Protein AF-A0A7S0DIC4-F1 (afdb_monomer_lite)

pLDDT: mean 74.1, std 23.62, range [22.56, 98.44]

Organism: NCBI:txid1561963

Sequence (1274 aa):
SPYGGIDLGGEDESGDKKIPTKSEVKQKKKADSKSHEFGSRYGAVDLGLPKIDDDEDAEPDGMDADAYRMDGDPYKGIGDAYGTDGDNYGSILDPNQAEGGHSSRYGAQDAPEDLEEKRMLERSKRKKETKYEKSLKTQGLRSIFENRRKIIDMKDWSKSFLEAEDLPENNVEEVLRKYRTLTKLSTDFIEIAKAYGRTAISEYFLKDKARTVKKHKLGGVAGGDKYLVRGILFKLAVDPAMGSHGWVYGGKKENFEYAAKAAGHELKGAINMYKYHVKKIRVPMQALVDFHGYRIVAMPLLPLKKMIYGSNDAGKTIHRSDEDFNQIMKEIAEDLHVAGHYIVDKDGVPNMLHAAGDIEGHLGKDEKYYLLDLARTFPPESVWDTPHLSRPLQAVFFRMLRPEFLQFLKEDRQPPLGPLSCDALTRWGQTYTDRHKHNERLREATRILCNEVIPAFAEEFAKRPVERLKAIHVSEELHRKGINVRHMGLLRHLIKADTPSADQARRTLLVAMCSRTLKNLLRREMRMELARHKKTQPSEHESRGMIVDFLNLVTRAHQTQQTYDFWGTEIPFELKVRFGPKAISIEEENNLFGAVRNDIVKIVKYIVDSTGVQLTTTCLETLESSGAGYEFVSVDLSALAVRIKHMSVIDYATAKVLSQEAYKDTGVGGDRLLSLAMESFYKTLQSDPLNTNCLREAQITRMRIAARENEKKKKDKFWAAADESLFEACKLADKAKDLDDVMNVVREILSTWKARLKQEECPEEYQKSGGASTSDRVHAIVRFVTEVEKVDNSGSNLTISLCSFLSTCKDESLWKVMHELLYQTTVKKQKTELKTAKDTLDAWTLTVKQLEGAALEKKLVWNLIEAIKKNKHSELKAALSNFLAALQMPEFWIQACHISKDLLDELKEEKYEELYKDTPWKLKRTDKKISDEEAKQIAEVIKFFSPLESLNLNGCQMKDTHIRQIAEACIHLPKGTRFETLEYKSKIPVQRLRQNLETKLKYSRATSQDVVWLFSLLHHNTSVKEIELDSTNLNVLEVKAICECLSVHAFESLKFINCNMRDPELKLLAEALSKLSTLESLSLSGNVFTDASGKLLGELKTLQELDLSKCFNVTDKTIEAIAKSCKSLTSLNLRHCSKVSSDGVSSLGLGCHGLKTLILEECSLVKDLAIQELADGCPDLVHLNIRNCKKVSGIAITHLAKKCTKLRHINLCFCDYITDQSISVLAANCKDLEYINLGHCKKLNDTSIGQIGTNCPNIQELNLSVCEKITDES

Foldseek 3Di:
DDDDDDDDDDDDDDDDDDDDDDDDDDYDDDDDDDDDDDDDDDDDDDDDDDDDDDDDDDDDDDDDPDPPDDDDDVCPLVPQLQDDDDDDDDDDDDDPDDDDDDDDDDDDDDDDDDPVVVVVVVVVVVVVVVVVVVVVVPDPCVVVVVVVVPDPDLPQLVVQQVVLVPQDDPDPVSLLSSLVSLLVSVVVQVVVCQVVVQQCLLCVLEDQVPRPFHWDDDDFQQQATWTADSQKIKGWQWFGASPPQPTLQQGPYTDQPQSVLLVVLQQLLQQLCVVCVVLLEDEWWWKWWFFLLIIMIITGDFQFDDWAAADRSRQQDGHPNDPSVQVSLQVSLVVLLADWAWFAHVVRDTDTHSAPRNWIWTQGPVRTIYIGSRSLRAAAADLVLCPQADDRPNSLSRRGFASLLSVCLQPVDVVRQHGAHSCQVHPRLVDDDCNVVRNVSNSVSNNCVLPPLLLVVLVVQLPDDLVCLVVDPVQLSCNNSRHHLLQLLSSLLSQDPPDPSSVSSNLSSLLVLLLVLLLSVSSVQSSVQSNVPSHDRDDQLVSLVSSLVSLCLLLVLDVDPSSC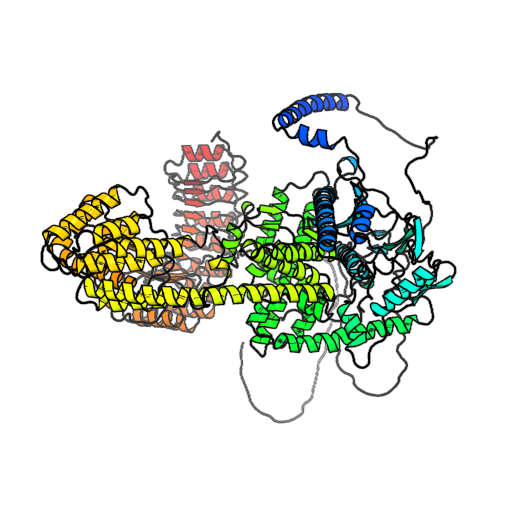CCLLPVSLVSSCNRNGPNSDDPVCSRPVCVSCQQVSLVSVCSSCVSNQWAFDPVLNVVCVVPGRNDRDDSNRTPDRGMDMDTHLSNLQSQLSNLLSVLVVDLDPSSLVSLVSSLVSLVSSCSSPVPPPVSVVSNVVSVVVNVVSVVVVVLVVVVVVVVLVLLVVLLVQLVVQPAPVSNLVSVVVSVVVVVVVVVPPSDPPCVVPDPDPPPVLVVVLVVVVVVLSVPDDPDLPSNLVSLVVSLVVRPDPSVNVSSVSVSCCSPPVVPPDDPVVVVVVVVVVVVVVVPDPDDVVVVVVLVVLLVVVVPDPDPVSVVVNVVVVVVVPDPVVLLVSLLPDPVSVVVCPPPVNCVVQQPPADEAADQDQEDDLSRLLSLLVVLQRHPAHQEYHPPNYDDDQNSVVSNVVSPLNHDAPRDYPDDQDDDDDDCPSVLVHDALEEEYEQDELVRLLVVLVVLLPHARHQYYAYELAADDQSSLVSNLSSLVRYAHQEYAYALRQDEQVSLQSNLVSQLPHPRHAYYHPHNYAYALVSLLSVLSNQNYAEYHHANNQRYELSSLLSVQARNQNHAEYHHHNNQRYALNSLLSNLVRHQNHAYYACHNNQRYALVSLLSNLNSHLCHAEYENALNQRYALNSLLSNLVRNLNHAYYHCANNQHYALVSLLSNLQRNQNHAYYACAPNQHYEQNSVVSNVVRHPNHNYYHHHHNVRYDPVD

Secondary structure (DSSP, 8-state):
----------------------------------------S-----------------------S--------TTTTGGGSS------------S-------------------HHHHHHHHHHHHHHHHHHHHHTTSSS-HHHHHHTTS------HHHHHHHHHTS--SSHHHHHHHHHHHHHHHHHHHHHHHHHHHHHHHTTTS-GGG-SS-B-----SSS-SEEEETTEEEEE----B-GGG-BTTTBTS--HHHHHHHHHHHHHHHHHHHTTGGGTEE----EEEEETTEEEEEEEPP-EEEEEEE-SSTTSS-EE--HHHHHHHHHHHHHHTBPPEEEE-TTS-EEEESS-TT-EEEEETTS-EEEE-GGGSSPBPPSSS-TTS---TTGGGT-BPPHHHHHIIIIISSSPPPPB-TTTTSGGGSSSTTHHHHHHHHHHHHHHIIIIIHHHHHHHHHTS-HHHHHT--HHHHHHHTT--GGGHHHHHHHS-S-SHHHHHHHHHHHHHHHHHHHHHHHHHHHHHHHHH-SSSPPPHHHHHHHHHHHHHHHHT-S--HHHHHIIIIIHHHHHHHHH-TTSS-HHHHHTHHHHHGGGHHHHHHHHHHHHTEEE-HHHHHHHHHH-TT----TTTEEEEPPEEEE-HHHHHHHHHHHHHHGGG--SHHHHHHHHHHHHHHHHHHHH-TT-HHHHHHHHHHHHHHHHHHHHHHHHHHHHHHHHHHHHHHHHHHHH-SSHHHHHHHHHHHHHHHHHHHHTT-S-THHHH---TTTHHHHHHHHHHHHHHHT--S-THHHHHHHHHHHTT---HHHHHHHHHHHHHHHHTTTTT-HHHHHHHHHHHHHHHTT---TTTHHHHHHHHHHHHHH---HHHHHHHHHHHHHTT-HHHHHHHHTT-HHHHHHTTSHHHHHHHTT--EEEE---S---HHHHHHHHHHHHH-S-EEEEE-TT----HHHHHHHHHHGGGSPTT-EEEE----S---TTTGGGT--SEEEEES--HHHHHHHHHHHTT-----EEEEES----HHHHHHHHHHHTT---SEEEEES----HHHHHHHHHHHTT-SS--EEE-TT----HHHHGGGGG-TT--EEE-TT-TT--HHHHHHHHHH-TT--EEE-TT-TT-BHHHHHHHHHH-TT--EEE-TT-TB-BHHHHHHHHHH-TT--EEE-TT-TB-BHHHHHHHHHH-TT--EEE-TT-TB--HHHHHHHHHH-TT--EEE-TT-TT--HHHHHHHHHH-TT--EEE-TT-TT--TT-

Structure (mmCIF, N/CA/C/O backbone):
data_AF-A0A7S0DIC4-F1
#
_entry.id   AF-A0A7S0DIC4-F1
#
loop_
_atom_site.group_PDB
_atom_site.id
_atom_site.type_symbol
_atom_site.label_atom_id
_atom_site.label_alt_id
_atom_site.label_comp_id
_atom_site.label_asym_id
_atom_site.label_entity_id
_atom_site.label_seq_id
_atom_site.pdbx_PDB_ins_code
_atom_site.Cartn_x
_atom_site.Cartn_y
_atom_site.Cartn_z
_atom_site.occupancy
_atom_site.B_iso_or_equiv
_atom_site.auth_seq_id
_atom_site.auth_comp_id
_atom_site.auth_asym_id
_atom_site.auth_atom_id
_atom_site.pdbx_PDB_model_num
ATOM 1 N N . SER A 1 1 ? 26.293 5.919 35.309 1.00 23.64 1 SER A N 1
ATOM 2 C CA . SER A 1 1 ? 26.171 6.447 36.682 1.00 23.64 1 SER A CA 1
ATOM 3 C C . SER A 1 1 ? 27.433 7.229 36.986 1.00 23.64 1 SER A C 1
ATOM 5 O O . SER A 1 1 ? 28.483 6.671 36.697 1.00 23.64 1 SER A O 1
ATOM 7 N N . PRO A 1 2 ? 27.384 8.421 37.592 1.00 34.88 2 PRO A N 1
ATOM 8 C CA . PRO A 1 2 ? 26.488 9.548 37.351 1.00 34.88 2 PRO A CA 1
ATOM 9 C C . PRO A 1 2 ? 27.289 10.861 37.153 1.00 34.88 2 PRO A C 1
ATOM 11 O O . PRO A 1 2 ? 28.513 10.882 37.188 1.00 34.88 2 PRO A O 1
ATOM 14 N N . TYR A 1 3 ? 26.547 11.942 36.930 1.00 27.16 3 TYR A N 1
ATOM 15 C CA . TYR A 1 3 ? 26.957 13.345 36.990 1.00 27.16 3 TYR A CA 1
ATOM 16 C C . TYR A 1 3 ? 27.860 13.713 38.180 1.00 27.16 3 TYR A C 1
ATOM 18 O O . TYR A 1 3 ? 27.624 13.250 39.295 1.00 27.16 3 TYR A O 1
ATOM 26 N N . GLY A 1 4 ? 28.750 14.689 37.965 1.00 26.55 4 GLY A N 1
ATOM 27 C CA . GLY A 1 4 ? 29.236 15.575 39.025 1.00 26.55 4 GLY A CA 1
ATOM 28 C C . GLY A 1 4 ? 30.494 16.365 38.658 1.00 26.55 4 GLY A C 1
ATOM 29 O O . GLY A 1 4 ? 31.533 15.761 38.431 1.00 26.55 4 GLY A O 1
ATOM 30 N N . GLY A 1 5 ? 30.403 17.700 38.683 1.00 25.16 5 GLY A N 1
ATOM 31 C CA . GLY A 1 5 ? 31.558 18.575 38.923 1.00 25.16 5 GLY A CA 1
ATOM 32 C C . GLY A 1 5 ? 31.900 19.556 37.806 1.00 25.16 5 GLY A C 1
ATOM 33 O O . GLY A 1 5 ? 32.737 19.273 36.960 1.00 25.16 5 GLY A O 1
ATOM 34 N N . ILE A 1 6 ? 31.282 20.735 37.856 1.00 29.69 6 ILE A N 1
ATOM 35 C CA . ILE A 1 6 ? 31.883 21.982 37.373 1.00 29.69 6 ILE A CA 1
ATOM 36 C C . ILE A 1 6 ? 32.943 22.361 38.415 1.00 29.69 6 ILE A C 1
ATOM 38 O O . ILE A 1 6 ? 32.556 22.491 39.573 1.00 29.69 6 ILE A O 1
ATOM 42 N N . ASP A 1 7 ? 34.213 22.543 38.038 1.00 26.61 7 ASP A N 1
ATOM 43 C CA . ASP A 1 7 ? 34.979 23.718 38.480 1.00 26.61 7 ASP A CA 1
ATOM 44 C C . ASP A 1 7 ? 36.264 23.958 37.664 1.00 26.61 7 ASP A C 1
ATOM 46 O O . ASP A 1 7 ? 36.834 23.057 37.052 1.00 26.61 7 ASP A O 1
ATOM 50 N N . LEU A 1 8 ? 36.626 25.235 37.670 1.00 27.27 8 LEU A N 1
ATOM 51 C CA . LEU A 1 8 ? 37.671 26.021 37.013 1.00 27.27 8 LEU A CA 1
ATOM 52 C C . LEU A 1 8 ? 39.075 25.377 37.116 1.00 27.27 8 LEU A C 1
ATOM 54 O O . LEU A 1 8 ? 39.408 24.776 38.126 1.00 27.27 8 LEU A O 1
ATOM 58 N N . GLY A 1 9 ? 39.911 25.378 36.073 1.00 25.03 9 GLY A N 1
ATOM 59 C CA . GLY A 1 9 ? 40.782 26.506 35.723 1.00 25.03 9 GLY A CA 1
ATOM 60 C C . GLY A 1 9 ? 42.174 26.360 36.369 1.00 25.03 9 GLY A C 1
ATOM 61 O O . GLY A 1 9 ? 42.259 26.223 37.582 1.00 25.03 9 GLY A O 1
ATOM 62 N N . GLY A 1 10 ? 43.246 26.443 35.568 1.00 26.30 10 GLY A N 1
ATOM 63 C CA . GLY A 1 10 ? 44.606 26.733 36.055 1.00 26.30 10 GLY A CA 1
ATOM 64 C C . GLY A 1 10 ? 45.646 25.616 35.912 1.00 26.30 10 GLY A C 1
ATOM 65 O O . GLY A 1 10 ? 45.662 24.683 36.702 1.00 26.30 10 GLY A O 1
ATOM 66 N N . GLU A 1 11 ? 46.470 25.766 34.869 1.00 28.03 11 GLU A N 1
ATOM 67 C CA . GLU A 1 11 ? 47.949 25.807 34.872 1.00 28.03 11 GLU A CA 1
ATOM 68 C C . GLU A 1 11 ? 48.776 24.783 35.676 1.00 28.03 11 GLU A C 1
ATOM 70 O O . GLU A 1 11 ? 48.640 24.674 36.888 1.00 28.03 11 GLU A O 1
ATOM 75 N N . ASP A 1 12 ? 49.725 24.180 34.935 1.00 27.53 12 ASP A N 1
ATOM 76 C CA . ASP A 1 12 ? 51.131 23.902 35.285 1.00 27.53 12 ASP A CA 1
ATOM 77 C C . ASP A 1 12 ? 51.405 22.973 36.497 1.00 27.53 12 ASP A C 1
ATOM 79 O O . ASP A 1 12 ? 50.736 22.978 37.515 1.00 27.53 12 ASP A O 1
ATOM 83 N N . GLU A 1 13 ? 52.380 22.066 36.529 1.00 28.91 13 GLU A N 1
ATOM 84 C CA . GLU A 1 13 ? 53.695 22.029 35.912 1.00 28.91 13 GLU A CA 1
ATOM 85 C C . GLU A 1 13 ? 54.304 20.638 36.221 1.00 28.91 13 GLU A C 1
ATOM 87 O O . GLU A 1 13 ? 54.174 20.141 37.337 1.00 28.91 13 GLU A O 1
ATOM 92 N N . SER A 1 14 ? 55.090 20.089 35.287 1.00 26.88 14 SER A N 1
ATOM 93 C CA . SER A 1 14 ? 56.298 19.271 35.539 1.00 26.88 14 SER A CA 1
ATOM 94 C C . SER A 1 14 ? 56.218 17.877 36.215 1.00 26.88 14 SER A C 1
ATOM 96 O O . SER A 1 14 ? 55.500 17.635 37.177 1.00 26.88 14 SER A O 1
ATOM 98 N N . GLY A 1 15 ? 57.103 16.965 35.774 1.00 27.02 15 GLY A N 1
ATOM 99 C CA . GLY A 1 15 ? 57.663 15.954 36.687 1.00 27.02 15 GLY A CA 1
ATOM 100 C C . GLY A 1 15 ? 57.595 14.475 36.296 1.00 27.02 15 GLY A C 1
ATOM 101 O O . GLY A 1 15 ? 57.127 13.658 37.072 1.00 27.02 15 GLY A O 1
ATOM 102 N N . ASP A 1 16 ? 58.108 14.127 35.118 1.00 26.33 16 ASP A N 1
ATOM 103 C CA . ASP A 1 16 ? 59.257 13.217 34.967 1.00 26.33 16 ASP A CA 1
ATOM 104 C C . ASP A 1 16 ? 59.300 11.865 35.750 1.00 26.33 16 ASP A C 1
ATOM 106 O O . ASP A 1 16 ? 59.396 11.820 36.973 1.00 26.33 16 ASP A O 1
ATOM 110 N N . LYS A 1 17 ? 59.479 10.781 34.967 1.00 28.00 17 LYS A N 1
ATOM 111 C CA . LYS A 1 17 ? 60.212 9.512 35.242 1.00 28.00 17 LYS A CA 1
ATOM 112 C C . LYS A 1 17 ? 59.458 8.192 35.513 1.00 28.00 17 LYS A C 1
ATOM 114 O O . LYS A 1 17 ? 59.087 7.852 36.626 1.00 28.00 17 LYS A O 1
ATOM 119 N N . LYS A 1 18 ? 59.623 7.338 34.488 1.00 26.39 18 LYS A N 1
ATOM 120 C CA . LYS A 1 18 ? 60.295 6.013 34.486 1.00 26.39 18 LYS A CA 1
ATOM 121 C C . LYS A 1 18 ? 59.463 4.721 34.596 1.00 26.39 18 LYS A C 1
ATOM 123 O O . LYS A 1 18 ? 58.987 4.301 35.639 1.00 26.39 18 LYS A O 1
ATOM 128 N N . ILE A 1 19 ? 59.514 4.046 33.446 1.00 26.62 19 ILE A N 1
ATOM 129 C CA . ILE A 1 19 ? 59.388 2.622 33.092 1.00 26.62 19 ILE A CA 1
ATOM 130 C C . ILE A 1 19 ? 60.228 1.706 34.020 1.00 26.62 19 ILE A C 1
ATOM 132 O O . ILE A 1 19 ? 61.302 2.127 34.460 1.00 26.62 19 ILE A O 1
ATOM 136 N N . PRO A 1 20 ? 59.799 0.448 34.276 1.00 28.64 20 PRO A N 1
ATOM 137 C CA . PRO A 1 20 ? 60.451 -0.732 33.663 1.00 28.64 20 PRO A CA 1
ATOM 138 C C . PRO A 1 20 ? 59.426 -1.765 33.128 1.00 28.64 20 PRO A C 1
ATOM 140 O O . PRO A 1 20 ? 58.493 -2.149 33.820 1.00 28.64 20 PRO A O 1
ATOM 143 N N . THR A 1 21 ? 59.427 -2.072 31.827 1.00 27.09 21 THR A N 1
ATOM 144 C CA . THR A 1 21 ? 60.070 -3.216 31.131 1.00 27.09 21 THR A CA 1
ATOM 145 C C . THR A 1 21 ? 59.384 -4.583 31.254 1.00 27.09 21 THR A C 1
ATOM 147 O O . THR A 1 21 ? 59.183 -5.130 32.333 1.00 27.09 21 THR A O 1
ATOM 150 N N . LYS A 1 22 ? 59.116 -5.140 30.064 1.00 31.17 22 LYS A N 1
ATOM 151 C CA . LYS A 1 22 ? 58.611 -6.477 29.729 1.00 31.17 22 LYS A CA 1
ATOM 152 C C . LYS A 1 22 ? 59.469 -7.616 30.293 1.00 31.17 22 LYS A C 1
ATOM 154 O O . LYS A 1 22 ? 60.692 -7.521 30.308 1.00 31.17 22 LYS A O 1
ATOM 159 N N . SER A 1 23 ? 58.832 -8.758 30.552 1.00 25.56 23 SER A N 1
ATOM 160 C CA . SER A 1 23 ? 59.461 -10.071 30.375 1.00 25.56 23 SER A CA 1
ATOM 161 C C . SER A 1 23 ? 58.490 -11.032 29.681 1.00 25.56 23 SER A C 1
ATOM 163 O O . SER A 1 23 ? 57.311 -11.119 30.015 1.00 25.56 23 SER A O 1
ATOM 165 N N . GLU A 1 24 ? 58.994 -11.675 28.631 1.00 28.03 24 GLU A N 1
ATOM 166 C CA . GLU A 1 24 ? 58.329 -12.682 27.808 1.00 28.03 24 GLU A CA 1
ATOM 167 C C . GLU A 1 24 ? 58.482 -14.073 28.439 1.00 28.03 24 GLU A C 1
ATOM 169 O O . GLU A 1 24 ? 59.572 -14.404 28.900 1.00 28.03 24 GLU A O 1
ATOM 174 N N . VAL A 1 25 ? 57.473 -14.946 28.314 1.00 26.12 25 VAL A N 1
ATOM 175 C CA . VAL A 1 25 ? 57.707 -16.396 28.195 1.00 26.12 25 VAL A CA 1
ATOM 176 C C . VAL A 1 25 ? 56.823 -16.988 27.096 1.00 26.12 25 VAL A C 1
ATOM 178 O O . VAL A 1 25 ? 55.627 -16.733 26.978 1.00 26.12 25 VAL A O 1
ATOM 181 N N . LYS A 1 26 ? 57.503 -17.773 26.267 1.00 26.81 26 LYS A N 1
ATOM 182 C CA . LYS A 1 26 ? 57.113 -18.453 25.037 1.00 26.81 26 LYS A CA 1
ATOM 183 C C . LYS A 1 26 ? 56.328 -19.759 25.269 1.00 26.81 26 LYS A C 1
ATOM 185 O O . LYS A 1 26 ? 56.685 -20.558 26.119 1.00 26.81 26 LYS A O 1
ATOM 190 N N . GLN A 1 27 ? 55.463 -20.031 24.285 1.00 26.88 27 GLN A N 1
ATOM 191 C CA . GLN A 1 27 ? 55.291 -21.299 23.545 1.00 26.88 27 GLN A CA 1
ATOM 192 C C . GLN A 1 27 ? 54.427 -22.469 24.084 1.00 26.88 27 GLN A C 1
ATOM 194 O O . GLN A 1 27 ? 54.851 -23.259 24.914 1.00 26.88 27 GLN A O 1
ATOM 199 N N . LYS A 1 28 ? 53.367 -22.712 23.285 1.00 26.64 28 LYS A N 1
ATOM 200 C CA . LYS A 1 28 ? 53.078 -23.909 22.445 1.00 26.64 28 LYS A CA 1
ATOM 201 C C . LYS A 1 28 ? 52.099 -24.990 22.943 1.00 26.64 28 LYS A C 1
ATOM 203 O O . LYS A 1 28 ? 52.430 -25.771 23.818 1.00 26.64 28 LYS A O 1
ATOM 208 N N . LYS A 1 29 ? 51.095 -25.183 22.057 1.00 24.81 29 LYS A N 1
ATOM 209 C CA . LYS A 1 29 ? 50.468 -26.443 21.572 1.00 24.81 29 LYS A CA 1
ATOM 210 C C . LYS A 1 29 ? 49.585 -27.183 22.592 1.00 24.81 29 LYS A C 1
ATOM 212 O O . LYS A 1 29 ? 49.937 -27.286 23.746 1.00 24.81 29 LYS A O 1
ATOM 217 N N . LYS A 1 30 ? 48.460 -27.807 22.240 1.00 23.88 30 LYS A N 1
ATOM 218 C CA . LYS A 1 30 ? 47.735 -28.050 20.982 1.00 23.88 30 LYS A CA 1
ATOM 219 C C . LYS A 1 30 ? 46.339 -28.520 21.425 1.00 23.88 30 LYS A C 1
ATOM 221 O O . LYS A 1 30 ? 46.253 -29.356 22.319 1.00 23.88 30 LYS A O 1
ATOM 226 N N . ALA A 1 31 ? 45.290 -28.010 20.794 1.00 24.31 31 ALA A N 1
ATOM 227 C CA . ALA A 1 31 ? 43.955 -28.592 20.835 1.00 24.31 31 ALA A CA 1
ATOM 228 C C . ALA A 1 31 ? 43.796 -29.529 19.632 1.00 24.31 31 ALA A C 1
ATOM 230 O O . ALA A 1 31 ? 44.324 -29.212 18.568 1.00 24.31 31 ALA A O 1
ATOM 231 N N . ASP A 1 32 ? 43.053 -30.624 19.795 1.00 26.02 32 ASP A N 1
ATOM 232 C CA . ASP A 1 32 ? 42.405 -31.323 18.685 1.00 26.02 32 ASP A CA 1
ATOM 233 C C . ASP A 1 32 ? 41.024 -31.851 19.110 1.00 26.02 32 ASP A C 1
ATOM 235 O O . ASP A 1 32 ? 40.892 -32.711 19.976 1.00 26.02 32 ASP A O 1
ATOM 239 N N . SER A 1 33 ? 40.017 -31.288 18.435 1.00 24.89 33 SER A N 1
ATOM 240 C CA . SER A 1 33 ? 38.847 -31.929 17.819 1.00 24.89 33 SER A CA 1
ATOM 241 C C . SER A 1 33 ? 37.907 -32.825 18.646 1.00 24.89 33 SER A C 1
ATOM 243 O O . SER A 1 33 ? 38.274 -33.921 19.061 1.00 24.89 33 SER A O 1
ATOM 245 N N . LYS A 1 34 ? 36.615 -32.459 18.674 1.00 25.03 34 LYS A N 1
ATOM 246 C CA . LYS A 1 34 ? 35.563 -33.041 17.802 1.00 25.03 34 LYS A CA 1
ATOM 247 C C . LYS A 1 34 ? 34.175 -32.500 18.190 1.00 25.03 34 LYS A C 1
ATOM 249 O O . LYS A 1 34 ? 33.655 -32.835 19.248 1.00 25.03 34 LYS A O 1
ATOM 254 N N . SER A 1 35 ? 33.545 -31.741 17.295 1.00 24.64 35 SER A N 1
ATOM 255 C CA . SER A 1 35 ? 32.088 -31.568 17.239 1.00 24.64 35 SER A CA 1
ATOM 256 C C . SER A 1 35 ? 31.604 -31.986 15.849 1.00 24.64 35 SER A C 1
ATOM 258 O O . SER A 1 35 ? 32.144 -31.553 14.834 1.00 24.64 35 SER A O 1
ATOM 260 N N . HIS A 1 36 ? 30.626 -32.893 15.825 1.00 27.25 36 HIS A N 1
ATOM 261 C CA . HIS A 1 36 ? 29.914 -33.332 14.628 1.00 27.25 36 HIS A CA 1
ATOM 262 C C . HIS A 1 36 ? 28.751 -32.377 14.321 1.00 27.25 36 HIS A C 1
ATOM 264 O O . HIS A 1 36 ? 28.001 -31.990 15.217 1.00 27.25 36 HIS A O 1
ATOM 270 N N . GLU A 1 37 ? 28.629 -32.027 13.041 1.00 24.20 37 GLU A N 1
ATOM 271 C CA . GLU A 1 37 ? 27.575 -31.230 12.408 1.00 24.20 37 GLU A CA 1
ATOM 272 C C . GLU A 1 37 ? 26.276 -32.015 12.157 1.00 24.20 37 GLU A C 1
ATOM 274 O O . GLU A 1 37 ? 26.322 -33.221 11.939 1.00 24.20 37 GLU A O 1
ATOM 279 N N . PHE A 1 38 ? 25.146 -31.289 12.123 1.00 23.66 38 PHE A N 1
ATOM 280 C CA . PHE A 1 38 ? 24.041 -31.290 11.131 1.00 23.66 38 PHE A CA 1
ATOM 281 C C . PHE A 1 38 ? 22.918 -30.401 11.719 1.00 23.66 38 PHE A C 1
ATOM 283 O O . PHE A 1 38 ? 22.510 -30.619 12.852 1.00 23.66 38 PHE A O 1
ATOM 290 N N . GLY A 1 39 ? 22.310 -29.391 11.092 1.00 22.98 39 GLY A N 1
ATOM 291 C CA . GLY A 1 39 ? 22.439 -28.722 9.798 1.00 22.98 39 GLY A CA 1
ATOM 292 C C . GLY A 1 39 ? 21.240 -27.759 9.672 1.00 22.98 39 GLY A C 1
ATOM 293 O O . GLY A 1 39 ? 20.096 -28.202 9.778 1.00 22.98 39 GLY A O 1
ATOM 294 N N . SER A 1 40 ? 21.463 -26.450 9.492 1.00 27.02 40 SER A N 1
ATOM 295 C CA . SER A 1 40 ? 20.398 -25.460 9.258 1.00 27.02 40 SER A CA 1
ATOM 296 C C . SER A 1 40 ? 20.363 -25.047 7.783 1.00 27.02 40 SER A C 1
ATOM 298 O O . SER A 1 40 ? 21.387 -24.805 7.145 1.00 27.02 40 SER A O 1
ATOM 300 N N . ARG A 1 41 ? 19.156 -25.022 7.208 1.00 27.20 41 ARG A N 1
ATOM 301 C CA . ARG A 1 41 ? 18.898 -24.526 5.853 1.00 27.20 41 ARG A CA 1
ATOM 302 C C . ARG A 1 41 ? 18.774 -23.006 5.904 1.00 27.20 41 ARG A C 1
ATOM 304 O O . ARG A 1 41 ? 17.933 -22.522 6.645 1.00 27.20 41 ARG A O 1
ATOM 311 N N . TYR A 1 42 ? 19.603 -22.334 5.107 1.00 27.22 42 TYR A N 1
ATOM 312 C CA . TYR A 1 42 ? 19.475 -21.036 4.417 1.00 27.22 42 TYR A CA 1
ATOM 313 C C . TYR A 1 42 ? 20.875 -20.409 4.375 1.00 27.22 42 TYR A C 1
ATOM 315 O O . TYR A 1 42 ? 21.353 -19.836 5.347 1.00 27.22 42 TYR A O 1
ATOM 323 N N . GLY A 1 43 ? 21.567 -20.626 3.252 1.00 24.72 43 GLY A N 1
ATOM 324 C CA . GLY A 1 43 ? 22.957 -20.229 3.052 1.00 24.72 43 GLY A CA 1
ATOM 325 C C . GLY A 1 43 ? 23.126 -18.714 2.994 1.00 24.72 43 GLY A C 1
ATOM 326 O O . GLY A 1 43 ? 22.571 -18.053 2.116 1.00 24.72 43 GLY A O 1
ATOM 327 N N . ALA A 1 44 ? 23.933 -18.196 3.915 1.00 23.31 44 ALA A N 1
ATOM 328 C CA . ALA A 1 44 ? 24.607 -16.918 3.777 1.00 23.31 44 ALA A CA 1
ATOM 329 C C . ALA A 1 44 ? 25.669 -17.037 2.672 1.00 23.31 44 ALA A C 1
ATOM 331 O O . ALA A 1 44 ? 26.429 -18.005 2.644 1.00 23.31 44 ALA A O 1
ATOM 332 N N . VAL A 1 45 ? 25.719 -16.062 1.763 1.00 27.28 45 VAL A N 1
ATOM 333 C CA . VAL A 1 45 ? 26.870 -15.869 0.877 1.00 27.28 45 VAL A CA 1
ATOM 334 C C . VAL A 1 45 ? 27.564 -14.589 1.312 1.00 27.28 45 VAL A C 1
ATOM 336 O O . VAL A 1 45 ? 26.976 -13.508 1.297 1.00 27.28 45 VAL A O 1
ATOM 339 N N . ASP A 1 46 ? 28.801 -14.803 1.728 1.00 23.64 46 ASP A N 1
ATOM 340 C CA . ASP A 1 46 ? 29.843 -13.873 2.125 1.00 23.64 46 ASP A CA 1
ATOM 341 C C . ASP A 1 46 ? 30.020 -12.726 1.108 1.00 23.64 46 ASP A C 1
ATOM 343 O O . ASP A 1 46 ? 30.219 -12.952 -0.089 1.00 23.64 46 ASP A O 1
ATOM 347 N N . LEU A 1 47 ? 29.917 -11.483 1.583 1.00 25.41 47 LEU A N 1
ATOM 348 C CA . LEU A 1 47 ? 30.301 -10.279 0.849 1.00 25.41 47 LEU A CA 1
ATOM 349 C C . LEU A 1 47 ? 31.442 -9.633 1.630 1.00 25.41 47 LEU A C 1
ATOM 351 O O . LEU A 1 47 ? 31.210 -8.809 2.512 1.00 25.41 47 LEU A O 1
ATOM 355 N N . GLY A 1 48 ? 32.673 -10.015 1.290 1.00 24.09 48 GLY A N 1
ATOM 356 C CA . GLY A 1 48 ? 33.868 -9.322 1.749 1.00 24.09 48 GLY A CA 1
ATOM 357 C C . GLY A 1 48 ? 33.801 -7.839 1.382 1.00 24.09 48 GLY A C 1
ATOM 358 O O . GLY A 1 48 ? 33.799 -7.479 0.203 1.00 24.09 48 GLY A O 1
ATOM 359 N N . LEU A 1 49 ? 33.747 -6.987 2.403 1.00 25.39 49 LEU A N 1
ATOM 360 C CA . LEU A 1 49 ? 34.028 -5.558 2.313 1.00 25.39 49 LEU A CA 1
ATOM 361 C C . LEU A 1 49 ? 35.355 -5.288 3.046 1.00 25.39 49 LEU A C 1
ATOM 363 O O . LEU A 1 49 ? 35.584 -5.894 4.097 1.00 25.39 49 LEU A O 1
ATOM 367 N N . PRO A 1 50 ? 36.249 -4.433 2.512 1.00 25.22 50 PRO A N 1
ATOM 368 C CA . PRO A 1 50 ? 37.530 -4.131 3.144 1.00 25.22 50 PRO A CA 1
ATOM 369 C C . PRO A 1 50 ? 37.331 -3.331 4.434 1.00 25.22 50 PRO A C 1
ATOM 371 O O . PRO A 1 50 ? 36.415 -2.513 4.528 1.00 25.22 50 PRO A O 1
ATOM 374 N N . LYS A 1 51 ? 38.221 -3.552 5.406 1.00 24.77 51 LYS A N 1
ATOM 375 C CA . LYS A 1 51 ? 38.370 -2.703 6.591 1.00 24.77 51 LYS A CA 1
ATOM 376 C C . LYS A 1 51 ? 38.746 -1.283 6.158 1.00 24.77 51 LYS A C 1
ATOM 378 O O . LYS A 1 51 ? 39.634 -1.120 5.325 1.00 24.77 51 LYS A O 1
ATOM 383 N N . ILE A 1 52 ? 38.052 -0.298 6.715 1.00 25.19 52 ILE A N 1
ATOM 384 C CA . ILE A 1 52 ? 38.456 1.106 6.714 1.00 25.19 52 ILE A CA 1
ATOM 385 C C . ILE A 1 52 ? 39.142 1.302 8.064 1.00 25.19 52 ILE A C 1
ATOM 387 O O . ILE A 1 52 ? 38.503 1.087 9.093 1.00 25.19 52 ILE A O 1
ATOM 391 N N . ASP A 1 53 ? 40.440 1.586 8.027 1.00 25.14 53 ASP A N 1
ATOM 392 C CA . ASP A 1 53 ? 41.198 2.067 9.176 1.00 25.14 53 ASP A CA 1
ATOM 393 C C . ASP A 1 53 ? 40.979 3.585 9.276 1.00 25.14 53 ASP A C 1
ATOM 395 O O . ASP A 1 53 ? 41.020 4.294 8.266 1.00 25.14 53 ASP A O 1
ATOM 399 N N . ASP A 1 54 ? 40.679 4.037 10.490 1.00 25.88 54 ASP A N 1
ATOM 400 C CA . ASP A 1 54 ? 40.605 5.439 10.886 1.00 25.88 54 ASP A CA 1
ATOM 401 C C . ASP A 1 54 ? 42.031 5.974 11.073 1.00 25.88 54 ASP A C 1
ATOM 403 O O . ASP A 1 54 ? 42.780 5.403 11.859 1.00 25.88 54 ASP A O 1
ATOM 407 N N . ASP A 1 55 ? 42.380 7.069 10.397 1.00 25.16 55 ASP A N 1
ATOM 408 C CA . ASP A 1 55 ? 43.450 7.984 10.811 1.00 25.16 55 ASP A CA 1
ATOM 409 C C . ASP A 1 55 ? 43.085 9.403 10.328 1.00 25.16 55 ASP A C 1
ATOM 411 O O . ASP A 1 55 ? 42.955 9.665 9.127 1.00 25.16 55 ASP A O 1
ATOM 415 N N . GLU A 1 56 ? 42.856 10.297 11.293 1.00 27.47 56 GLU A N 1
ATOM 416 C CA . GLU A 1 56 ? 42.804 11.754 11.125 1.00 27.47 56 GLU A CA 1
ATOM 417 C C . GLU A 1 56 ? 44.231 12.345 11.193 1.00 27.47 56 GLU A C 1
ATOM 419 O O . GLU A 1 56 ? 45.146 11.718 11.720 1.00 27.47 56 GLU A O 1
ATOM 424 N N . ASP A 1 57 ? 44.365 13.580 10.693 1.00 27.03 57 ASP A N 1
ATOM 425 C CA . ASP A 1 57 ? 45.490 14.529 10.818 1.00 27.03 57 ASP A CA 1
ATOM 426 C C . ASP A 1 57 ? 46.571 14.562 9.715 1.00 27.03 57 ASP A C 1
ATOM 428 O O . ASP A 1 57 ? 47.631 13.948 9.824 1.00 27.03 57 ASP A O 1
ATOM 432 N N . ALA A 1 58 ? 46.345 15.421 8.704 1.00 24.84 58 ALA A N 1
ATOM 433 C CA . ALA A 1 58 ? 47.354 16.346 8.152 1.00 24.84 58 ALA A CA 1
ATOM 434 C C . ALA A 1 58 ? 46.735 17.364 7.154 1.00 24.84 58 ALA A C 1
ATOM 436 O O . ALA A 1 58 ? 46.336 17.002 6.049 1.00 24.84 58 ALA A O 1
ATOM 437 N N . GLU A 1 59 ? 46.724 18.652 7.509 1.00 25.05 59 GLU A N 1
ATOM 438 C CA . GLU A 1 59 ? 46.905 19.785 6.569 1.00 25.05 59 GLU A CA 1
ATOM 439 C C . GLU A 1 59 ? 48.395 20.231 6.639 1.00 25.05 59 GLU A C 1
ATOM 441 O O . GLU A 1 59 ? 49.042 19.830 7.615 1.00 25.05 59 GLU A O 1
ATOM 446 N N . PRO A 1 60 ? 48.986 21.080 5.751 1.00 42.78 60 PRO A N 1
ATOM 447 C CA . PRO A 1 60 ? 48.468 21.821 4.579 1.00 42.78 60 PRO A CA 1
ATOM 448 C C . PRO A 1 60 ? 49.406 21.799 3.318 1.00 42.78 60 PRO A C 1
ATOM 450 O O . PRO A 1 60 ? 50.430 21.124 3.290 1.00 42.78 60 PRO A O 1
ATOM 453 N N . ASP A 1 61 ? 49.053 22.626 2.317 1.00 23.75 61 ASP A N 1
ATOM 454 C CA . ASP A 1 61 ? 49.890 23.274 1.274 1.00 23.75 61 ASP A CA 1
ATOM 455 C C . ASP A 1 61 ? 50.115 22.639 -0.124 1.00 23.75 61 ASP A C 1
ATOM 457 O O . ASP A 1 61 ? 50.828 21.660 -0.304 1.00 23.75 61 ASP A O 1
ATOM 461 N N . GLY A 1 62 ? 49.626 23.372 -1.144 1.00 24.95 62 GLY A N 1
ATOM 462 C CA . GLY A 1 62 ? 50.388 23.731 -2.354 1.00 24.95 62 GLY A CA 1
ATOM 463 C C . GLY A 1 62 ? 50.381 22.788 -3.572 1.00 24.95 62 GLY A C 1
ATOM 464 O O . GLY A 1 62 ? 51.084 21.790 -3.570 1.00 24.95 62 GLY A O 1
ATOM 465 N N . MET A 1 63 ? 49.774 23.256 -4.683 1.00 23.23 63 MET A N 1
ATOM 466 C CA . MET A 1 63 ? 49.989 22.796 -6.084 1.00 23.23 63 MET A CA 1
ATOM 467 C C . MET A 1 63 ? 49.456 21.369 -6.391 1.00 23.23 63 MET A C 1
ATOM 469 O O . MET A 1 63 ? 49.449 20.496 -5.545 1.00 23.23 63 MET A O 1
ATOM 473 N N . ASP A 1 64 ? 48.918 20.988 -7.548 1.00 23.47 64 ASP A N 1
ATOM 474 C CA . ASP A 1 64 ? 48.965 21.507 -8.911 1.00 23.47 64 ASP A CA 1
ATOM 475 C C . ASP A 1 64 ? 47.724 21.003 -9.701 1.00 23.47 64 ASP A C 1
ATOM 477 O O . ASP A 1 64 ? 47.137 19.961 -9.382 1.00 23.47 64 ASP A O 1
ATOM 481 N N . ALA A 1 65 ? 47.297 21.737 -10.728 1.00 27.64 65 ALA A N 1
ATOM 482 C CA . ALA A 1 65 ? 46.104 21.443 -11.528 1.00 27.64 65 ALA A CA 1
ATOM 483 C C . ALA A 1 65 ? 46.405 20.467 -12.682 1.00 27.64 65 ALA A C 1
ATOM 485 O O . ALA A 1 65 ? 46.515 20.930 -13.804 1.00 27.64 65 ALA A O 1
ATOM 486 N N . ASP A 1 66 ? 46.527 19.146 -12.450 1.00 26.05 66 ASP A N 1
ATOM 487 C CA . ASP A 1 66 ? 46.601 18.166 -13.571 1.00 26.05 66 ASP A CA 1
ATOM 488 C C . ASP A 1 66 ? 46.374 16.662 -13.246 1.00 26.05 66 ASP A C 1
ATOM 490 O O . ASP A 1 66 ? 46.700 15.778 -14.041 1.00 26.05 66 ASP A O 1
ATOM 494 N N . ALA A 1 67 ? 45.746 16.302 -12.119 1.00 23.00 67 ALA A N 1
ATOM 495 C CA . ALA A 1 67 ? 45.553 14.892 -11.727 1.00 23.00 67 ALA A CA 1
ATOM 496 C C . ALA A 1 67 ? 44.087 14.402 -11.783 1.00 23.00 67 ALA A C 1
ATOM 498 O O . ALA A 1 67 ? 43.573 13.833 -10.825 1.00 23.00 67 ALA A O 1
ATOM 499 N N . TYR A 1 68 ? 43.402 14.570 -12.920 1.00 24.70 68 TYR A N 1
ATOM 500 C CA . TYR A 1 68 ? 42.145 13.857 -13.223 1.00 24.70 68 TYR A CA 1
ATOM 501 C C . TYR A 1 68 ? 42.347 12.872 -14.386 1.00 24.70 68 TYR A C 1
ATOM 503 O O . TYR A 1 68 ? 41.779 13.017 -15.469 1.00 24.70 68 TYR A O 1
ATOM 511 N N . ARG A 1 69 ? 43.136 11.813 -14.165 1.00 26.19 69 ARG A N 1
ATOM 512 C CA . ARG A 1 69 ? 43.044 10.597 -14.990 1.00 26.19 69 ARG A CA 1
ATOM 513 C C . ARG A 1 69 ? 42.007 9.661 -14.377 1.00 26.19 69 ARG A C 1
ATOM 515 O O . ARG A 1 69 ? 42.257 8.986 -13.386 1.00 26.19 69 ARG A O 1
ATOM 522 N N . MET A 1 70 ? 40.820 9.654 -14.982 1.00 32.09 70 MET A N 1
ATOM 523 C CA . MET A 1 70 ? 39.788 8.648 -14.744 1.00 32.09 70 MET A CA 1
ATOM 524 C C . MET A 1 70 ? 40.236 7.293 -15.300 1.00 32.09 70 MET A C 1
ATOM 526 O O . MET A 1 70 ? 39.948 6.974 -16.451 1.00 32.09 70 MET A O 1
ATOM 530 N N . ASP A 1 71 ? 40.882 6.475 -14.474 1.00 27.55 71 ASP A N 1
ATOM 531 C CA . ASP A 1 71 ? 41.016 5.043 -14.738 1.00 27.55 71 ASP A CA 1
ATOM 532 C C . ASP A 1 71 ? 40.005 4.267 -13.890 1.00 27.55 71 ASP A C 1
ATOM 534 O O . ASP A 1 71 ? 40.204 3.989 -12.711 1.00 27.55 71 ASP A O 1
ATOM 538 N N . GLY A 1 72 ? 38.867 3.951 -14.517 1.00 30.22 72 GLY A N 1
ATOM 539 C CA . GLY A 1 72 ? 37.830 3.101 -13.936 1.00 30.22 72 GLY A CA 1
ATOM 540 C C . GLY A 1 72 ? 36.431 3.355 -14.491 1.00 30.22 72 GLY A C 1
ATOM 541 O O . GLY A 1 72 ? 35.524 3.644 -13.720 1.00 30.22 72 GLY A O 1
ATOM 542 N N . ASP A 1 73 ? 36.230 3.268 -15.813 1.00 41.31 73 ASP A N 1
ATOM 543 C CA . ASP A 1 73 ? 34.888 3.269 -16.420 1.00 41.31 73 ASP A CA 1
ATOM 544 C C . ASP A 1 73 ? 34.174 1.928 -16.104 1.00 41.31 73 ASP A C 1
ATOM 546 O O . ASP A 1 73 ? 34.573 0.891 -16.642 1.00 41.31 73 ASP A O 1
ATOM 550 N N . PRO A 1 74 ? 33.116 1.884 -15.267 1.00 37.97 74 PRO A N 1
ATOM 551 C CA . PRO A 1 74 ? 32.396 0.643 -14.971 1.00 37.97 74 PRO A CA 1
ATOM 552 C C . PRO A 1 74 ? 31.575 0.120 -16.168 1.00 37.97 74 PRO A C 1
ATOM 554 O O . PRO A 1 74 ? 31.050 -0.992 -16.106 1.00 37.97 74 PRO A O 1
ATOM 557 N N . TYR A 1 75 ? 31.488 0.872 -17.275 1.00 41.12 75 TYR A N 1
ATOM 558 C CA . TYR A 1 75 ? 30.837 0.462 -18.524 1.00 41.12 75 TYR A CA 1
ATOM 559 C C . TYR A 1 75 ? 31.798 -0.270 -19.485 1.00 41.12 75 TYR A C 1
ATOM 561 O O . TYR A 1 75 ? 31.362 -0.790 -20.522 1.00 41.12 75 TYR A O 1
ATOM 569 N N . LYS A 1 76 ? 33.091 -0.396 -19.131 1.00 37.53 76 LYS A N 1
ATOM 570 C CA . LYS A 1 76 ? 34.102 -1.130 -19.921 1.00 37.53 76 LYS A CA 1
ATOM 571 C C . LYS A 1 76 ? 33.737 -2.617 -20.092 1.00 37.53 76 LYS A C 1
ATOM 573 O O . LYS A 1 76 ? 34.017 -3.185 -21.139 1.00 37.53 76 LYS A O 1
ATOM 578 N N . GLY A 1 77 ? 33.005 -3.201 -19.133 1.00 35.53 77 GLY A N 1
ATOM 579 C CA . GLY A 1 77 ? 32.505 -4.588 -19.158 1.00 35.53 77 GLY A CA 1
ATOM 580 C C . GLY A 1 77 ? 31.089 -4.788 -19.716 1.00 35.53 77 GLY A C 1
ATOM 581 O O . GLY A 1 77 ? 30.601 -5.910 -19.748 1.00 35.53 77 GLY A O 1
ATOM 582 N N . ILE A 1 78 ? 30.419 -3.738 -20.205 1.00 37.50 78 ILE A N 1
ATOM 583 C CA . ILE A 1 78 ? 29.090 -3.847 -20.861 1.00 37.50 78 ILE A CA 1
ATOM 584 C C . ILE A 1 78 ? 29.247 -4.340 -22.326 1.00 37.50 78 ILE A C 1
ATOM 586 O O . ILE A 1 78 ? 28.325 -4.285 -23.135 1.00 37.50 78 ILE A O 1
ATOM 590 N N . GLY A 1 79 ? 30.464 -4.835 -22.614 1.00 35.69 79 GLY A N 1
ATOM 591 C CA . GLY A 1 79 ? 31.045 -5.448 -23.813 1.00 35.69 79 GLY A CA 1
ATOM 592 C C . GLY A 1 79 ? 30.061 -6.179 -24.666 1.00 35.69 79 GLY A C 1
ATOM 593 O O . GLY A 1 79 ? 29.773 -5.859 -25.816 1.00 35.69 79 GLY A O 1
ATOM 594 N N . ASP A 1 80 ? 29.547 -7.162 -23.966 1.00 35.66 80 ASP A N 1
ATOM 595 C CA . ASP A 1 80 ? 29.244 -8.434 -24.567 1.00 35.66 80 ASP A CA 1
ATOM 596 C C . ASP A 1 80 ? 27.743 -8.721 -24.417 1.00 35.66 80 ASP A C 1
ATOM 598 O O . ASP A 1 80 ? 27.239 -9.762 -24.814 1.00 35.66 80 ASP A O 1
ATOM 602 N N . ALA A 1 81 ? 26.998 -7.741 -23.887 1.00 39.53 81 ALA A N 1
ATOM 603 C CA . ALA A 1 81 ? 25.542 -7.726 -23.853 1.00 39.53 81 ALA A CA 1
ATOM 604 C C . ALA A 1 81 ? 24.924 -7.743 -25.263 1.00 39.53 81 ALA A C 1
ATOM 606 O O . ALA A 1 81 ? 23.770 -8.134 -25.421 1.00 39.53 81 ALA A O 1
ATOM 607 N N . TYR A 1 82 ? 25.684 -7.300 -26.274 1.00 35.69 82 TYR A N 1
ATOM 608 C CA . TYR A 1 82 ? 25.188 -7.050 -27.629 1.00 35.69 82 TYR A CA 1
ATOM 609 C C . TYR A 1 82 ? 26.163 -7.414 -28.775 1.00 35.69 82 TYR A C 1
ATOM 611 O O . TYR A 1 82 ? 25.922 -7.102 -29.941 1.00 35.69 82 TYR A O 1
ATOM 619 N N . GLY A 1 83 ? 27.218 -8.176 -28.495 1.00 27.02 83 GLY A N 1
ATOM 620 C CA . GLY A 1 83 ? 28.091 -8.809 -29.493 1.00 27.02 83 GLY A CA 1
ATOM 621 C C . GLY A 1 83 ? 28.984 -9.830 -28.789 1.00 27.02 83 GLY A C 1
ATOM 622 O O . GLY A 1 83 ? 29.271 -9.650 -27.620 1.00 27.02 83 GLY A O 1
ATOM 623 N N . THR A 1 84 ? 29.423 -10.942 -29.358 1.00 29.12 84 THR A N 1
ATOM 624 C CA . THR A 1 84 ? 29.310 -11.548 -30.684 1.00 29.12 84 THR A CA 1
ATOM 625 C C . THR A 1 84 ? 29.508 -13.040 -30.436 1.00 29.12 84 THR A C 1
ATOM 627 O O . THR A 1 84 ? 30.599 -13.410 -30.034 1.00 29.12 84 THR A O 1
ATOM 630 N N . ASP A 1 85 ? 28.500 -13.875 -30.667 1.00 24.31 85 ASP A N 1
ATOM 631 C CA . ASP A 1 85 ? 28.718 -15.293 -30.955 1.00 24.31 85 ASP A CA 1
ATOM 632 C C . ASP A 1 85 ? 27.670 -15.732 -31.974 1.00 24.31 85 ASP A C 1
ATOM 634 O O . ASP A 1 85 ? 26.513 -15.300 -31.938 1.00 24.31 85 ASP A O 1
ATOM 638 N N . GLY A 1 86 ? 28.163 -16.445 -32.979 1.00 26.12 86 GLY A N 1
ATOM 639 C CA . GLY A 1 86 ? 27.552 -16.593 -34.285 1.00 26.12 86 GLY A CA 1
ATOM 640 C C . GLY A 1 86 ? 26.414 -17.603 -34.388 1.00 26.12 86 GLY A C 1
ATOM 641 O O . GLY A 1 86 ? 26.138 -18.402 -33.498 1.00 26.12 86 GLY A O 1
ATOM 642 N N . ASP A 1 87 ? 25.844 -17.543 -35.587 1.00 24.81 87 ASP A N 1
ATOM 643 C CA . ASP A 1 87 ? 25.098 -18.566 -36.312 1.00 24.81 87 ASP A CA 1
ATOM 644 C C . ASP A 1 87 ? 23.566 -18.601 -36.201 1.00 24.81 87 ASP A C 1
ATOM 646 O O . ASP A 1 87 ? 22.956 -19.032 -35.226 1.00 24.81 87 ASP A O 1
ATOM 650 N N . ASN A 1 88 ? 22.994 -18.245 -37.362 1.00 26.66 88 ASN A N 1
ATOM 651 C CA . ASN A 1 88 ? 21.638 -18.440 -37.866 1.00 26.66 88 ASN A CA 1
ATOM 652 C C . ASN A 1 88 ? 20.513 -17.700 -37.138 1.00 26.66 88 ASN A C 1
ATOM 654 O O . ASN A 1 88 ? 20.275 -17.908 -35.964 1.00 26.66 88 ASN A O 1
ATOM 658 N N . TYR A 1 89 ? 19.769 -16.862 -37.868 1.00 26.00 89 TYR A N 1
ATOM 659 C CA . TYR A 1 89 ? 18.352 -17.085 -38.204 1.00 26.00 89 TYR A CA 1
ATOM 660 C C . TYR A 1 89 ? 17.870 -15.921 -39.082 1.00 26.00 89 TYR A C 1
ATOM 662 O O . TYR A 1 89 ? 17.776 -14.776 -38.645 1.00 26.00 89 TYR A O 1
ATOM 670 N N . GLY A 1 90 ? 17.609 -16.243 -40.350 1.00 23.19 90 GLY A N 1
ATOM 671 C CA . GLY A 1 90 ? 17.116 -15.322 -41.365 1.00 23.19 90 GLY A CA 1
ATOM 672 C C . GLY A 1 90 ? 15.655 -14.915 -41.172 1.00 23.19 90 GLY A C 1
ATOM 673 O O . GLY A 1 90 ? 14.878 -15.542 -40.451 1.00 23.19 90 GLY A O 1
ATOM 674 N N . SER A 1 91 ? 15.311 -13.837 -41.868 1.00 28.97 91 SER A N 1
ATOM 675 C CA . SER A 1 91 ? 13.972 -13.285 -42.057 1.00 28.97 91 SER A CA 1
ATOM 676 C C . SER A 1 91 ? 12.956 -14.331 -42.520 1.00 28.97 91 SER A C 1
ATOM 678 O O . SER A 1 91 ? 13.204 -14.993 -43.526 1.00 28.97 91 SER A O 1
ATOM 680 N N . ILE A 1 92 ? 11.778 -14.394 -41.889 1.00 25.00 92 ILE A N 1
ATOM 681 C CA . ILE A 1 92 ? 10.582 -14.979 -42.515 1.00 25.00 92 ILE A CA 1
ATOM 682 C C . ILE A 1 92 ? 9.370 -14.082 -42.239 1.00 25.00 92 ILE A C 1
ATOM 684 O O . ILE A 1 92 ? 8.891 -13.957 -41.111 1.00 25.00 92 ILE A O 1
ATOM 688 N N . LEU A 1 93 ? 8.918 -13.447 -43.318 1.00 29.42 93 LEU A N 1
ATOM 689 C CA . LEU A 1 93 ? 7.584 -12.899 -43.521 1.00 29.42 93 LEU A CA 1
ATOM 690 C C . LEU A 1 93 ? 6.663 -14.040 -43.997 1.00 29.42 93 LEU A C 1
ATOM 692 O O . LEU A 1 93 ? 7.102 -14.858 -44.794 1.00 29.42 93 LEU A O 1
ATOM 696 N N . ASP A 1 94 ? 5.399 -14.006 -43.561 1.00 28.98 94 ASP A N 1
ATOM 697 C CA . ASP A 1 94 ? 4.228 -14.724 -44.115 1.00 28.98 94 ASP A CA 1
ATOM 698 C C . ASP A 1 94 ? 4.202 -16.279 -44.002 1.00 28.98 94 ASP A C 1
ATOM 700 O O . ASP A 1 94 ? 5.032 -16.961 -44.597 1.00 28.98 94 ASP A O 1
ATOM 704 N N . PRO A 1 95 ? 3.252 -16.902 -43.266 1.00 28.03 95 PRO A N 1
ATOM 705 C CA . PRO A 1 95 ? 3.265 -18.347 -42.995 1.00 28.03 95 PRO A CA 1
ATOM 706 C C . PRO A 1 95 ? 2.639 -19.244 -44.086 1.00 28.03 95 PRO A C 1
ATOM 708 O O . PRO A 1 95 ? 2.189 -20.346 -43.774 1.00 28.03 95 PRO A O 1
ATOM 711 N N . ASN A 1 96 ? 2.630 -18.841 -45.358 1.00 29.80 96 ASN A N 1
ATOM 712 C CA . ASN A 1 96 ? 2.119 -19.672 -46.458 1.00 29.80 96 ASN A CA 1
ATOM 713 C C . ASN A 1 96 ? 3.236 -20.082 -47.429 1.00 29.80 96 ASN A C 1
ATOM 715 O O . ASN A 1 96 ? 3.354 -19.478 -48.488 1.00 29.80 96 ASN A O 1
ATOM 719 N N . GLN A 1 97 ? 4.031 -21.091 -47.045 1.00 27.27 97 GLN A N 1
ATOM 720 C CA . GLN A 1 97 ? 4.936 -21.969 -47.833 1.00 27.27 97 GLN A CA 1
ATOM 721 C C . GLN A 1 97 ? 5.978 -22.521 -46.826 1.00 27.27 97 GLN A C 1
ATOM 723 O O . GLN A 1 97 ? 6.468 -21.768 -45.998 1.00 27.27 97 GLN A O 1
ATOM 728 N N . ALA A 1 98 ? 6.352 -23.796 -46.722 1.00 26.02 98 ALA A N 1
ATOM 729 C CA . ALA A 1 98 ? 6.482 -24.851 -47.709 1.00 26.02 98 ALA A CA 1
ATOM 730 C C . ALA A 1 98 ? 6.458 -26.247 -47.043 1.00 26.02 98 ALA A C 1
ATOM 732 O O . ALA A 1 98 ? 6.758 -26.411 -45.858 1.00 26.02 98 ALA A O 1
ATOM 733 N N . GLU A 1 99 ? 6.129 -27.248 -47.858 1.00 26.48 99 GLU A N 1
ATOM 734 C CA . GLU A 1 99 ? 6.377 -28.671 -47.636 1.00 26.48 99 GLU A CA 1
ATOM 735 C C . GLU A 1 99 ? 7.863 -29.022 -47.837 1.00 26.48 99 GLU A C 1
ATOM 737 O O . GLU A 1 99 ? 8.561 -28.371 -48.613 1.00 26.48 99 GLU A O 1
ATOM 742 N N . GLY A 1 100 ? 8.297 -30.137 -47.238 1.00 23.69 100 GLY A N 1
ATOM 743 C CA . GLY A 1 100 ? 9.334 -30.990 -47.828 1.00 23.69 100 GLY A CA 1
ATOM 744 C C . GLY A 1 100 ? 10.617 -31.203 -47.015 1.00 23.69 100 GLY A C 1
ATOM 745 O O . GLY A 1 100 ? 11.411 -30.291 -46.832 1.00 23.69 100 GLY A O 1
ATOM 746 N N . GLY A 1 101 ? 10.866 -32.473 -46.668 1.00 22.56 101 GLY A N 1
ATOM 747 C CA . GLY A 1 101 ? 12.206 -33.067 -46.772 1.00 22.56 101 GLY A CA 1
ATOM 748 C C . GLY A 1 101 ? 13.055 -33.221 -45.503 1.00 22.56 101 GLY A C 1
ATOM 749 O O . GLY A 1 101 ? 13.669 -32.268 -45.056 1.00 22.56 101 GLY A O 1
ATOM 750 N N . HIS A 1 102 ? 13.116 -34.469 -45.001 1.00 23.91 102 HIS A N 1
ATOM 751 C CA . HIS A 1 102 ? 14.313 -35.293 -44.695 1.00 23.91 102 HIS A CA 1
ATOM 752 C C . HIS A 1 102 ? 15.605 -34.640 -44.142 1.00 23.91 102 HIS A C 1
ATOM 754 O O . HIS A 1 102 ? 16.041 -33.608 -44.609 1.00 23.91 102 HIS A O 1
ATOM 760 N N . SER A 1 103 ? 16.446 -35.256 -43.303 1.00 22.78 103 SER A N 1
ATOM 761 C CA . SER A 1 103 ? 16.530 -36.549 -42.609 1.00 22.78 103 SER A CA 1
ATOM 762 C C . SER A 1 103 ? 17.938 -36.623 -41.983 1.00 22.78 103 SER A C 1
ATOM 764 O O . SER A 1 103 ? 18.901 -36.188 -42.607 1.00 22.78 103 SER A O 1
ATOM 766 N N . SER A 1 104 ? 18.053 -37.351 -40.863 1.00 23.06 104 SER A N 1
ATOM 767 C CA . SER A 1 104 ? 19.262 -38.053 -40.373 1.00 23.06 104 SER A CA 1
ATOM 768 C C . SER A 1 104 ? 20.270 -37.230 -39.552 1.00 23.06 104 SER A C 1
ATOM 770 O O . SER A 1 104 ? 20.481 -36.063 -39.836 1.00 23.06 104 SER A O 1
ATOM 772 N N . ARG A 1 105 ? 20.994 -37.759 -38.557 1.00 24.86 105 ARG A N 1
ATOM 773 C CA . ARG A 1 105 ? 21.017 -38.998 -37.733 1.00 24.86 105 ARG A CA 1
ATOM 774 C C . ARG A 1 105 ? 22.225 -38.837 -36.773 1.00 24.86 105 ARG A C 1
ATOM 776 O O . ARG A 1 105 ? 22.994 -37.900 -36.940 1.00 24.86 105 ARG A O 1
ATOM 783 N N . TYR A 1 106 ? 22.410 -39.822 -35.883 1.00 23.94 106 TYR A N 1
ATOM 784 C CA . TYR A 1 106 ? 23.515 -40.067 -34.930 1.00 23.94 106 TYR A CA 1
ATOM 785 C C . TYR A 1 106 ? 23.308 -39.414 -33.548 1.00 23.94 106 TYR A C 1
ATOM 787 O O . TYR A 1 106 ? 23.222 -38.203 -33.446 1.00 23.94 106 TYR A O 1
ATOM 795 N N . GLY A 1 107 ? 23.204 -40.137 -32.429 1.00 24.11 107 GLY A N 1
ATOM 796 C CA . GLY A 1 107 ? 23.269 -41.581 -32.193 1.00 24.11 107 GLY A CA 1
ATOM 797 C C . GLY A 1 107 ? 23.715 -41.905 -30.759 1.00 24.11 107 GLY A C 1
ATOM 798 O O . GLY A 1 107 ? 24.755 -41.407 -30.347 1.00 24.11 107 GLY A O 1
ATOM 799 N N . ALA A 1 108 ? 22.972 -42.825 -30.119 1.00 24.23 108 ALA A N 1
ATOM 800 C CA . ALA A 1 108 ? 23.409 -43.829 -29.122 1.00 24.23 108 ALA A CA 1
ATOM 801 C C . ALA A 1 108 ? 23.231 -43.479 -27.621 1.00 24.23 108 ALA A C 1
ATOM 803 O O . ALA A 1 108 ? 23.511 -42.359 -27.217 1.00 24.23 108 ALA A O 1
ATOM 804 N N . GLN A 1 109 ? 22.787 -44.373 -26.721 1.00 27.23 109 GLN A N 1
ATOM 805 C CA . GLN A 1 109 ? 22.417 -45.801 -26.791 1.00 27.23 109 GLN A CA 1
ATOM 806 C C . GLN A 1 109 ? 21.615 -46.212 -25.526 1.00 27.23 109 GLN A C 1
ATOM 808 O O . GLN A 1 109 ? 21.539 -45.454 -24.562 1.00 27.23 109 GLN A O 1
ATOM 813 N N . ASP A 1 110 ? 21.018 -47.403 -25.599 1.00 29.23 110 ASP A N 1
ATOM 814 C CA . ASP A 1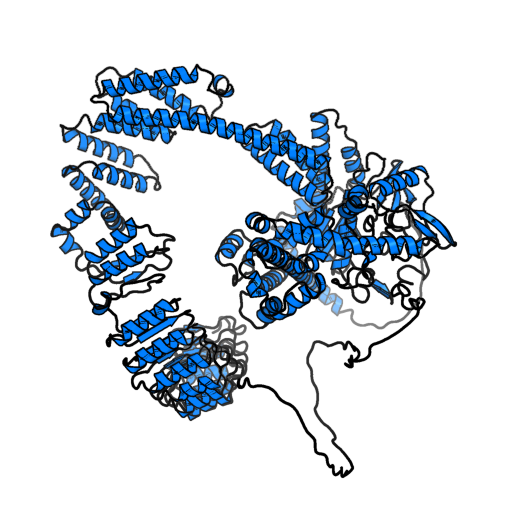 110 ? 19.923 -48.026 -24.823 1.00 29.23 110 ASP A CA 1
ATOM 815 C C . ASP A 1 110 ? 20.204 -48.388 -23.336 1.00 29.23 110 ASP A C 1
ATOM 817 O O . ASP A 1 110 ? 21.352 -48.418 -22.907 1.00 29.23 110 ASP A O 1
ATOM 821 N N . ALA A 1 111 ? 19.185 -48.643 -22.491 1.00 27.02 111 ALA A N 1
ATOM 822 C CA . ALA A 1 111 ? 18.678 -50.008 -22.205 1.00 27.02 111 ALA A CA 1
ATOM 823 C C . ALA A 1 111 ? 17.250 -50.061 -21.556 1.00 27.02 111 ALA A C 1
ATOM 825 O O . ALA A 1 111 ? 16.791 -49.038 -21.040 1.00 27.02 111 ALA A O 1
ATOM 826 N N . PRO A 1 112 ? 16.543 -51.225 -21.576 1.00 39.75 112 PRO A N 1
ATOM 827 C CA . PRO A 1 112 ? 15.075 -51.344 -21.469 1.00 39.75 112 PRO A CA 1
ATOM 828 C C . PRO A 1 112 ? 14.536 -52.173 -20.273 1.00 39.75 112 PRO A C 1
ATOM 830 O O . PRO A 1 112 ? 15.136 -53.170 -19.912 1.00 39.75 112 PRO A O 1
ATOM 833 N N . GLU A 1 113 ? 13.360 -51.802 -19.747 1.00 32.53 113 GLU A N 1
ATOM 834 C CA . GLU A 1 113 ? 12.353 -52.579 -18.966 1.00 32.53 113 GLU A CA 1
ATOM 835 C C . GLU A 1 113 ? 11.287 -51.519 -18.569 1.00 32.53 113 GLU A C 1
ATOM 837 O O . GLU A 1 113 ? 11.647 -50.409 -18.195 1.00 32.53 113 GLU A O 1
ATOM 842 N N . ASP A 1 114 ? 9.980 -51.570 -18.840 1.00 40.06 114 ASP A N 1
ATOM 843 C CA . ASP A 1 114 ? 8.955 -52.539 -18.461 1.00 40.06 114 ASP A CA 1
ATOM 844 C C . ASP A 1 114 ? 7.694 -52.288 -19.323 1.00 40.06 114 ASP A C 1
ATOM 846 O O . ASP A 1 114 ? 7.135 -51.182 -19.351 1.00 40.06 114 ASP A O 1
ATOM 850 N N . LEU A 1 115 ? 7.214 -53.301 -20.051 1.00 43.03 115 LEU A N 1
ATOM 851 C CA . LEU A 1 115 ? 6.028 -53.187 -20.922 1.00 43.03 115 LEU A CA 1
ATOM 852 C C . LEU A 1 115 ? 4.705 -53.487 -20.179 1.00 43.03 115 LEU A C 1
ATOM 854 O O . LEU A 1 115 ? 3.622 -53.144 -20.666 1.00 43.03 115 LEU A O 1
ATOM 858 N N . GLU A 1 116 ? 4.784 -54.084 -18.990 1.00 40.78 116 GLU A N 1
ATOM 859 C CA . GLU A 1 116 ? 3.634 -54.504 -18.178 1.00 40.78 116 GLU A CA 1
ATOM 860 C C . GLU A 1 116 ? 3.042 -53.324 -17.371 1.00 40.78 116 GLU A C 1
ATOM 862 O O . GLU A 1 116 ? 1.820 -53.159 -17.274 1.00 40.78 116 GLU A O 1
ATOM 867 N N . GLU A 1 117 ? 3.897 -52.416 -16.882 1.00 43.84 117 GLU A N 1
ATOM 868 C CA . GLU A 1 117 ? 3.510 -51.278 -16.032 1.00 43.84 117 GLU A CA 1
ATOM 869 C C . GLU A 1 117 ? 2.724 -50.200 -16.811 1.00 43.84 117 GLU A C 1
ATOM 871 O O . GLU A 1 117 ? 1.742 -49.624 -16.323 1.00 43.84 117 GLU A O 1
ATOM 876 N N . LYS A 1 118 ? 3.058 -50.006 -18.097 1.00 45.38 118 LYS A N 1
ATOM 877 C CA . LYS A 1 118 ? 2.314 -49.120 -19.014 1.00 45.38 118 LYS A CA 1
ATOM 878 C C . LYS A 1 118 ? 0.875 -49.588 -19.251 1.00 45.38 118 LYS A C 1
ATOM 880 O O . LYS A 1 118 ? -0.031 -48.755 -19.315 1.00 45.38 118 LYS A O 1
ATOM 885 N N . ARG A 1 119 ? 0.639 -50.902 -19.334 1.00 46.81 119 ARG A N 1
ATOM 886 C CA . ARG A 1 119 ? -0.698 -51.469 -19.597 1.00 46.81 119 ARG A CA 1
ATOM 887 C C . ARG A 1 119 ? -1.618 -51.395 -18.373 1.00 46.81 119 ARG A C 1
ATOM 889 O O . ARG A 1 119 ? -2.823 -51.172 -18.525 1.00 46.81 119 ARG A O 1
ATOM 896 N N . MET A 1 120 ? -1.063 -51.501 -17.164 1.00 45.31 120 MET A N 1
ATOM 897 C CA . MET A 1 120 ? -1.794 -51.294 -15.903 1.00 45.31 120 MET A CA 1
ATOM 898 C C . MET A 1 120 ? -2.186 -49.816 -15.702 1.00 45.31 120 MET A C 1
ATOM 900 O O . MET A 1 120 ? -3.328 -49.514 -15.334 1.00 45.31 120 MET A O 1
ATOM 904 N N . LEU A 1 121 ? -1.286 -48.875 -16.020 1.00 45.88 121 LEU A N 1
ATOM 905 C CA . LEU A 1 121 ? -1.527 -47.436 -15.862 1.00 45.88 121 LEU A CA 1
ATOM 906 C C . LEU A 1 121 ? -2.587 -46.895 -16.844 1.00 45.88 121 LEU A C 1
ATOM 908 O O . LEU A 1 121 ? -3.398 -46.042 -16.474 1.00 45.88 121 LEU A O 1
ATOM 912 N N . GLU A 1 122 ? -2.641 -47.415 -18.074 1.00 44.62 122 GLU A N 1
ATOM 913 C CA . GLU A 1 122 ? -3.654 -47.029 -19.070 1.00 44.62 122 GLU A CA 1
ATOM 914 C C . GLU A 1 122 ? -5.071 -47.500 -18.705 1.00 44.62 122 GLU A C 1
ATOM 916 O O . GLU A 1 122 ? -6.044 -46.768 -18.917 1.00 44.62 122 GLU A O 1
ATOM 921 N N . ARG A 1 123 ? -5.209 -48.674 -18.070 1.00 42.75 123 ARG A N 1
ATOM 922 C CA . ARG A 1 123 ? -6.506 -49.160 -17.558 1.00 42.75 123 ARG A CA 1
ATOM 923 C C . ARG A 1 123 ? -7.008 -48.343 -16.362 1.00 42.75 123 ARG A C 1
ATOM 925 O O . ARG A 1 123 ? -8.215 -48.125 -16.242 1.00 42.75 123 ARG A O 1
ATOM 932 N N . SER A 1 124 ? -6.100 -47.841 -15.521 1.00 42.41 124 SER A N 1
ATOM 933 C CA . SER A 1 124 ? -6.426 -46.951 -14.394 1.00 42.41 124 SER A CA 1
ATOM 934 C C . SER A 1 124 ? -6.816 -45.534 -14.857 1.00 42.41 124 SER A C 1
ATOM 936 O O . SER A 1 124 ? -7.789 -44.961 -14.356 1.00 42.41 124 SER A O 1
ATOM 938 N N . LYS A 1 125 ? -6.143 -44.996 -15.890 1.00 44.06 125 LYS A N 1
ATOM 939 C CA . LYS A 1 125 ? -6.481 -43.698 -16.510 1.00 44.06 125 LYS A CA 1
ATOM 940 C C . LYS A 1 125 ? -7.872 -43.690 -17.150 1.00 44.06 125 LYS A C 1
ATOM 942 O O . LYS A 1 125 ? -8.657 -42.789 -16.859 1.00 44.06 125 LYS A O 1
ATOM 947 N N . ARG A 1 126 ? -8.234 -44.745 -17.895 1.00 41.56 126 ARG A N 1
ATOM 948 C CA . ARG A 1 126 ? -9.559 -44.845 -18.540 1.00 41.56 126 ARG A CA 1
ATOM 949 C C . ARG A 1 126 ? -10.731 -44.889 -17.554 1.00 41.56 126 ARG A C 1
ATOM 951 O O . ARG A 1 126 ? -11.807 -44.415 -17.894 1.00 41.56 126 ARG A O 1
ATOM 958 N N . LYS A 1 127 ? -10.549 -45.408 -16.330 1.00 38.88 127 LYS A N 1
ATOM 959 C CA . LYS A 1 127 ? -11.612 -45.413 -15.302 1.00 38.88 127 LYS A CA 1
ATOM 960 C C . LYS A 1 127 ? -11.754 -44.071 -14.565 1.00 38.88 127 LYS A C 1
ATOM 962 O O . LYS A 1 127 ? -12.870 -43.731 -14.167 1.00 38.88 127 LYS A O 1
ATOM 967 N N . LYS A 1 128 ? -10.675 -43.284 -14.416 1.00 41.12 128 LYS A N 1
ATOM 968 C CA . LYS A 1 128 ? -10.711 -41.945 -13.783 1.00 41.12 128 LYS A CA 1
ATOM 969 C C . LYS A 1 128 ? -11.221 -40.838 -14.718 1.00 41.12 128 LYS A C 1
ATOM 971 O O . LYS A 1 128 ? -11.920 -39.944 -14.244 1.00 41.12 128 LYS A O 1
ATOM 976 N N . GLU A 1 129 ? -10.972 -40.931 -16.026 1.00 38.22 129 GLU A N 1
ATOM 977 C CA . GLU A 1 129 ? -11.462 -39.952 -17.019 1.00 38.22 129 GLU A CA 1
ATOM 978 C C . GLU A 1 129 ? -13.000 -39.934 -17.124 1.00 38.22 129 GLU A C 1
ATOM 980 O O . GLU A 1 129 ? -13.612 -38.867 -17.170 1.00 38.22 129 GLU A O 1
ATOM 985 N N . THR A 1 130 ? -13.667 -41.086 -16.999 1.00 40.62 130 THR A N 1
ATOM 986 C CA . THR A 1 130 ? -15.137 -41.170 -17.105 1.00 40.62 130 THR A CA 1
ATOM 987 C C . THR A 1 130 ? -15.928 -40.553 -15.946 1.00 40.62 130 THR A C 1
ATOM 989 O O . THR A 1 130 ? -17.114 -40.261 -16.119 1.00 40.62 130 THR A O 1
ATOM 992 N N . LYS A 1 131 ? -15.328 -40.350 -14.762 1.00 37.66 131 LYS A N 1
ATOM 993 C CA . LYS A 1 131 ? -16.034 -39.775 -13.596 1.00 37.66 131 LYS A CA 1
ATOM 994 C C . LYS A 1 131 ? -15.923 -38.245 -13.564 1.00 37.66 131 LYS A C 1
ATOM 996 O O . LYS A 1 131 ? -16.896 -37.574 -13.229 1.00 37.66 131 LYS A O 1
ATOM 1001 N N . TYR A 1 132 ? -14.782 -37.704 -13.998 1.00 35.53 132 TYR A N 1
ATOM 1002 C CA . TYR A 1 132 ? -14.530 -36.260 -14.068 1.00 35.53 132 TYR A CA 1
ATOM 1003 C C . TYR A 1 132 ? -15.255 -35.605 -15.259 1.00 35.53 132 TYR A C 1
ATOM 1005 O O . TYR A 1 132 ? -15.878 -34.556 -15.108 1.00 35.53 132 TYR A O 1
ATOM 1013 N N . GLU A 1 133 ? -15.304 -36.270 -16.422 1.00 40.19 133 GLU A N 1
ATOM 1014 C CA . GLU A 1 133 ? -16.071 -35.776 -17.576 1.00 40.19 133 GLU A CA 1
ATOM 1015 C C . GLU A 1 133 ? -17.591 -35.816 -17.370 1.00 40.19 133 GLU A C 1
ATOM 1017 O O . GLU A 1 133 ? -18.307 -34.990 -17.937 1.00 40.19 133 GLU A O 1
ATOM 1022 N N . LYS A 1 134 ? -18.106 -36.740 -16.545 1.00 36.22 134 LYS A N 1
ATOM 1023 C CA . LYS A 1 134 ? -19.534 -36.766 -16.185 1.00 36.22 134 LYS A CA 1
ATOM 1024 C C . LYS A 1 134 ? -19.928 -35.591 -15.287 1.00 36.22 134 LYS A C 1
ATOM 1026 O O . LYS A 1 134 ? -21.027 -35.078 -15.457 1.00 36.22 134 LYS A O 1
ATOM 1031 N N . SER A 1 135 ? -19.033 -35.115 -14.417 1.00 39.69 135 SER A N 1
ATOM 1032 C CA . SER A 1 135 ? -19.277 -33.928 -13.580 1.00 39.69 135 SER A CA 1
ATOM 1033 C C . SER A 1 135 ? -19.278 -32.618 -14.381 1.00 39.69 135 SER A C 1
ATOM 1035 O O . SER A 1 135 ? -19.954 -31.669 -14.002 1.00 39.69 135 SER A O 1
ATOM 1037 N N . LEU A 1 136 ? -18.553 -32.566 -15.504 1.00 37.44 136 LEU A N 1
ATOM 1038 C CA . LEU A 1 136 ? -18.518 -31.413 -16.417 1.00 37.44 136 LEU A CA 1
ATOM 1039 C C . LEU A 1 136 ? -19.730 -31.341 -17.363 1.00 37.44 136 LEU A C 1
ATOM 1041 O O . LEU A 1 136 ? -19.915 -30.332 -18.040 1.00 37.44 136 LEU A O 1
ATOM 1045 N N . LYS A 1 137 ? -20.559 -32.392 -17.431 1.00 32.34 137 LYS A N 1
ATOM 1046 C CA . LYS A 1 137 ? -21.777 -32.417 -18.260 1.00 32.34 137 LYS A CA 1
ATOM 1047 C C . LYS A 1 137 ? -22.983 -31.744 -17.596 1.00 32.34 137 LYS A C 1
ATOM 1049 O O . LYS A 1 137 ? -23.927 -31.413 -18.304 1.00 32.34 137 LYS A O 1
ATOM 1054 N N . THR A 1 138 ? -22.958 -31.507 -16.284 1.00 39.03 138 THR A N 1
ATOM 1055 C CA . THR A 1 138 ? -24.099 -30.958 -15.524 1.00 39.03 138 THR A CA 1
ATOM 1056 C C . THR A 1 138 ? -24.114 -29.433 -15.392 1.00 39.03 138 THR A C 1
ATOM 1058 O O . THR A 1 138 ? -25.077 -28.886 -14.868 1.00 39.03 138 THR A O 1
ATOM 1061 N N . GLN A 1 139 ? -23.105 -28.720 -15.895 1.00 43.47 139 GLN A N 1
ATOM 1062 C CA . GLN A 1 139 ? -23.102 -27.254 -15.946 1.00 43.47 139 GLN A CA 1
ATOM 1063 C C . GLN A 1 139 ? -22.945 -26.818 -17.402 1.00 43.47 139 GLN A C 1
ATOM 1065 O O . GLN A 1 139 ? -21.900 -27.046 -18.006 1.00 43.47 139 GLN A O 1
ATOM 1070 N N . GLY A 1 140 ? -24.004 -26.242 -17.980 1.00 35.72 140 GLY A N 1
ATOM 1071 C CA . GLY A 1 140 ? -24.161 -25.887 -19.399 1.00 35.72 140 GLY A CA 1
ATOM 1072 C C . GLY A 1 140 ? -23.199 -24.818 -19.938 1.00 35.72 140 GLY A C 1
ATOM 1073 O O . GLY A 1 140 ? -23.630 -23.817 -20.494 1.00 35.72 140 GLY A O 1
ATOM 1074 N N . LEU A 1 141 ? -21.890 -25.032 -19.803 1.00 41.50 141 LEU A N 1
ATOM 1075 C CA . LEU A 1 141 ? -20.827 -24.132 -20.251 1.00 41.50 141 LEU A CA 1
ATOM 1076 C C . LEU A 1 141 ? -20.164 -24.597 -21.557 1.00 41.50 141 LEU A C 1
ATOM 1078 O O . LEU A 1 141 ? -19.482 -23.805 -22.204 1.00 41.50 141 LEU A O 1
ATOM 1082 N N . ARG A 1 142 ? -20.393 -25.839 -22.019 1.00 35.19 142 ARG A N 1
ATOM 1083 C CA . ARG A 1 142 ? -19.826 -26.312 -23.299 1.00 35.19 142 ARG A CA 1
ATOM 1084 C C . ARG A 1 142 ? -20.392 -25.581 -24.519 1.00 35.19 142 ARG A C 1
ATOM 1086 O O . ARG A 1 142 ? -19.610 -25.254 -25.403 1.00 35.19 142 ARG A O 1
ATOM 1093 N N . SER A 1 143 ? -21.676 -25.214 -24.548 1.00 31.92 143 SER A N 1
ATOM 1094 C CA . SER A 1 143 ? -22.265 -24.535 -25.720 1.00 31.92 143 SER A CA 1
ATOM 1095 C C . SER A 1 143 ? -21.716 -23.116 -25.941 1.00 31.92 143 SER A C 1
ATOM 1097 O O . SER A 1 143 ? -21.578 -22.679 -27.082 1.00 31.92 143 SER A O 1
ATOM 1099 N N . ILE A 1 144 ? -21.313 -22.419 -24.871 1.00 40.94 144 ILE A N 1
ATOM 1100 C CA . ILE A 1 144 ? -20.697 -21.082 -24.941 1.00 40.94 144 ILE A CA 1
ATOM 1101 C C . ILE A 1 144 ? -19.247 -21.171 -25.450 1.00 40.94 144 ILE A C 1
ATOM 1103 O O . ILE A 1 144 ? -18.788 -20.302 -26.196 1.00 40.94 144 ILE A O 1
ATOM 1107 N N . PHE A 1 145 ? -18.528 -22.238 -25.086 1.00 36.59 145 PHE A N 1
ATOM 1108 C CA . PHE A 1 145 ? -17.141 -22.461 -25.503 1.00 36.59 145 PHE A CA 1
ATOM 1109 C C . PHE A 1 145 ? -17.015 -23.114 -26.889 1.00 36.59 145 PHE A C 1
ATOM 1111 O O . PHE A 1 145 ? -16.082 -22.792 -27.628 1.00 36.59 145 PHE A O 1
ATOM 1118 N N . GLU A 1 146 ? -17.949 -23.983 -27.277 1.00 34.59 146 GLU A N 1
ATOM 1119 C CA . GLU A 1 146 ? -17.942 -24.667 -28.578 1.00 34.59 146 GLU A CA 1
ATOM 1120 C C . GLU A 1 146 ? -18.406 -23.744 -29.714 1.00 34.59 146 GLU A C 1
ATOM 1122 O O . GLU A 1 146 ? -17.797 -23.763 -30.785 1.00 34.59 146 GLU A O 1
ATOM 1127 N N . ASN A 1 147 ? -19.349 -22.825 -29.464 1.00 32.25 147 ASN A N 1
ATOM 1128 C CA . ASN A 1 147 ? -19.753 -21.828 -30.466 1.00 32.25 147 ASN A CA 1
ATOM 1129 C C . ASN A 1 147 ? -18.700 -20.724 -30.703 1.00 32.25 147 ASN A C 1
ATOM 1131 O O . ASN A 1 147 ? -18.689 -20.112 -31.768 1.00 32.25 147 ASN A O 1
ATOM 1135 N N . ARG A 1 148 ? -17.755 -20.495 -29.775 1.00 39.22 148 ARG A N 1
ATOM 1136 C CA . ARG A 1 148 ? -16.647 -19.524 -29.949 1.00 39.22 148 ARG A CA 1
ATOM 1137 C C . ARG A 1 148 ? -15.407 -20.088 -30.648 1.00 39.22 148 ARG A C 1
ATOM 1139 O O . ARG A 1 148 ? -14.496 -19.323 -30.957 1.00 39.22 148 ARG A O 1
ATOM 1146 N N . ARG A 1 149 ? -15.344 -21.401 -30.897 1.00 33.25 149 ARG A N 1
ATOM 1147 C CA . ARG A 1 149 ? -14.187 -22.065 -31.529 1.00 33.25 149 ARG A CA 1
ATOM 1148 C C . ARG A 1 149 ? -14.224 -22.079 -33.062 1.00 33.25 149 ARG A C 1
ATOM 1150 O O . ARG A 1 149 ? -13.244 -22.503 -33.662 1.00 33.25 149 ARG A O 1
ATOM 1157 N N . LYS A 1 150 ? -15.306 -21.608 -33.695 1.00 33.97 150 LYS A N 1
ATOM 1158 C CA . LYS A 1 150 ? -15.512 -21.689 -35.155 1.00 33.97 150 LYS A CA 1
ATOM 1159 C C . LYS A 1 150 ? -15.441 -20.367 -35.937 1.00 33.97 150 LYS A C 1
ATOM 1161 O O . LYS A 1 150 ? -15.818 -20.353 -37.099 1.00 33.97 150 LYS A O 1
ATOM 1166 N N . ILE A 1 151 ? -14.889 -19.290 -35.373 1.00 34.50 151 ILE A N 1
ATOM 1167 C CA . ILE A 1 151 ? -14.536 -18.087 -36.151 1.00 34.50 151 ILE A CA 1
ATOM 1168 C C . ILE A 1 151 ? -13.145 -17.613 -35.710 1.00 34.50 151 ILE A C 1
ATOM 1170 O O . ILE A 1 151 ? -12.997 -16.928 -34.698 1.00 34.50 151 ILE A O 1
ATOM 1174 N N . ILE A 1 152 ? -12.107 -18.023 -36.445 1.00 42.84 152 ILE A N 1
ATOM 1175 C CA . ILE A 1 152 ? -10.846 -17.279 -36.489 1.00 42.84 152 ILE A CA 1
ATOM 1176 C C . ILE A 1 152 ? -11.132 -16.100 -37.408 1.00 42.84 152 ILE A C 1
ATOM 1178 O O . ILE A 1 152 ? -11.108 -16.250 -38.623 1.00 42.84 152 ILE A O 1
ATOM 1182 N N . ASP A 1 153 ? -11.435 -14.952 -36.818 1.00 49.31 153 ASP A N 1
ATOM 1183 C CA . ASP A 1 153 ? -11.244 -13.680 -37.495 1.00 49.31 153 ASP A CA 1
ATOM 1184 C C . ASP A 1 153 ? -10.082 -13.006 -36.763 1.00 49.31 153 ASP A C 1
ATOM 1186 O O . ASP A 1 153 ? -10.191 -12.620 -35.590 1.00 49.31 153 ASP A O 1
ATOM 1190 N N . MET A 1 154 ? -8.902 -12.998 -37.389 1.00 64.31 154 MET A N 1
ATOM 1191 C CA . MET A 1 154 ? -7.794 -12.164 -36.932 1.00 64.31 154 MET A CA 1
ATOM 1192 C C . MET A 1 154 ? -8.245 -10.719 -37.115 1.00 64.31 154 MET A C 1
ATOM 1194 O O . MET A 1 154 ? -8.083 -10.149 -38.188 1.00 64.31 154 MET A O 1
ATOM 1198 N N . LYS A 1 155 ? -8.841 -10.132 -36.072 1.00 77.00 155 LYS A N 1
ATOM 1199 C CA . LYS A 1 155 ? -9.219 -8.721 -36.104 1.00 77.00 155 LYS A CA 1
ATOM 1200 C C . LYS A 1 155 ? -7.963 -7.890 -36.345 1.00 77.00 155 LYS A C 1
ATOM 1202 O O . LYS A 1 155 ? -7.016 -7.943 -35.557 1.00 77.00 155 LYS A O 1
ATOM 1207 N N . ASP A 1 156 ? -7.979 -7.112 -37.418 1.00 85.56 156 ASP A N 1
ATOM 1208 C CA . ASP A 1 156 ? -6.938 -6.138 -37.707 1.00 85.56 156 ASP A CA 1
ATOM 1209 C C . ASP A 1 156 ? -7.164 -4.894 -36.837 1.00 85.56 156 ASP A C 1
ATOM 1211 O O . ASP A 1 156 ? -7.828 -3.920 -37.211 1.00 85.56 156 ASP A O 1
ATOM 1215 N N . TRP A 1 157 ? -6.672 -4.984 -35.601 1.00 89.50 157 TRP A N 1
ATOM 1216 C CA . TRP A 1 157 ? -6.733 -3.905 -34.619 1.00 89.50 157 TRP A CA 1
ATOM 1217 C C . TRP A 1 157 ? -6.003 -2.655 -35.095 1.00 89.50 157 TRP A C 1
ATOM 1219 O O . TRP A 1 157 ? -6.483 -1.557 -34.832 1.00 89.50 157 TRP A O 1
ATOM 1229 N N . SER A 1 158 ? -4.877 -2.828 -35.791 1.00 86.44 158 SER A N 1
ATOM 1230 C CA . SER A 1 158 ? -4.065 -1.730 -36.315 1.00 86.44 158 SER A CA 1
ATOM 1231 C C . SER A 1 158 ? -4.857 -0.942 -37.344 1.00 86.44 158 SER A C 1
ATOM 1233 O O . SER A 1 158 ? -5.063 0.254 -37.162 1.00 86.44 158 SER A O 1
ATOM 1235 N N . LYS A 1 159 ? -5.399 -1.621 -38.361 1.00 87.75 159 LYS A N 1
ATOM 1236 C CA . LYS A 1 159 ? -6.248 -0.990 -39.374 1.00 87.75 159 LYS A CA 1
ATOM 1237 C C . LYS A 1 159 ? -7.463 -0.307 -38.751 1.00 87.75 159 LYS A C 1
ATOM 1239 O O . LYS A 1 159 ? -7.692 0.866 -39.016 1.00 87.75 159 LYS A O 1
ATOM 1244 N N . SER A 1 160 ? -8.187 -1.004 -37.872 1.00 90.88 160 SER A N 1
ATOM 1245 C CA . SER A 1 160 ? -9.384 -0.451 -37.216 1.00 90.88 160 SER A CA 1
ATOM 1246 C C . SER A 1 160 ? -9.071 0.811 -36.404 1.00 90.88 160 SER A C 1
ATOM 1248 O O . SER A 1 160 ? -9.878 1.736 -36.354 1.00 90.88 160 SER A O 1
ATOM 1250 N N . PHE A 1 161 ? -7.914 0.837 -35.735 1.00 89.69 161 PHE A N 1
ATOM 1251 C CA . PHE A 1 161 ? -7.481 1.976 -34.930 1.00 89.69 161 PHE A CA 1
ATOM 1252 C C . PHE A 1 161 ? -7.109 3.160 -35.817 1.00 89.69 161 PHE A C 1
ATOM 1254 O O . PHE A 1 161 ? -7.626 4.250 -35.604 1.00 89.69 161 PHE A O 1
ATOM 1261 N N . LEU A 1 162 ? -6.316 2.926 -36.864 1.00 87.44 162 LEU A N 1
ATOM 1262 C CA . LEU A 1 162 ? -5.922 3.959 -37.825 1.00 87.44 162 LEU A CA 1
ATOM 1263 C C . LEU A 1 162 ? -7.130 4.552 -38.562 1.00 87.44 162 LEU A C 1
ATOM 1265 O O . LEU A 1 162 ? -7.219 5.766 -38.710 1.00 87.44 162 LEU A O 1
ATOM 1269 N N . GLU A 1 163 ? -8.082 3.718 -38.985 1.00 90.00 163 GLU A N 1
ATOM 1270 C CA . GLU A 1 163 ? -9.329 4.176 -39.610 1.00 90.00 163 GLU A CA 1
ATOM 1271 C C . GLU A 1 163 ? -10.158 5.038 -38.653 1.00 90.00 163 GLU A C 1
ATOM 1273 O O . GLU A 1 163 ? -10.745 6.030 -39.077 1.00 90.00 163 GLU A O 1
ATOM 1278 N N . ALA A 1 164 ? -10.192 4.694 -37.361 1.00 90.81 164 ALA A N 1
ATOM 1279 C CA . ALA A 1 164 ? -10.878 5.493 -36.352 1.00 90.81 164 ALA A CA 1
ATOM 1280 C C . ALA A 1 164 ? -10.155 6.821 -36.065 1.00 90.81 164 ALA A C 1
ATOM 1282 O O . ALA A 1 164 ? -10.815 7.840 -35.874 1.00 90.81 164 ALA A O 1
ATOM 1283 N N . GLU A 1 165 ? -8.820 6.835 -36.050 1.00 88.06 165 GLU A N 1
ATOM 1284 C CA . GLU A 1 165 ? -8.014 8.055 -35.898 1.00 88.06 165 GLU A CA 1
ATOM 1285 C C . GLU A 1 165 ? -8.172 9.022 -37.074 1.00 88.06 165 GLU A C 1
ATOM 1287 O O . GLU A 1 165 ? -8.199 10.236 -36.866 1.00 88.06 165 GLU A O 1
ATOM 1292 N N . ASP A 1 166 ? -8.283 8.489 -38.291 1.00 87.94 166 ASP A N 1
ATOM 1293 C CA . ASP A 1 166 ? -8.366 9.265 -39.529 1.00 87.94 166 ASP A CA 1
ATOM 1294 C C . ASP A 1 166 ? -9.792 9.804 -39.796 1.00 87.94 166 ASP A C 1
ATOM 1296 O O . ASP A 1 166 ? -10.012 10.519 -40.775 1.00 87.94 166 ASP A O 1
ATOM 1300 N N . LEU A 1 167 ? -10.767 9.515 -38.919 1.00 91.69 167 LEU A N 1
ATOM 1301 C CA . LEU A 1 167 ? -12.102 10.115 -38.996 1.00 91.69 167 LEU A CA 1
ATOM 1302 C C . LEU A 1 167 ? -12.037 11.648 -38.820 1.00 91.69 167 LEU A C 1
ATOM 1304 O O . LEU A 1 167 ? -11.267 12.146 -37.985 1.00 91.69 167 LEU A O 1
ATOM 1308 N N . PRO A 1 168 ? -12.863 12.401 -39.574 1.00 90.00 168 PRO A N 1
ATOM 1309 C CA . PRO A 1 168 ? -12.867 13.858 -39.540 1.00 90.00 168 PRO A CA 1
ATOM 1310 C C . PRO A 1 168 ? -13.420 14.414 -38.218 1.00 90.00 168 PRO A C 1
ATOM 1312 O O . PRO A 1 168 ? -14.121 13.730 -37.475 1.00 90.00 168 PRO A O 1
ATOM 1315 N N . GLU A 1 169 ? -13.106 15.680 -37.936 1.00 88.38 169 GLU A N 1
ATOM 1316 C CA . GLU A 1 169 ? -13.551 16.416 -36.741 1.00 88.38 169 GLU A CA 1
ATOM 1317 C C . GLU A 1 169 ? -14.175 17.777 -37.113 1.00 88.38 169 GLU A C 1
ATOM 1319 O O . GLU A 1 169 ? -14.097 18.736 -36.346 1.00 88.38 169 GLU A O 1
ATOM 1324 N N . ASN A 1 170 ? -14.789 17.898 -38.298 1.00 88.75 170 ASN A N 1
ATOM 1325 C CA . ASN A 1 170 ? -15.228 19.202 -38.819 1.00 88.75 170 ASN A CA 1
ATOM 1326 C C . ASN A 1 170 ? -16.493 19.732 -38.127 1.00 88.75 170 ASN A C 1
ATOM 1328 O O . ASN A 1 170 ? -16.783 20.926 -38.170 1.00 88.75 170 ASN A O 1
ATOM 1332 N N . ASN A 1 171 ? -17.277 18.845 -37.515 1.00 86.19 171 ASN A N 1
ATOM 1333 C CA . ASN A 1 171 ? -18.497 19.180 -36.793 1.00 86.19 171 ASN A CA 1
ATOM 1334 C C . ASN A 1 171 ? -18.706 18.242 -35.593 1.00 86.19 171 ASN A C 1
ATOM 1336 O O . ASN A 1 171 ? -18.017 17.236 -35.430 1.00 86.19 171 ASN A O 1
ATOM 1340 N N . VAL A 1 172 ? -19.683 18.573 -34.744 1.00 81.88 172 VAL A N 1
ATOM 1341 C CA . VAL A 1 172 ? -19.954 17.850 -33.489 1.00 81.88 172 VAL A CA 1
ATOM 1342 C C . VAL A 1 172 ? -20.303 16.374 -33.718 1.00 81.88 172 VAL A C 1
ATOM 1344 O O . VAL A 1 172 ? -19.889 15.528 -32.926 1.00 81.88 172 VAL A O 1
ATOM 1347 N N . GLU A 1 173 ? -21.033 16.043 -34.785 1.00 86.62 173 GLU A N 1
ATOM 1348 C CA . GLU A 1 173 ? -21.442 14.660 -35.060 1.00 86.62 173 GLU A CA 1
ATOM 1349 C C . GLU A 1 173 ? -20.255 13.808 -35.528 1.00 86.62 173 GLU A C 1
ATOM 1351 O O . GLU A 1 173 ? -20.087 12.676 -35.077 1.00 86.62 173 GLU A O 1
ATOM 1356 N N . GLU A 1 174 ? -19.374 14.366 -36.362 1.00 89.19 174 GLU A N 1
ATOM 1357 C CA . GLU A 1 174 ? -18.127 13.714 -36.778 1.00 89.19 174 GLU A CA 1
ATOM 1358 C C . GLU A 1 174 ? -17.167 13.502 -35.600 1.00 89.19 174 GLU A C 1
ATOM 1360 O O . GLU A 1 174 ? -16.656 12.396 -35.414 1.00 89.19 174 GLU A O 1
ATOM 1365 N N . VAL A 1 175 ? -17.015 14.514 -34.737 1.00 84.69 175 VAL A N 1
ATOM 1366 C CA . VAL A 1 175 ? -16.263 14.417 -33.475 1.00 84.69 175 VAL A CA 1
ATOM 1367 C C . VAL A 1 175 ? -16.812 13.277 -32.612 1.00 84.69 175 VAL A C 1
ATOM 1369 O O . VAL A 1 175 ? -16.063 12.402 -32.173 1.00 84.69 175 VAL A O 1
ATOM 1372 N N . LEU A 1 176 ? -18.130 13.232 -32.394 1.00 88.00 176 LEU A N 1
ATOM 1373 C CA . LEU A 1 176 ? -18.765 12.161 -31.624 1.00 88.00 176 LEU A CA 1
ATOM 1374 C C . LEU A 1 176 ? -18.562 10.790 -32.272 1.00 88.00 176 LEU A C 1
ATOM 1376 O O . LEU A 1 176 ? -18.257 9.827 -31.568 1.00 88.00 176 LEU A O 1
ATOM 1380 N N . ARG A 1 177 ? -18.698 10.685 -33.598 1.00 91.25 177 ARG A N 1
ATOM 1381 C CA . ARG A 1 177 ? -18.475 9.439 -34.341 1.00 91.25 177 ARG A CA 1
ATOM 1382 C C . ARG A 1 177 ? -17.046 8.935 -34.161 1.00 91.25 177 ARG A C 1
ATOM 1384 O O . ARG A 1 177 ? -16.866 7.753 -33.856 1.00 91.25 177 ARG A O 1
ATOM 1391 N N . LYS A 1 178 ? -16.050 9.812 -34.301 1.00 91.75 178 LYS A N 1
ATOM 1392 C CA . LYS A 1 178 ? -14.635 9.495 -34.095 1.00 91.75 178 LYS A CA 1
ATOM 1393 C C . LYS A 1 178 ? -14.379 8.954 -32.696 1.00 91.75 178 LYS A C 1
ATOM 1395 O O . LYS A 1 178 ? -13.955 7.808 -32.539 1.00 91.75 178 LYS A O 1
ATOM 1400 N N . TYR A 1 179 ? -14.699 9.743 -31.673 1.00 92.06 179 TYR A N 1
ATOM 1401 C CA . TYR A 1 179 ? -14.359 9.383 -30.300 1.00 92.06 179 TYR A CA 1
ATOM 1402 C C . TYR A 1 179 ? -15.192 8.205 -29.774 1.00 92.06 179 TYR A C 1
ATOM 1404 O O . TYR A 1 179 ? -14.646 7.372 -29.058 1.00 92.06 179 TYR A O 1
ATOM 1412 N N . ARG A 1 180 ? -16.451 8.018 -30.204 1.00 92.44 180 ARG A N 1
ATOM 1413 C CA . ARG A 1 180 ? -17.218 6.791 -29.895 1.00 92.44 180 ARG A CA 1
ATOM 1414 C C . ARG A 1 180 ? -16.594 5.548 -30.522 1.00 92.44 180 ARG A C 1
ATOM 1416 O O . ARG A 1 180 ? -16.539 4.503 -29.873 1.00 92.44 180 ARG A O 1
ATOM 1423 N N . THR A 1 181 ? -16.120 5.654 -31.764 1.00 92.81 181 THR A N 1
ATOM 1424 C CA . THR A 1 181 ? -15.444 4.544 -32.451 1.00 92.81 181 THR A CA 1
ATOM 1425 C C . THR A 1 181 ? -14.146 4.185 -31.730 1.00 92.81 181 THR A C 1
ATOM 1427 O O . THR A 1 181 ? -13.933 3.012 -31.419 1.00 92.81 181 THR A O 1
ATOM 1430 N N . LEU A 1 182 ? -13.336 5.187 -31.369 1.00 91.38 182 LEU A N 1
ATOM 1431 C CA . LEU A 1 182 ? -12.112 5.003 -30.585 1.00 91.38 182 LEU A CA 1
ATOM 1432 C C . LEU A 1 182 ? -12.395 4.390 -29.208 1.00 91.38 182 LEU A C 1
ATOM 1434 O O . LEU A 1 182 ? -11.751 3.405 -28.849 1.00 91.38 182 LEU A O 1
ATOM 1438 N N . THR A 1 183 ? -13.374 4.901 -28.455 1.00 89.94 183 THR A N 1
ATOM 1439 C CA . THR A 1 183 ? -13.748 4.361 -27.137 1.00 89.94 183 THR A CA 1
ATOM 1440 C C . THR A 1 183 ? -14.215 2.910 -27.242 1.00 89.94 183 THR A C 1
ATOM 1442 O O . THR A 1 183 ? -13.756 2.067 -26.468 1.00 89.94 183 THR A O 1
ATOM 1445 N N . LYS A 1 184 ? -15.070 2.578 -28.219 1.00 89.88 184 LYS A N 1
ATOM 1446 C CA . LYS A 1 184 ? -15.543 1.202 -28.434 1.00 89.88 184 LYS A CA 1
ATOM 1447 C C . LYS A 1 184 ? -14.390 0.261 -28.787 1.00 89.88 184 LYS A C 1
ATOM 1449 O O . LYS A 1 184 ? -14.229 -0.775 -28.147 1.00 89.88 184 LYS A O 1
ATOM 1454 N N . LEU A 1 185 ? -13.565 0.639 -29.764 1.00 90.94 185 LEU A N 1
ATOM 1455 C CA . LEU A 1 185 ? -12.427 -0.166 -30.202 1.00 90.94 185 LEU A CA 1
ATOM 1456 C C . LEU A 1 185 ? -11.428 -0.406 -29.063 1.00 90.94 185 LEU A C 1
ATOM 1458 O O . LEU A 1 185 ? -10.969 -1.531 -28.869 1.00 90.94 185 LEU A O 1
ATOM 1462 N N . SER A 1 186 ? -11.128 0.643 -28.301 1.00 89.69 186 SER A N 1
ATOM 1463 C CA . SER A 1 186 ? -10.202 0.587 -27.170 1.00 89.69 186 SER A CA 1
ATOM 1464 C C . SER A 1 186 ? -10.742 -0.284 -26.041 1.00 89.69 186 SER A C 1
ATOM 1466 O O . SER A 1 186 ? -9.992 -1.067 -25.464 1.00 89.69 186 SER A O 1
ATOM 1468 N N . THR A 1 187 ? -12.046 -0.204 -25.761 1.00 90.00 187 THR A N 1
ATOM 1469 C CA . THR A 1 187 ? -12.712 -1.057 -24.766 1.00 90.00 187 THR A CA 1
ATOM 1470 C C . THR A 1 187 ? -12.594 -2.529 -25.154 1.00 90.00 187 THR A C 1
ATOM 1472 O O . THR A 1 187 ? -12.120 -3.334 -24.353 1.00 90.00 187 THR A O 1
ATOM 1475 N N . ASP A 1 188 ? -12.924 -2.878 -26.403 1.00 90.88 188 ASP A N 1
ATOM 1476 C CA . ASP A 1 188 ? -12.802 -4.253 -26.901 1.00 90.88 188 ASP A CA 1
ATOM 1477 C C . ASP A 1 188 ? -11.352 -4.766 -26.815 1.00 90.88 188 ASP A C 1
ATOM 1479 O O . ASP A 1 188 ? -11.108 -5.904 -26.403 1.00 90.88 188 ASP A O 1
ATOM 1483 N N . PHE A 1 189 ? -10.380 -3.929 -27.198 1.00 92.06 189 PHE A N 1
ATOM 1484 C CA . PHE A 1 189 ? -8.957 -4.267 -27.143 1.00 92.06 189 PHE A CA 1
ATOM 1485 C C . PHE A 1 189 ? -8.496 -4.519 -25.706 1.00 92.06 189 PHE A C 1
ATOM 1487 O O . PHE A 1 189 ? -7.850 -5.530 -25.430 1.00 92.06 189 PHE A O 1
ATOM 1494 N N . ILE A 1 190 ? -8.860 -3.627 -24.780 1.00 92.25 190 ILE A N 1
ATOM 1495 C CA . ILE A 1 190 ? -8.490 -3.711 -23.366 1.00 92.25 190 ILE A CA 1
ATOM 1496 C C . ILE A 1 190 ? -9.086 -4.958 -22.712 1.00 92.25 190 ILE A C 1
ATOM 1498 O O . ILE A 1 190 ? -8.377 -5.637 -21.970 1.00 92.25 190 ILE A O 1
ATOM 1502 N N . GLU A 1 191 ? -10.347 -5.298 -22.978 1.00 91.19 191 GLU A N 1
ATOM 1503 C CA . GLU A 1 191 ? -10.972 -6.488 -22.384 1.00 91.19 191 GLU A CA 1
ATOM 1504 C C . GLU A 1 191 ? -10.304 -7.786 -22.857 1.00 91.19 191 GLU A C 1
ATOM 1506 O O . GLU A 1 191 ? -10.035 -8.690 -22.059 1.00 91.19 191 GLU A O 1
ATOM 1511 N N . ILE A 1 192 ? -9.924 -7.856 -24.135 1.00 91.25 192 ILE A N 1
ATOM 1512 C CA . ILE A 1 192 ? -9.156 -8.986 -24.672 1.00 91.25 192 ILE A CA 1
ATOM 1513 C C . ILE A 1 192 ? -7.744 -9.009 -24.074 1.00 91.25 192 ILE A C 1
ATOM 1515 O O . ILE A 1 192 ? -7.274 -10.070 -23.652 1.00 91.25 192 ILE A O 1
ATOM 1519 N N . ALA A 1 193 ? -7.086 -7.852 -23.971 1.00 93.88 193 ALA A N 1
ATOM 1520 C CA . ALA A 1 193 ? -5.767 -7.732 -23.362 1.00 93.88 193 ALA A CA 1
ATOM 1521 C C . ALA A 1 193 ? -5.771 -8.173 -21.889 1.00 93.88 193 ALA A C 1
ATOM 1523 O O . ALA A 1 193 ? -4.882 -8.919 -21.477 1.00 93.88 193 ALA A O 1
ATOM 1524 N N . LYS A 1 194 ? -6.789 -7.795 -21.103 1.00 94.00 194 LYS A N 1
ATOM 1525 C CA . LYS A 1 194 ? -6.961 -8.242 -19.711 1.00 94.00 194 LYS A CA 1
ATOM 1526 C C . LYS A 1 194 ? -7.092 -9.759 -19.626 1.00 94.00 194 LYS A C 1
ATOM 1528 O O . LYS A 1 194 ? -6.376 -10.381 -18.843 1.00 94.00 194 LYS A O 1
ATOM 1533 N N . ALA A 1 195 ? -7.976 -10.357 -20.426 1.00 91.56 195 ALA A N 1
ATOM 1534 C CA . ALA A 1 195 ? -8.252 -11.792 -20.371 1.00 91.56 195 ALA A CA 1
ATOM 1535 C C . ALA A 1 195 ? -7.022 -12.640 -20.740 1.00 91.56 195 ALA A C 1
ATOM 1537 O O . ALA A 1 195 ? -6.619 -13.535 -19.989 1.00 91.56 195 ALA A O 1
ATOM 1538 N N . TYR A 1 196 ? -6.385 -12.340 -21.875 1.00 92.12 196 TYR A N 1
ATOM 1539 C CA . TYR A 1 196 ? -5.234 -13.114 -22.346 1.00 92.12 196 TYR A CA 1
ATOM 1540 C C . TYR A 1 196 ? -3.938 -12.749 -21.625 1.00 92.12 196 TYR A C 1
ATOM 1542 O O . TYR A 1 196 ? -3.142 -13.644 -21.355 1.00 92.12 196 TYR A O 1
ATOM 1550 N N . GLY A 1 197 ? -3.751 -11.489 -21.225 1.00 93.62 197 GLY A N 1
ATOM 1551 C CA . GLY A 1 197 ? -2.619 -11.072 -20.398 1.00 93.62 197 GLY A CA 1
ATOM 1552 C C . GLY A 1 197 ? -2.639 -11.728 -19.014 1.00 93.62 197 GLY A C 1
ATOM 1553 O O . GLY A 1 197 ? -1.614 -12.248 -18.575 1.00 93.62 197 GLY A O 1
ATOM 1554 N N . ARG A 1 198 ? -3.814 -11.807 -18.363 1.00 92.50 198 ARG A N 1
ATOM 1555 C CA . ARG A 1 198 ? -4.000 -12.578 -17.118 1.00 92.50 198 ARG A CA 1
ATOM 1556 C C . ARG A 1 198 ? -3.592 -14.035 -17.308 1.00 92.50 198 ARG A C 1
ATOM 1558 O O . ARG A 1 198 ? -2.815 -14.555 -16.516 1.00 92.50 198 ARG A O 1
ATOM 1565 N N . THR A 1 199 ? -4.095 -14.663 -18.370 1.00 90.56 199 THR A N 1
ATOM 1566 C CA . THR A 1 199 ? -3.833 -16.077 -18.675 1.00 90.56 199 THR A CA 1
ATOM 1567 C C . THR A 1 199 ? -2.345 -16.325 -18.935 1.00 90.56 199 THR A C 1
ATOM 1569 O O . THR A 1 199 ? -1.763 -17.223 -18.335 1.00 90.56 199 THR A O 1
ATOM 1572 N N . ALA A 1 200 ? -1.704 -15.491 -19.760 1.00 90.19 200 ALA A N 1
ATOM 1573 C CA . ALA A 1 200 ? -0.282 -15.605 -20.078 1.00 90.19 200 ALA A CA 1
ATOM 1574 C C . ALA A 1 200 ? 0.606 -15.486 -18.828 1.00 90.19 200 ALA A C 1
ATOM 1576 O O . ALA A 1 200 ? 1.562 -16.244 -18.683 1.00 90.19 200 ALA A O 1
ATOM 1577 N N . ILE A 1 201 ? 0.267 -14.579 -17.903 1.00 91.88 201 ILE A N 1
ATOM 1578 C CA . ILE A 1 201 ? 0.978 -14.438 -16.626 1.00 91.88 201 ILE A CA 1
ATOM 1579 C C . ILE A 1 201 ? 0.732 -15.658 -15.728 1.00 91.88 201 ILE A C 1
ATOM 1581 O O . ILE A 1 201 ? 1.693 -16.263 -15.264 1.00 91.88 201 ILE A O 1
ATOM 1585 N N . SER A 1 202 ? -0.524 -16.064 -15.512 1.00 88.88 202 SER A N 1
ATOM 1586 C CA . SER A 1 202 ? -0.871 -17.221 -14.666 1.00 88.88 202 SER A CA 1
ATOM 1587 C C . SER A 1 202 ? -0.209 -18.527 -15.104 1.00 88.88 202 SER A C 1
ATOM 1589 O O . SER A 1 202 ? 0.068 -19.392 -14.280 1.00 88.88 202 SER A O 1
ATOM 1591 N N . GLU A 1 203 ? 0.034 -18.686 -16.402 1.00 89.00 203 GLU A N 1
ATOM 1592 C CA . GLU A 1 203 ? 0.599 -19.901 -16.992 1.00 89.00 203 GLU A CA 1
ATOM 1593 C C . GLU A 1 203 ? 2.108 -19.806 -17.251 1.00 89.00 203 GLU A C 1
ATOM 1595 O O . GLU A 1 203 ? 2.707 -20.727 -17.821 1.00 89.00 203 GLU A O 1
ATOM 1600 N N . TYR A 1 204 ? 2.737 -18.704 -16.837 1.00 88.19 204 TYR A N 1
ATOM 1601 C CA . TYR A 1 204 ? 4.109 -18.371 -17.198 1.00 88.19 204 TYR A CA 1
ATOM 1602 C C . TYR A 1 204 ? 5.107 -19.484 -16.849 1.00 88.19 204 TYR A C 1
ATOM 1604 O O . TYR A 1 204 ? 5.923 -19.870 -17.688 1.00 88.19 204 TYR A O 1
ATOM 1612 N N . PHE A 1 205 ? 4.989 -20.075 -15.657 1.00 86.69 205 PHE A N 1
ATOM 1613 C CA . PHE A 1 205 ? 5.879 -21.143 -15.187 1.00 86.69 205 PHE A CA 1
ATOM 1614 C C . PHE A 1 205 ? 5.437 -22.561 -15.572 1.00 86.69 205 PHE A C 1
ATOM 1616 O O . PHE A 1 205 ? 6.171 -23.516 -15.311 1.00 86.69 205 PHE A O 1
ATOM 1623 N N . LEU A 1 206 ? 4.280 -22.726 -16.223 1.00 84.94 206 LEU A N 1
ATOM 1624 C CA . LEU A 1 206 ? 3.834 -24.036 -16.696 1.00 84.94 206 LEU A CA 1
ATOM 1625 C C . LEU A 1 206 ? 4.689 -24.521 -17.871 1.00 84.94 206 LEU A C 1
ATOM 1627 O O . LEU A 1 206 ? 5.226 -23.732 -18.653 1.00 84.94 206 LEU A O 1
ATOM 1631 N N . LYS A 1 207 ? 4.770 -25.844 -18.041 1.00 81.12 207 LYS A N 1
ATOM 1632 C CA . LYS A 1 207 ? 5.389 -26.461 -19.225 1.00 81.12 207 LYS A CA 1
ATOM 1633 C C . LYS A 1 207 ? 4.601 -26.106 -20.488 1.00 81.12 207 LYS A C 1
ATOM 1635 O O . LYS A 1 207 ? 3.373 -26.083 -20.454 1.00 81.12 207 LYS A O 1
ATOM 1640 N N . ASP A 1 208 ? 5.286 -25.952 -21.622 1.00 76.00 208 ASP A N 1
ATOM 1641 C CA . ASP A 1 208 ? 4.679 -25.505 -22.887 1.00 76.00 208 ASP A CA 1
ATOM 1642 C C . ASP A 1 208 ? 3.437 -26.299 -23.302 1.00 76.00 208 ASP A C 1
ATOM 1644 O O . ASP A 1 208 ? 2.474 -25.712 -23.788 1.00 76.00 208 ASP A O 1
ATOM 1648 N N . LYS A 1 209 ? 3.403 -27.620 -23.068 1.00 77.44 209 LYS A N 1
ATOM 1649 C CA . LYS A 1 209 ? 2.229 -28.460 -23.372 1.00 77.44 209 LYS A CA 1
ATOM 1650 C C . LYS A 1 209 ? 0.979 -28.052 -22.580 1.00 77.44 209 LYS A C 1
ATOM 1652 O O . LYS A 1 209 ? -0.110 -28.119 -23.136 1.00 77.44 209 LYS A O 1
ATOM 1657 N N . ALA A 1 210 ? 1.143 -27.592 -21.339 1.00 78.06 210 ALA A N 1
ATOM 1658 C CA . ALA A 1 210 ? 0.060 -27.226 -20.426 1.00 78.06 210 ALA A CA 1
ATOM 1659 C C . ALA A 1 210 ? -0.420 -25.770 -20.571 1.00 78.06 210 ALA A C 1
ATOM 1661 O O . ALA A 1 210 ? -1.453 -25.428 -20.010 1.00 78.06 210 ALA A O 1
ATOM 1662 N N . ARG A 1 211 ? 0.299 -24.915 -21.315 1.00 81.75 211 ARG A N 1
ATOM 1663 C CA . ARG A 1 211 ? -0.119 -23.522 -21.542 1.00 81.75 211 ARG A CA 1
ATOM 1664 C C . ARG A 1 211 ? -1.272 -23.426 -22.536 1.00 81.75 211 ARG A C 1
ATOM 1666 O O . ARG A 1 211 ? -1.210 -24.027 -23.611 1.00 81.75 211 ARG A O 1
ATOM 1673 N N . THR A 1 212 ? -2.262 -22.611 -22.222 1.00 84.00 212 THR A N 1
ATOM 1674 C CA . THR A 1 212 ? -3.361 -22.228 -23.109 1.00 84.00 212 THR A CA 1
ATOM 1675 C C . THR A 1 212 ? -2.912 -21.135 -24.078 1.00 84.00 212 THR A C 1
ATOM 1677 O O . THR A 1 212 ? -3.268 -21.170 -25.255 1.00 84.00 212 THR A O 1
ATOM 1680 N N . VAL A 1 213 ? -2.063 -20.207 -23.619 1.00 81.75 213 VAL A N 1
ATOM 1681 C CA . VAL A 1 213 ? -1.434 -19.176 -24.461 1.00 81.75 213 VAL A CA 1
ATOM 1682 C C . VAL A 1 213 ? 0.009 -19.584 -24.775 1.00 81.75 213 VAL A C 1
ATOM 1684 O O . VAL A 1 213 ? 0.869 -19.630 -23.895 1.00 81.75 213 VAL A O 1
ATOM 1687 N N . LYS A 1 214 ? 0.285 -19.938 -26.037 1.00 80.25 214 LYS A N 1
ATOM 1688 C CA . LYS A 1 214 ? 1.607 -20.431 -26.459 1.00 80.25 214 LYS A CA 1
ATOM 1689 C C . LYS A 1 214 ? 2.582 -19.279 -26.703 1.00 80.25 214 LYS A C 1
ATOM 1691 O O . LYS A 1 214 ? 2.208 -18.253 -27.270 1.00 80.25 214 LYS A O 1
ATOM 1696 N N . LYS A 1 215 ? 3.842 -19.487 -26.309 1.00 80.88 215 LYS A N 1
ATOM 1697 C CA . LYS A 1 215 ? 4.950 -18.590 -26.656 1.00 80.88 215 LYS A CA 1
ATOM 1698 C C . LYS A 1 215 ? 5.168 -18.602 -28.167 1.00 80.88 215 LYS A C 1
ATOM 1700 O O . LYS A 1 215 ? 5.070 -19.654 -28.800 1.00 80.88 215 LYS A O 1
ATOM 1705 N N . HIS A 1 216 ? 5.495 -17.447 -28.725 1.00 75.69 216 HIS A N 1
ATOM 1706 C CA . HIS A 1 216 ? 5.795 -17.274 -30.137 1.00 75.69 216 HIS A CA 1
ATOM 1707 C C . HIS A 1 216 ? 7.215 -16.725 -30.299 1.00 75.69 216 HIS A C 1
ATOM 1709 O O . HIS A 1 216 ? 7.608 -15.789 -29.602 1.00 75.69 216 HIS A O 1
ATOM 1715 N N . LYS A 1 217 ? 8.003 -17.318 -31.203 1.00 65.62 217 LYS A N 1
ATOM 1716 C CA . LYS A 1 217 ? 9.364 -16.856 -31.498 1.00 65.62 217 LYS A CA 1
ATOM 1717 C C . LYS A 1 217 ? 9.288 -15.688 -32.483 1.00 65.62 217 LYS A C 1
ATOM 1719 O O . LYS A 1 217 ? 9.287 -15.896 -33.687 1.00 65.62 217 LYS A O 1
ATOM 1724 N N . LEU A 1 218 ? 9.197 -14.470 -31.958 1.00 63.22 218 LEU A N 1
ATOM 1725 C CA . LEU A 1 218 ? 9.318 -13.228 -32.728 1.00 63.22 218 LEU A CA 1
ATOM 1726 C C . LEU A 1 218 ? 10.635 -12.549 -32.307 1.00 63.22 218 LEU A C 1
ATOM 1728 O O . LEU A 1 218 ? 10.834 -12.328 -31.112 1.00 63.22 218 LEU A O 1
ATOM 1732 N N . GLY A 1 219 ? 11.543 -12.268 -33.251 1.00 53.66 219 GLY A N 1
ATOM 1733 C CA . GLY A 1 219 ? 12.928 -11.811 -32.996 1.00 53.66 219 GLY A CA 1
ATOM 1734 C C . GLY A 1 219 ? 13.070 -10.550 -32.124 1.00 53.66 219 GLY A C 1
ATOM 1735 O O . GLY A 1 219 ? 12.097 -9.828 -31.929 1.00 53.66 219 GLY A O 1
ATOM 1736 N N . GLY A 1 220 ? 14.267 -10.306 -31.571 1.00 54.91 220 GLY A N 1
ATOM 1737 C CA . GLY A 1 220 ? 14.604 -9.194 -30.659 1.00 54.91 220 GLY A CA 1
ATOM 1738 C C . GLY A 1 220 ? 14.958 -9.667 -29.237 1.00 54.91 220 GLY A C 1
ATOM 1739 O O . GLY A 1 220 ? 14.187 -10.413 -28.633 1.00 54.91 220 GLY A O 1
ATOM 1740 N N . VAL A 1 221 ? 16.117 -9.237 -28.714 1.00 48.31 221 VAL A N 1
ATOM 1741 C CA . VAL A 1 221 ? 16.760 -9.763 -27.483 1.00 48.31 221 VAL A CA 1
ATOM 1742 C C . VAL A 1 221 ? 16.146 -9.199 -26.190 1.00 48.31 221 VAL A C 1
ATOM 1744 O O . VAL A 1 221 ? 15.944 -9.935 -25.227 1.00 48.31 221 VAL A O 1
ATOM 1747 N N . ALA A 1 222 ? 15.796 -7.907 -26.169 1.00 48.00 222 ALA A N 1
ATOM 1748 C CA . ALA A 1 222 ? 15.409 -7.178 -24.950 1.00 48.00 222 ALA A CA 1
ATOM 1749 C C . ALA A 1 222 ? 13.888 -7.116 -24.672 1.00 48.00 222 ALA A C 1
ATOM 1751 O O . ALA A 1 222 ? 13.456 -6.497 -23.704 1.00 48.00 222 ALA A O 1
ATOM 1752 N N . GLY A 1 223 ? 13.058 -7.758 -25.504 1.00 54.62 223 GLY A N 1
ATOM 1753 C CA . GLY A 1 223 ? 11.590 -7.620 -25.466 1.00 54.62 223 GLY A CA 1
ATOM 1754 C C . GLY A 1 223 ? 10.835 -8.652 -24.619 1.00 54.62 223 GLY A C 1
ATOM 1755 O O . GLY A 1 223 ? 9.604 -8.658 -24.638 1.00 54.62 223 GLY A O 1
ATOM 1756 N N . GLY A 1 224 ? 11.554 -9.543 -23.931 1.00 71.12 224 GLY A N 1
ATOM 1757 C CA . GLY A 1 224 ? 10.980 -10.611 -23.116 1.00 71.12 224 GLY A CA 1
ATOM 1758 C C . GLY A 1 224 ? 10.196 -11.677 -23.894 1.00 71.12 224 GLY A C 1
ATOM 1759 O O . GLY A 1 224 ? 10.259 -11.759 -25.121 1.00 71.12 224 GLY A O 1
ATOM 1760 N N . ASP A 1 225 ? 9.465 -12.532 -23.172 1.00 82.31 225 ASP A N 1
ATOM 1761 C CA . ASP A 1 225 ? 8.665 -13.602 -23.781 1.00 82.31 225 ASP A CA 1
ATOM 1762 C C . ASP A 1 225 ? 7.455 -13.043 -24.541 1.00 82.31 225 ASP A C 1
ATOM 1764 O O . ASP A 1 225 ? 6.677 -12.252 -23.998 1.00 82.31 225 ASP A O 1
ATOM 1768 N N . LYS A 1 226 ? 7.266 -13.501 -25.785 1.00 85.88 226 LYS A N 1
ATOM 1769 C CA . LYS A 1 226 ? 6.234 -12.993 -26.699 1.00 85.88 226 LYS A CA 1
ATOM 1770 C C . LYS A 1 226 ? 5.113 -13.999 -26.930 1.00 85.88 226 LYS A C 1
ATOM 1772 O O . LYS A 1 226 ? 5.354 -15.200 -27.050 1.00 85.88 226 LYS A O 1
ATOM 1777 N N . TYR A 1 227 ? 3.888 -13.497 -27.046 1.00 87.62 227 TYR A N 1
ATOM 1778 C CA . TYR A 1 227 ? 2.682 -14.282 -27.313 1.00 87.62 227 TYR A CA 1
ATOM 1779 C C . TYR A 1 227 ? 1.815 -13.550 -28.340 1.00 87.62 227 TYR A C 1
ATOM 1781 O O . TYR A 1 227 ? 1.722 -12.328 -28.295 1.00 87.62 227 TYR A O 1
ATOM 1789 N N . LEU A 1 228 ? 1.162 -14.272 -29.250 1.00 85.94 228 LEU A N 1
ATOM 1790 C CA . LEU A 1 228 ? 0.280 -13.682 -30.262 1.00 85.94 228 LEU A CA 1
ATOM 1791 C C . LEU A 1 228 ? -1.108 -14.309 -30.156 1.00 85.94 228 LEU A C 1
ATOM 1793 O O . LEU A 1 228 ? -1.264 -15.514 -30.350 1.00 85.94 228 LEU A O 1
ATOM 1797 N N . VAL A 1 229 ? -2.117 -13.499 -29.830 1.00 86.19 229 VAL A N 1
ATOM 1798 C CA . VAL A 1 229 ? -3.496 -13.972 -29.654 1.00 86.19 229 VAL A CA 1
ATOM 1799 C C . VAL A 1 229 ? -4.481 -12.948 -30.209 1.00 86.19 229 VAL A C 1
ATOM 1801 O O . VAL A 1 229 ? -4.437 -11.782 -29.833 1.00 86.19 229 VAL A O 1
ATOM 1804 N N . ARG A 1 230 ? -5.393 -13.381 -31.094 1.00 85.00 230 ARG A N 1
ATOM 1805 C CA . ARG A 1 230 ? -6.443 -12.533 -31.705 1.00 85.00 230 ARG A CA 1
ATOM 1806 C C . ARG A 1 230 ? -5.915 -11.220 -32.313 1.00 85.00 230 ARG A C 1
ATOM 1808 O O . ARG A 1 230 ? -6.529 -10.175 -32.130 1.00 85.00 230 ARG A O 1
ATOM 1815 N N . GLY A 1 231 ? -4.771 -11.264 -32.999 1.00 84.19 231 GLY A N 1
ATOM 1816 C CA . GLY A 1 231 ? -4.154 -10.075 -33.605 1.00 84.19 231 GLY A CA 1
ATOM 1817 C C . GLY A 1 231 ? -3.474 -9.120 -32.612 1.00 84.19 231 GLY A C 1
ATOM 1818 O O . GLY A 1 231 ? -3.067 -8.032 -33.010 1.00 84.19 231 GLY A O 1
ATOM 1819 N N . ILE A 1 232 ? -3.340 -9.512 -31.338 1.00 89.69 232 ILE A N 1
ATOM 1820 C CA . ILE A 1 232 ? -2.635 -8.759 -30.293 1.00 89.69 232 ILE A CA 1
ATOM 1821 C C . ILE A 1 232 ? -1.330 -9.480 -29.943 1.00 89.69 232 ILE A C 1
ATOM 1823 O O . ILE A 1 232 ? -1.334 -10.654 -29.559 1.00 89.69 232 ILE A O 1
ATOM 1827 N N . LEU A 1 233 ? -0.220 -8.759 -30.069 1.00 90.12 233 LEU A N 1
ATOM 1828 C CA . LEU A 1 233 ? 1.102 -9.131 -29.591 1.00 90.12 233 LEU A CA 1
ATOM 1829 C C . LEU A 1 233 ? 1.237 -8.761 -28.111 1.00 90.12 233 LEU A C 1
ATOM 1831 O O . LEU A 1 233 ? 1.084 -7.604 -27.724 1.00 90.12 233 LEU A O 1
ATOM 1835 N N . PHE A 1 234 ? 1.577 -9.748 -27.293 1.00 92.12 234 PHE A N 1
ATOM 1836 C CA . PHE A 1 234 ? 1.877 -9.588 -25.880 1.00 92.12 234 PHE A CA 1
ATOM 1837 C C . PHE A 1 234 ? 3.382 -9.759 -25.640 1.00 92.12 234 PHE A C 1
ATOM 1839 O O . PHE A 1 234 ? 3.927 -10.800 -26.001 1.00 92.12 234 PHE A O 1
ATOM 1846 N N . LYS A 1 235 ? 4.040 -8.777 -25.014 1.00 91.44 235 LYS A N 1
ATOM 1847 C CA . LYS A 1 235 ? 5.458 -8.797 -24.610 1.00 91.44 235 LYS A CA 1
ATOM 1848 C C . LYS A 1 235 ? 5.556 -8.811 -23.078 1.00 91.44 235 LYS A C 1
ATOM 1850 O O . LYS A 1 235 ? 5.212 -7.821 -22.428 1.00 91.44 235 LYS A O 1
ATOM 1855 N N . LEU A 1 236 ? 5.947 -9.931 -22.470 1.00 92.00 236 LEU A N 1
ATOM 1856 C CA . LEU A 1 236 ? 6.079 -10.026 -21.010 1.00 92.00 236 LEU A CA 1
ATOM 1857 C C . LEU A 1 236 ? 7.357 -9.321 -20.553 1.00 92.00 236 LEU A C 1
ATOM 1859 O O . LEU A 1 236 ? 8.440 -9.643 -21.026 1.00 92.00 236 LEU A O 1
ATOM 1863 N N . ALA A 1 237 ? 7.238 -8.398 -19.597 1.00 92.44 237 ALA A N 1
ATOM 1864 C CA . ALA A 1 237 ? 8.371 -7.660 -19.051 1.00 92.44 237 ALA A CA 1
ATOM 1865 C C . ALA A 1 237 ? 9.187 -8.551 -18.100 1.00 92.44 237 ALA A C 1
ATOM 1867 O O . ALA A 1 237 ? 8.962 -8.577 -16.887 1.00 92.44 237 ALA A O 1
ATOM 1868 N N . VAL A 1 238 ? 10.121 -9.296 -18.679 1.00 88.69 238 VAL A N 1
ATOM 1869 C CA . VAL A 1 238 ? 11.118 -10.111 -17.977 1.00 88.69 238 VAL A CA 1
ATOM 1870 C C . VAL A 1 238 ? 12.494 -9.491 -18.151 1.00 88.69 238 VAL A C 1
ATOM 1872 O O . VAL A 1 238 ? 12.698 -8.705 -19.072 1.00 88.69 238 VAL A O 1
ATOM 1875 N N . ASP A 1 239 ? 13.417 -9.816 -17.253 1.00 88.12 239 ASP A N 1
ATOM 1876 C CA . ASP A 1 239 ? 14.811 -9.404 -17.373 1.00 88.12 239 ASP A CA 1
ATOM 1877 C C . ASP A 1 239 ? 15.567 -10.506 -18.125 1.00 88.12 239 ASP A C 1
ATOM 1879 O O . ASP A 1 239 ? 15.658 -11.612 -17.600 1.00 88.12 239 ASP A O 1
ATOM 1883 N N . PRO A 1 240 ? 16.017 -10.295 -19.374 1.00 82.38 240 PRO A N 1
ATOM 1884 C CA . PRO A 1 240 ? 16.699 -11.342 -20.127 1.00 82.38 240 PRO A CA 1
ATOM 1885 C C . PRO A 1 240 ? 18.105 -11.605 -19.576 1.00 82.38 240 PRO A C 1
ATOM 1887 O O . PRO A 1 240 ? 18.849 -10.673 -19.259 1.00 82.38 240 PRO A O 1
ATOM 1890 N N . ALA A 1 241 ? 18.486 -12.881 -19.498 1.00 80.62 241 ALA A N 1
ATOM 1891 C CA . ALA A 1 241 ? 19.856 -13.276 -19.187 1.00 80.62 241 ALA A CA 1
ATOM 1892 C C . ALA A 1 241 ? 20.767 -13.033 -20.402 1.00 80.62 241 ALA A C 1
ATOM 1894 O O . ALA A 1 241 ? 20.428 -13.406 -21.523 1.00 80.62 241 ALA A O 1
ATOM 1895 N N . MET A 1 242 ? 21.943 -12.459 -20.164 1.00 72.19 242 MET A N 1
ATOM 1896 C CA . MET A 1 242 ? 22.980 -12.173 -21.160 1.00 72.19 242 MET A CA 1
ATOM 1897 C C . MET A 1 242 ? 24.165 -13.135 -20.997 1.00 72.19 242 MET A C 1
ATOM 1899 O O . MET A 1 242 ? 25.313 -12.717 -20.876 1.00 72.19 242 MET A O 1
ATOM 1903 N N . GLY A 1 243 ? 23.884 -14.438 -20.899 1.00 72.94 243 GLY A N 1
ATOM 1904 C CA . GLY A 1 243 ? 24.921 -15.458 -20.708 1.00 72.94 243 GLY A CA 1
ATOM 1905 C C . GLY A 1 243 ? 25.768 -15.223 -19.448 1.00 72.94 243 GLY A C 1
ATOM 1906 O O . GLY A 1 243 ? 25.231 -15.046 -18.354 1.00 72.94 243 GLY A O 1
ATOM 1907 N N . SER A 1 244 ? 27.098 -15.218 -19.595 1.00 69.25 244 SER A N 1
ATOM 1908 C CA . SER A 1 244 ? 28.059 -14.979 -18.504 1.00 69.25 244 SER A CA 1
ATOM 1909 C C . SER A 1 244 ? 28.055 -13.547 -17.953 1.00 69.25 244 SER A C 1
ATOM 1911 O O . SER A 1 244 ? 28.616 -13.301 -16.886 1.00 69.25 244 SER A O 1
ATOM 1913 N N . HIS A 1 245 ? 27.417 -12.600 -18.646 1.00 65.50 245 HIS A N 1
ATOM 1914 C CA . HIS A 1 245 ? 27.484 -11.162 -18.352 1.00 65.50 245 HIS A CA 1
ATOM 1915 C C . HIS A 1 245 ? 26.343 -10.661 -17.464 1.00 65.50 245 HIS A C 1
ATOM 1917 O O . HIS A 1 245 ? 26.228 -9.463 -17.202 1.00 65.50 245 HIS A O 1
ATOM 1923 N N . GLY A 1 246 ? 25.522 -11.583 -16.956 1.00 82.56 246 GLY A N 1
ATOM 1924 C CA . GLY A 1 246 ? 24.435 -11.295 -16.028 1.00 82.56 246 GLY A CA 1
ATOM 1925 C C . GLY A 1 246 ? 23.105 -11.048 -16.738 1.00 82.56 246 GLY A C 1
ATOM 1926 O O . GLY A 1 246 ? 22.675 -11.862 -17.546 1.00 82.56 246 GLY A O 1
ATOM 1927 N N . TRP A 1 247 ? 22.428 -9.955 -16.398 1.00 85.44 247 TRP A N 1
ATOM 1928 C CA . TRP A 1 247 ? 21.053 -9.640 -16.790 1.00 85.44 247 TRP A CA 1
ATOM 1929 C C . TRP A 1 247 ? 20.957 -8.213 -17.344 1.00 85.44 247 TRP A C 1
ATOM 1931 O O . TRP A 1 247 ? 21.638 -7.313 -16.836 1.00 85.44 247 TRP A O 1
ATOM 1941 N N . VAL A 1 248 ? 20.113 -7.996 -18.361 1.00 82.81 248 VAL A N 1
ATOM 1942 C CA . VAL A 1 248 ? 19.984 -6.707 -19.080 1.00 82.81 248 VAL A CA 1
ATOM 1943 C C . VAL A 1 248 ? 19.651 -5.549 -18.140 1.00 82.81 248 VAL A C 1
ATOM 1945 O O . VAL A 1 248 ? 20.169 -4.449 -18.316 1.00 82.81 248 VAL A O 1
ATOM 1948 N N . TYR A 1 249 ? 18.790 -5.771 -17.146 1.00 85.94 249 TYR A N 1
ATOM 1949 C CA . TYR A 1 249 ? 18.348 -4.726 -16.225 1.00 85.94 249 TYR A CA 1
ATOM 1950 C C . TYR A 1 249 ? 18.918 -4.890 -14.818 1.00 85.94 249 TYR A C 1
ATOM 1952 O O . TYR A 1 249 ? 19.291 -3.902 -14.186 1.00 85.94 249 TYR A O 1
ATOM 1960 N N . GLY A 1 250 ? 18.946 -6.109 -14.286 1.00 81.69 250 GLY A N 1
ATOM 1961 C CA . GLY A 1 250 ? 19.345 -6.372 -12.905 1.00 81.69 250 GLY A CA 1
ATOM 1962 C C . GLY A 1 250 ? 20.850 -6.575 -12.691 1.00 81.69 250 GLY A C 1
ATOM 1963 O O . GLY A 1 250 ? 21.309 -6.701 -11.549 1.00 81.69 250 GLY A O 1
ATOM 1964 N N . GLY A 1 251 ? 21.643 -6.578 -13.764 1.00 81.81 251 GLY A N 1
ATOM 1965 C CA . GLY A 1 251 ? 23.091 -6.720 -13.693 1.00 81.81 251 GLY A CA 1
ATOM 1966 C C . GLY A 1 251 ? 23.490 -8.108 -13.221 1.00 81.81 251 GLY A C 1
ATOM 1967 O O . GLY A 1 251 ? 23.393 -9.060 -13.977 1.00 81.81 251 GLY A O 1
ATOM 1968 N N . LYS A 1 252 ? 23.938 -8.267 -11.973 1.00 81.31 252 LYS A N 1
ATOM 1969 C CA . LYS A 1 252 ? 24.376 -9.585 -11.465 1.00 81.31 252 LYS A CA 1
ATOM 1970 C C . LYS A 1 252 ? 23.221 -10.532 -11.111 1.00 81.31 252 LYS A C 1
ATOM 1972 O O . LYS A 1 252 ? 23.450 -11.726 -10.951 1.00 81.31 252 LYS A O 1
ATOM 1977 N N . LYS A 1 253 ? 21.999 -10.020 -10.938 1.00 83.50 253 LYS A N 1
ATOM 1978 C CA . LYS A 1 253 ? 20.816 -10.802 -10.535 1.00 83.50 253 LYS A CA 1
ATOM 1979 C C . LYS A 1 253 ? 19.604 -10.363 -11.348 1.00 83.50 253 LYS A C 1
ATOM 1981 O O . LYS A 1 253 ? 19.490 -9.183 -11.636 1.00 83.50 253 LYS A O 1
ATOM 1986 N N . GLU A 1 254 ? 18.697 -11.284 -11.650 1.00 87.38 254 GLU A N 1
ATOM 1987 C CA . GLU A 1 254 ? 17.448 -10.998 -12.367 1.00 87.38 254 GLU A CA 1
ATOM 1988 C C . GLU A 1 254 ? 16.600 -9.939 -11.638 1.00 87.38 254 GLU A C 1
ATOM 1990 O O . GLU A 1 254 ? 16.436 -9.998 -10.414 1.00 87.38 254 GLU A O 1
ATOM 1995 N N . ASN A 1 255 ? 16.028 -8.976 -12.373 1.00 88.88 255 ASN A N 1
ATOM 1996 C CA . ASN A 1 255 ? 15.185 -7.929 -11.796 1.00 88.88 255 ASN A CA 1
ATOM 1997 C C . ASN A 1 255 ? 13.935 -7.582 -12.632 1.00 88.88 255 ASN A C 1
ATOM 1999 O O . ASN A 1 255 ? 13.905 -6.634 -13.423 1.00 88.88 255 ASN A O 1
ATOM 2003 N N . PHE A 1 256 ? 12.829 -8.274 -12.338 1.00 90.06 256 PHE A N 1
ATOM 2004 C CA . PHE A 1 256 ? 11.510 -8.000 -12.926 1.00 90.06 256 PHE A CA 1
ATOM 2005 C C . PHE A 1 256 ? 10.973 -6.584 -12.652 1.00 90.06 256 PHE A C 1
ATOM 2007 O O . PHE A 1 256 ? 10.179 -6.066 -13.437 1.00 90.06 256 PHE A O 1
ATOM 2014 N N . GLU A 1 257 ? 11.360 -5.933 -11.543 1.00 91.06 257 GLU A N 1
ATOM 2015 C CA . GLU A 1 257 ? 10.895 -4.569 -11.246 1.00 91.06 257 GLU A CA 1
ATOM 2016 C C . GLU A 1 257 ? 11.467 -3.571 -12.262 1.00 91.06 257 GLU A C 1
ATOM 2018 O O . GLU A 1 257 ? 10.759 -2.660 -12.696 1.00 91.06 257 GLU A O 1
ATOM 2023 N N . TYR A 1 258 ? 12.733 -3.736 -12.655 1.00 90.88 258 TYR A N 1
ATOM 2024 C CA . TYR A 1 258 ? 13.386 -2.875 -13.641 1.00 90.88 258 TYR A CA 1
ATOM 2025 C C . TYR A 1 258 ? 12.900 -3.158 -15.066 1.00 90.88 258 TYR A C 1
ATOM 2027 O O . TYR A 1 258 ? 12.572 -2.204 -15.773 1.00 90.88 258 TYR A O 1
ATOM 2035 N N . ALA A 1 259 ? 12.697 -4.427 -15.435 1.00 91.31 259 ALA A N 1
ATOM 2036 C CA . ALA A 1 259 ? 12.052 -4.784 -16.702 1.00 91.31 259 ALA A CA 1
ATOM 2037 C C . ALA A 1 259 ? 10.642 -4.165 -16.820 1.00 91.31 259 ALA A C 1
ATOM 2039 O O . ALA A 1 259 ? 10.297 -3.524 -17.814 1.00 91.31 259 ALA A O 1
ATOM 2040 N N . ALA A 1 260 ? 9.832 -4.245 -15.757 1.00 93.19 260 ALA A N 1
ATOM 2041 C CA . ALA A 1 260 ? 8.507 -3.624 -15.728 1.00 93.19 260 ALA A CA 1
ATOM 2042 C C . ALA A 1 260 ? 8.550 -2.082 -15.792 1.00 93.19 260 ALA A C 1
ATOM 2044 O O . ALA A 1 260 ? 7.578 -1.458 -16.240 1.00 93.19 260 ALA A O 1
ATOM 2045 N N . LYS A 1 261 ? 9.645 -1.449 -15.337 1.00 92.44 261 LYS A N 1
ATOM 2046 C CA . LYS A 1 261 ? 9.879 -0.004 -15.509 1.00 92.44 261 LYS A CA 1
ATOM 2047 C C . LYS A 1 261 ? 10.190 0.333 -16.964 1.00 92.44 261 LYS A C 1
ATOM 2049 O O . LYS A 1 261 ? 9.582 1.278 -17.455 1.00 92.44 261 LYS A O 1
ATOM 2054 N N . ALA A 1 262 ? 11.043 -0.441 -17.637 1.00 91.69 262 ALA A N 1
ATOM 2055 C CA . ALA A 1 262 ? 11.349 -0.266 -19.059 1.00 91.69 262 ALA A CA 1
ATOM 2056 C C . ALA A 1 262 ? 10.088 -0.399 -19.933 1.00 91.69 262 ALA A C 1
ATOM 2058 O O . ALA A 1 262 ? 9.752 0.532 -20.659 1.00 91.69 262 ALA A O 1
ATOM 2059 N N . ALA A 1 263 ? 9.286 -1.453 -19.735 1.00 93.00 263 ALA A N 1
ATOM 2060 C CA . ALA A 1 263 ? 7.973 -1.598 -20.383 1.00 93.00 263 ALA A CA 1
ATOM 2061 C C . ALA A 1 263 ? 7.012 -0.434 -20.056 1.00 93.00 263 ALA A C 1
ATOM 2063 O O . ALA A 1 263 ? 6.192 -0.010 -20.866 1.00 93.00 263 ALA A O 1
ATOM 2064 N N . GLY A 1 264 ? 7.113 0.119 -18.843 1.00 94.31 264 GLY A N 1
ATOM 2065 C CA . GLY A 1 264 ? 6.377 1.321 -18.455 1.00 94.31 264 GLY A CA 1
ATOM 2066 C C . GLY A 1 264 ? 6.820 2.584 -19.197 1.00 94.31 264 GLY A C 1
ATOM 2067 O O . GLY A 1 264 ? 6.003 3.486 -19.372 1.00 94.31 264 GLY A O 1
ATOM 2068 N N . HIS A 1 265 ? 8.089 2.671 -19.597 1.00 94.19 265 HIS A N 1
ATOM 2069 C CA . HIS A 1 265 ? 8.602 3.766 -20.417 1.00 94.19 265 HIS A CA 1
ATOM 2070 C C . HIS A 1 265 ? 8.248 3.590 -21.891 1.00 94.19 265 HIS A C 1
ATOM 2072 O O . HIS A 1 265 ? 7.993 4.600 -22.527 1.00 94.19 265 HIS A O 1
ATOM 2078 N N . GLU A 1 266 ? 8.116 2.359 -22.396 1.00 93.25 266 GLU A N 1
ATOM 2079 C CA . GLU A 1 266 ? 7.617 2.093 -23.758 1.00 93.25 266 GLU A CA 1
ATOM 2080 C C . GLU A 1 266 ? 6.238 2.740 -23.974 1.00 93.25 266 GLU A C 1
ATOM 2082 O O . GLU A 1 266 ? 6.078 3.555 -24.881 1.00 93.25 266 GLU A O 1
ATOM 2087 N N . LEU A 1 267 ? 5.286 2.510 -23.054 1.00 94.31 267 LEU A N 1
ATOM 2088 C CA . LEU A 1 267 ? 3.966 3.158 -23.106 1.00 94.31 267 LEU A CA 1
ATOM 2089 C C . LEU A 1 267 ? 4.058 4.690 -23.005 1.00 94.31 267 LEU A C 1
ATOM 2091 O O . LEU A 1 267 ? 3.320 5.401 -23.681 1.00 94.31 267 LEU A O 1
ATOM 2095 N N . LYS A 1 268 ? 4.940 5.224 -22.152 1.00 92.75 268 LYS A N 1
ATOM 2096 C CA . LYS A 1 268 ? 5.104 6.684 -22.024 1.00 92.75 268 LYS A CA 1
ATOM 2097 C C . LYS A 1 268 ? 5.699 7.302 -23.281 1.00 92.75 268 LYS A C 1
ATOM 2099 O O . LYS A 1 268 ? 5.276 8.390 -23.658 1.00 92.75 268 LYS A O 1
ATOM 2104 N N . GLY A 1 269 ? 6.660 6.627 -23.903 1.00 93.50 269 GLY A N 1
ATOM 2105 C CA . GLY A 1 269 ? 7.222 7.016 -25.185 1.00 93.50 269 GLY A CA 1
ATOM 2106 C C . GLY A 1 269 ? 6.141 7.035 -26.259 1.00 93.50 269 GLY A C 1
ATOM 2107 O O . GLY A 1 269 ? 5.970 8.054 -26.915 1.00 93.50 269 GLY A O 1
ATOM 2108 N N . ALA A 1 270 ? 5.311 5.988 -26.339 1.00 93.50 270 ALA A N 1
ATOM 2109 C CA . ALA A 1 270 ? 4.162 5.951 -27.246 1.00 93.50 270 ALA A CA 1
ATOM 2110 C C . ALA A 1 270 ? 3.182 7.112 -27.003 1.00 93.50 270 ALA A C 1
ATOM 2112 O O . ALA A 1 270 ? 2.785 7.776 -27.953 1.00 93.50 270 ALA A O 1
ATOM 2113 N N . ILE A 1 271 ? 2.842 7.419 -25.745 1.00 92.25 271 ILE A N 1
ATOM 2114 C CA . ILE A 1 271 ? 1.989 8.571 -25.394 1.00 92.25 271 ILE A CA 1
ATOM 2115 C C . ILE A 1 271 ? 2.603 9.895 -25.876 1.00 92.25 271 ILE A C 1
ATOM 2117 O O . ILE A 1 271 ? 1.901 10.713 -26.461 1.00 92.25 271 ILE A O 1
ATOM 2121 N N . ASN A 1 272 ? 3.907 10.102 -25.673 1.00 91.19 272 ASN A N 1
ATOM 2122 C CA . ASN A 1 272 ? 4.578 11.346 -26.067 1.00 91.19 272 ASN A CA 1
ATOM 2123 C C . ASN A 1 272 ? 4.812 11.451 -27.580 1.00 91.19 272 ASN A C 1
ATOM 2125 O O . ASN A 1 272 ? 4.873 12.561 -28.100 1.00 91.19 272 ASN A O 1
ATOM 2129 N N . MET A 1 273 ? 4.918 10.322 -28.283 1.00 91.88 273 MET A N 1
ATOM 2130 C CA . MET A 1 273 ? 5.028 10.279 -29.742 1.00 91.88 273 MET A CA 1
ATOM 2131 C C . MET A 1 273 ? 3.667 10.396 -30.440 1.00 91.88 273 MET A C 1
ATOM 2133 O O . MET A 1 273 ? 3.592 10.892 -31.561 1.00 91.88 273 MET A O 1
ATOM 2137 N N . TYR A 1 274 ? 2.579 9.999 -29.772 1.00 90.19 274 TYR A N 1
ATOM 2138 C CA . TYR A 1 274 ? 1.223 10.007 -30.328 1.00 90.19 274 TYR A CA 1
ATOM 2139 C C . TYR A 1 274 ? 0.799 11.380 -30.871 1.00 90.19 274 TYR A C 1
ATOM 2141 O O . TYR A 1 274 ? 0.165 11.458 -31.921 1.00 90.19 274 TYR A O 1
ATOM 2149 N N . LYS A 1 275 ? 1.195 12.480 -30.215 1.00 86.12 275 LYS A N 1
ATOM 2150 C CA . LYS A 1 275 ? 0.856 13.848 -30.656 1.00 86.12 275 LYS A CA 1
ATOM 2151 C C . LYS A 1 275 ? 1.381 14.206 -32.055 1.00 86.12 275 LYS A C 1
ATOM 2153 O O . LYS A 1 275 ? 0.884 15.150 -32.661 1.00 86.12 275 LYS A O 1
ATOM 2158 N N . TYR A 1 276 ? 2.344 13.454 -32.590 1.00 88.31 276 TYR A N 1
ATOM 2159 C CA . TYR A 1 276 ? 2.890 13.665 -33.932 1.00 88.31 276 TYR A CA 1
ATOM 2160 C C . TYR A 1 276 ? 2.201 12.827 -35.016 1.00 88.31 276 TYR A C 1
ATOM 2162 O O . TYR A 1 276 ? 2.688 12.791 -36.145 1.00 88.31 276 TYR A O 1
ATOM 2170 N N . HIS A 1 277 ? 1.046 12.207 -34.737 1.00 81.94 277 HIS A N 1
ATOM 2171 C CA . HIS A 1 277 ? 0.296 11.452 -35.751 1.00 81.94 277 HIS A CA 1
ATOM 2172 C C . HIS A 1 277 ? -0.053 12.279 -36.996 1.00 81.94 277 HIS A C 1
ATOM 2174 O O . HIS A 1 277 ? -0.106 11.754 -38.109 1.00 81.94 277 HIS A O 1
ATOM 2180 N N . VAL A 1 278 ? -0.233 13.594 -36.830 1.00 73.88 278 VAL A N 1
ATOM 2181 C CA . VAL A 1 278 ? -0.475 14.545 -37.927 1.00 73.88 278 VAL A CA 1
ATOM 2182 C C . VAL A 1 278 ? 0.733 14.697 -38.858 1.00 73.88 278 VAL A C 1
ATOM 2184 O O . VAL A 1 278 ? 0.562 15.040 -40.022 1.00 73.88 278 VAL A O 1
ATOM 2187 N N . LYS A 1 279 ? 1.943 14.372 -38.385 1.00 70.38 279 LYS A N 1
ATOM 2188 C CA . LYS A 1 279 ? 3.193 14.347 -39.161 1.00 70.38 279 LYS A CA 1
ATOM 2189 C C . LYS A 1 279 ? 3.465 12.977 -39.806 1.00 70.38 279 LYS A C 1
ATOM 2191 O O . LYS A 1 279 ? 4.611 12.634 -40.061 1.00 70.38 279 LYS A O 1
ATOM 2196 N N . LYS A 1 280 ? 2.423 12.170 -40.050 1.00 79.06 280 LYS A N 1
ATOM 2197 C CA . LYS A 1 280 ? 2.484 10.817 -40.650 1.00 79.06 280 LYS A CA 1
ATOM 2198 C C . LYS A 1 280 ? 3.208 9.735 -39.825 1.00 79.06 280 LYS A C 1
ATOM 2200 O O . LYS A 1 280 ? 3.403 8.639 -40.344 1.00 79.06 280 LYS A O 1
ATOM 2205 N N . ILE A 1 281 ? 3.543 9.983 -38.557 1.00 89.12 281 ILE A N 1
ATOM 2206 C CA . ILE A 1 281 ? 4.120 8.968 -37.660 1.00 89.12 281 ILE A CA 1
ATOM 2207 C C . ILE A 1 281 ? 3.028 8.270 -36.856 1.00 89.12 281 ILE A C 1
ATOM 2209 O O . ILE A 1 281 ? 2.268 8.906 -36.138 1.00 89.12 281 ILE A O 1
ATOM 2213 N N . ARG A 1 282 ? 2.967 6.944 -36.930 1.00 90.94 282 ARG A N 1
ATOM 2214 C CA . ARG A 1 282 ? 2.024 6.122 -36.173 1.00 90.94 282 ARG A CA 1
ATOM 2215 C C . ARG A 1 282 ? 2.744 5.376 -35.061 1.00 90.94 282 ARG A C 1
ATOM 2217 O O . ARG A 1 282 ? 3.852 4.876 -35.233 1.00 90.94 282 ARG A O 1
ATOM 2224 N N . VAL A 1 283 ? 2.081 5.269 -33.919 1.00 92.31 283 VAL A N 1
ATOM 2225 C CA . VAL A 1 283 ? 2.502 4.419 -32.804 1.00 92.31 283 VAL A CA 1
ATOM 2226 C C . VAL A 1 283 ? 1.401 3.401 -32.527 1.00 92.31 283 VAL A C 1
ATOM 2228 O O . VAL A 1 283 ? 0.222 3.727 -32.680 1.00 92.31 283 VAL A O 1
ATOM 2231 N N . PRO A 1 284 ? 1.739 2.159 -32.150 1.00 89.19 284 PRO A N 1
ATOM 2232 C CA . PRO A 1 284 ? 0.724 1.164 -31.846 1.00 89.19 284 PRO A CA 1
ATOM 2233 C C . PRO A 1 284 ? -0.103 1.589 -30.631 1.00 89.19 284 PRO A C 1
ATOM 2235 O O . PRO A 1 284 ? 0.441 2.088 -29.647 1.00 89.19 284 PRO A O 1
ATOM 2238 N N . MET A 1 285 ? -1.403 1.286 -30.651 1.00 89.38 285 MET A N 1
ATOM 2239 C CA . MET A 1 285 ? -2.203 1.293 -29.428 1.00 89.38 285 MET A CA 1
ATOM 2240 C C . MET A 1 285 ? -1.578 0.323 -28.417 1.00 89.38 285 MET A C 1
ATOM 2242 O O . MET A 1 285 ? -1.363 -0.848 -28.724 1.00 89.38 285 MET A O 1
ATOM 2246 N N . GLN A 1 286 ? -1.292 0.794 -27.206 1.00 92.69 286 GLN A N 1
ATOM 2247 C CA . GLN A 1 286 ? -0.635 -0.015 -26.179 1.00 92.69 286 GLN A CA 1
ATOM 2248 C C . GLN A 1 286 ? -1.437 -0.072 -24.882 1.00 92.69 286 GLN A C 1
ATOM 2250 O O . GLN A 1 286 ? -1.998 0.928 -24.423 1.00 92.69 286 GLN A O 1
ATOM 2255 N N . ALA A 1 287 ? -1.423 -1.247 -24.250 1.00 95.12 287 ALA A N 1
ATOM 2256 C CA . ALA A 1 287 ? -1.916 -1.446 -22.896 1.00 95.12 287 ALA A CA 1
ATOM 2257 C C . ALA A 1 287 ? -0.938 -2.283 -22.059 1.00 95.12 287 ALA A C 1
ATOM 2259 O O . ALA A 1 287 ? -0.491 -3.346 -22.471 1.00 95.12 287 ALA A O 1
ATOM 2260 N N . LEU A 1 288 ? -0.620 -1.822 -20.854 1.00 96.31 288 LEU A N 1
ATOM 2261 C CA . LEU A 1 288 ? 0.113 -2.572 -19.843 1.00 96.31 288 LEU A CA 1
ATOM 2262 C C . LEU A 1 288 ? -0.879 -3.313 -18.957 1.00 96.31 288 LEU A C 1
ATOM 2264 O O . LEU A 1 288 ? -1.737 -2.695 -18.326 1.00 96.31 288 LEU A O 1
ATOM 2268 N N . VAL A 1 289 ? -0.713 -4.624 -18.873 1.00 96.50 289 VAL A N 1
ATOM 2269 C CA . VAL A 1 289 ? -1.489 -5.517 -18.022 1.00 96.50 289 VAL A CA 1
ATOM 2270 C C . VAL A 1 289 ? -0.601 -5.953 -16.854 1.00 96.50 289 VAL A C 1
ATOM 2272 O O . VAL A 1 289 ? 0.396 -6.646 -17.040 1.00 96.50 289 VAL A O 1
ATOM 2275 N N . ASP A 1 290 ? -0.953 -5.521 -15.646 1.00 95.69 290 ASP A N 1
ATOM 2276 C CA . ASP A 1 290 ? -0.305 -5.881 -14.384 1.00 95.69 290 ASP A CA 1
ATOM 2277 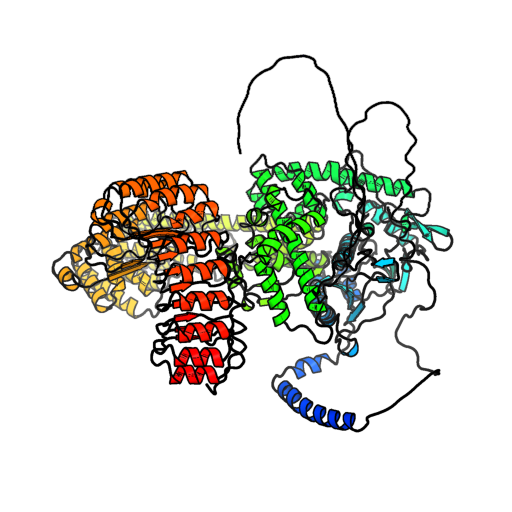C C . ASP A 1 290 ? -1.132 -6.973 -13.680 1.00 95.69 290 ASP A C 1
ATOM 2279 O O . ASP A 1 290 ? -2.320 -6.776 -13.397 1.00 95.69 290 ASP A O 1
ATOM 2283 N N . PHE A 1 291 ? -0.509 -8.109 -13.357 1.00 94.19 291 PHE A N 1
ATOM 2284 C CA . PHE A 1 291 ? -1.144 -9.205 -12.615 1.00 94.19 291 PHE A CA 1
ATOM 2285 C C . PHE A 1 291 ? -0.103 -10.048 -11.862 1.00 94.19 291 PHE A C 1
ATOM 2287 O O . PHE A 1 291 ? 0.991 -10.258 -12.377 1.00 94.19 291 PHE A O 1
ATOM 2294 N N . HIS A 1 292 ? -0.405 -10.500 -10.635 1.00 91.31 292 HIS A N 1
ATOM 2295 C CA . HIS A 1 292 ? 0.533 -11.248 -9.765 1.00 91.31 292 HIS A CA 1
ATOM 2296 C C . HIS A 1 292 ? 1.942 -10.625 -9.665 1.00 91.31 292 HIS A C 1
ATOM 2298 O O . HIS A 1 292 ? 2.959 -11.310 -9.630 1.00 91.31 292 HIS A O 1
ATOM 2304 N N . GLY A 1 293 ? 2.022 -9.292 -9.674 1.00 92.19 293 GLY A N 1
ATOM 2305 C CA . GLY A 1 293 ? 3.295 -8.571 -9.648 1.00 92.19 293 GLY A CA 1
ATOM 2306 C C . GLY A 1 293 ? 4.114 -8.609 -10.947 1.00 92.19 293 GLY A C 1
ATOM 2307 O O . GLY A 1 293 ? 5.164 -7.967 -10.984 1.00 92.19 293 GLY A O 1
ATOM 2308 N N . TYR A 1 294 ? 3.651 -9.280 -12.004 1.00 93.50 294 TYR A N 1
ATOM 2309 C CA . TYR A 1 294 ? 4.210 -9.222 -13.358 1.00 93.50 294 TYR A CA 1
ATOM 2310 C C . TYR A 1 294 ? 3.524 -8.144 -14.203 1.00 93.50 294 TYR A C 1
ATOM 2312 O O . TYR A 1 294 ? 2.405 -7.724 -13.902 1.00 93.50 294 TYR A O 1
ATOM 2320 N N . ARG A 1 295 ? 4.204 -7.707 -15.268 1.00 95.44 295 ARG A N 1
ATOM 2321 C CA . ARG A 1 295 ? 3.693 -6.763 -16.269 1.00 95.44 295 ARG A CA 1
ATOM 2322 C C . ARG A 1 295 ? 3.850 -7.349 -17.664 1.00 95.44 295 ARG A C 1
ATOM 2324 O O . ARG A 1 295 ? 4.933 -7.815 -17.999 1.00 95.44 295 ARG A O 1
ATOM 2331 N N . ILE A 1 296 ? 2.813 -7.253 -18.488 1.00 94.94 296 ILE A N 1
ATOM 2332 C CA . ILE A 1 296 ? 2.844 -7.623 -19.907 1.00 94.94 296 ILE A CA 1
ATOM 2333 C C . ILE A 1 296 ? 2.324 -6.460 -20.761 1.00 94.94 296 ILE A C 1
ATOM 2335 O O . ILE A 1 296 ? 1.314 -5.845 -20.423 1.00 94.94 296 ILE A O 1
ATOM 2339 N N . VAL A 1 297 ? 3.043 -6.113 -21.829 1.00 95.25 297 VAL A N 1
ATOM 2340 C CA . VAL A 1 297 ? 2.638 -5.098 -22.815 1.00 95.25 297 VAL A CA 1
ATOM 2341 C C . VAL A 1 297 ? 1.772 -5.780 -23.863 1.00 95.25 297 VAL A C 1
ATOM 2343 O O . VAL A 1 297 ? 2.194 -6.784 -24.418 1.00 95.25 297 VAL A O 1
ATOM 2346 N N . ALA A 1 298 ? 0.592 -5.249 -24.150 1.00 94.94 298 ALA A N 1
ATOM 2347 C CA . ALA A 1 298 ? -0.283 -5.677 -25.231 1.00 94.94 298 ALA A CA 1
ATOM 2348 C C . ALA A 1 298 ? -0.319 -4.590 -26.311 1.00 94.94 298 ALA A C 1
ATOM 2350 O O . ALA A 1 298 ? -0.577 -3.426 -26.001 1.00 94.94 298 ALA A O 1
ATOM 2351 N N . MET A 1 299 ? -0.076 -4.968 -27.563 1.00 92.75 299 MET A N 1
ATOM 2352 C CA . MET A 1 299 ? -0.107 -4.079 -28.728 1.00 92.75 299 MET A CA 1
ATOM 2353 C C . MET A 1 299 ? -0.648 -4.821 -29.956 1.00 92.75 299 MET A C 1
ATOM 2355 O O . MET A 1 299 ? -0.501 -6.041 -30.029 1.00 92.75 299 MET A O 1
ATOM 2359 N N . PRO A 1 300 ? -1.290 -4.151 -30.920 1.00 91.00 300 PRO A N 1
ATOM 2360 C CA . PRO A 1 300 ? -1.758 -4.809 -32.130 1.00 91.00 300 PRO A CA 1
ATOM 2361 C C . PRO A 1 300 ? -0.583 -5.213 -33.035 1.00 91.00 300 PRO A C 1
ATOM 2363 O O . PRO A 1 300 ? 0.503 -4.635 -32.964 1.00 91.00 300 PRO A O 1
ATOM 2366 N N . LEU A 1 301 ? -0.796 -6.212 -33.895 1.00 86.00 301 LEU A N 1
ATOM 2367 C CA . LEU A 1 301 ? 0.175 -6.554 -34.934 1.00 86.00 301 LEU A CA 1
ATOM 2368 C C . LEU A 1 301 ? 0.185 -5.458 -36.010 1.00 86.00 301 LEU A C 1
ATOM 2370 O O . LEU A 1 301 ? -0.845 -5.190 -36.628 1.00 86.00 301 LEU A O 1
ATOM 2374 N N . LEU A 1 302 ? 1.332 -4.818 -36.225 1.00 86.94 302 LEU A N 1
ATOM 2375 C CA . LEU A 1 302 ? 1.472 -3.721 -37.185 1.00 86.94 302 LEU A CA 1
ATOM 2376 C C . LEU A 1 302 ? 1.768 -4.233 -38.608 1.00 86.94 302 LEU A C 1
ATOM 2378 O O . LEU A 1 302 ? 2.469 -5.240 -38.754 1.00 86.94 302 LEU A O 1
ATOM 2382 N N . PRO A 1 303 ? 1.306 -3.536 -39.665 1.00 87.81 303 PRO A N 1
ATOM 2383 C CA . PRO A 1 303 ? 1.534 -3.925 -41.056 1.00 87.81 303 PRO A CA 1
ATOM 2384 C C . PRO A 1 303 ? 2.936 -3.513 -41.542 1.00 87.81 303 PRO A C 1
ATOM 2386 O O . PRO A 1 303 ? 3.066 -2.791 -42.522 1.00 87.81 303 PRO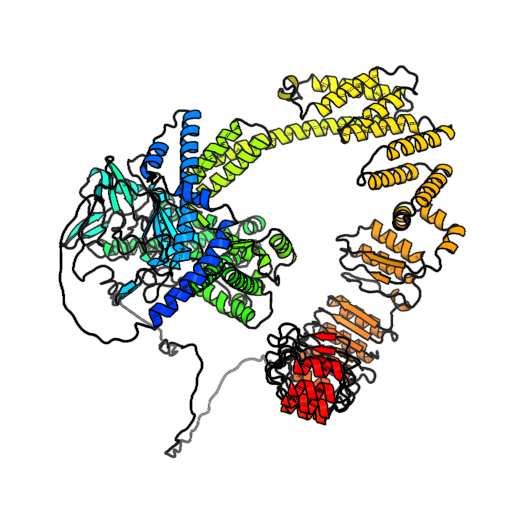 A O 1
ATOM 2389 N N . LEU A 1 304 ? 4.002 -3.944 -40.864 1.00 88.38 304 LEU A N 1
ATOM 2390 C CA . LEU A 1 304 ? 5.377 -3.523 -41.173 1.00 88.38 304 LEU A CA 1
ATOM 2391 C C . LEU A 1 304 ? 5.868 -4.102 -42.517 1.00 88.38 304 LEU A C 1
ATOM 2393 O O . LEU A 1 304 ? 5.599 -5.264 -42.838 1.00 88.38 304 LEU A O 1
ATOM 2397 N N . LYS A 1 305 ? 6.596 -3.294 -43.302 1.00 89.56 305 LYS A N 1
ATOM 2398 C CA . LYS A 1 305 ? 7.199 -3.663 -44.599 1.00 89.56 305 LYS A CA 1
ATOM 2399 C C . LYS A 1 305 ? 8.726 -3.633 -44.538 1.00 89.56 305 LYS A C 1
ATOM 2401 O O . LYS A 1 305 ? 9.360 -4.612 -44.920 1.00 89.56 305 LYS A O 1
ATOM 2406 N N . LYS A 1 306 ? 9.318 -2.525 -44.077 1.00 91.81 306 LYS A N 1
ATOM 2407 C CA . LYS A 1 306 ? 10.776 -2.323 -44.068 1.00 91.81 306 LYS A CA 1
ATOM 2408 C C . LYS A 1 306 ? 11.207 -1.410 -42.920 1.00 91.81 306 LYS A C 1
ATOM 2410 O O . LYS A 1 306 ? 10.619 -0.348 -42.742 1.00 91.81 306 LYS A O 1
ATOM 2415 N N . MET A 1 307 ? 12.281 -1.775 -42.224 1.00 92.44 307 MET A N 1
ATOM 2416 C CA . MET A 1 307 ? 12.952 -0.891 -41.270 1.00 92.44 307 MET A CA 1
ATOM 2417 C C . MET A 1 307 ? 13.746 0.194 -42.010 1.00 92.44 307 MET A C 1
ATOM 2419 O O . MET A 1 307 ? 14.511 -0.102 -42.933 1.00 92.44 307 MET A O 1
ATOM 2423 N N . ILE A 1 308 ? 13.543 1.450 -41.625 1.00 95.12 308 ILE A N 1
ATOM 2424 C CA . ILE A 1 308 ? 14.107 2.633 -42.295 1.00 95.12 308 ILE A CA 1
ATOM 2425 C C . ILE A 1 308 ? 14.902 3.538 -41.351 1.00 95.12 308 ILE A C 1
ATOM 2427 O O . ILE A 1 308 ? 15.664 4.371 -41.838 1.00 95.12 308 ILE A O 1
ATOM 2431 N N . TYR A 1 309 ? 14.761 3.353 -40.036 1.00 95.88 309 TYR A N 1
ATOM 2432 C CA . TYR A 1 309 ? 15.402 4.172 -39.011 1.00 95.88 309 TYR A CA 1
ATOM 2433 C C . TYR A 1 309 ? 15.769 3.344 -37.767 1.00 95.88 309 TYR A C 1
ATOM 2435 O O . TYR A 1 309 ? 14.963 2.519 -37.333 1.00 95.88 309 TYR A O 1
ATOM 2443 N N . GLY A 1 310 ? 16.940 3.593 -37.175 1.00 94.12 310 GLY A N 1
ATOM 2444 C CA . GLY A 1 310 ? 17.404 2.954 -35.935 1.00 94.12 310 GLY A CA 1
ATOM 2445 C C . GLY A 1 310 ? 18.065 1.593 -36.150 1.00 94.12 310 GLY A C 1
ATOM 2446 O O . GLY A 1 310 ? 18.560 1.305 -37.239 1.00 94.12 310 GLY A O 1
ATOM 2447 N N . SER A 1 311 ? 18.082 0.743 -35.123 1.00 90.44 311 SER A N 1
ATOM 2448 C CA . SER A 1 311 ? 18.704 -0.586 -35.178 1.00 90.44 311 SER A CA 1
ATOM 2449 C C . SER A 1 311 ? 17.972 -1.617 -34.322 1.00 90.44 311 SER A C 1
ATOM 2451 O O . SER A 1 311 ? 17.538 -1.323 -33.212 1.00 90.44 311 SER A O 1
ATOM 2453 N N . ASN A 1 312 ? 17.878 -2.843 -34.840 1.00 85.56 312 ASN A N 1
ATOM 2454 C CA . ASN A 1 312 ? 17.263 -4.000 -34.181 1.00 85.56 312 ASN A CA 1
ATOM 2455 C C . ASN A 1 312 ? 18.285 -5.095 -33.797 1.00 85.56 312 ASN A C 1
ATOM 2457 O O . ASN A 1 312 ? 17.927 -6.120 -33.213 1.00 85.56 312 ASN A O 1
ATOM 2461 N N . ASP A 1 313 ? 19.562 -4.884 -34.126 1.00 83.38 313 ASP A N 1
ATOM 2462 C CA . ASP A 1 313 ? 20.680 -5.815 -33.935 1.00 83.38 313 ASP A CA 1
ATOM 2463 C C . ASP A 1 313 ? 21.777 -5.221 -33.038 1.00 83.38 313 ASP A C 1
ATOM 2465 O O . ASP A 1 313 ? 22.948 -5.601 -33.103 1.00 83.38 313 ASP A O 1
ATOM 2469 N N . ALA A 1 314 ? 21.350 -4.305 -32.169 1.00 76.88 314 ALA A N 1
ATOM 2470 C CA . ALA A 1 314 ? 22.154 -3.625 -31.170 1.00 76.88 314 ALA A CA 1
ATOM 2471 C C . ALA A 1 314 ? 23.311 -2.781 -31.720 1.00 76.88 314 ALA A C 1
ATOM 2473 O O . ALA A 1 314 ? 24.384 -2.683 -31.124 1.00 76.88 314 ALA A O 1
ATOM 2474 N N . GLY A 1 315 ? 23.053 -2.148 -32.860 1.00 78.31 315 GLY A N 1
ATOM 2475 C CA . GLY A 1 315 ? 23.915 -1.135 -33.450 1.00 78.31 315 GLY A CA 1
ATOM 2476 C C . GLY A 1 315 ? 24.880 -1.698 -34.472 1.00 78.31 315 GLY A C 1
ATOM 2477 O O . GLY A 1 315 ? 25.659 -0.940 -35.036 1.00 78.31 315 GLY A O 1
ATOM 2478 N N . LYS A 1 316 ? 24.816 -3.006 -34.755 1.00 83.12 316 LYS A N 1
ATOM 2479 C CA . LYS A 1 316 ? 25.623 -3.616 -35.815 1.00 83.12 316 LYS A CA 1
ATOM 2480 C C . LYS A 1 316 ? 25.220 -3.071 -37.182 1.00 83.12 316 LYS A C 1
ATOM 2482 O O . LYS A 1 316 ? 26.099 -2.819 -37.999 1.00 83.12 316 LYS A O 1
ATOM 2487 N N . THR A 1 317 ? 23.925 -2.862 -37.403 1.00 88.12 317 THR A N 1
ATOM 2488 C CA . THR A 1 317 ? 23.367 -2.245 -38.606 1.00 88.12 317 THR A CA 1
ATOM 2489 C C . THR A 1 317 ? 22.515 -1.047 -38.203 1.00 88.12 317 THR A C 1
ATOM 2491 O O . THR A 1 317 ? 21.596 -1.185 -37.393 1.00 88.12 317 THR A O 1
ATOM 2494 N N . ILE A 1 318 ? 22.798 0.128 -38.775 1.00 90.94 318 ILE A N 1
ATOM 2495 C CA . ILE A 1 318 ? 21.996 1.340 -38.568 1.00 90.94 318 ILE A CA 1
ATOM 2496 C C . ILE A 1 318 ? 21.189 1.645 -39.829 1.00 90.94 318 ILE A C 1
ATOM 2498 O O . ILE A 1 318 ? 21.731 1.868 -40.910 1.00 90.94 318 ILE A O 1
ATOM 2502 N N . HIS A 1 319 ? 19.870 1.691 -39.686 1.00 93.38 319 HIS A N 1
ATOM 2503 C CA . HIS A 1 319 ? 18.954 2.121 -40.731 1.00 93.38 319 HIS A CA 1
ATOM 2504 C C . HIS A 1 319 ? 18.743 3.635 -40.631 1.00 93.38 319 HIS A C 1
ATOM 2506 O O . HIS A 1 319 ? 18.484 4.159 -39.550 1.00 93.38 319 HIS A O 1
ATOM 2512 N N . ARG A 1 320 ? 18.868 4.342 -41.759 1.00 92.81 320 ARG A N 1
ATOM 2513 C CA . ARG A 1 320 ? 18.547 5.778 -41.895 1.00 92.81 320 ARG A CA 1
ATOM 2514 C C . ARG A 1 320 ? 18.277 6.187 -43.347 1.00 92.81 320 ARG A C 1
ATOM 2516 O O . ARG A 1 320 ? 18.602 7.298 -43.755 1.00 92.81 320 ARG A O 1
ATOM 2523 N N . SER A 1 321 ? 17.770 5.264 -44.162 1.00 87.38 321 SER A N 1
ATOM 2524 C CA . SER A 1 321 ? 17.735 5.417 -45.626 1.00 87.38 321 SER A CA 1
ATOM 2525 C C . SER A 1 321 ? 16.651 6.364 -46.150 1.00 87.38 321 SER A C 1
ATOM 2527 O O . SER A 1 321 ? 16.644 6.655 -47.338 1.00 87.38 321 SER A O 1
ATOM 2529 N N . ASP A 1 322 ? 15.702 6.774 -45.308 1.00 94.44 322 ASP A N 1
ATOM 2530 C CA . ASP A 1 322 ? 14.554 7.603 -45.689 1.00 94.44 322 ASP A CA 1
ATOM 2531 C C . ASP A 1 322 ? 14.757 9.041 -45.175 1.00 94.44 322 ASP A C 1
ATOM 2533 O O . ASP A 1 322 ? 14.748 9.283 -43.966 1.00 94.44 322 ASP A O 1
ATOM 2537 N N . GLU A 1 323 ? 15.019 9.982 -46.088 1.00 94.38 323 GLU A N 1
ATOM 2538 C CA . GLU A 1 323 ? 15.328 11.381 -45.752 1.00 94.38 323 GLU A CA 1
ATOM 2539 C C . GLU A 1 323 ? 14.135 12.124 -45.142 1.00 94.38 323 GLU A C 1
ATOM 2541 O O . GLU A 1 323 ? 14.321 12.858 -44.168 1.00 94.38 323 GLU A O 1
ATOM 2546 N N . ASP A 1 324 ? 12.921 11.876 -45.643 1.00 92.62 324 ASP A N 1
ATOM 2547 C CA . ASP A 1 324 ? 11.692 12.474 -45.116 1.00 92.62 324 ASP A CA 1
ATOM 2548 C C . ASP A 1 324 ? 11.471 12.031 -43.666 1.00 92.62 324 ASP A C 1
ATOM 2550 O O . ASP A 1 324 ? 11.251 12.853 -42.773 1.00 92.62 324 ASP A O 1
ATOM 2554 N N . PHE A 1 325 ? 11.606 10.730 -43.397 1.00 94.06 325 PHE A N 1
ATOM 2555 C CA . PHE A 1 325 ? 11.484 10.192 -42.047 1.00 94.06 325 PHE A CA 1
ATOM 2556 C C . PHE A 1 325 ? 12.571 10.735 -41.109 1.00 94.06 325 PHE A C 1
ATOM 2558 O O . PHE A 1 325 ? 12.277 11.117 -39.974 1.00 94.06 325 PHE A O 1
ATOM 2565 N N . ASN A 1 326 ? 13.821 10.825 -41.578 1.00 95.00 326 ASN A N 1
ATOM 2566 C CA . ASN A 1 326 ? 14.921 11.413 -40.809 1.00 95.00 326 ASN A CA 1
ATOM 2567 C C . ASN A 1 326 ? 14.638 12.877 -40.429 1.00 95.00 326 ASN A C 1
ATOM 2569 O O . ASN A 1 326 ? 14.920 13.283 -39.298 1.00 95.00 326 ASN A O 1
ATOM 2573 N N . GLN A 1 327 ? 14.076 13.662 -41.353 1.00 95.12 327 GLN A N 1
ATOM 2574 C CA . GLN A 1 327 ? 13.715 15.057 -41.114 1.00 95.12 327 GLN A CA 1
ATOM 2575 C C . GLN A 1 327 ? 12.570 15.172 -40.097 1.00 95.12 327 GLN A C 1
ATOM 2577 O O . GLN A 1 327 ? 12.663 15.975 -39.169 1.00 95.12 327 GLN A O 1
ATOM 2582 N N . ILE A 1 328 ? 11.545 14.314 -40.185 1.00 94.94 328 ILE A N 1
ATOM 2583 C CA . ILE A 1 328 ? 10.468 14.265 -39.182 1.00 94.94 328 ILE A CA 1
ATOM 2584 C C . ILE A 1 328 ? 11.034 13.923 -37.793 1.00 94.94 328 ILE A C 1
ATOM 2586 O O . ILE A 1 328 ? 10.688 14.578 -36.808 1.00 94.94 328 ILE A O 1
ATOM 2590 N N . MET A 1 329 ? 11.929 12.934 -37.696 1.00 95.75 329 MET A N 1
ATOM 2591 C CA . MET A 1 329 ? 12.565 12.563 -36.425 1.00 95.75 329 MET A CA 1
ATOM 2592 C C . MET A 1 329 ? 13.403 13.702 -35.835 1.00 95.75 329 MET A C 1
ATOM 2594 O O . MET A 1 329 ? 13.398 13.893 -34.619 1.00 95.75 329 MET A O 1
ATOM 2598 N N . LYS A 1 330 ? 14.076 14.494 -36.677 1.00 96.00 330 LYS A N 1
ATOM 2599 C CA . LYS A 1 330 ? 14.801 15.694 -36.247 1.00 96.00 330 LYS A CA 1
ATOM 2600 C C . LYS A 1 330 ? 13.862 16.750 -35.660 1.00 96.00 330 LYS A C 1
ATOM 2602 O O . LYS A 1 330 ? 14.119 17.239 -34.564 1.00 96.00 330 LYS A O 1
ATOM 2607 N N . GLU A 1 331 ? 12.754 17.055 -36.333 1.00 94.94 331 GLU A N 1
ATOM 2608 C CA . GLU A 1 331 ? 11.758 18.006 -35.818 1.00 94.94 331 GLU A CA 1
ATOM 2609 C C . GLU A 1 331 ? 11.138 17.545 -34.492 1.00 94.94 331 GLU A C 1
ATOM 2611 O O . GLU A 1 331 ? 10.874 18.354 -33.603 1.00 94.94 331 GLU A O 1
ATOM 2616 N N . ILE A 1 332 ? 10.887 16.240 -34.349 1.00 94.75 332 ILE A N 1
ATOM 2617 C CA . ILE A 1 332 ? 10.395 15.663 -33.093 1.00 94.75 332 ILE A CA 1
ATOM 2618 C C . ILE A 1 332 ? 11.432 15.832 -31.985 1.00 94.75 332 ILE A C 1
ATOM 2620 O O . ILE A 1 332 ? 11.076 16.212 -30.871 1.00 94.75 332 ILE A O 1
ATOM 2624 N N . ALA A 1 333 ? 12.709 15.583 -32.271 1.00 95.75 333 ALA A N 1
ATOM 2625 C CA . ALA A 1 333 ? 13.774 15.756 -31.294 1.00 95.75 333 ALA A CA 1
ATOM 2626 C C . ALA A 1 333 ? 13.907 17.215 -30.832 1.00 95.75 333 ALA A C 1
ATOM 2628 O O . ALA A 1 333 ? 14.047 17.461 -29.636 1.00 95.75 333 ALA A O 1
ATOM 2629 N N . GLU A 1 334 ? 13.772 18.185 -31.739 1.00 95.06 334 GLU A N 1
ATOM 2630 C CA . GLU A 1 334 ? 13.752 19.618 -31.404 1.00 95.06 334 GLU A CA 1
ATOM 2631 C C . GLU A 1 334 ? 12.563 19.993 -30.495 1.00 95.06 334 GLU A C 1
ATOM 2633 O O . GLU A 1 334 ? 12.717 20.757 -29.532 1.00 95.06 334 GLU A O 1
ATOM 2638 N N . ASP A 1 335 ? 11.377 19.423 -30.739 1.00 92.50 335 ASP A N 1
ATOM 2639 C CA . ASP A 1 335 ? 10.203 19.631 -29.879 1.00 92.50 335 ASP A CA 1
ATOM 2640 C C . ASP A 1 335 ? 10.383 18.980 -28.494 1.00 92.50 335 ASP A C 1
ATOM 2642 O O . ASP A 1 335 ? 10.089 19.593 -27.466 1.00 92.50 335 ASP A O 1
ATOM 2646 N N . LEU A 1 336 ? 10.941 17.766 -28.441 1.00 93.12 336 LEU A N 1
ATOM 2647 C CA . LEU A 1 336 ? 11.196 17.026 -27.198 1.00 93.12 336 LEU A CA 1
ATOM 2648 C C . LEU A 1 336 ? 12.464 17.470 -26.446 1.00 93.12 336 LEU A C 1
ATOM 2650 O O . LEU A 1 336 ? 12.724 16.947 -25.362 1.00 93.12 336 LEU A O 1
ATOM 2654 N N . HIS A 1 337 ? 13.237 18.417 -26.989 1.00 96.38 337 HIS A N 1
ATOM 2655 C CA . HIS A 1 337 ? 14.541 18.857 -26.468 1.00 96.38 337 HIS A CA 1
ATOM 2656 C C . HIS A 1 337 ? 15.590 17.729 -26.369 1.00 96.38 337 HIS A C 1
ATOM 2658 O O . HIS A 1 337 ? 16.412 17.663 -25.447 1.00 96.38 337 HIS A O 1
ATOM 2664 N N . VAL A 1 338 ? 15.560 16.822 -27.345 1.00 96.62 338 VAL A N 1
ATOM 2665 C CA . VAL A 1 338 ? 16.486 15.697 -27.515 1.00 96.62 338 VAL A CA 1
ATOM 2666 C C . VAL A 1 338 ? 17.554 16.058 -28.548 1.00 96.62 338 VAL A C 1
ATOM 2668 O O . VAL A 1 338 ? 17.274 16.669 -29.576 1.00 96.62 338 VAL A O 1
ATOM 2671 N N . ALA A 1 339 ? 18.810 15.716 -28.266 1.00 94.81 339 ALA A N 1
ATOM 2672 C CA . ALA A 1 339 ? 19.931 15.996 -29.155 1.00 94.81 339 ALA A CA 1
ATOM 2673 C C . ALA A 1 339 ? 20.117 14.878 -30.178 1.00 94.81 339 ALA A C 1
ATOM 2675 O O . ALA A 1 339 ? 20.029 13.702 -29.826 1.00 94.81 339 ALA A O 1
ATOM 2676 N N . GLY A 1 340 ? 20.477 15.259 -31.405 1.00 92.88 340 GLY A N 1
ATOM 2677 C CA . GLY A 1 340 ? 21.094 14.329 -32.341 1.00 92.88 340 GLY A CA 1
ATOM 2678 C C . GLY A 1 340 ? 22.486 13.908 -31.871 1.00 92.88 340 GLY A C 1
ATOM 2679 O O . GLY A 1 340 ? 23.217 14.710 -31.279 1.00 92.88 340 GLY A O 1
ATOM 2680 N N . HIS A 1 341 ? 22.845 12.657 -32.135 1.00 90.50 341 HIS A N 1
ATOM 2681 C CA . HIS A 1 341 ? 24.154 12.083 -31.833 1.00 90.50 341 HIS A CA 1
ATOM 2682 C C . HIS A 1 341 ? 24.552 11.049 -32.888 1.00 90.50 341 HIS A C 1
ATOM 2684 O O . HIS A 1 341 ? 23.711 10.474 -33.582 1.00 90.50 341 HIS A O 1
ATOM 2690 N N . TYR A 1 342 ? 25.857 10.816 -33.006 1.00 88.50 342 TYR A N 1
ATOM 2691 C CA . TYR A 1 342 ? 26.394 9.805 -33.907 1.00 88.50 342 TYR A CA 1
ATOM 2692 C C . TYR A 1 342 ? 26.432 8.433 -33.243 1.00 88.50 342 TYR A C 1
ATOM 2694 O O . TYR A 1 342 ? 26.817 8.303 -32.082 1.00 88.50 342 TYR A O 1
ATOM 2702 N N . ILE A 1 343 ? 26.090 7.417 -34.027 1.00 87.12 343 ILE A N 1
ATOM 2703 C CA . ILE A 1 343 ? 26.223 6.002 -33.700 1.00 87.12 343 ILE A CA 1
ATOM 2704 C C . ILE A 1 343 ? 27.062 5.360 -34.795 1.00 87.12 343 ILE A C 1
ATOM 2706 O O . ILE A 1 343 ? 26.776 5.549 -35.976 1.00 87.12 343 ILE A O 1
ATOM 2710 N N . VAL A 1 344 ? 28.099 4.620 -34.422 1.00 84.31 344 VAL A N 1
ATOM 2711 C CA . VAL A 1 344 ? 28.945 3.918 -35.389 1.00 84.31 344 VAL A CA 1
ATOM 2712 C C . VAL A 1 344 ? 28.461 2.483 -35.555 1.00 84.31 344 VAL A C 1
ATOM 2714 O O . VAL A 1 344 ? 28.276 1.779 -34.563 1.00 84.31 344 VAL A O 1
ATOM 2717 N N . ASP A 1 345 ? 28.233 2.075 -36.803 1.00 85.62 345 ASP A N 1
ATOM 2718 C CA . ASP A 1 345 ? 27.861 0.698 -37.129 1.00 85.62 345 ASP A CA 1
ATOM 2719 C C . ASP A 1 345 ? 29.069 -0.255 -37.115 1.00 85.62 345 ASP A C 1
ATOM 2721 O O . ASP A 1 345 ? 30.210 0.147 -36.867 1.00 85.62 345 ASP A O 1
ATOM 2725 N N . LYS A 1 346 ? 28.833 -1.548 -37.371 1.00 83.31 346 LYS A N 1
ATOM 2726 C CA . LYS A 1 346 ? 29.897 -2.570 -37.381 1.00 83.31 346 LYS A CA 1
ATOM 2727 C C . LYS A 1 346 ? 31.007 -2.292 -38.407 1.00 83.31 346 LYS A C 1
ATOM 2729 O O . LYS A 1 346 ? 32.111 -2.803 -38.240 1.00 83.31 346 LYS A O 1
ATOM 2734 N N . ASP A 1 347 ? 30.702 -1.518 -39.449 1.00 85.19 347 ASP A N 1
ATOM 2735 C CA . ASP A 1 347 ? 31.607 -1.191 -40.550 1.00 85.19 347 ASP A CA 1
ATOM 2736 C C . ASP A 1 347 ? 32.381 0.115 -40.272 1.00 85.19 347 ASP A C 1
ATOM 2738 O O . ASP A 1 347 ? 33.185 0.562 -41.090 1.00 85.19 347 ASP A O 1
ATOM 2742 N N . GLY A 1 348 ? 32.184 0.722 -39.094 1.00 82.81 348 GLY A N 1
ATOM 2743 C CA . GLY A 1 348 ? 32.870 1.943 -38.684 1.00 82.81 348 GLY A CA 1
ATOM 2744 C C . GLY A 1 348 ? 32.223 3.226 -39.213 1.00 82.81 348 GLY A C 1
ATOM 2745 O O . GLY A 1 348 ? 32.801 4.303 -39.049 1.00 82.81 348 GLY A O 1
ATOM 2746 N N . VAL A 1 349 ? 31.035 3.152 -39.825 1.00 84.94 349 VAL A N 1
ATOM 2747 C CA . VAL A 1 349 ? 30.376 4.308 -40.442 1.00 84.94 349 VAL A CA 1
ATOM 2748 C C . VAL A 1 349 ? 29.589 5.099 -39.388 1.00 84.94 349 VAL A C 1
ATOM 2750 O O . VAL A 1 349 ? 28.723 4.537 -38.711 1.00 84.94 349 VAL A O 1
ATOM 2753 N N . PRO A 1 350 ? 29.843 6.414 -39.228 1.00 86.88 350 PRO A N 1
ATOM 2754 C CA . PRO A 1 350 ? 29.085 7.252 -38.308 1.00 86.88 350 PRO A CA 1
ATOM 2755 C C . PRO A 1 350 ? 27.706 7.608 -38.880 1.00 86.88 350 PRO A C 1
ATOM 2757 O O . PRO A 1 350 ? 27.570 8.218 -39.941 1.00 86.88 350 PRO A O 1
ATOM 2760 N N . ASN A 1 351 ? 26.663 7.295 -38.120 1.00 89.38 351 ASN A N 1
ATOM 2761 C CA . ASN A 1 351 ? 25.268 7.523 -38.465 1.00 89.38 351 ASN A CA 1
ATOM 2762 C C . ASN A 1 351 ? 24.632 8.504 -37.473 1.00 89.38 351 ASN A C 1
ATOM 2764 O O . ASN A 1 351 ? 24.550 8.219 -36.283 1.00 89.38 351 ASN A O 1
ATOM 2768 N N . MET A 1 352 ? 24.186 9.669 -37.954 1.00 91.00 352 MET A N 1
ATOM 2769 C CA . MET A 1 352 ? 23.491 10.656 -37.119 1.00 91.00 352 MET A CA 1
ATOM 2770 C C . MET A 1 352 ? 22.039 10.230 -36.911 1.00 91.00 352 MET A C 1
ATOM 2772 O O . MET A 1 352 ? 21.279 10.185 -37.881 1.00 91.00 352 MET A O 1
ATOM 2776 N N . LEU A 1 353 ? 21.648 9.999 -35.659 1.00 93.44 353 LEU A N 1
ATOM 2777 C CA . LEU A 1 353 ? 20.263 9.763 -35.257 1.00 93.44 353 LEU A CA 1
ATOM 2778 C C . LEU A 1 353 ? 19.802 10.854 -34.285 1.00 93.44 353 LEU A C 1
ATOM 2780 O O . LEU A 1 353 ? 20.585 11.381 -33.503 1.00 93.44 353 LEU A O 1
ATOM 2784 N N . HIS A 1 354 ? 18.510 11.169 -34.322 1.00 95.19 354 HIS A N 1
ATOM 2785 C CA . HIS A 1 354 ? 17.830 12.128 -33.440 1.00 95.19 354 HIS A CA 1
ATOM 2786 C C . HIS A 1 354 ? 16.948 11.426 -32.391 1.00 95.19 354 HIS A C 1
ATOM 2788 O O . HIS A 1 354 ? 15.960 11.969 -31.908 1.00 95.19 354 HIS A O 1
ATOM 2794 N N . ALA A 1 355 ? 17.279 10.180 -32.065 1.00 95.06 355 ALA A N 1
ATOM 2795 C CA . ALA A 1 355 ? 16.603 9.360 -31.067 1.00 95.06 355 ALA A CA 1
ATOM 2796 C C . ALA A 1 355 ? 17.589 8.310 -30.536 1.00 95.06 355 ALA A C 1
ATOM 2798 O O . ALA A 1 355 ? 18.691 8.180 -31.069 1.00 95.06 355 ALA A O 1
ATOM 2799 N N . ALA A 1 356 ? 17.203 7.556 -29.505 1.00 93.81 356 ALA A N 1
ATOM 2800 C CA . ALA A 1 356 ? 17.997 6.412 -29.064 1.00 93.81 356 ALA A CA 1
ATOM 2801 C C . ALA A 1 356 ? 18.178 5.394 -30.207 1.00 93.81 356 ALA A C 1
ATOM 2803 O O . ALA A 1 356 ? 17.251 5.170 -30.985 1.00 93.81 356 ALA A O 1
ATOM 2804 N N . GLY A 1 357 ? 19.354 4.772 -30.300 1.00 90.75 357 GLY A N 1
ATOM 2805 C CA . GLY A 1 357 ? 19.694 3.854 -31.395 1.00 90.75 357 GLY A CA 1
ATOM 2806 C C . GLY A 1 357 ? 18.823 2.599 -31.492 1.00 90.75 357 GLY A C 1
ATOM 2807 O O . GLY A 1 357 ? 18.722 2.012 -32.564 1.00 90.75 357 GLY A O 1
ATOM 2808 N N . ASP A 1 358 ? 18.164 2.221 -30.397 1.00 88.88 358 ASP A N 1
ATOM 2809 C CA . ASP A 1 358 ? 17.231 1.092 -30.304 1.00 88.88 358 ASP A CA 1
ATOM 2810 C C . ASP A 1 358 ? 15.768 1.475 -30.590 1.00 88.88 358 ASP A C 1
ATOM 2812 O O . ASP A 1 358 ? 14.895 0.616 -30.519 1.00 88.88 358 ASP A O 1
ATOM 2816 N N . ILE A 1 359 ? 15.474 2.742 -30.912 1.00 93.56 359 ILE A N 1
ATOM 2817 C CA . ILE A 1 359 ? 14.151 3.129 -31.415 1.00 93.56 359 ILE A CA 1
ATOM 2818 C C . ILE A 1 359 ? 14.058 2.740 -32.885 1.00 93.56 359 ILE A C 1
ATOM 2820 O O . ILE A 1 359 ? 14.838 3.210 -33.713 1.00 93.56 359 ILE A O 1
ATOM 2824 N N . GLU A 1 360 ? 13.060 1.929 -33.220 1.00 94.19 360 GLU A N 1
ATOM 2825 C CA . GLU A 1 360 ? 12.875 1.427 -34.575 1.00 94.19 360 GLU A CA 1
ATOM 2826 C C . GLU A 1 360 ? 11.816 2.236 -35.337 1.00 94.19 360 GLU A C 1
ATOM 2828 O O . GLU A 1 360 ? 10.659 2.326 -34.915 1.00 94.19 360 GLU A O 1
ATOM 2833 N N . GLY A 1 361 ? 12.194 2.783 -36.495 1.00 95.06 361 GLY A N 1
ATOM 2834 C CA . GLY A 1 361 ? 11.264 3.366 -37.461 1.00 95.06 361 GLY A CA 1
ATOM 2835 C C . GLY A 1 361 ? 11.074 2.457 -38.670 1.00 95.06 361 GLY A C 1
ATOM 2836 O O . GLY A 1 361 ? 12.041 1.976 -39.268 1.00 95.06 361 GLY A O 1
ATOM 2837 N N . HIS A 1 362 ? 9.817 2.233 -39.042 1.00 94.56 362 HIS A N 1
ATOM 2838 C CA . HIS A 1 362 ? 9.417 1.305 -40.094 1.00 94.56 362 HIS A CA 1
ATOM 2839 C C . HIS A 1 362 ? 8.476 1.964 -41.100 1.00 94.56 362 HIS A C 1
ATOM 2841 O O . HIS A 1 362 ? 7.559 2.689 -40.722 1.00 94.56 362 HIS A O 1
ATOM 2847 N N . LEU A 1 363 ? 8.651 1.640 -42.378 1.00 93.81 363 LEU A N 1
ATOM 2848 C CA . LEU A 1 363 ? 7.640 1.852 -43.409 1.00 93.81 363 LEU A CA 1
ATOM 2849 C C . LEU A 1 363 ? 6.655 0.678 -43.377 1.00 93.81 363 LEU A C 1
ATOM 2851 O O . LEU A 1 363 ? 7.072 -0.486 -43.368 1.00 93.81 363 LEU A O 1
ATOM 2855 N N . GLY A 1 364 ? 5.359 0.973 -43.346 1.00 90.94 364 GLY A N 1
ATOM 2856 C CA . GLY A 1 364 ? 4.284 -0.012 -43.405 1.00 90.94 364 GLY A CA 1
ATOM 2857 C C . GLY A 1 364 ? 3.891 -0.408 -44.830 1.00 90.94 364 GLY A C 1
ATOM 2858 O O . GLY A 1 364 ? 4.238 0.253 -45.806 1.00 90.94 364 GLY A O 1
ATOM 2859 N N . LYS A 1 365 ? 3.137 -1.503 -44.959 1.00 88.94 365 LYS A N 1
ATOM 2860 C CA . LYS A 1 365 ? 2.524 -1.964 -46.222 1.00 88.94 365 LYS A CA 1
ATOM 2861 C C . LYS A 1 365 ? 1.421 -1.025 -46.720 1.00 88.94 365 LYS A C 1
ATOM 2863 O O . LYS A 1 365 ? 1.033 -1.094 -47.877 1.00 88.94 365 LYS A O 1
ATOM 2868 N N . ASP A 1 366 ? 0.911 -0.188 -45.831 1.00 87.81 366 ASP A N 1
ATOM 2869 C CA . ASP A 1 366 ? -0.038 0.892 -46.081 1.00 87.81 366 ASP A CA 1
ATOM 2870 C C . ASP A 1 366 ? 0.658 2.230 -46.388 1.00 87.81 366 ASP A C 1
ATOM 2872 O O . ASP A 1 366 ? 0.001 3.269 -46.404 1.00 87.81 366 ASP A O 1
ATOM 2876 N N . GLU A 1 367 ? 1.980 2.207 -46.601 1.00 89.62 367 GLU A N 1
ATOM 2877 C CA . GLU A 1 367 ? 2.819 3.374 -46.897 1.00 89.62 367 GLU A CA 1
ATOM 2878 C C . GLU A 1 367 ? 2.763 4.465 -45.801 1.00 89.62 367 GLU A C 1
ATOM 2880 O O . GLU A 1 367 ? 3.034 5.641 -46.048 1.00 89.62 367 GLU A O 1
ATOM 2885 N N . LYS A 1 368 ? 2.424 4.076 -44.562 1.00 89.31 368 LYS A N 1
ATOM 2886 C CA . LYS A 1 368 ? 2.520 4.922 -43.362 1.00 89.31 368 LYS A CA 1
ATOM 2887 C C . LYS A 1 368 ? 3.803 4.611 -42.589 1.00 89.31 368 LYS A C 1
ATOM 2889 O O . LYS A 1 368 ? 4.327 3.498 -42.659 1.00 89.31 368 LYS A O 1
ATOM 2894 N N . TYR A 1 369 ? 4.293 5.575 -41.813 1.00 93.75 369 TYR A N 1
ATOM 2895 C CA . TYR A 1 369 ? 5.452 5.369 -40.948 1.00 93.75 369 TYR A CA 1
ATOM 2896 C C . TYR A 1 369 ? 5.044 4.917 -39.546 1.00 93.75 369 TYR A C 1
ATOM 2898 O O . TYR A 1 369 ? 4.105 5.462 -38.969 1.00 93.75 369 TYR A O 1
ATOM 2906 N N . TYR A 1 370 ? 5.778 3.963 -38.979 1.00 93.44 370 TYR A N 1
ATOM 2907 C CA . TYR A 1 370 ? 5.533 3.385 -37.659 1.00 93.44 370 TYR A CA 1
ATOM 2908 C C . TYR A 1 370 ? 6.766 3.498 -36.768 1.00 93.44 370 TYR A C 1
ATOM 2910 O O . TYR A 1 370 ? 7.866 3.160 -37.197 1.00 93.44 370 TYR A O 1
ATOM 2918 N N . LEU A 1 371 ? 6.568 3.920 -35.519 1.00 94.56 371 LEU A N 1
ATOM 2919 C CA . LEU A 1 371 ? 7.602 3.955 -34.485 1.00 94.56 371 LEU A CA 1
ATOM 2920 C C . LEU A 1 371 ? 7.372 2.880 -33.419 1.00 94.56 371 LEU A C 1
ATOM 2922 O O . LEU A 1 371 ? 6.255 2.707 -32.920 1.00 94.56 371 LEU A O 1
ATOM 2926 N N . LEU A 1 372 ? 8.451 2.194 -33.046 1.00 92.31 372 LEU A N 1
ATOM 2927 C CA . LEU A 1 372 ? 8.484 1.100 -32.077 1.00 92.31 372 LEU A CA 1
ATOM 2928 C C . LEU A 1 372 ? 9.640 1.256 -31.077 1.00 92.31 372 LEU A C 1
ATOM 2930 O O . LEU A 1 372 ? 10.497 2.123 -31.222 1.00 92.31 372 LEU A O 1
ATOM 2934 N N . ASP A 1 373 ? 9.617 0.425 -30.030 1.00 90.75 373 ASP A N 1
ATOM 2935 C CA . ASP A 1 373 ? 10.663 0.309 -29.001 1.00 90.75 373 ASP A CA 1
ATOM 2936 C C . ASP A 1 373 ? 11.017 1.636 -28.299 1.00 90.75 373 ASP A C 1
ATOM 2938 O O . ASP A 1 373 ? 12.150 1.994 -27.995 1.00 90.75 373 ASP A O 1
ATOM 2942 N N . LEU A 1 374 ? 9.959 2.357 -27.929 1.00 94.25 374 LEU A N 1
ATOM 2943 C CA . LEU A 1 374 ? 9.998 3.718 -27.391 1.00 94.25 374 LEU A CA 1
ATOM 2944 C C . LEU A 1 374 ? 10.428 3.828 -25.911 1.00 94.25 374 LEU A C 1
ATOM 2946 O O . LEU A 1 374 ? 10.222 4.867 -25.277 1.00 94.25 374 LEU A O 1
ATOM 2950 N N . ALA A 1 375 ? 11.031 2.789 -25.326 1.00 92.25 375 ALA A N 1
ATOM 2951 C CA . ALA A 1 375 ? 11.405 2.771 -23.906 1.00 92.25 375 ALA A CA 1
ATOM 2952 C C . ALA A 1 375 ? 12.485 3.809 -23.539 1.00 92.25 375 ALA A C 1
ATOM 2954 O O . ALA A 1 375 ? 12.508 4.290 -22.403 1.00 92.25 375 ALA A O 1
ATOM 2955 N N . ARG A 1 376 ? 13.337 4.188 -24.501 1.00 94.06 376 ARG A N 1
ATOM 2956 C CA . ARG A 1 376 ? 14.399 5.202 -24.356 1.00 94.06 376 ARG A CA 1
ATOM 2957 C C . ARG A 1 376 ? 14.113 6.487 -25.137 1.00 94.06 376 ARG A C 1
ATOM 2959 O O . ARG A 1 376 ? 15.022 7.162 -25.605 1.00 94.06 376 ARG A O 1
ATOM 2966 N N . THR A 1 377 ? 12.831 6.851 -25.245 1.00 95.38 377 THR A N 1
ATOM 2967 C CA . THR A 1 377 ? 12.400 8.121 -25.864 1.00 95.38 377 THR A CA 1
ATOM 2968 C C . THR A 1 377 ? 13.056 9.344 -25.215 1.00 95.38 377 THR A C 1
ATOM 2970 O O . THR A 1 377 ? 13.332 10.322 -25.900 1.00 95.38 377 THR A O 1
ATOM 2973 N N . PHE A 1 378 ? 13.319 9.290 -23.906 1.00 96.38 378 PHE A N 1
ATOM 2974 C CA . PHE A 1 378 ? 13.922 10.388 -23.153 1.00 96.38 378 PHE A CA 1
ATOM 2975 C C . PHE A 1 378 ? 15.326 10.031 -22.652 1.00 96.38 378 PHE A C 1
ATOM 2977 O O . PHE A 1 378 ? 15.588 8.855 -22.398 1.00 96.38 378 PHE A O 1
ATOM 2984 N N . PRO A 1 379 ? 16.200 11.030 -22.437 1.00 96.50 379 PRO A N 1
ATOM 2985 C CA . PRO A 1 379 ? 17.544 10.824 -21.918 1.00 96.50 379 PRO A CA 1
ATOM 2986 C C . PRO A 1 379 ? 17.576 10.161 -20.540 1.00 96.50 379 PRO A C 1
ATOM 2988 O O . PRO A 1 379 ? 16.694 10.417 -19.706 1.00 96.50 379 PRO A O 1
ATOM 2991 N N . PRO A 1 380 ? 18.602 9.340 -20.258 1.00 95.50 380 PRO A N 1
ATOM 2992 C CA . PRO A 1 380 ? 18.796 8.772 -18.938 1.00 95.50 380 PRO A CA 1
ATOM 2993 C C . PRO A 1 380 ? 19.224 9.841 -17.926 1.00 95.50 380 PRO A C 1
ATOM 2995 O O . PRO A 1 380 ? 19.667 10.931 -18.255 1.00 95.50 380 PRO A O 1
ATOM 2998 N N . GLU A 1 381 ? 19.106 9.519 -16.653 1.00 95.00 381 GLU A N 1
ATOM 2999 C CA . GLU A 1 381 ? 19.653 10.300 -15.553 1.00 95.00 381 GLU A CA 1
ATOM 3000 C C . GLU A 1 381 ? 21.072 9.824 -15.216 1.00 95.00 381 GLU A C 1
ATOM 3002 O O . GLU A 1 381 ? 21.333 8.616 -15.188 1.00 95.00 381 GLU A O 1
ATOM 3007 N N . SER A 1 382 ? 21.980 10.752 -14.897 1.00 93.75 382 SER A N 1
ATOM 3008 C CA . SER A 1 382 ? 23.332 10.396 -14.455 1.00 93.75 382 SER A CA 1
ATOM 3009 C C . SER A 1 382 ? 23.314 9.753 -13.065 1.00 93.75 382 SER A C 1
ATOM 3011 O O . SER A 1 382 ? 22.898 10.363 -12.082 1.00 93.75 382 SER A O 1
ATOM 3013 N N . VAL A 1 383 ? 23.832 8.527 -12.943 1.00 91.06 383 VAL A N 1
ATOM 3014 C CA . VAL A 1 383 ? 23.954 7.840 -11.641 1.00 91.06 383 VAL A CA 1
ATOM 3015 C C . VAL A 1 383 ? 25.030 8.441 -10.733 1.00 91.06 383 VAL A C 1
ATOM 3017 O O . VAL A 1 383 ? 24.974 8.265 -9.512 1.00 91.06 383 VAL A O 1
ATOM 3020 N N . TRP A 1 384 ? 26.013 9.140 -11.307 1.00 90.06 384 TRP A N 1
ATOM 3021 C CA . TRP A 1 384 ? 27.101 9.761 -10.549 1.00 90.06 384 TRP A CA 1
ATOM 3022 C C . TRP A 1 384 ? 26.643 11.041 -9.858 1.00 90.06 384 TRP A C 1
ATOM 3024 O O . TRP A 1 384 ? 27.012 11.270 -8.709 1.00 90.06 384 TRP A O 1
ATOM 3034 N N . ASP A 1 385 ? 25.768 11.803 -10.516 1.00 95.00 385 ASP A N 1
ATOM 3035 C CA . ASP A 1 385 ? 25.244 13.085 -10.033 1.00 95.00 385 ASP A CA 1
ATOM 3036 C C . ASP A 1 385 ? 23.928 12.915 -9.228 1.00 95.00 385 ASP A C 1
ATOM 3038 O O . ASP A 1 385 ? 23.240 13.881 -8.908 1.00 95.00 385 ASP A O 1
ATOM 3042 N N . THR A 1 386 ? 23.592 11.674 -8.840 1.00 93.69 386 THR A N 1
ATOM 3043 C CA . THR A 1 386 ? 22.544 11.348 -7.851 1.00 93.69 386 THR A CA 1
ATOM 3044 C C . THR A 1 386 ? 23.114 10.537 -6.678 1.00 93.69 386 THR A C 1
ATOM 3046 O O . THR A 1 386 ? 22.805 9.347 -6.548 1.00 93.69 386 THR A O 1
ATOM 3049 N N . PRO A 1 387 ? 23.974 11.117 -5.822 1.00 91.00 387 PRO A N 1
ATOM 3050 C CA . PRO A 1 387 ? 24.641 10.381 -4.742 1.00 91.00 387 PRO A CA 1
ATOM 3051 C C . PRO A 1 387 ? 23.669 9.845 -3.679 1.00 91.00 387 PRO A C 1
ATOM 3053 O O . PRO A 1 387 ? 23.992 8.902 -2.965 1.00 91.00 387 PRO A O 1
ATOM 3056 N N . HIS A 1 388 ? 22.462 10.408 -3.588 1.00 92.31 388 HIS A N 1
ATOM 3057 C CA . HIS A 1 388 ? 21.412 9.946 -2.681 1.00 92.31 388 HIS A CA 1
ATOM 3058 C C . HIS A 1 388 ? 20.695 8.675 -3.155 1.00 92.31 388 HIS A C 1
ATOM 3060 O O . HIS A 1 388 ? 19.899 8.140 -2.395 1.00 92.31 388 HIS A O 1
ATOM 3066 N N . LEU A 1 389 ? 20.922 8.185 -4.377 1.00 92.00 389 LEU A N 1
ATOM 3067 C CA . LEU A 1 389 ? 20.260 6.988 -4.911 1.00 92.00 389 LEU A CA 1
ATOM 3068 C C . LEU A 1 389 ? 21.253 5.847 -5.123 1.00 92.00 389 LEU A C 1
ATOM 3070 O O . LEU A 1 389 ? 22.436 6.061 -5.375 1.00 92.00 389 LEU A O 1
ATOM 3074 N N . SER A 1 390 ? 20.745 4.614 -5.092 1.00 85.44 390 SER A N 1
ATOM 3075 C CA . SER A 1 390 ? 21.528 3.445 -5.491 1.00 85.44 390 SER A CA 1
ATOM 3076 C C . SER A 1 390 ? 22.011 3.570 -6.942 1.00 85.44 390 SER A C 1
ATOM 3078 O O . SER A 1 390 ? 21.338 4.154 -7.802 1.00 85.44 390 SER A O 1
ATOM 3080 N N . ARG A 1 391 ? 23.195 3.009 -7.216 1.00 84.25 391 ARG A N 1
ATOM 3081 C CA . ARG A 1 391 ? 23.891 3.082 -8.511 1.00 84.25 391 ARG A CA 1
ATOM 3082 C C . ARG A 1 391 ? 23.903 1.719 -9.224 1.00 84.25 391 ARG A C 1
ATOM 3084 O O . ARG A 1 391 ? 24.958 1.095 -9.314 1.00 84.25 391 ARG A O 1
ATOM 3091 N N . PRO A 1 392 ? 22.752 1.205 -9.699 1.00 79.50 392 PRO A N 1
ATOM 3092 C CA . PRO A 1 392 ? 22.749 -0.010 -10.505 1.00 79.50 392 PRO A CA 1
ATOM 3093 C C . PRO A 1 392 ? 23.449 0.259 -11.845 1.00 79.50 392 PRO A C 1
ATOM 3095 O O . PRO A 1 392 ? 23.207 1.292 -12.470 1.00 79.50 392 PRO A O 1
ATOM 3098 N N . LEU A 1 393 ? 24.287 -0.682 -12.293 1.00 69.44 393 LEU A N 1
ATOM 3099 C CA . LEU A 1 393 ? 25.103 -0.555 -13.513 1.00 69.44 393 LEU A CA 1
ATOM 3100 C C . LEU A 1 393 ? 24.257 -0.286 -14.773 1.00 69.44 393 LEU A C 1
ATOM 3102 O O . LEU A 1 393 ? 24.691 0.418 -15.675 1.00 69.44 393 LEU A O 1
ATOM 3106 N N . GLN A 1 394 ? 23.029 -0.807 -14.820 1.00 83.75 394 GLN A N 1
ATOM 3107 C CA . GLN A 1 394 ? 22.123 -0.742 -15.973 1.00 83.75 394 GLN A CA 1
ATOM 3108 C C . GLN A 1 394 ? 21.058 0.365 -15.857 1.00 83.75 394 GLN A C 1
ATOM 3110 O O . GLN A 1 394 ? 20.052 0.355 -16.569 1.00 83.75 394 GLN A O 1
ATOM 3115 N N . ALA A 1 395 ? 21.259 1.341 -14.962 1.00 87.75 395 ALA A N 1
ATOM 3116 C CA . ALA A 1 395 ? 20.331 2.451 -14.720 1.00 87.75 395 ALA A CA 1
ATOM 3117 C C . ALA A 1 395 ? 19.881 3.185 -15.993 1.00 87.75 395 ALA A C 1
ATOM 3119 O O . ALA A 1 395 ? 18.727 3.614 -16.069 1.00 87.75 395 ALA A O 1
ATOM 3120 N N . VAL A 1 396 ? 20.766 3.293 -16.987 1.00 89.50 396 VAL A N 1
ATOM 3121 C CA . VAL A 1 396 ? 20.519 3.967 -18.269 1.00 89.50 396 VAL A CA 1
ATOM 3122 C C . VAL A 1 396 ? 19.323 3.403 -19.044 1.00 89.50 396 VAL A C 1
ATOM 3124 O O . VAL A 1 396 ? 18.783 4.107 -19.882 1.00 89.50 396 VAL A O 1
ATOM 3127 N N . PHE A 1 397 ? 18.854 2.184 -18.743 1.00 88.94 397 PHE A N 1
ATOM 3128 C CA . PHE A 1 397 ? 17.697 1.568 -19.410 1.00 88.94 397 PHE A CA 1
ATOM 3129 C C . PHE A 1 397 ? 16.353 1.815 -18.710 1.00 88.94 397 PHE A C 1
ATOM 3131 O O . PHE A 1 397 ? 15.297 1.538 -19.275 1.00 88.94 397 PHE A O 1
ATOM 3138 N N . PHE A 1 398 ? 16.346 2.330 -17.475 1.00 90.38 398 PHE A N 1
ATOM 3139 C CA . PHE A 1 398 ? 15.098 2.507 -16.717 1.00 90.38 398 PHE A CA 1
ATOM 3140 C C . PHE A 1 398 ? 15.022 3.779 -15.859 1.00 90.38 398 PHE A C 1
ATOM 3142 O O . PHE A 1 398 ? 13.948 4.091 -15.325 1.00 90.38 398 PHE A O 1
ATOM 3149 N N . ARG A 1 399 ? 16.104 4.554 -15.729 1.00 93.62 399 ARG A N 1
ATOM 3150 C CA . ARG A 1 399 ? 16.131 5.851 -15.035 1.00 93.62 399 ARG A CA 1
ATOM 3151 C C . ARG A 1 399 ? 16.099 7.012 -16.028 1.00 93.62 399 ARG A C 1
ATOM 3153 O O . ARG A 1 399 ? 17.025 7.798 -16.073 1.00 93.62 399 ARG A O 1
ATOM 3160 N N . MET A 1 400 ? 14.997 7.163 -16.757 1.00 95.19 400 MET A N 1
ATOM 3161 C CA . MET A 1 400 ? 14.809 8.305 -17.666 1.00 95.19 400 MET A CA 1
ATOM 3162 C C . MET A 1 400 ? 14.508 9.603 -16.908 1.00 95.19 400 MET A C 1
ATOM 3164 O O . MET A 1 400 ? 13.816 9.559 -15.873 1.00 95.19 400 MET A O 1
ATOM 3168 N N . LEU A 1 401 ? 15.012 10.720 -17.442 1.00 97.06 401 LEU A N 1
ATOM 3169 C CA . LEU A 1 401 ? 14.567 12.079 -17.138 1.00 97.06 401 LEU A CA 1
ATOM 3170 C C . LEU A 1 401 ? 13.143 12.292 -17.670 1.00 97.06 401 LEU A C 1
ATOM 3172 O O . LEU A 1 401 ? 12.650 11.560 -18.531 1.00 97.06 401 LEU A O 1
ATOM 3176 N N . ARG A 1 402 ? 12.437 13.253 -17.080 1.00 95.12 402 ARG A N 1
ATOM 3177 C CA . ARG A 1 402 ? 11.031 13.520 -17.385 1.00 95.12 402 ARG A CA 1
ATOM 3178 C C . ARG A 1 402 ? 10.887 14.547 -18.516 1.00 95.12 402 ARG A C 1
ATOM 3180 O O . ARG A 1 402 ? 11.619 15.531 -18.474 1.00 95.12 402 ARG A O 1
ATOM 3187 N N . PRO A 1 403 ? 9.920 14.403 -19.444 1.00 94.12 403 PRO A N 1
ATOM 3188 C CA . PRO A 1 403 ? 9.685 15.401 -20.493 1.00 94.12 403 PRO A CA 1
ATOM 3189 C C . PRO A 1 403 ? 9.429 16.800 -19.928 1.00 94.12 403 PRO A C 1
ATOM 3191 O O . PRO A 1 403 ? 9.928 17.775 -20.472 1.00 94.12 403 PRO A O 1
ATOM 3194 N N . GLU A 1 404 ? 8.724 16.905 -18.799 1.00 94.50 404 GLU A N 1
ATOM 3195 C CA . GLU A 1 404 ? 8.457 18.194 -18.156 1.00 94.50 404 GLU A CA 1
ATOM 3196 C C . GLU A 1 404 ? 9.755 18.876 -17.682 1.00 94.50 404 GLU A C 1
ATOM 3198 O O . GLU A 1 404 ? 9.875 20.093 -17.751 1.00 94.50 404 GLU A O 1
ATOM 3203 N N . PHE A 1 405 ? 10.763 18.100 -17.262 1.00 97.44 405 PHE A N 1
ATOM 3204 C CA . PHE A 1 405 ? 12.080 18.644 -16.912 1.00 97.44 405 PHE A CA 1
ATOM 3205 C C . PHE A 1 405 ? 12.866 19.085 -18.152 1.00 97.44 405 PHE A C 1
ATOM 3207 O O . PHE A 1 405 ? 13.557 20.096 -18.115 1.00 97.44 405 PHE A O 1
ATOM 3214 N N . LEU A 1 406 ? 12.748 18.352 -19.262 1.00 96.81 406 LEU A N 1
ATOM 3215 C CA . LEU A 1 406 ? 13.382 18.736 -20.523 1.00 96.81 406 LEU A CA 1
ATOM 3216 C C . LEU A 1 406 ? 12.810 20.056 -21.059 1.00 96.81 406 LEU A C 1
ATOM 3218 O O . LEU A 1 406 ? 13.583 20.901 -21.501 1.00 96.81 406 LEU A O 1
ATOM 3222 N N . GLN A 1 407 ? 11.492 20.260 -20.960 1.00 94.25 407 GLN A N 1
ATOM 3223 C CA . GLN A 1 407 ? 10.864 21.536 -21.320 1.00 94.25 407 GLN A CA 1
ATOM 3224 C C . GLN A 1 407 ? 11.312 22.671 -20.391 1.00 94.25 407 GLN A C 1
ATOM 3226 O O . GLN A 1 407 ? 11.687 23.734 -20.874 1.00 94.25 407 GLN A O 1
ATOM 3231 N N . PHE A 1 408 ? 11.409 22.422 -19.078 1.00 95.88 408 PHE A N 1
ATOM 3232 C CA . PHE A 1 408 ? 11.987 23.391 -18.139 1.00 95.88 408 PHE A CA 1
ATOM 3233 C C . PHE A 1 408 ? 13.413 23.816 -18.543 1.00 95.88 408 PHE A C 1
ATOM 3235 O O . PHE A 1 408 ? 13.733 25.002 -18.538 1.00 95.88 408 PHE A O 1
ATOM 3242 N N . LEU A 1 409 ? 14.274 22.870 -18.942 1.00 97.25 409 LEU A N 1
ATOM 3243 C CA . LEU A 1 409 ? 15.641 23.174 -19.392 1.00 97.25 409 LEU A CA 1
ATOM 3244 C C . LEU A 1 409 ? 15.689 24.010 -20.681 1.00 97.25 409 LEU A C 1
ATOM 3246 O O . LEU A 1 409 ? 16.668 24.732 -20.889 1.00 97.25 409 LEU A O 1
ATOM 3250 N N . LYS A 1 410 ? 14.667 23.876 -21.534 1.00 95.00 410 LYS A N 1
ATOM 3251 C CA . LYS A 1 410 ? 14.528 24.568 -22.820 1.00 95.00 410 LYS A CA 1
ATOM 3252 C C . LYS A 1 410 ? 13.970 25.984 -22.662 1.00 95.00 410 LYS A C 1
ATOM 3254 O O . LYS A 1 410 ? 14.513 26.902 -23.268 1.00 95.00 410 LYS A O 1
ATOM 3259 N N . GLU A 1 411 ? 12.897 26.145 -21.890 1.00 91.25 411 GLU A N 1
ATOM 3260 C CA . GLU A 1 411 ? 12.066 27.360 -21.893 1.00 91.25 411 GLU A CA 1
ATOM 3261 C C . GLU A 1 411 ? 12.183 28.179 -20.598 1.00 91.25 411 GLU A C 1
ATOM 3263 O O . GLU A 1 411 ? 12.261 29.406 -20.653 1.00 91.25 411 GLU A O 1
ATOM 3268 N N . ASP A 1 412 ? 12.252 27.518 -19.439 1.00 90.81 412 ASP A N 1
ATOM 3269 C CA . ASP A 1 412 ? 12.142 28.182 -18.131 1.00 90.81 412 ASP A CA 1
ATOM 3270 C C . ASP A 1 412 ? 13.503 28.492 -17.484 1.00 90.81 412 ASP A C 1
ATOM 3272 O O . ASP A 1 412 ? 13.639 29.464 -16.735 1.00 90.81 412 ASP A O 1
ATOM 3276 N N . ARG A 1 413 ? 14.533 27.674 -17.738 1.00 92.88 413 ARG A N 1
ATOM 3277 C CA . ARG A 1 413 ? 15.870 27.863 -17.156 1.00 92.88 413 ARG A CA 1
ATOM 3278 C C . ARG A 1 413 ? 16.602 29.036 -17.813 1.00 92.88 413 ARG A C 1
ATOM 3280 O O . ARG A 1 413 ? 16.656 29.134 -19.035 1.00 92.88 413 ARG A O 1
ATOM 3287 N N . GLN A 1 414 ? 17.274 29.857 -17.003 1.00 90.31 414 GLN A N 1
ATOM 3288 C CA . GLN A 1 414 ? 18.145 30.938 -17.475 1.00 90.31 414 GLN A CA 1
ATOM 3289 C C . GLN A 1 414 ? 19.586 30.788 -16.940 1.00 90.31 414 GLN A C 1
ATOM 3291 O O . GLN A 1 414 ? 19.772 30.819 -15.724 1.00 90.31 414 GLN A O 1
ATOM 3296 N N . PRO A 1 415 ? 20.611 30.637 -17.810 1.00 91.12 415 PRO A N 1
ATOM 3297 C CA . PRO A 1 415 ? 20.503 30.443 -19.262 1.00 91.12 415 PRO A CA 1
ATOM 3298 C C . PRO A 1 415 ? 19.899 29.066 -19.615 1.00 91.12 415 PRO A C 1
ATOM 3300 O O . PRO A 1 415 ? 20.008 28.133 -18.813 1.00 91.12 415 PRO A O 1
ATOM 3303 N N . PRO A 1 416 ? 19.297 28.883 -20.800 1.00 93.56 416 PRO A N 1
ATOM 3304 C CA . PRO A 1 416 ? 18.780 27.579 -21.214 1.00 93.56 416 PRO A CA 1
ATOM 3305 C C . PRO A 1 416 ? 19.918 26.562 -21.373 1.00 93.56 416 PRO A C 1
ATOM 3307 O O . PRO A 1 416 ? 21.027 26.904 -21.798 1.00 93.56 416 PRO A O 1
ATOM 3310 N N . LEU A 1 417 ? 19.656 25.295 -21.041 1.00 96.31 417 LEU A N 1
ATOM 3311 C CA . LEU A 1 417 ? 20.597 24.203 -21.307 1.00 96.31 417 LEU A CA 1
ATOM 3312 C C . LEU A 1 417 ? 20.253 23.578 -22.660 1.00 96.31 417 LEU A C 1
ATOM 3314 O O . LEU A 1 417 ? 19.089 23.308 -22.934 1.00 96.31 417 LEU A O 1
ATOM 3318 N N . GLY A 1 418 ? 21.254 23.321 -23.506 1.00 94.31 418 GLY A N 1
ATOM 3319 C CA . GLY A 1 418 ? 21.032 22.690 -24.812 1.00 94.31 418 GLY A CA 1
ATOM 3320 C C . GLY A 1 418 ? 20.394 21.289 -24.726 1.00 94.31 418 GLY A C 1
ATOM 3321 O O . GLY A 1 418 ? 20.367 20.685 -23.650 1.00 94.31 418 GLY A O 1
ATOM 3322 N N . PRO A 1 419 ? 19.936 20.733 -25.861 1.00 96.62 419 PRO A N 1
ATOM 3323 C CA . PRO A 1 419 ? 19.243 19.448 -25.891 1.00 96.62 419 PRO A CA 1
ATOM 3324 C C . PRO A 1 419 ? 20.146 18.290 -25.442 1.00 96.62 419 PRO A C 1
ATOM 3326 O O . PRO A 1 419 ? 21.383 18.364 -25.530 1.00 96.62 419 PRO A O 1
ATOM 3329 N N . LEU A 1 420 ? 19.524 17.209 -24.970 1.00 97.00 420 LEU A N 1
ATOM 3330 C CA . LEU A 1 420 ? 20.185 16.071 -24.318 1.00 97.00 420 LEU A CA 1
ATOM 3331 C C . LEU A 1 420 ? 20.111 14.801 -25.178 1.00 97.00 420 LEU A C 1
ATOM 3333 O O . LEU A 1 420 ? 19.066 14.500 -25.743 1.00 97.00 420 LEU A O 1
ATOM 3337 N N . SER A 1 421 ? 21.200 14.032 -25.270 1.00 94.38 421 SER A N 1
ATOM 3338 C CA . SER A 1 421 ? 21.216 12.782 -26.053 1.00 94.38 421 SER A CA 1
ATOM 3339 C C . SER A 1 421 ? 20.603 11.622 -25.265 1.00 94.38 421 SER A C 1
ATOM 3341 O O . SER A 1 421 ? 20.926 11.428 -24.090 1.00 94.38 421 SER A O 1
ATOM 3343 N N . CYS A 1 422 ? 19.768 10.813 -25.926 1.00 93.81 422 CYS A N 1
ATOM 3344 C CA . CYS A 1 422 ? 19.181 9.605 -25.335 1.00 93.81 422 CYS A CA 1
ATOM 3345 C C . CYS A 1 422 ? 20.172 8.446 -25.163 1.00 93.81 422 CYS A C 1
ATOM 3347 O O . CYS A 1 422 ? 19.934 7.552 -24.351 1.00 93.81 422 CYS A O 1
ATOM 3349 N N . ASP A 1 423 ? 21.295 8.480 -25.882 1.00 91.38 423 ASP A N 1
ATOM 3350 C CA . ASP A 1 423 ? 22.361 7.479 -25.789 1.00 91.38 423 ASP A CA 1
ATOM 3351 C C . ASP A 1 423 ? 23.573 7.964 -24.983 1.00 91.38 423 ASP A C 1
ATOM 3353 O O . ASP A 1 423 ? 24.570 7.241 -24.872 1.00 91.38 423 ASP A O 1
ATOM 3357 N N . ALA A 1 424 ? 23.487 9.142 -24.357 1.00 90.25 424 ALA A N 1
ATOM 3358 C CA . ALA A 1 424 ? 24.475 9.584 -23.382 1.00 90.25 424 ALA A CA 1
ATOM 3359 C C . ALA A 1 424 ? 24.654 8.519 -22.284 1.00 90.25 424 ALA A C 1
ATOM 3361 O O . ALA A 1 424 ? 23.690 7.931 -21.794 1.00 90.25 424 ALA A O 1
ATOM 3362 N N . LEU A 1 425 ? 25.910 8.265 -21.905 1.00 87.25 425 LEU A N 1
ATOM 3363 C CA . LEU A 1 425 ? 26.333 7.211 -20.968 1.00 87.25 425 LEU A CA 1
ATOM 3364 C C . LEU A 1 425 ? 26.113 5.761 -21.442 1.00 87.25 425 LEU A C 1
ATOM 3366 O O . LEU A 1 425 ? 26.431 4.828 -20.707 1.00 87.25 425 LEU A O 1
ATOM 3370 N N . THR A 1 426 ? 25.612 5.541 -22.658 1.00 85.19 426 THR A N 1
ATOM 3371 C CA . THR A 1 426 ? 25.450 4.200 -23.243 1.00 85.19 426 THR A CA 1
ATOM 3372 C C . THR A 1 426 ? 26.543 3.914 -24.267 1.00 85.19 426 THR A C 1
ATOM 3374 O O . THR A 1 426 ? 27.192 4.838 -24.750 1.00 85.19 426 THR A O 1
ATOM 3377 N N . ARG A 1 427 ? 26.734 2.641 -24.641 1.00 76.00 427 ARG A N 1
ATOM 3378 C CA . ARG A 1 427 ? 27.690 2.236 -25.691 1.00 76.00 427 ARG A CA 1
ATOM 3379 C C . ARG A 1 427 ? 27.387 2.821 -27.062 1.00 76.00 427 ARG A C 1
ATOM 3381 O O . ARG A 1 427 ? 28.310 3.138 -27.799 1.00 76.00 427 ARG A O 1
ATOM 3388 N N . TRP A 1 428 ? 26.116 3.046 -27.348 1.00 77.00 428 TRP A N 1
ATOM 3389 C CA . TRP A 1 428 ? 25.663 3.703 -28.567 1.00 77.00 428 TRP A CA 1
ATOM 3390 C C . TRP A 1 428 ? 26.187 5.138 -28.685 1.00 77.00 428 TRP A C 1
ATOM 3392 O O . TRP A 1 428 ? 26.475 5.596 -29.780 1.00 77.00 428 TRP A O 1
ATOM 3402 N N . GLY A 1 429 ? 26.385 5.819 -27.551 1.00 67.31 429 GLY A N 1
ATOM 3403 C CA . GLY A 1 429 ? 27.003 7.143 -27.483 1.00 67.31 429 GLY A CA 1
ATOM 3404 C C . GLY A 1 429 ? 28.521 7.123 -27.262 1.00 67.31 429 GLY A C 1
ATOM 3405 O O . GLY A 1 429 ? 29.102 8.180 -27.020 1.00 67.31 429 GLY A O 1
ATOM 3406 N N . GLN A 1 430 ? 29.182 5.952 -27.275 1.00 63.41 430 GLN A N 1
ATOM 3407 C CA . GLN A 1 430 ? 30.629 5.841 -27.014 1.00 63.41 430 GLN A CA 1
ATOM 3408 C C . GLN A 1 430 ? 31.506 6.119 -28.239 1.00 63.41 430 GLN A C 1
ATOM 3410 O O . GLN A 1 430 ? 32.725 6.223 -28.092 1.00 63.41 430 GLN A O 1
ATOM 3415 N N . THR A 1 431 ? 30.913 6.261 -29.420 1.00 60.12 431 THR A N 1
ATOM 3416 C CA . THR A 1 431 ? 31.630 6.360 -30.689 1.00 60.12 431 THR A CA 1
ATOM 3417 C C . THR A 1 431 ? 31.605 7.802 -31.225 1.00 60.12 431 THR A C 1
ATOM 3419 O O . THR A 1 431 ? 30.537 8.287 -31.584 1.00 60.12 431 THR A O 1
ATOM 3422 N N . TYR A 1 432 ? 32.784 8.449 -31.315 1.00 66.75 432 TYR A N 1
ATOM 3423 C CA . TYR A 1 432 ? 33.086 9.769 -31.934 1.00 66.75 432 TYR A CA 1
ATOM 3424 C C . TYR A 1 432 ? 33.145 11.028 -31.016 1.00 66.75 432 TYR A C 1
ATOM 3426 O O . TYR A 1 432 ? 32.770 10.994 -29.843 1.00 66.75 432 TYR A O 1
ATOM 3434 N N . THR A 1 433 ? 33.698 12.132 -31.551 1.00 62.72 433 THR A N 1
ATOM 3435 C CA . THR A 1 433 ? 34.269 13.338 -30.884 1.00 62.72 433 THR A CA 1
ATOM 3436 C C . THR A 1 433 ? 33.414 14.024 -29.813 1.00 62.72 433 THR A C 1
ATOM 3438 O O . THR A 1 433 ? 33.953 14.669 -28.914 1.00 62.72 433 THR A O 1
ATOM 3441 N N . ASP A 1 434 ? 32.092 13.866 -29.865 1.00 73.56 434 ASP A N 1
ATOM 3442 C CA . ASP A 1 434 ? 31.143 14.641 -29.058 1.00 73.56 434 ASP A CA 1
ATOM 3443 C C . ASP A 1 434 ? 30.614 13.866 -27.833 1.00 73.56 434 ASP A C 1
ATOM 3445 O O . ASP A 1 434 ? 29.816 14.401 -27.057 1.00 73.56 434 ASP A O 1
ATOM 3449 N N . ARG A 1 435 ? 31.091 12.631 -27.589 1.00 82.06 435 ARG A N 1
ATOM 3450 C CA . ARG A 1 435 ? 30.728 11.815 -26.407 1.00 82.06 435 ARG A CA 1
ATOM 3451 C C . ARG A 1 435 ? 30.846 12.608 -25.107 1.00 82.06 435 ARG A C 1
ATOM 3453 O O . ARG A 1 435 ? 29.921 12.625 -24.295 1.00 82.06 435 ARG A O 1
ATOM 3460 N N . HIS A 1 436 ? 31.995 13.249 -24.895 1.00 84.88 436 HIS A N 1
ATOM 3461 C CA . HIS A 1 436 ? 32.263 14.006 -23.671 1.00 84.88 436 HIS A CA 1
ATOM 3462 C C . HIS A 1 436 ? 31.270 15.155 -23.496 1.00 84.88 436 HIS A C 1
ATOM 3464 O O . HIS A 1 436 ? 30.772 15.371 -22.395 1.00 84.88 436 HIS A O 1
ATOM 3470 N N . LYS A 1 437 ? 30.904 15.821 -24.594 1.00 89.00 437 LYS A N 1
ATOM 3471 C CA . LYS A 1 437 ? 29.929 16.912 -24.612 1.00 89.00 437 LYS A CA 1
ATOM 3472 C C . LYS A 1 437 ? 28.523 16.429 -24.256 1.00 89.00 437 LYS A C 1
ATOM 3474 O O . LYS A 1 437 ? 27.862 17.061 -23.435 1.00 89.00 437 LYS A O 1
ATOM 3479 N N . HIS A 1 438 ? 28.063 15.315 -24.831 1.00 91.56 438 HIS A N 1
ATOM 3480 C CA . HIS A 1 438 ? 26.748 14.752 -24.503 1.00 91.56 438 HIS A CA 1
ATOM 3481 C C . HIS A 1 438 ? 26.680 14.248 -23.060 1.00 91.56 438 HIS A C 1
ATOM 3483 O O . HIS A 1 438 ? 25.712 14.538 -22.356 1.00 91.56 438 HIS A O 1
ATOM 3489 N N . ASN A 1 439 ? 27.719 13.545 -22.605 1.00 92.25 439 ASN A N 1
ATOM 3490 C CA . ASN A 1 439 ? 27.790 13.037 -21.240 1.00 92.25 439 ASN A CA 1
ATOM 3491 C C . ASN A 1 439 ? 27.833 14.182 -20.227 1.00 92.25 439 ASN A C 1
ATOM 3493 O O . ASN A 1 439 ? 27.038 14.179 -19.294 1.00 92.25 439 ASN A O 1
ATOM 3497 N N . GLU A 1 440 ? 28.697 15.180 -20.415 1.00 93.69 440 GLU A N 1
ATOM 3498 C CA . GLU A 1 440 ? 28.806 16.283 -19.458 1.00 93.69 440 GLU A CA 1
ATOM 3499 C C . GLU A 1 440 ? 27.536 17.132 -19.418 1.00 93.69 440 GLU A C 1
ATOM 3501 O O . GLU A 1 440 ? 27.078 17.497 -18.340 1.00 93.69 440 GLU A O 1
ATOM 3506 N N . ARG A 1 441 ? 26.876 17.353 -20.561 1.00 95.25 441 ARG A N 1
ATOM 3507 C CA . ARG A 1 441 ? 25.585 18.050 -20.581 1.00 95.25 441 ARG A CA 1
ATOM 3508 C C . ARG A 1 441 ? 24.491 17.283 -19.833 1.00 95.25 441 ARG A C 1
ATOM 3510 O O . ARG A 1 441 ? 23.687 17.896 -19.137 1.00 95.25 441 ARG A O 1
ATOM 3517 N N . LEU A 1 442 ? 24.458 15.953 -19.945 1.00 96.44 442 LEU A N 1
ATOM 3518 C CA . LEU A 1 442 ? 23.524 15.113 -19.189 1.00 96.44 442 LEU A CA 1
ATOM 3519 C C . LEU A 1 442 ? 23.798 15.161 -17.678 1.00 96.44 442 LEU A C 1
ATOM 3521 O O . LEU A 1 442 ? 22.869 15.212 -16.865 1.00 96.44 442 LEU A O 1
ATOM 3525 N N . ARG A 1 443 ? 25.080 15.138 -17.298 1.00 96.62 443 ARG A N 1
ATOM 3526 C CA . ARG A 1 443 ? 25.509 15.278 -15.903 1.00 96.62 443 ARG A CA 1
ATOM 3527 C C . ARG A 1 443 ? 25.097 16.633 -15.349 1.00 96.62 443 ARG A C 1
ATOM 3529 O O . ARG A 1 443 ? 24.486 16.675 -14.287 1.00 96.62 443 ARG A O 1
ATOM 3536 N N . GLU A 1 444 ? 25.317 17.701 -16.108 1.00 97.50 444 GLU A N 1
ATOM 3537 C CA . GLU A 1 444 ? 24.894 19.050 -15.744 1.00 97.50 444 GLU A CA 1
ATOM 3538 C C . GLU A 1 444 ? 23.373 19.157 -15.581 1.00 97.50 444 GLU A C 1
ATOM 3540 O O . GLU A 1 444 ? 22.899 19.630 -14.552 1.00 97.50 444 GLU A O 1
ATOM 3545 N N . ALA A 1 445 ? 22.589 18.605 -16.513 1.00 98.38 445 ALA A N 1
ATOM 3546 C CA . ALA A 1 445 ? 21.135 18.512 -16.362 1.00 98.38 445 ALA A CA 1
ATOM 3547 C C . ALA A 1 445 ? 20.728 17.782 -15.069 1.00 98.38 445 ALA A C 1
ATOM 3549 O O . ALA A 1 445 ? 19.803 18.196 -14.372 1.00 98.38 445 ALA A O 1
ATOM 3550 N N . THR A 1 446 ? 21.435 16.706 -14.713 1.00 98.19 446 THR A N 1
ATOM 3551 C CA . THR A 1 446 ? 21.172 15.959 -13.475 1.00 98.19 446 THR A CA 1
ATOM 3552 C C . THR A 1 446 ? 21.539 16.775 -12.228 1.00 98.19 446 THR A C 1
ATOM 3554 O O . THR A 1 446 ? 20.796 16.748 -11.245 1.00 98.19 446 THR A O 1
ATOM 3557 N N . ARG A 1 447 ? 22.635 17.550 -12.261 1.00 98.25 447 ARG A N 1
ATOM 3558 C CA . ARG A 1 447 ? 23.005 18.476 -11.176 1.00 98.25 447 ARG A CA 1
ATOM 3559 C C . ARG A 1 447 ? 21.962 19.572 -11.004 1.00 98.25 447 ARG A C 1
ATOM 3561 O O . ARG A 1 447 ? 21.534 19.790 -9.879 1.00 98.25 447 ARG A O 1
ATOM 3568 N N . ILE A 1 448 ? 21.485 20.180 -12.091 1.00 98.12 448 ILE A N 1
ATOM 3569 C CA . ILE A 1 448 ? 20.402 21.180 -12.064 1.00 98.12 448 ILE A CA 1
ATOM 3570 C C . ILE A 1 448 ? 19.146 20.591 -11.407 1.00 98.12 448 ILE A C 1
ATOM 3572 O O . ILE A 1 448 ? 18.557 21.201 -10.514 1.00 98.12 448 ILE A O 1
ATOM 3576 N N . LEU A 1 449 ? 18.750 19.368 -11.781 1.00 98.31 449 LEU A N 1
ATOM 3577 C CA . LEU A 1 449 ? 17.602 18.699 -11.163 1.00 98.31 449 LEU A CA 1
ATOM 3578 C C . LEU A 1 449 ? 17.777 18.556 -9.639 1.00 98.31 449 LEU A C 1
ATOM 3580 O O . LEU A 1 449 ? 16.867 18.884 -8.876 1.00 98.31 449 LEU A O 1
ATOM 3584 N N . CYS A 1 450 ? 18.935 18.056 -9.200 1.00 97.69 450 CYS A N 1
ATOM 3585 C CA . CYS A 1 450 ? 19.219 17.750 -7.796 1.00 97.69 450 CYS A CA 1
ATOM 3586 C C . CYS A 1 450 ? 19.499 18.982 -6.927 1.00 97.69 450 CYS A C 1
ATOM 3588 O O . CYS A 1 450 ? 19.107 18.982 -5.761 1.00 97.69 450 CYS A O 1
ATOM 3590 N N . ASN A 1 451 ? 20.164 19.997 -7.476 1.00 97.00 451 ASN A N 1
ATOM 3591 C CA . ASN A 1 451 ? 20.716 21.124 -6.723 1.00 97.00 451 ASN A CA 1
ATOM 3592 C C . ASN A 1 451 ? 19.902 22.413 -6.884 1.00 97.00 451 ASN A C 1
ATOM 3594 O O . ASN A 1 451 ? 20.032 23.302 -6.049 1.00 97.00 451 ASN A O 1
ATOM 3598 N N . GLU A 1 452 ? 19.046 22.513 -7.905 1.00 96.12 452 GLU A N 1
ATOM 3599 C CA . GLU A 1 452 ? 18.221 23.703 -8.148 1.00 96.12 452 GLU A CA 1
ATOM 3600 C C . GLU A 1 452 ? 16.726 23.360 -8.090 1.00 96.12 452 GLU A C 1
ATOM 3602 O O . GLU A 1 452 ? 16.000 23.859 -7.229 1.00 96.12 452 GLU A O 1
ATOM 3607 N N . VAL A 1 453 ? 16.255 22.447 -8.949 1.00 97.94 453 VAL A N 1
ATOM 3608 C CA . VAL A 1 453 ? 14.811 22.184 -9.114 1.00 97.94 453 VAL A CA 1
ATOM 3609 C C . VAL A 1 453 ? 14.193 21.510 -7.891 1.00 97.94 453 VAL A C 1
ATOM 3611 O O . VAL A 1 453 ? 13.144 21.941 -7.407 1.00 97.94 453 VAL A O 1
ATOM 3614 N N . ILE A 1 454 ? 14.819 20.449 -7.373 1.00 98.44 454 ILE A N 1
ATOM 3615 C CA . ILE A 1 454 ? 14.306 19.742 -6.192 1.00 98.44 454 ILE A CA 1
ATOM 3616 C C . ILE A 1 454 ? 14.344 20.637 -4.939 1.00 98.44 454 ILE A C 1
ATOM 3618 O O . ILE A 1 454 ? 13.324 20.679 -4.249 1.00 98.44 454 ILE A O 1
ATOM 3622 N N . PRO A 1 455 ? 15.433 21.374 -4.633 1.00 98.31 455 PRO A N 1
ATOM 3623 C CA . PRO A 1 455 ? 15.455 22.323 -3.520 1.00 98.31 455 PRO A CA 1
ATOM 3624 C C . PRO A 1 455 ? 14.412 23.438 -3.633 1.00 98.31 455 PRO A C 1
ATOM 3626 O O . PRO A 1 455 ? 13.681 23.667 -2.670 1.00 98.31 455 PRO A O 1
ATOM 3629 N N . ALA A 1 456 ? 14.259 24.062 -4.806 1.00 97.81 456 ALA A N 1
ATOM 3630 C CA . ALA A 1 456 ? 13.230 25.082 -5.015 1.00 97.81 456 ALA A CA 1
ATOM 3631 C C . ALA A 1 456 ? 11.816 24.515 -4.793 1.00 97.81 456 ALA A C 1
ATOM 3633 O O . ALA A 1 456 ? 10.971 25.128 -4.136 1.00 97.81 456 ALA A O 1
ATOM 3634 N N . PHE A 1 457 ? 11.558 23.297 -5.281 1.00 98.12 457 PHE A N 1
ATOM 3635 C CA . PHE A 1 457 ? 10.280 22.634 -5.042 1.00 98.12 457 PHE A CA 1
ATOM 3636 C C . PHE A 1 457 ? 10.086 22.210 -3.580 1.00 98.12 457 PHE A C 1
ATOM 3638 O O . PHE A 1 457 ? 8.956 22.226 -3.100 1.00 98.12 457 PHE A O 1
ATOM 3645 N N . ALA A 1 458 ? 11.150 21.855 -2.854 1.00 98.19 458 ALA A N 1
ATOM 3646 C CA . ALA A 1 458 ? 11.084 21.547 -1.425 1.00 98.19 458 ALA A CA 1
ATOM 3647 C C . ALA A 1 458 ? 10.535 22.738 -0.633 1.00 98.19 458 ALA A C 1
ATOM 3649 O O . ALA A 1 458 ? 9.617 22.573 0.173 1.00 98.19 458 ALA A O 1
ATOM 3650 N N . GLU A 1 459 ? 11.047 23.936 -0.919 1.00 97.12 459 GLU A N 1
ATOM 3651 C CA . GLU A 1 459 ? 10.593 25.176 -0.296 1.00 97.12 459 GLU A CA 1
ATOM 3652 C C . GLU A 1 459 ? 9.132 25.496 -0.655 1.00 97.12 459 GLU A C 1
ATOM 3654 O O . GLU A 1 459 ? 8.325 25.797 0.228 1.00 97.12 459 GLU A O 1
ATOM 3659 N N . GLU A 1 460 ? 8.757 25.370 -1.935 1.00 96.81 460 GLU A N 1
ATOM 3660 C CA . GLU A 1 460 ? 7.370 25.565 -2.383 1.00 96.81 460 GLU A CA 1
ATOM 3661 C C . GLU A 1 460 ? 6.414 24.574 -1.699 1.00 96.81 460 GLU A C 1
ATOM 3663 O O . GLU A 1 460 ? 5.341 24.950 -1.220 1.00 96.81 460 GLU A O 1
ATOM 3668 N N . PHE A 1 461 ? 6.790 23.295 -1.649 1.00 96.81 461 PHE A N 1
ATOM 3669 C CA . PHE A 1 461 ? 5.958 22.219 -1.125 1.00 96.81 461 PHE A CA 1
ATOM 3670 C C . PHE A 1 461 ? 5.760 22.337 0.392 1.00 96.81 461 PHE A C 1
ATOM 3672 O O . PHE A 1 461 ? 4.649 22.108 0.873 1.00 96.81 461 PHE A O 1
ATOM 3679 N N . ALA A 1 462 ? 6.794 22.758 1.130 1.00 96.94 462 ALA A N 1
ATOM 3680 C CA . ALA A 1 462 ? 6.749 22.973 2.577 1.00 96.94 462 ALA A CA 1
ATOM 3681 C C . ALA A 1 462 ? 5.794 24.105 3.000 1.00 96.94 462 ALA A C 1
ATOM 3683 O O . ALA A 1 462 ? 5.198 24.038 4.073 1.00 96.94 462 ALA A O 1
ATOM 3684 N N . LYS A 1 463 ? 5.601 25.120 2.146 1.00 96.06 463 LYS A N 1
ATOM 3685 C CA . LYS A 1 463 ? 4.731 26.281 2.419 1.00 96.06 463 LYS A CA 1
ATOM 3686 C C . LYS A 1 463 ? 3.246 26.032 2.123 1.00 96.06 463 LYS A C 1
ATOM 3688 O O . LYS A 1 463 ? 2.415 26.910 2.352 1.00 96.06 463 LYS A O 1
ATOM 3693 N N . ARG A 1 464 ? 2.874 24.862 1.591 1.00 95.12 464 ARG A N 1
ATOM 3694 C CA . ARG A 1 464 ? 1.481 24.581 1.207 1.00 95.12 464 ARG A CA 1
ATOM 3695 C C . ARG A 1 464 ? 0.575 24.405 2.435 1.00 95.12 464 ARG A C 1
ATOM 3697 O O . ARG A 1 464 ? 1.022 23.852 3.435 1.00 95.12 464 ARG A O 1
ATOM 3704 N N . PRO A 1 465 ? -0.713 24.793 2.356 1.00 96.00 465 PRO A N 1
ATOM 3705 C CA . PRO A 1 465 ? -1.661 24.569 3.447 1.00 96.00 465 PRO A CA 1
ATOM 3706 C C . PRO A 1 465 ? -1.774 23.087 3.827 1.00 96.00 465 PRO A C 1
ATOM 3708 O O . PRO A 1 465 ? -1.792 22.213 2.951 1.00 96.00 465 PRO A O 1
ATOM 3711 N N . VAL A 1 466 ? -1.904 22.809 5.125 1.00 94.81 466 VAL A N 1
ATOM 3712 C CA . VAL A 1 466 ? -1.985 21.454 5.702 1.00 94.81 466 VAL A CA 1
ATOM 3713 C C . VAL A 1 466 ? -3.114 20.635 5.069 1.00 94.81 466 VAL A C 1
ATOM 3715 O O . VAL A 1 466 ? -2.929 19.461 4.747 1.00 94.81 466 VAL A O 1
ATOM 3718 N N . GLU A 1 467 ? -4.272 21.247 4.832 1.00 92.19 467 GLU A N 1
ATOM 3719 C CA . GLU A 1 467 ? -5.450 20.616 4.227 1.00 92.19 467 GLU A CA 1
ATOM 3720 C C . GLU A 1 467 ? -5.147 20.166 2.797 1.00 92.19 467 GLU A C 1
ATOM 3722 O O . GLU A 1 467 ? -5.478 19.047 2.401 1.00 92.19 467 GLU A O 1
ATOM 3727 N N . ARG A 1 468 ? -4.438 21.011 2.037 1.00 91.06 468 ARG A N 1
ATOM 3728 C CA . ARG A 1 468 ? -4.014 20.693 0.672 1.00 91.06 468 ARG A CA 1
ATOM 3729 C C . ARG A 1 468 ? -2.997 19.559 0.672 1.00 91.06 468 ARG A C 1
ATOM 3731 O O . ARG A 1 468 ? -3.108 18.672 -0.166 1.00 91.06 468 ARG A O 1
ATOM 3738 N N . LEU A 1 469 ? -2.043 19.558 1.606 1.00 93.44 469 LEU A N 1
ATOM 3739 C CA . LEU A 1 469 ? -1.046 18.490 1.745 1.00 93.44 469 LEU A CA 1
ATOM 3740 C C . LEU A 1 469 ? -1.689 17.141 2.097 1.00 93.44 469 LEU A C 1
ATOM 3742 O O . LEU A 1 469 ? -1.292 16.118 1.550 1.00 93.44 469 LEU A O 1
ATOM 3746 N N . LYS A 1 470 ? -2.728 17.122 2.938 1.00 90.19 470 LYS A N 1
ATOM 3747 C CA . LYS A 1 470 ? -3.455 15.888 3.284 1.00 90.19 470 LYS A CA 1
ATOM 3748 C C . LYS A 1 470 ? -4.202 15.265 2.097 1.00 90.19 470 LYS A C 1
ATOM 3750 O O . LYS A 1 470 ? -4.372 14.047 2.084 1.00 90.19 470 LYS A O 1
ATOM 3755 N N . ALA A 1 471 ? -4.626 16.073 1.125 1.00 87.19 471 ALA A N 1
ATOM 3756 C CA . ALA A 1 471 ? -5.381 15.638 -0.054 1.00 87.19 471 ALA A CA 1
ATOM 3757 C C . ALA A 1 471 ? -4.521 15.465 -1.325 1.00 87.19 471 ALA A C 1
ATOM 3759 O O . ALA A 1 471 ? -5.044 15.154 -2.393 1.00 87.19 471 ALA A O 1
ATOM 3760 N N . ILE A 1 472 ? -3.207 15.697 -1.249 1.00 89.06 472 ILE A N 1
ATOM 3761 C CA . ILE A 1 472 ? -2.357 15.832 -2.435 1.00 89.06 472 ILE A CA 1
ATOM 3762 C C . ILE A 1 472 ? -1.985 14.486 -3.073 1.00 89.06 472 ILE A C 1
ATOM 3764 O O . ILE A 1 472 ? -1.542 13.544 -2.411 1.00 89.06 472 ILE A O 1
ATOM 3768 N N . HIS A 1 473 ? -2.028 14.422 -4.403 1.00 88.62 473 HIS A N 1
ATOM 3769 C CA . HIS A 1 473 ? -1.416 13.330 -5.156 1.00 88.62 473 HIS A CA 1
ATOM 3770 C C . HIS A 1 473 ? 0.069 13.617 -5.397 1.00 88.62 473 HIS A C 1
ATOM 3772 O O . HIS A 1 473 ? 0.464 14.124 -6.442 1.00 88.62 473 HIS A O 1
ATOM 3778 N N . VAL A 1 474 ? 0.917 13.246 -4.431 1.00 92.94 474 VAL A N 1
ATOM 3779 C CA . VAL A 1 474 ? 2.369 13.530 -4.432 1.00 92.94 474 VAL A CA 1
ATOM 3780 C C . VAL A 1 474 ? 3.049 13.254 -5.781 1.00 92.94 474 VAL A C 1
ATOM 3782 O O . VAL A 1 474 ? 3.815 14.080 -6.261 1.00 92.94 474 VAL A O 1
ATOM 3785 N N . SER A 1 475 ? 2.776 12.114 -6.430 1.00 91.00 475 SER A N 1
ATOM 3786 C CA . SER A 1 475 ? 3.419 11.800 -7.718 1.00 91.00 475 SER A CA 1
ATOM 3787 C C . SER A 1 475 ? 3.072 12.779 -8.827 1.00 91.00 475 SER A C 1
ATOM 3789 O O . SER A 1 475 ? 3.937 13.067 -9.639 1.00 91.00 475 SER A O 1
ATOM 3791 N N . GLU A 1 476 ? 1.831 13.255 -8.878 1.00 88.06 476 GLU A N 1
ATOM 3792 C CA . GLU A 1 476 ? 1.393 14.195 -9.909 1.00 88.06 476 GLU A CA 1
ATOM 3793 C C . GLU A 1 476 ? 2.132 15.527 -9.767 1.00 88.06 476 GLU A C 1
ATOM 3795 O O . GLU A 1 476 ? 2.650 16.061 -10.741 1.00 88.06 476 GLU A O 1
ATOM 3800 N N . GLU A 1 477 ? 2.279 16.006 -8.536 1.00 90.88 477 GLU A N 1
ATOM 3801 C CA . GLU A 1 477 ? 2.960 17.268 -8.243 1.00 90.88 477 GLU A CA 1
ATOM 3802 C C . GLU A 1 477 ? 4.458 17.209 -8.535 1.00 90.88 477 GLU A C 1
ATOM 3804 O O . GLU A 1 477 ? 4.994 18.123 -9.155 1.00 90.88 477 GLU A O 1
ATOM 3809 N N . LEU A 1 478 ? 5.123 16.107 -8.171 1.00 95.00 478 LEU A N 1
ATOM 3810 C CA . LEU A 1 478 ? 6.521 15.895 -8.548 1.00 95.00 478 LEU A CA 1
ATOM 3811 C C . LEU A 1 478 ? 6.669 15.864 -10.076 1.00 95.00 478 LEU A C 1
ATOM 3813 O O . LEU A 1 478 ? 7.546 16.523 -10.626 1.00 95.00 478 LEU A O 1
ATOM 3817 N N . HIS A 1 479 ? 5.793 15.132 -10.770 1.00 91.88 479 HIS A N 1
ATOM 3818 C CA . HIS A 1 479 ? 5.853 14.993 -12.223 1.00 91.88 479 HIS A CA 1
ATOM 3819 C C . HIS A 1 479 ? 5.657 16.322 -12.958 1.00 91.88 479 HIS A C 1
ATOM 3821 O O . HIS A 1 479 ? 6.405 16.586 -13.894 1.00 91.88 479 HIS A O 1
ATOM 3827 N N . ARG A 1 480 ? 4.720 17.170 -12.507 1.00 89.06 480 ARG A N 1
ATOM 3828 C CA . ARG A 1 480 ? 4.502 18.520 -13.061 1.00 89.06 480 ARG A CA 1
ATOM 3829 C C . ARG A 1 480 ? 5.740 19.410 -12.967 1.00 89.06 480 ARG A C 1
ATOM 3831 O O . ARG A 1 480 ? 5.913 20.288 -13.796 1.00 89.06 480 ARG A O 1
ATOM 3838 N N . LYS A 1 481 ? 6.601 19.177 -11.975 1.00 93.56 481 LYS A N 1
ATOM 3839 C CA . LYS A 1 481 ? 7.883 19.877 -11.802 1.00 93.56 481 LYS A CA 1
ATOM 3840 C C . LYS A 1 481 ? 9.054 19.173 -12.491 1.00 93.56 481 LYS A C 1
ATOM 3842 O O . LYS A 1 481 ? 10.203 19.511 -12.239 1.00 93.56 481 LYS A O 1
ATOM 3847 N N . GLY A 1 482 ? 8.795 18.139 -13.293 1.00 95.12 482 GLY A N 1
ATOM 3848 C CA . GLY A 1 482 ? 9.850 17.344 -13.921 1.00 95.12 482 GLY A CA 1
ATOM 3849 C C . GLY A 1 482 ? 10.597 16.406 -12.963 1.00 95.12 482 GLY A C 1
ATOM 3850 O O . GLY A 1 482 ? 11.525 15.709 -13.367 1.00 95.12 482 GLY A O 1
ATOM 3851 N N . ILE A 1 483 ? 10.166 16.293 -11.706 1.00 97.50 483 ILE A N 1
ATOM 3852 C CA . ILE A 1 483 ? 10.828 15.480 -10.684 1.00 97.50 483 ILE A CA 1
ATOM 3853 C C . ILE A 1 483 ? 10.292 14.045 -10.738 1.00 97.50 483 ILE A C 1
ATOM 3855 O O . ILE A 1 483 ? 9.087 13.781 -10.696 1.00 97.50 483 ILE A O 1
ATOM 3859 N N . ASN A 1 484 ? 11.188 13.059 -10.806 1.00 95.44 484 ASN A N 1
ATOM 3860 C CA . ASN A 1 484 ? 10.787 11.660 -10.693 1.00 95.44 484 ASN A CA 1
ATOM 3861 C C . ASN A 1 484 ? 10.524 11.271 -9.225 1.00 95.44 484 ASN A C 1
ATOM 3863 O O . ASN A 1 484 ? 11.240 11.676 -8.314 1.00 95.44 484 ASN A O 1
ATOM 3867 N N . VAL A 1 485 ? 9.546 10.394 -8.983 1.00 95.00 485 VAL A N 1
ATOM 3868 C CA . VAL A 1 485 ? 9.198 9.911 -7.631 1.00 95.00 485 VAL A CA 1
ATOM 3869 C C . VAL A 1 485 ? 10.353 9.262 -6.860 1.00 95.00 485 VAL A C 1
ATOM 3871 O O . VAL A 1 485 ? 10.285 9.176 -5.638 1.00 95.00 485 VAL A O 1
ATOM 3874 N N . ARG A 1 486 ? 11.415 8.815 -7.541 1.00 94.94 486 ARG A N 1
ATOM 3875 C CA . ARG A 1 486 ? 12.625 8.289 -6.886 1.00 94.94 486 ARG A CA 1
ATOM 3876 C C . ARG A 1 486 ? 13.332 9.334 -6.004 1.00 94.94 486 ARG A C 1
ATOM 3878 O O . ARG A 1 486 ? 13.974 8.953 -5.039 1.00 94.94 486 ARG A O 1
ATOM 3885 N N . HIS A 1 487 ? 13.155 10.634 -6.266 1.00 97.62 487 HIS A N 1
ATOM 3886 C CA . HIS A 1 487 ? 13.784 11.715 -5.491 1.00 97.62 487 HIS A CA 1
ATOM 3887 C C . HIS A 1 487 ? 12.991 12.142 -4.249 1.00 97.62 487 HIS A C 1
ATOM 3889 O O . HIS A 1 487 ? 13.384 13.103 -3.595 1.00 97.62 487 HIS A O 1
ATOM 3895 N N . MET A 1 488 ? 11.899 11.451 -3.886 1.00 97.69 488 MET A N 1
ATOM 3896 C CA . MET A 1 488 ? 11.119 11.802 -2.687 1.00 97.69 488 MET A CA 1
ATOM 3897 C C . MET A 1 488 ? 11.968 11.842 -1.413 1.00 97.69 488 MET A C 1
ATOM 3899 O O . MET A 1 488 ? 11.720 12.695 -0.570 1.00 97.69 488 MET A O 1
ATOM 3903 N N . GLY A 1 489 ? 12.968 10.962 -1.283 1.00 97.00 489 GLY A N 1
ATOM 3904 C CA . GLY A 1 489 ? 13.864 10.959 -0.124 1.00 97.00 489 GLY A CA 1
ATOM 3905 C C . GLY A 1 489 ? 14.714 12.226 -0.034 1.00 97.00 489 GLY A C 1
ATOM 3906 O O . GLY A 1 489 ? 14.786 12.824 1.035 1.00 97.00 489 GLY A O 1
ATOM 3907 N N . LEU A 1 490 ? 15.277 12.690 -1.158 1.00 97.31 490 LEU A N 1
ATOM 3908 C CA . LEU A 1 490 ? 16.009 13.960 -1.219 1.00 97.31 490 LEU A CA 1
ATOM 3909 C C . LEU A 1 490 ? 15.083 15.152 -0.955 1.00 97.31 490 LEU A C 1
ATOM 3911 O O . LEU A 1 490 ? 15.386 15.976 -0.100 1.00 97.31 490 LEU A O 1
ATOM 3915 N N . LEU A 1 491 ? 13.928 15.203 -1.628 1.00 97.69 491 LEU A N 1
ATOM 3916 C CA . LEU A 1 491 ? 12.920 16.246 -1.418 1.00 97.69 491 LEU A CA 1
ATOM 3917 C C . LEU A 1 491 ? 12.530 16.345 0.062 1.00 97.69 491 LEU A C 1
ATOM 3919 O O . LEU A 1 491 ? 12.527 17.426 0.639 1.00 97.69 491 LEU A O 1
ATOM 3923 N N . ARG A 1 492 ? 12.246 15.204 0.696 1.00 97.19 492 ARG A N 1
ATOM 3924 C CA . ARG A 1 492 ? 11.899 15.140 2.114 1.00 97.19 492 ARG A CA 1
ATOM 3925 C C . ARG A 1 492 ? 13.056 15.573 3.008 1.00 97.19 492 ARG A C 1
ATOM 3927 O O . ARG A 1 492 ? 12.813 16.274 3.983 1.00 97.19 492 ARG A O 1
ATOM 3934 N N . HIS A 1 493 ? 14.283 15.158 2.699 1.00 95.81 493 HIS A N 1
ATOM 3935 C CA . HIS A 1 493 ? 15.475 15.527 3.462 1.00 95.81 493 HIS A CA 1
ATOM 3936 C C . HIS A 1 493 ? 15.698 17.046 3.492 1.00 95.81 493 HIS A C 1
ATOM 3938 O O . HIS A 1 493 ? 16.083 17.578 4.530 1.00 95.81 493 HIS A O 1
ATOM 3944 N N . LEU A 1 494 ? 15.407 17.735 2.387 1.00 96.56 494 LEU A N 1
ATOM 3945 C CA . LEU A 1 494 ? 15.572 19.185 2.259 1.00 96.56 494 LEU A CA 1
ATOM 3946 C C . LEU A 1 494 ? 14.507 19.995 3.019 1.00 96.56 494 LEU A C 1
ATOM 3948 O O . LEU A 1 494 ? 14.756 21.144 3.373 1.00 96.56 494 LEU A O 1
ATOM 3952 N N . ILE A 1 495 ? 13.339 19.412 3.306 1.00 97.06 495 ILE A N 1
ATOM 3953 C CA . ILE A 1 495 ? 12.286 20.073 4.089 1.00 97.06 495 ILE A CA 1
ATOM 3954 C C . ILE A 1 495 ? 12.607 19.942 5.582 1.00 97.06 495 ILE A C 1
ATOM 3956 O O . ILE A 1 495 ? 12.612 18.831 6.121 1.00 97.06 495 ILE A O 1
ATOM 3960 N N . LYS A 1 496 ? 12.818 21.069 6.267 1.00 92.81 496 LYS A N 1
ATOM 3961 C CA . LYS A 1 496 ? 12.992 21.132 7.728 1.00 92.81 496 LYS A CA 1
ATOM 3962 C C . LYS A 1 496 ? 11.626 21.150 8.424 1.00 92.81 496 LYS A C 1
ATOM 3964 O O . LYS A 1 496 ? 10.691 21.752 7.919 1.00 92.81 496 LYS A O 1
ATOM 3969 N N . ALA A 1 497 ? 11.485 20.456 9.553 1.00 87.69 497 ALA A N 1
ATOM 3970 C CA . ALA A 1 497 ? 10.222 20.353 10.298 1.00 87.69 497 ALA A CA 1
ATOM 3971 C C . ALA A 1 497 ? 10.027 21.538 11.266 1.00 87.69 497 ALA A C 1
ATOM 3973 O O . ALA A 1 497 ? 9.847 21.348 12.463 1.00 87.69 497 ALA A O 1
ATOM 3974 N N . ASP A 1 498 ? 10.138 22.764 10.761 1.00 92.75 498 ASP A N 1
ATOM 3975 C CA . ASP A 1 498 ? 10.090 24.004 11.551 1.00 92.75 498 ASP A CA 1
ATOM 3976 C C . ASP A 1 498 ? 8.690 24.639 11.619 1.00 92.75 498 ASP A C 1
ATOM 3978 O O . ASP A 1 498 ? 8.394 25.407 12.533 1.00 92.75 498 ASP A O 1
ATOM 3982 N N . THR A 1 499 ? 7.805 24.294 10.683 1.00 94.81 499 THR A N 1
ATOM 3983 C CA . THR A 1 499 ? 6.415 24.765 10.633 1.00 94.81 499 THR A CA 1
ATOM 3984 C C . THR A 1 499 ? 5.426 23.594 10.557 1.00 94.81 499 THR A C 1
ATOM 3986 O O . THR A 1 499 ? 5.774 22.533 10.029 1.00 94.81 499 THR A O 1
ATOM 3989 N N . PRO A 1 500 ? 4.161 23.763 10.999 1.00 95.62 500 PRO A N 1
ATOM 3990 C CA . PRO A 1 500 ? 3.141 22.713 10.888 1.00 95.62 500 PRO A CA 1
ATOM 3991 C C . PRO A 1 500 ? 2.913 22.228 9.449 1.00 95.62 500 PRO A C 1
ATOM 3993 O O . PRO A 1 500 ? 2.697 21.039 9.210 1.00 95.62 500 PRO A O 1
ATOM 3996 N N . SER A 1 501 ? 2.990 23.139 8.475 1.00 95.31 501 SER A N 1
ATOM 3997 C CA . SER A 1 501 ? 2.896 22.805 7.051 1.00 95.31 501 SER A CA 1
ATOM 3998 C C . SER A 1 501 ? 4.089 21.974 6.580 1.00 95.31 501 SER A C 1
ATOM 4000 O O . SER A 1 501 ? 3.895 20.961 5.907 1.00 95.31 501 SER A O 1
ATOM 4002 N N . ALA A 1 502 ? 5.312 22.340 6.975 1.00 96.50 502 ALA A N 1
ATOM 4003 C CA . ALA A 1 502 ? 6.514 21.601 6.605 1.00 96.50 502 ALA A CA 1
ATOM 4004 C C . ALA A 1 502 ? 6.562 20.203 7.247 1.00 96.50 502 ALA A C 1
ATOM 4006 O O . ALA A 1 502 ? 6.905 19.227 6.574 1.00 96.50 502 ALA A O 1
ATOM 4007 N N . ASP A 1 503 ? 6.136 20.068 8.506 1.00 95.38 503 ASP A N 1
ATOM 4008 C CA . ASP A 1 503 ? 5.987 18.765 9.163 1.00 95.38 503 ASP A CA 1
ATOM 4009 C C . ASP A 1 503 ? 4.947 17.884 8.445 1.00 95.38 503 ASP A C 1
ATOM 4011 O O . ASP A 1 503 ? 5.233 16.747 8.046 1.00 95.38 503 ASP A O 1
ATOM 4015 N N . GLN A 1 504 ? 3.768 18.441 8.138 1.00 96.69 504 GLN A N 1
ATOM 4016 C CA . GLN A 1 504 ? 2.753 17.733 7.357 1.00 96.69 504 GLN A CA 1
ATOM 4017 C C . GLN A 1 504 ? 3.275 17.342 5.964 1.00 96.69 504 GLN A C 1
ATOM 4019 O O . GLN A 1 504 ? 2.960 16.250 5.478 1.00 96.69 504 GLN A O 1
ATOM 4024 N N . ALA A 1 505 ? 4.077 18.183 5.310 1.00 97.50 505 ALA A N 1
ATOM 4025 C CA . ALA A 1 505 ? 4.689 17.877 4.020 1.00 97.50 505 ALA A CA 1
ATOM 4026 C C . ALA A 1 505 ? 5.648 16.680 4.128 1.00 97.50 505 ALA A C 1
ATOM 4028 O O . ALA A 1 505 ? 5.537 15.726 3.349 1.00 97.50 505 ALA A O 1
ATOM 4029 N N . ARG A 1 506 ? 6.522 16.666 5.144 1.00 96.81 506 ARG A N 1
ATOM 4030 C CA . ARG A 1 506 ? 7.431 15.541 5.430 1.00 96.81 506 ARG A CA 1
ATOM 4031 C C . ARG A 1 506 ? 6.679 14.249 5.723 1.00 96.81 506 ARG A C 1
ATOM 4033 O O . ARG A 1 506 ? 7.082 13.195 5.222 1.00 96.81 506 ARG A O 1
ATOM 4040 N N . ARG A 1 507 ? 5.592 14.309 6.497 1.00 95.69 507 ARG A N 1
ATOM 4041 C CA . ARG A 1 507 ? 4.728 13.155 6.789 1.00 95.69 507 ARG A CA 1
ATOM 4042 C C . ARG A 1 507 ? 4.030 12.634 5.537 1.00 95.69 507 ARG A C 1
ATOM 4044 O O . ARG A 1 507 ? 4.009 11.432 5.292 1.00 95.69 507 ARG A O 1
ATOM 4051 N N . THR A 1 508 ? 3.517 13.534 4.704 1.00 97.19 508 THR A N 1
ATOM 4052 C CA . THR A 1 508 ? 2.864 13.185 3.433 1.00 97.19 508 THR A CA 1
ATOM 4053 C C . THR A 1 508 ? 3.837 12.461 2.495 1.00 97.19 508 THR A C 1
ATOM 4055 O O . THR A 1 508 ? 3.481 11.443 1.896 1.00 97.19 508 THR A O 1
ATOM 4058 N N . LEU A 1 509 ? 5.091 12.924 2.421 1.00 97.88 509 LEU A N 1
ATOM 4059 C CA . LEU A 1 509 ? 6.161 12.246 1.682 1.00 97.88 509 LEU A CA 1
ATOM 4060 C C . LEU A 1 509 ? 6.520 10.886 2.300 1.00 97.88 509 LEU A C 1
ATOM 4062 O O . LEU A 1 509 ? 6.676 9.919 1.558 1.00 97.88 509 LEU A O 1
ATOM 4066 N N . LEU A 1 510 ? 6.592 10.775 3.631 1.00 97.56 510 LEU A N 1
ATOM 4067 C CA . LEU A 1 510 ? 6.865 9.507 4.320 1.00 97.56 510 LEU A CA 1
ATOM 4068 C C . LEU A 1 510 ? 5.807 8.444 3.996 1.00 97.56 510 LEU A C 1
ATOM 4070 O O . LEU A 1 510 ? 6.147 7.358 3.531 1.00 97.56 510 LEU A O 1
ATOM 4074 N N . VAL A 1 511 ? 4.522 8.781 4.143 1.00 97.38 511 VAL A N 1
ATOM 4075 C CA . VAL A 1 511 ? 3.400 7.886 3.810 1.00 97.38 511 VAL A CA 1
ATOM 4076 C C . VAL A 1 511 ? 3.456 7.468 2.339 1.00 97.38 511 VAL A C 1
ATOM 4078 O O . VAL A 1 511 ? 3.292 6.290 2.008 1.00 97.38 511 VAL A O 1
ATOM 4081 N N . ALA A 1 512 ? 3.746 8.413 1.442 1.00 97.69 512 ALA A N 1
ATOM 4082 C CA . ALA A 1 512 ? 3.892 8.166 0.013 1.00 97.69 512 ALA A CA 1
ATOM 4083 C C . ALA A 1 512 ? 5.067 7.222 -0.322 1.00 97.69 512 ALA A C 1
ATOM 4085 O O . ALA A 1 512 ? 4.941 6.405 -1.245 1.00 97.69 512 ALA A O 1
ATOM 4086 N N . MET A 1 513 ? 6.188 7.314 0.400 1.00 98.00 513 MET A N 1
ATOM 4087 C CA . MET A 1 513 ? 7.333 6.410 0.257 1.00 98.00 513 MET A CA 1
ATOM 4088 C C . MET A 1 513 ? 7.011 5.015 0.808 1.00 98.00 513 MET A C 1
ATOM 4090 O O . MET A 1 513 ? 7.139 4.042 0.062 1.00 98.00 513 MET A O 1
ATOM 4094 N N . CYS A 1 514 ? 6.492 4.910 2.040 1.00 98.06 514 CYS A N 1
A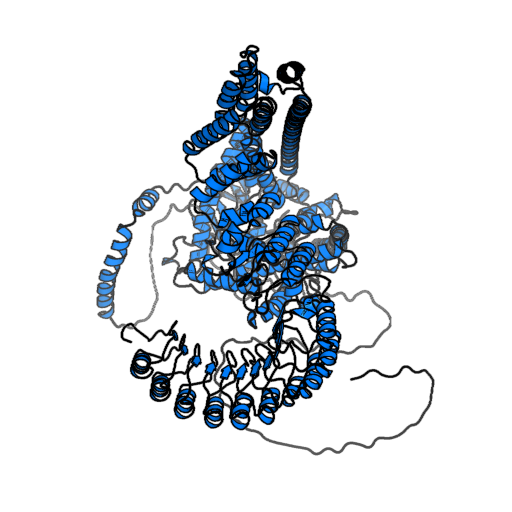TOM 4095 C CA . CYS A 1 514 ? 6.096 3.638 2.660 1.00 98.06 514 CYS A CA 1
ATOM 4096 C C . CYS A 1 514 ? 5.097 2.867 1.790 1.00 98.06 514 CYS A C 1
ATOM 4098 O O . CYS A 1 514 ? 5.310 1.694 1.488 1.00 98.06 514 CYS A O 1
ATOM 4100 N N . SER A 1 515 ? 4.054 3.540 1.295 1.00 97.75 515 SER A N 1
ATOM 4101 C CA . SER A 1 515 ? 3.029 2.915 0.444 1.00 97.75 515 SER A CA 1
ATOM 4102 C C . SER A 1 515 ? 3.617 2.321 -0.843 1.00 97.75 515 SER A C 1
ATOM 4104 O O . SER A 1 515 ? 3.214 1.250 -1.297 1.00 97.75 515 SER A O 1
ATOM 4106 N N . ARG A 1 516 ? 4.604 2.998 -1.448 1.00 96.12 516 ARG A N 1
ATOM 4107 C CA . ARG A 1 516 ? 5.276 2.525 -2.669 1.00 96.12 516 ARG A CA 1
ATOM 4108 C C . ARG A 1 516 ? 6.216 1.359 -2.393 1.00 96.12 516 ARG A C 1
ATOM 4110 O O . ARG A 1 516 ? 6.239 0.433 -3.206 1.00 96.12 516 ARG A O 1
ATOM 4117 N N . THR A 1 517 ? 6.954 1.411 -1.285 1.00 97.31 517 THR A N 1
ATOM 4118 C CA . THR A 1 517 ? 7.815 0.317 -0.825 1.00 97.31 517 THR A CA 1
ATOM 4119 C C . THR A 1 517 ? 6.986 -0.936 -0.570 1.00 97.31 517 THR A C 1
ATOM 4121 O O . THR A 1 517 ? 7.215 -1.953 -1.220 1.00 97.31 517 THR A O 1
ATOM 4124 N N . LEU A 1 518 ? 5.939 -0.833 0.250 1.00 98.12 518 LEU A N 1
ATOM 4125 C CA . LEU A 1 518 ? 5.058 -1.951 0.591 1.00 98.12 518 LEU A CA 1
ATOM 4126 C C . LEU A 1 518 ? 4.345 -2.544 -0.627 1.00 98.12 518 LEU A C 1
ATOM 4128 O O . LEU A 1 518 ? 4.308 -3.759 -0.783 1.00 98.12 518 LEU A O 1
ATOM 4132 N N . LYS A 1 519 ? 3.863 -1.712 -1.560 1.00 96.06 519 LYS A N 1
ATOM 4133 C CA . LYS A 1 519 ? 3.328 -2.201 -2.842 1.00 96.06 519 LYS A CA 1
ATOM 4134 C C . LYS A 1 519 ? 4.355 -3.049 -3.601 1.00 96.06 519 LYS A C 1
ATOM 4136 O O . LYS A 1 519 ? 3.998 -4.066 -4.192 1.00 96.06 519 LYS A O 1
ATOM 4141 N N . ASN A 1 520 ? 5.610 -2.605 -3.674 1.00 95.19 520 ASN A N 1
ATOM 4142 C CA . ASN A 1 520 ? 6.640 -3.330 -4.417 1.00 95.19 520 ASN A CA 1
ATOM 4143 C C . ASN A 1 520 ? 7.036 -4.639 -3.719 1.00 95.19 520 ASN A C 1
ATOM 4145 O O . ASN A 1 520 ? 7.277 -5.622 -4.421 1.00 95.19 520 ASN A O 1
ATOM 4149 N N . LEU A 1 521 ? 7.031 -4.662 -2.382 1.00 96.56 521 LEU A N 1
ATOM 4150 C CA . LEU A 1 521 ? 7.201 -5.879 -1.587 1.00 96.56 521 LEU A CA 1
ATOM 4151 C C . LEU A 1 521 ? 6.047 -6.858 -1.824 1.00 96.56 521 LEU A C 1
ATOM 4153 O O . LEU A 1 521 ? 6.306 -7.979 -2.240 1.00 96.56 521 LEU A O 1
ATOM 4157 N N . LEU A 1 522 ? 4.785 -6.421 -1.746 1.00 96.62 522 LEU A N 1
ATOM 4158 C CA . LEU A 1 522 ? 3.637 -7.285 -2.055 1.00 96.62 522 LEU A CA 1
ATOM 4159 C C . LEU A 1 522 ? 3.714 -7.858 -3.479 1.00 96.62 522 LEU A C 1
ATOM 4161 O O . LEU A 1 522 ? 3.492 -9.044 -3.700 1.00 96.62 522 LEU A O 1
ATOM 4165 N N . ARG A 1 523 ? 4.092 -7.035 -4.468 1.00 95.19 523 ARG A N 1
ATOM 4166 C CA . ARG A 1 523 ? 4.316 -7.518 -5.841 1.00 95.19 523 ARG A CA 1
ATOM 4167 C C . ARG A 1 523 ? 5.447 -8.552 -5.909 1.00 95.19 523 ARG A C 1
ATOM 4169 O O . ARG A 1 523 ? 5.368 -9.443 -6.745 1.00 95.19 523 ARG A O 1
ATOM 4176 N N . ARG A 1 524 ? 6.502 -8.431 -5.093 1.00 94.31 524 ARG A N 1
ATOM 4177 C CA . ARG A 1 524 ? 7.584 -9.427 -4.996 1.00 94.31 524 ARG A CA 1
ATOM 4178 C C . ARG A 1 524 ? 7.052 -10.742 -4.435 1.00 94.31 524 ARG A C 1
ATOM 4180 O O . ARG A 1 524 ? 7.273 -11.766 -5.074 1.00 94.31 524 ARG A O 1
ATOM 4187 N N . GLU A 1 525 ? 6.300 -10.696 -3.340 1.00 93.69 525 GLU A N 1
ATOM 4188 C CA . GLU A 1 525 ? 5.691 -11.884 -2.729 1.00 93.69 525 GLU A CA 1
ATOM 4189 C C . GLU A 1 525 ? 4.727 -12.593 -3.696 1.00 93.69 525 GLU A C 1
ATOM 4191 O O . GLU A 1 525 ? 4.842 -13.798 -3.906 1.00 93.69 525 GLU A O 1
ATOM 4196 N N . MET A 1 526 ? 3.874 -11.847 -4.413 1.00 92.44 526 MET A N 1
ATOM 4197 C CA . MET A 1 526 ? 2.994 -12.403 -5.457 1.00 92.44 526 MET A CA 1
ATOM 4198 C C . MET A 1 526 ? 3.758 -13.124 -6.577 1.00 92.44 526 MET A C 1
ATOM 4200 O O . MET A 1 526 ? 3.323 -14.181 -7.037 1.00 92.44 526 MET A O 1
ATOM 4204 N N . ARG A 1 527 ? 4.897 -12.572 -7.024 1.00 91.19 527 ARG A N 1
ATOM 4205 C CA . ARG A 1 527 ? 5.734 -13.220 -8.047 1.00 91.19 527 ARG A CA 1
ATOM 4206 C C . ARG A 1 527 ? 6.372 -14.500 -7.517 1.00 91.19 527 ARG A C 1
ATOM 4208 O O . ARG A 1 527 ? 6.397 -15.500 -8.230 1.00 91.19 527 ARG A O 1
ATOM 4215 N N . MET A 1 528 ? 6.884 -14.469 -6.285 1.00 90.12 528 MET A N 1
ATOM 4216 C CA . MET A 1 528 ? 7.489 -15.641 -5.650 1.00 90.12 528 MET A CA 1
ATOM 4217 C C . MET A 1 528 ? 6.469 -16.758 -5.455 1.00 90.12 528 MET A C 1
ATOM 4219 O O . MET A 1 528 ? 6.788 -17.911 -5.736 1.00 90.12 528 MET A O 1
ATOM 4223 N N . GLU A 1 529 ? 5.243 -16.418 -5.057 1.00 88.31 529 GLU A N 1
ATOM 4224 C CA . GLU A 1 529 ? 4.164 -17.391 -4.927 1.00 88.31 529 GLU A CA 1
ATOM 4225 C C . GLU A 1 529 ? 3.843 -18.040 -6.277 1.00 88.31 529 GLU A C 1
ATOM 4227 O O . GLU A 1 529 ? 3.912 -19.259 -6.404 1.00 88.31 529 GLU A O 1
ATOM 4232 N N . LEU A 1 530 ? 3.646 -17.249 -7.338 1.00 87.50 530 LEU A N 1
ATOM 4233 C CA . LEU A 1 530 ? 3.412 -17.793 -8.681 1.00 87.50 530 LEU A CA 1
ATOM 4234 C C . LEU A 1 530 ? 4.576 -18.679 -9.176 1.00 87.50 530 LEU A C 1
ATOM 4236 O O . LEU A 1 530 ? 4.347 -19.697 -9.829 1.00 87.50 530 LEU A O 1
ATOM 4240 N N . ALA A 1 531 ? 5.823 -18.337 -8.836 1.00 86.44 531 ALA A N 1
ATOM 4241 C CA . ALA A 1 531 ? 7.016 -19.096 -9.217 1.00 86.44 531 ALA A CA 1
ATOM 4242 C C . ALA A 1 531 ? 7.169 -20.452 -8.499 1.00 86.44 531 ALA A C 1
ATOM 4244 O O . ALA A 1 531 ? 7.882 -21.330 -9.005 1.00 86.44 531 ALA A O 1
ATOM 4245 N N . ARG A 1 532 ? 6.511 -20.656 -7.347 1.00 85.75 532 ARG A N 1
ATOM 4246 C CA . ARG A 1 532 ? 6.493 -21.950 -6.633 1.00 85.75 532 ARG A CA 1
ATOM 4247 C C . ARG A 1 532 ? 5.680 -23.005 -7.390 1.00 85.75 532 ARG A C 1
ATOM 4249 O O . ARG A 1 532 ? 6.037 -24.184 -7.390 1.00 85.75 532 ARG A O 1
ATOM 4256 N N . HIS A 1 533 ? 4.657 -22.583 -8.128 1.00 77.94 533 HIS A N 1
ATOM 4257 C CA . HIS A 1 533 ? 3.703 -23.453 -8.820 1.00 77.94 533 HIS A CA 1
ATOM 4258 C C . HIS A 1 533 ? 4.139 -23.784 -10.262 1.00 77.94 533 HIS A C 1
ATOM 4260 O O . HIS A 1 533 ? 3.493 -23.445 -11.248 1.00 77.94 533 HIS A O 1
ATOM 4266 N N . LYS A 1 534 ? 5.272 -24.487 -10.418 1.00 69.94 534 LYS A N 1
ATOM 4267 C CA . LYS A 1 534 ? 5.849 -24.826 -11.747 1.00 69.94 534 LYS A CA 1
ATOM 4268 C C . LYS A 1 534 ? 5.126 -25.956 -12.501 1.00 69.94 534 LYS A C 1
ATOM 4270 O O . LYS A 1 534 ? 5.415 -26.211 -13.671 1.00 69.94 534 LYS A O 1
ATOM 4275 N N . LYS A 1 535 ? 4.249 -26.709 -11.827 1.00 64.06 535 LYS A N 1
ATOM 4276 C CA . LYS A 1 535 ? 3.574 -27.902 -12.386 1.00 64.06 535 LYS A CA 1
ATOM 4277 C C . LYS A 1 535 ? 2.063 -27.728 -12.564 1.00 64.06 535 LYS A C 1
ATOM 4279 O O . LYS A 1 535 ? 1.491 -28.398 -13.418 1.00 64.06 535 LYS A O 1
ATOM 4284 N N . THR A 1 536 ? 1.443 -26.850 -11.787 1.00 69.38 536 THR A N 1
ATOM 4285 C CA . THR A 1 536 ? -0.004 -26.591 -11.727 1.00 69.38 536 THR A CA 1
ATOM 4286 C C . THR A 1 536 ? -0.223 -25.089 -11.588 1.00 69.38 536 THR A C 1
ATOM 4288 O O . THR A 1 536 ? 0.696 -24.393 -11.182 1.00 69.38 536 THR A O 1
ATOM 4291 N N . GLN A 1 537 ? -1.395 -24.561 -11.947 1.00 64.62 537 GLN A N 1
ATOM 4292 C CA . GLN A 1 537 ? -1.710 -23.167 -11.607 1.00 64.62 537 GLN A CA 1
ATOM 4293 C C . GLN A 1 537 ? -1.881 -23.049 -10.080 1.00 64.62 537 GLN A C 1
ATOM 4295 O O . GLN A 1 537 ? -2.429 -23.988 -9.493 1.00 64.62 537 GLN A O 1
ATOM 4300 N N . PRO A 1 538 ? -1.438 -21.945 -9.443 1.00 65.00 538 PRO A N 1
ATOM 4301 C CA . PRO A 1 538 ? -1.718 -21.709 -8.029 1.00 65.00 538 PRO A CA 1
ATOM 4302 C C . PRO A 1 538 ? -3.224 -21.725 -7.789 1.00 65.00 538 PRO A C 1
ATOM 4304 O O . PRO A 1 5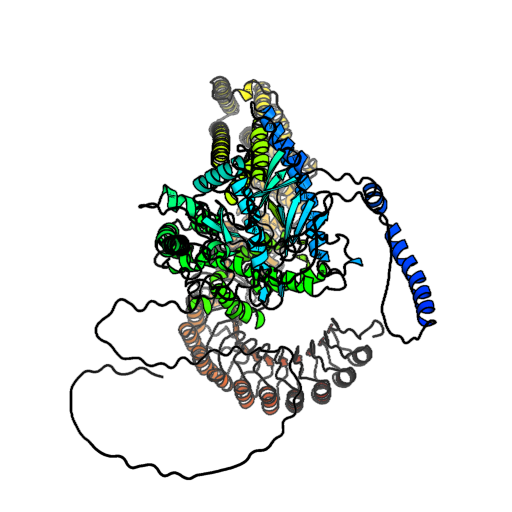38 ? -3.983 -21.186 -8.604 1.00 65.00 538 PRO A O 1
ATOM 4307 N N . SER A 1 539 ? -3.667 -22.291 -6.667 1.00 67.38 539 SER A N 1
ATOM 4308 C CA . SER A 1 539 ? -5.059 -22.106 -6.272 1.00 67.38 539 SER A CA 1
ATOM 4309 C C . SER A 1 539 ? -5.292 -20.641 -5.882 1.00 67.38 539 SER A C 1
ATOM 4311 O O . SER A 1 539 ? -4.426 -19.973 -5.307 1.00 67.38 539 SER A O 1
ATOM 4313 N N . GLU A 1 540 ? -6.484 -20.119 -6.176 1.00 69.44 540 GLU A N 1
ATOM 4314 C CA . GLU A 1 540 ? -6.849 -18.758 -5.763 1.00 69.44 540 GLU A CA 1
ATOM 4315 C C . GLU A 1 540 ? -6.814 -18.611 -4.229 1.00 69.44 540 GLU A C 1
ATOM 4317 O O . GLU A 1 540 ? -6.490 -17.543 -3.717 1.00 69.44 540 GLU A O 1
ATOM 4322 N N . HIS A 1 541 ? -7.060 -19.703 -3.500 1.00 73.38 541 HIS A N 1
ATOM 4323 C CA . HIS A 1 541 ? -6.986 -19.763 -2.042 1.00 73.38 541 HIS A CA 1
ATOM 4324 C C . HIS A 1 541 ? -5.564 -19.523 -1.501 1.00 73.38 541 HIS A C 1
ATOM 4326 O O . HIS A 1 541 ? -5.387 -18.700 -0.607 1.00 73.38 541 HIS A O 1
ATOM 4332 N N . GLU A 1 542 ? -4.537 -20.173 -2.060 1.00 76.00 542 GLU A N 1
ATOM 4333 C CA . GLU A 1 542 ? -3.134 -19.979 -1.639 1.00 76.00 542 GLU A CA 1
ATOM 4334 C C . GLU A 1 542 ? -2.657 -18.544 -1.890 1.00 76.00 542 GLU A C 1
ATOM 4336 O O . GLU A 1 542 ? -2.028 -17.925 -1.031 1.00 76.00 542 GLU A O 1
ATOM 4341 N N . SER A 1 543 ? -3.028 -17.976 -3.042 1.00 80.31 543 SER A N 1
ATOM 4342 C CA . SER A 1 543 ? -2.688 -16.588 -3.371 1.00 80.31 543 SER A CA 1
ATOM 4343 C C . SER A 1 543 ? -3.354 -15.594 -2.415 1.00 80.31 543 SER A C 1
ATOM 4345 O O . SER A 1 543 ? -2.735 -14.599 -2.042 1.00 80.31 543 SER A O 1
ATOM 4347 N N . ARG A 1 544 ? -4.597 -15.863 -1.988 1.00 88.94 544 ARG A N 1
ATOM 4348 C CA . ARG A 1 544 ? -5.308 -15.045 -0.993 1.00 88.94 544 ARG A CA 1
ATOM 4349 C C . ARG A 1 544 ? -4.653 -15.112 0.381 1.00 88.94 544 ARG A C 1
ATOM 4351 O O . ARG A 1 544 ? -4.454 -14.056 0.971 1.00 88.94 544 ARG A O 1
ATOM 4358 N N . GLY A 1 545 ? -4.286 -16.307 0.849 1.00 90.50 545 GLY A N 1
ATOM 4359 C CA . GLY A 1 545 ? -3.629 -16.494 2.148 1.00 90.50 545 GLY A CA 1
ATOM 4360 C C . GLY A 1 545 ? -2.355 -15.657 2.277 1.00 90.50 545 GLY A C 1
ATOM 4361 O O . GLY A 1 545 ? -2.240 -14.851 3.192 1.00 90.50 545 GLY A O 1
ATOM 4362 N N . MET A 1 546 ? -1.462 -15.728 1.284 1.00 93.44 546 MET A N 1
ATOM 4363 C CA . MET A 1 546 ? -0.227 -14.930 1.283 1.00 93.44 546 MET A CA 1
ATOM 4364 C C . MET A 1 546 ? -0.493 -13.412 1.299 1.00 93.44 546 MET A C 1
ATOM 4366 O O . MET A 1 546 ? 0.205 -12.667 1.987 1.00 93.44 546 MET A O 1
ATOM 4370 N N . ILE A 1 547 ? -1.507 -12.932 0.567 1.00 95.62 547 ILE A N 1
ATOM 4371 C CA . ILE A 1 547 ? -1.866 -11.504 0.563 1.00 95.62 547 ILE A CA 1
ATOM 4372 C C . ILE A 1 547 ? -2.405 -11.079 1.934 1.00 95.62 547 ILE A C 1
ATOM 4374 O O . ILE A 1 547 ? -2.043 -10.004 2.410 1.00 95.62 547 ILE A O 1
ATOM 4378 N N . VAL A 1 548 ? -3.249 -11.904 2.559 1.00 96.06 548 VAL A N 1
ATOM 4379 C CA . VAL A 1 548 ? -3.774 -11.669 3.913 1.00 96.06 548 VAL A CA 1
ATOM 4380 C C . VAL A 1 548 ? -2.633 -11.569 4.918 1.00 96.06 548 VAL A C 1
ATOM 4382 O O . VAL A 1 548 ? -2.552 -10.574 5.637 1.00 96.06 548 VAL A O 1
ATOM 4385 N N . ASP A 1 549 ? -1.707 -12.528 4.902 1.00 95.06 549 ASP A N 1
ATOM 4386 C CA . ASP A 1 549 ? -0.544 -12.532 5.791 1.00 95.06 549 ASP A CA 1
ATOM 4387 C C . ASP A 1 549 ? 0.281 -11.251 5.620 1.00 95.06 549 ASP A C 1
ATOM 4389 O O . ASP A 1 549 ? 0.626 -10.586 6.598 1.00 95.06 549 ASP A O 1
ATOM 4393 N N . PHE A 1 550 ? 0.534 -10.838 4.373 1.00 97.25 550 PHE A N 1
ATOM 4394 C CA . PHE A 1 550 ? 1.245 -9.593 4.090 1.00 97.25 550 PHE A CA 1
ATOM 4395 C C . PHE A 1 550 ? 0.498 -8.359 4.618 1.00 97.25 550 PHE A C 1
ATOM 4397 O O . PHE A 1 550 ? 1.110 -7.474 5.218 1.00 97.25 550 PHE A O 1
ATOM 4404 N N . LEU A 1 551 ? -0.821 -8.269 4.415 1.00 97.25 551 LEU A N 1
ATOM 4405 C CA . LEU A 1 551 ? -1.617 -7.147 4.922 1.00 97.25 551 LEU A CA 1
ATOM 4406 C C . LEU A 1 551 ? -1.645 -7.114 6.459 1.00 97.25 551 LEU A C 1
ATOM 4408 O O . LEU A 1 551 ? -1.581 -6.025 7.029 1.00 97.25 551 LEU A O 1
ATOM 4412 N N . ASN A 1 552 ? -1.630 -8.274 7.118 1.00 96.62 552 ASN A N 1
ATOM 4413 C CA . ASN A 1 552 ? -1.527 -8.393 8.575 1.00 96.62 552 ASN A CA 1
ATOM 4414 C C . ASN A 1 552 ? -0.156 -7.965 9.117 1.00 96.62 552 ASN A C 1
ATOM 4416 O O . ASN A 1 552 ? -0.086 -7.370 10.198 1.00 96.62 552 ASN A O 1
ATOM 4420 N N . LEU A 1 553 ? 0.931 -8.172 8.359 1.00 97.12 553 LEU A N 1
ATOM 4421 C CA . LEU A 1 553 ? 2.235 -7.564 8.666 1.00 97.12 553 LEU A CA 1
ATOM 4422 C C . LEU A 1 553 ? 2.170 -6.032 8.564 1.00 97.12 553 LEU A C 1
ATOM 4424 O O . LEU A 1 553 ? 2.703 -5.324 9.421 1.00 97.12 553 LEU A O 1
ATOM 4428 N N . VAL A 1 554 ? 1.481 -5.508 7.544 1.00 96.81 554 VAL A N 1
ATOM 4429 C CA . VAL A 1 554 ? 1.316 -4.061 7.335 1.00 96.81 554 VAL A CA 1
ATOM 4430 C C . VAL A 1 554 ? 0.525 -3.427 8.475 1.00 96.81 554 VAL A C 1
ATOM 4432 O O . VAL A 1 554 ? 1.008 -2.463 9.063 1.00 96.81 554 VAL A O 1
ATOM 4435 N N . THR A 1 555 ? -0.648 -3.954 8.831 1.00 95.81 555 THR A N 1
ATOM 4436 C CA . THR A 1 555 ? -1.470 -3.404 9.923 1.00 95.81 555 THR A CA 1
ATOM 4437 C C . THR A 1 555 ? -0.935 -3.720 11.308 1.00 95.81 555 THR A C 1
ATOM 4439 O O . THR A 1 555 ? -1.392 -3.097 12.268 1.00 95.81 555 THR A O 1
ATOM 4442 N N . ARG A 1 556 ? 0.038 -4.636 11.415 1.00 92.56 556 ARG A N 1
ATOM 4443 C CA . ARG A 1 556 ? 0.544 -5.174 12.681 1.00 92.56 556 ARG A CA 1
ATOM 4444 C C . ARG A 1 556 ? -0.593 -5.793 13.502 1.00 92.56 556 ARG A C 1
ATOM 4446 O O . ARG A 1 556 ? -0.731 -5.521 14.692 1.00 92.56 556 ARG A O 1
ATOM 4453 N N . ALA A 1 557 ? -1.416 -6.601 12.830 1.00 89.88 557 ALA A N 1
ATOM 4454 C CA . ALA A 1 557 ? -2.548 -7.312 13.427 1.00 89.88 557 ALA A CA 1
ATOM 4455 C C . ALA A 1 557 ? -2.105 -8.187 14.611 1.00 89.88 557 ALA A C 1
ATOM 4457 O O . ALA A 1 557 ? -2.691 -8.153 15.690 1.00 89.88 557 ALA A O 1
ATOM 4458 N N . HIS A 1 558 ? -0.991 -8.900 14.437 1.00 84.12 558 HIS A N 1
ATOM 4459 C CA . HIS A 1 558 ? -0.395 -9.741 15.469 1.00 84.12 558 HIS A CA 1
ATOM 4460 C C . HIS A 1 558 ? 0.895 -9.095 15.973 1.00 84.12 558 HIS A C 1
ATOM 4462 O O . HIS A 1 558 ? 1.784 -8.809 15.183 1.00 84.12 558 HIS A O 1
ATOM 4468 N N . GLN A 1 559 ? 1.042 -8.878 17.281 1.00 83.38 559 GLN A N 1
ATOM 4469 C CA . GLN A 1 559 ? 2.263 -8.299 17.863 1.00 83.38 559 GLN A CA 1
ATOM 4470 C C . GLN A 1 559 ? 3.371 -9.359 18.016 1.00 83.38 559 GLN A C 1
ATOM 4472 O O . GLN A 1 559 ? 3.839 -9.638 19.116 1.00 83.38 559 GLN A O 1
ATOM 4477 N N . THR A 1 560 ? 3.764 -9.986 16.907 1.00 79.75 560 THR A N 1
ATOM 4478 C CA . THR A 1 560 ? 4.806 -11.026 16.850 1.00 79.75 560 THR A CA 1
ATOM 4479 C C . THR A 1 560 ? 6.158 -10.429 16.480 1.00 79.75 560 THR A C 1
ATOM 4481 O O . THR A 1 560 ? 6.200 -9.399 15.804 1.00 79.75 560 THR A O 1
ATOM 4484 N N . GLN A 1 561 ? 7.265 -11.097 16.833 1.00 79.88 561 GLN A N 1
ATOM 4485 C CA . GLN A 1 561 ? 8.622 -10.674 16.444 1.00 79.88 561 GLN A CA 1
ATOM 4486 C C . GLN A 1 561 ? 8.730 -10.386 14.937 1.00 79.88 561 GLN A C 1
ATOM 4488 O O . GLN A 1 561 ? 9.298 -9.375 14.550 1.00 79.88 561 GLN A O 1
ATOM 4493 N N . GLN A 1 562 ? 8.073 -11.192 14.098 1.00 83.06 562 GLN A N 1
ATOM 4494 C CA . GLN A 1 562 ? 8.031 -10.984 12.650 1.00 83.06 562 GLN A CA 1
ATOM 4495 C C . GLN A 1 562 ? 7.454 -9.612 12.259 1.00 83.06 562 GLN A C 1
ATOM 4497 O O . GLN A 1 562 ? 7.992 -8.956 11.374 1.00 83.06 562 GLN A O 1
ATOM 4502 N N . THR A 1 563 ? 6.389 -9.140 12.919 1.00 83.62 563 THR A N 1
ATOM 4503 C CA . THR A 1 563 ? 5.846 -7.793 12.652 1.00 83.62 563 THR A CA 1
ATOM 4504 C C . THR A 1 563 ? 6.746 -6.667 13.156 1.00 83.62 563 THR A C 1
ATOM 4506 O O . THR A 1 563 ? 6.770 -5.594 12.546 1.00 83.62 563 THR A O 1
ATOM 4509 N N . TYR A 1 564 ? 7.497 -6.899 14.240 1.00 83.62 564 TYR A N 1
ATOM 4510 C CA . TYR A 1 564 ? 8.502 -5.956 14.732 1.00 83.62 564 TYR A CA 1
ATOM 4511 C C . TYR A 1 564 ? 9.688 -5.871 13.771 1.00 83.62 564 TYR A C 1
ATOM 4513 O O . TYR A 1 564 ? 10.061 -4.765 13.400 1.00 83.62 564 TYR A O 1
ATOM 4521 N N . ASP A 1 565 ? 10.216 -7.002 13.305 1.00 87.06 565 ASP A N 1
ATOM 4522 C CA . ASP A 1 565 ? 11.326 -7.052 12.347 1.00 87.06 565 ASP A CA 1
ATOM 4523 C C . ASP A 1 565 ? 10.920 -6.454 10.994 1.00 87.06 565 ASP A C 1
ATOM 4525 O O . ASP A 1 565 ? 11.687 -5.718 10.371 1.00 87.06 565 ASP A O 1
ATOM 4529 N N . PHE A 1 566 ? 9.680 -6.699 10.557 1.00 94.06 566 PHE A N 1
ATOM 4530 C CA . PHE A 1 566 ? 9.145 -6.126 9.325 1.00 94.06 566 PHE A CA 1
ATOM 4531 C C . PHE A 1 566 ? 9.213 -4.593 9.354 1.00 94.06 566 PHE A C 1
ATOM 4533 O O . PHE A 1 566 ? 9.854 -3.979 8.502 1.00 94.06 566 PHE A O 1
ATOM 4540 N N . TRP A 1 567 ? 8.624 -3.951 10.367 1.00 95.00 567 TRP A N 1
ATOM 4541 C CA . TRP A 1 567 ? 8.599 -2.486 10.461 1.00 95.00 567 TRP A CA 1
ATOM 4542 C C . TRP A 1 567 ? 9.866 -1.849 11.043 1.00 95.00 567 TRP A C 1
ATOM 4544 O O . TRP A 1 567 ? 10.115 -0.677 10.766 1.00 95.00 567 TRP A O 1
ATOM 4554 N N . GLY A 1 568 ? 10.633 -2.580 11.848 1.00 90.50 568 GLY A N 1
ATOM 4555 C CA . GLY A 1 568 ? 11.846 -2.105 12.517 1.00 90.50 568 GLY A CA 1
ATOM 4556 C C . GLY A 1 568 ? 13.134 -2.384 11.744 1.00 90.50 568 GLY A C 1
ATOM 4557 O O . GLY A 1 568 ? 14.157 -1.774 12.032 1.00 90.50 568 GLY A O 1
ATOM 4558 N N . THR A 1 569 ? 13.112 -3.279 10.753 1.00 91.50 569 THR A N 1
ATOM 4559 C CA . THR A 1 569 ? 14.311 -3.644 9.983 1.00 91.50 569 THR A CA 1
ATOM 4560 C C . THR A 1 569 ? 14.046 -3.687 8.480 1.00 91.50 569 THR A C 1
ATOM 4562 O O . THR A 1 569 ? 14.714 -2.971 7.734 1.00 91.50 569 THR A O 1
ATOM 4565 N N . GLU A 1 570 ? 13.057 -4.456 8.009 1.00 94.88 570 GLU A N 1
ATOM 4566 C CA . GLU A 1 570 ? 12.841 -4.643 6.562 1.00 94.88 570 GLU A CA 1
ATOM 4567 C C . GLU A 1 570 ? 12.382 -3.352 5.864 1.00 94.88 570 GLU A C 1
ATOM 4569 O O . GLU A 1 570 ? 12.988 -2.930 4.874 1.00 94.88 570 GLU A O 1
ATOM 4574 N N . ILE A 1 571 ? 11.343 -2.682 6.379 1.00 97.12 571 ILE A N 1
ATOM 4575 C CA . ILE A 1 571 ? 10.822 -1.455 5.757 1.00 97.12 571 ILE A CA 1
ATOM 4576 C C . ILE A 1 571 ? 11.832 -0.295 5.809 1.00 97.12 571 ILE A C 1
ATOM 4578 O O . ILE A 1 571 ? 12.028 0.335 4.762 1.00 97.12 571 ILE A O 1
ATOM 4582 N N . PRO A 1 572 ? 12.507 0.006 6.939 1.00 96.44 572 PRO A N 1
ATOM 4583 C CA . PRO A 1 572 ? 13.562 1.018 6.969 1.00 96.44 572 PRO A CA 1
ATOM 4584 C C . PRO A 1 572 ? 14.686 0.746 5.960 1.00 96.44 572 PRO A C 1
ATOM 4586 O O . PRO A 1 572 ? 15.076 1.655 5.220 1.00 96.44 572 PRO A O 1
ATOM 4589 N N . PHE A 1 573 ? 15.152 -0.505 5.860 1.00 95.19 573 PHE A N 1
ATOM 4590 C CA . PHE A 1 573 ? 16.164 -0.907 4.882 1.00 95.19 573 PHE A CA 1
ATOM 4591 C C . PHE A 1 573 ? 15.695 -0.654 3.443 1.00 95.19 573 PHE A C 1
ATOM 4593 O O . PHE A 1 573 ? 16.374 0.023 2.667 1.00 95.19 573 PHE A O 1
ATOM 4600 N N . GLU A 1 574 ? 14.498 -1.123 3.087 1.00 95.38 574 GLU A N 1
ATOM 4601 C CA . GLU A 1 574 ? 13.936 -0.946 1.745 1.00 95.38 574 GLU A CA 1
ATOM 4602 C C . GLU A 1 574 ? 13.699 0.532 1.392 1.00 95.38 574 GLU A C 1
ATOM 4604 O O . GLU A 1 574 ? 13.918 0.942 0.247 1.00 95.38 574 GLU A O 1
ATOM 4609 N N . LEU A 1 575 ? 13.293 1.365 2.358 1.00 96.38 575 LEU A N 1
ATOM 4610 C CA . LEU A 1 575 ? 13.171 2.812 2.161 1.00 96.38 575 LEU A CA 1
ATOM 4611 C C . LEU A 1 575 ? 14.523 3.447 1.831 1.00 96.38 575 LEU A C 1
ATOM 4613 O O . LEU A 1 575 ? 14.609 4.211 0.865 1.00 96.38 575 LEU A O 1
ATOM 4617 N N . LYS A 1 576 ? 15.580 3.097 2.572 1.00 93.94 576 LYS A N 1
ATOM 4618 C CA . LYS A 1 576 ? 16.935 3.614 2.335 1.00 93.94 576 LYS A CA 1
ATOM 4619 C C . LYS A 1 576 ? 17.496 3.176 0.984 1.00 93.94 576 LYS A C 1
ATOM 4621 O O . LYS A 1 576 ? 18.053 3.998 0.259 1.00 93.94 576 LYS A O 1
ATOM 4626 N N . VAL A 1 577 ? 17.284 1.920 0.590 1.00 90.69 577 VAL A N 1
ATOM 4627 C CA . VAL A 1 577 ? 17.714 1.396 -0.721 1.00 90.69 577 VAL A CA 1
ATOM 4628 C C . VAL A 1 577 ? 17.025 2.125 -1.883 1.00 90.69 577 VAL A C 1
ATOM 4630 O O . VAL A 1 577 ? 17.640 2.371 -2.927 1.00 90.69 577 VAL A O 1
ATOM 4633 N N . ARG A 1 578 ? 15.740 2.466 -1.723 1.00 91.69 578 ARG A N 1
ATOM 4634 C CA . ARG A 1 578 ? 14.905 3.035 -2.796 1.00 91.69 578 ARG A CA 1
ATOM 4635 C C . ARG A 1 578 ? 14.983 4.554 -2.904 1.00 91.69 578 ARG A C 1
ATOM 4637 O O . ARG A 1 578 ? 14.936 5.066 -4.021 1.00 91.69 578 ARG A O 1
ATOM 4644 N N . PHE A 1 579 ? 15.059 5.252 -1.775 1.00 95.69 579 PHE A N 1
ATOM 4645 C CA . PHE A 1 579 ? 14.946 6.713 -1.699 1.00 95.69 579 PHE A CA 1
ATOM 4646 C C . PHE A 1 579 ? 16.189 7.398 -1.119 1.00 95.69 579 PHE A C 1
ATOM 4648 O O . PHE A 1 579 ? 16.250 8.628 -1.108 1.00 95.69 579 PHE A O 1
ATOM 4655 N N . GLY A 1 580 ? 17.173 6.618 -0.672 1.00 93.00 580 GLY A N 1
ATOM 4656 C CA . GLY A 1 580 ? 18.439 7.099 -0.135 1.00 93.00 580 GLY A CA 1
ATOM 4657 C C . GLY A 1 580 ? 18.557 6.987 1.382 1.00 93.00 580 GLY A C 1
ATOM 4658 O O . GLY A 1 580 ? 17.547 6.972 2.087 1.00 93.00 580 GLY A O 1
ATOM 4659 N N . PRO A 1 581 ? 19.790 6.972 1.918 1.00 90.81 581 PRO A N 1
ATOM 4660 C CA . PRO A 1 581 ? 20.046 6.764 3.345 1.00 90.81 581 PRO A CA 1
ATOM 4661 C C . PRO A 1 581 ? 19.435 7.851 4.240 1.00 90.81 581 PRO A C 1
ATOM 4663 O O . PRO A 1 581 ? 19.096 7.576 5.384 1.00 90.81 581 PRO A O 1
ATOM 4666 N N . LYS A 1 582 ? 19.246 9.066 3.706 1.00 89.56 582 LYS A N 1
ATOM 4667 C CA . LYS A 1 582 ? 18.664 10.221 4.412 1.00 89.56 582 LYS A CA 1
ATOM 4668 C C . LYS A 1 582 ? 17.139 10.351 4.247 1.00 89.56 582 LYS A C 1
ATOM 4670 O O . LYS A 1 582 ? 16.570 11.369 4.634 1.00 89.56 582 LYS A O 1
ATOM 4675 N N . ALA A 1 583 ? 16.471 9.364 3.641 1.00 90.62 583 ALA A N 1
ATOM 4676 C CA . ALA A 1 583 ? 15.027 9.421 3.393 1.00 90.62 583 ALA A CA 1
ATOM 4677 C C . ALA A 1 583 ? 14.189 9.399 4.688 1.00 90.62 583 ALA A C 1
ATOM 4679 O O . ALA A 1 583 ? 13.100 9.978 4.728 1.00 90.62 583 ALA A O 1
ATOM 4680 N N . ILE A 1 584 ? 14.704 8.759 5.739 1.00 94.44 584 ILE A N 1
ATOM 4681 C CA . ILE A 1 584 ? 14.110 8.665 7.081 1.00 94.44 584 ILE A CA 1
ATOM 4682 C C . ILE A 1 584 ? 15.125 9.136 8.129 1.00 94.44 584 ILE A C 1
ATOM 4684 O O . ILE A 1 584 ? 16.329 9.012 7.904 1.00 94.44 584 ILE A O 1
ATOM 4688 N N . SER A 1 585 ? 14.656 9.716 9.239 1.00 90.69 585 SER A N 1
ATOM 4689 C CA . SER A 1 585 ? 15.531 10.064 10.371 1.00 90.69 585 SER A CA 1
ATOM 4690 C C . SER A 1 585 ? 15.890 8.824 11.201 1.00 90.69 585 SER A C 1
ATOM 4692 O O . SER A 1 585 ? 15.239 7.789 11.085 1.00 90.69 585 SER A O 1
ATOM 4694 N N . ILE A 1 586 ? 16.900 8.934 12.072 1.00 88.12 586 ILE A N 1
ATOM 4695 C CA . ILE A 1 586 ? 17.283 7.859 13.008 1.00 88.12 586 ILE A CA 1
ATOM 4696 C C . ILE A 1 586 ? 16.127 7.540 13.976 1.00 88.12 586 ILE A C 1
ATOM 4698 O O . ILE A 1 586 ? 15.850 6.382 14.270 1.00 88.12 586 ILE A O 1
ATOM 4702 N N . GLU A 1 587 ? 15.402 8.562 14.437 1.00 86.75 587 GLU A N 1
ATOM 4703 C CA . GLU A 1 587 ? 14.216 8.390 15.289 1.00 86.75 587 GLU A CA 1
ATOM 4704 C C . GLU A 1 587 ? 13.100 7.619 14.573 1.00 86.75 587 GLU A C 1
ATOM 4706 O O . GLU A 1 587 ? 12.485 6.719 15.147 1.00 86.75 587 GLU A O 1
ATOM 4711 N N . GLU A 1 588 ? 12.859 7.943 13.300 1.00 89.94 588 GLU A N 1
ATOM 4712 C CA . GLU A 1 588 ? 11.878 7.250 12.465 1.00 89.94 588 GLU A CA 1
ATOM 4713 C C . GLU A 1 588 ? 12.324 5.837 12.122 1.00 89.94 588 GLU A C 1
ATOM 4715 O O . GLU A 1 588 ? 11.489 4.952 12.049 1.00 89.94 588 GLU A O 1
ATOM 4720 N N . GLU A 1 589 ? 13.615 5.593 11.927 1.00 89.50 589 GLU A N 1
ATOM 4721 C CA . GLU A 1 589 ? 14.140 4.243 11.734 1.00 89.50 589 GLU A CA 1
ATOM 4722 C C . GLU A 1 589 ? 13.867 3.358 12.955 1.00 89.50 589 GLU A C 1
ATOM 4724 O O . GLU A 1 589 ? 13.391 2.235 12.801 1.00 89.50 589 GLU A O 1
ATOM 4729 N N . ASN A 1 590 ? 14.048 3.898 14.162 1.00 86.25 590 ASN A N 1
ATOM 4730 C CA . ASN A 1 590 ? 13.780 3.182 15.409 1.00 86.25 590 ASN A CA 1
ATOM 4731 C C . ASN A 1 590 ? 12.277 2.977 15.692 1.00 86.25 590 ASN A C 1
ATOM 4733 O O . ASN A 1 590 ? 11.913 2.082 16.455 1.00 86.25 590 ASN A O 1
ATOM 4737 N N . ASN A 1 591 ? 11.387 3.796 15.113 1.00 91.25 591 ASN A N 1
ATOM 4738 C CA . ASN A 1 591 ? 9.938 3.703 15.330 1.00 91.25 591 ASN A CA 1
ATOM 4739 C C . ASN A 1 591 ? 9.103 4.075 14.090 1.00 91.25 591 ASN A C 1
ATOM 4741 O O . ASN A 1 591 ? 8.195 4.915 14.140 1.00 91.25 591 ASN A O 1
ATOM 4745 N N . LEU A 1 592 ? 9.376 3.418 12.962 1.00 94.88 592 LEU A N 1
ATOM 4746 C CA . LEU A 1 592 ? 8.752 3.779 11.687 1.00 94.88 592 LEU A CA 1
ATOM 4747 C C . LEU A 1 592 ? 7.245 3.536 11.702 1.00 94.88 592 LEU A C 1
ATOM 4749 O O . LEU A 1 592 ? 6.471 4.371 11.232 1.00 94.88 592 LEU A O 1
ATOM 4753 N N . PHE A 1 593 ? 6.817 2.410 12.282 1.00 95.25 593 PHE A N 1
ATOM 4754 C CA . PHE A 1 593 ? 5.397 2.103 12.419 1.00 95.25 593 PHE A CA 1
ATOM 4755 C C . PHE A 1 593 ? 4.673 3.163 13.248 1.00 95.25 593 PHE A C 1
ATOM 4757 O O . PHE A 1 593 ? 3.585 3.577 12.867 1.00 95.25 593 PHE A O 1
ATOM 4764 N N . GLY A 1 594 ? 5.275 3.653 14.339 1.00 93.38 594 GLY A N 1
ATOM 4765 C CA . GLY A 1 594 ? 4.707 4.738 15.139 1.00 93.38 594 GLY A CA 1
ATOM 4766 C C . GLY A 1 594 ? 4.476 6.010 14.321 1.00 93.38 594 GLY A C 1
ATOM 4767 O O . GLY A 1 594 ? 3.403 6.606 14.419 1.00 93.38 594 GLY A O 1
ATOM 4768 N N . ALA A 1 595 ? 5.425 6.365 13.449 1.00 93.25 595 ALA A N 1
ATOM 4769 C CA . ALA A 1 595 ? 5.336 7.545 12.587 1.00 93.25 595 ALA A CA 1
ATOM 4770 C C . ALA A 1 595 ? 4.201 7.465 11.545 1.00 93.25 595 ALA A C 1
ATOM 4772 O O . ALA A 1 595 ? 3.628 8.492 11.178 1.00 93.25 595 ALA A O 1
ATOM 4773 N N . VAL A 1 596 ? 3.844 6.260 11.079 1.00 95.56 596 VAL A N 1
ATOM 4774 C CA . VAL A 1 596 ? 2.795 6.056 10.057 1.00 95.56 596 VAL A CA 1
ATOM 4775 C C . VAL A 1 596 ? 1.530 5.364 10.570 1.00 95.56 596 VAL A C 1
ATOM 4777 O O . VAL A 1 596 ? 0.603 5.142 9.792 1.00 95.56 596 VAL A O 1
ATOM 4780 N N . ARG A 1 597 ? 1.443 5.056 11.871 1.00 94.62 597 ARG A N 1
ATOM 4781 C CA . ARG A 1 597 ? 0.346 4.283 12.484 1.00 94.62 597 ARG A CA 1
ATOM 4782 C C . ARG A 1 597 ? -1.030 4.846 12.137 1.00 94.62 597 ARG A C 1
ATOM 4784 O O . ARG A 1 597 ? -1.934 4.110 11.754 1.00 94.62 597 ARG A O 1
ATOM 4791 N N . ASN A 1 598 ? -1.166 6.165 12.226 1.00 93.38 598 ASN A N 1
ATOM 4792 C CA . ASN A 1 598 ? -2.423 6.874 11.976 1.00 93.38 598 ASN A CA 1
ATOM 4793 C C . ASN A 1 598 ? -2.746 7.029 10.477 1.00 93.38 598 ASN A C 1
ATOM 4795 O O . ASN A 1 598 ? -3.826 7.493 10.128 1.00 93.38 598 ASN A O 1
ATOM 4799 N N . ASP A 1 599 ? -1.826 6.656 9.586 1.00 95.38 599 ASP A N 1
ATOM 4800 C CA . ASP A 1 599 ? -2.011 6.678 8.133 1.00 95.38 599 ASP A CA 1
ATOM 4801 C C . ASP A 1 599 ? -2.091 5.264 7.537 1.00 95.38 599 ASP A C 1
ATOM 4803 O O . ASP A 1 599 ? -2.137 5.116 6.314 1.00 95.38 599 ASP A O 1
ATOM 4807 N N . ILE A 1 600 ? -2.155 4.216 8.369 1.00 95.81 600 ILE A N 1
ATOM 4808 C CA . ILE A 1 600 ? -2.096 2.831 7.893 1.00 95.81 600 ILE A CA 1
ATOM 4809 C C . ILE A 1 600 ? -3.244 2.481 6.945 1.00 95.81 600 ILE A C 1
ATOM 4811 O O . ILE A 1 600 ? -3.030 1.803 5.946 1.00 95.81 600 ILE A O 1
ATOM 4815 N N . VAL A 1 601 ? -4.437 3.033 7.180 1.00 95.94 601 VAL A N 1
ATOM 4816 C CA . VAL A 1 601 ? -5.593 2.858 6.291 1.00 95.94 601 VAL A CA 1
ATOM 4817 C C . VAL A 1 601 ? -5.299 3.435 4.905 1.00 95.94 601 VAL A C 1
ATOM 4819 O O . VAL A 1 601 ? -5.592 2.802 3.894 1.00 95.94 601 VAL A O 1
ATOM 4822 N N . LYS A 1 602 ? -4.656 4.610 4.832 1.00 95.19 602 LYS A N 1
ATOM 4823 C CA . LYS A 1 602 ? -4.256 5.223 3.554 1.00 95.19 602 LYS A CA 1
ATOM 4824 C C . LYS A 1 602 ? -3.198 4.380 2.844 1.00 95.19 602 LYS A C 1
ATOM 4826 O O . LYS A 1 602 ? -3.261 4.227 1.626 1.00 95.19 602 LYS A O 1
ATOM 4831 N N . ILE A 1 603 ? -2.250 3.827 3.603 1.00 97.19 603 ILE A N 1
ATOM 4832 C CA . ILE A 1 603 ? -1.202 2.939 3.088 1.00 97.19 603 ILE A CA 1
ATOM 4833 C C . ILE A 1 603 ? -1.825 1.666 2.505 1.00 97.19 603 ILE A C 1
ATOM 4835 O O . ILE A 1 603 ? -1.535 1.325 1.359 1.00 97.19 603 ILE A O 1
ATOM 4839 N N . VAL A 1 604 ? -2.712 0.997 3.247 1.00 96.94 604 VAL A N 1
ATOM 4840 C CA . VAL A 1 604 ? -3.403 -0.217 2.788 1.00 96.94 604 VAL A CA 1
ATOM 4841 C C . VAL A 1 604 ? -4.225 0.073 1.539 1.00 96.94 604 VAL A C 1
ATOM 4843 O O . VAL A 1 604 ? -4.033 -0.616 0.539 1.00 96.94 604 VAL A O 1
ATOM 4846 N N . LYS A 1 605 ? -5.055 1.129 1.549 1.00 95.25 605 LYS A N 1
ATOM 4847 C CA . LYS A 1 605 ? -5.831 1.559 0.373 1.00 95.25 605 LYS A CA 1
ATOM 4848 C C . LYS A 1 605 ? -4.932 1.755 -0.845 1.00 95.25 605 LYS A C 1
ATOM 4850 O O . LYS A 1 605 ? -5.181 1.169 -1.891 1.00 95.25 605 LYS A O 1
ATOM 4855 N N . TYR A 1 606 ? -3.810 2.463 -0.692 1.00 95.12 606 TYR A N 1
ATOM 4856 C CA . TYR A 1 606 ? -2.849 2.621 -1.783 1.00 95.12 606 TYR A CA 1
ATOM 4857 C C . TYR A 1 606 ? -2.288 1.282 -2.278 1.00 95.12 606 TYR A C 1
ATOM 4859 O O . TYR A 1 606 ? -2.144 1.089 -3.486 1.00 95.12 606 TYR A O 1
ATOM 4867 N N . ILE A 1 607 ? -1.921 0.361 -1.382 1.00 95.19 607 ILE A N 1
ATOM 4868 C CA . ILE A 1 607 ? -1.350 -0.942 -1.753 1.00 95.19 607 ILE A CA 1
ATOM 4869 C C . ILE A 1 607 ? -2.367 -1.755 -2.554 1.00 95.19 607 ILE A C 1
ATOM 4871 O O . ILE A 1 607 ? -2.035 -2.209 -3.653 1.00 95.19 607 ILE A O 1
ATOM 4875 N N . VAL A 1 608 ? -3.602 -1.896 -2.069 1.00 94.06 608 VAL A N 1
ATOM 4876 C CA . VAL A 1 608 ? -4.643 -2.670 -2.765 1.00 94.06 608 VAL A CA 1
ATOM 4877 C C . VAL A 1 608 ? -4.993 -2.016 -4.111 1.00 94.06 608 VAL A C 1
ATOM 4879 O O . VAL A 1 608 ? -4.878 -2.657 -5.166 1.00 94.06 608 VAL A O 1
ATOM 4882 N N . ASP A 1 609 ? -5.162 -0.688 -4.118 1.00 90.62 609 ASP A N 1
ATOM 4883 C CA . ASP A 1 609 ? -5.415 0.131 -5.310 1.00 90.62 609 ASP A CA 1
ATOM 4884 C C . ASP A 1 609 ? -4.244 0.180 -6.283 1.00 90.62 609 ASP A C 1
ATOM 4886 O O . ASP A 1 609 ? -4.394 0.680 -7.395 1.00 90.62 609 ASP A O 1
ATOM 4890 N N . SER A 1 610 ? -3.049 -0.303 -5.932 1.00 90.75 610 SER A N 1
ATOM 4891 C CA . SER A 1 610 ? -1.854 -0.313 -6.794 1.00 90.75 610 SER A CA 1
ATOM 4892 C C . SER A 1 610 ? -1.372 -1.725 -7.164 1.00 90.75 610 SER A C 1
ATOM 4894 O O . SER A 1 610 ? -0.514 -1.872 -8.045 1.00 90.75 610 SER A O 1
ATOM 4896 N N . THR A 1 611 ? -1.974 -2.764 -6.579 1.00 93.12 611 THR A N 1
ATOM 4897 C CA . THR A 1 611 ? -1.660 -4.181 -6.842 1.00 93.12 611 THR A CA 1
ATOM 4898 C C . THR A 1 611 ? -2.806 -4.969 -7.471 1.00 93.12 611 THR A C 1
ATOM 4900 O O . THR A 1 611 ? -2.538 -6.010 -8.062 1.00 93.12 611 THR A O 1
ATOM 4903 N N . GLY A 1 612 ? -4.039 -4.448 -7.450 1.00 91.31 612 GLY A N 1
ATOM 4904 C CA . GLY A 1 612 ? -5.207 -5.146 -8.002 1.00 91.31 612 GLY A CA 1
ATOM 4905 C C . GLY A 1 612 ? -5.887 -6.082 -7.002 1.00 91.31 612 GLY A C 1
ATOM 4906 O O . GLY A 1 612 ? -6.818 -6.787 -7.375 1.00 91.31 612 GLY A O 1
ATOM 4907 N N . VAL A 1 613 ? -5.453 -6.084 -5.741 1.00 94.00 613 VAL A N 1
ATOM 4908 C CA . VAL A 1 613 ? -6.191 -6.720 -4.643 1.00 94.00 613 VAL A CA 1
ATOM 4909 C C . VAL A 1 613 ? -7.495 -5.953 -4.439 1.00 94.00 613 VAL A C 1
ATOM 4911 O O . VAL A 1 613 ? -7.472 -4.728 -4.356 1.00 94.00 613 VAL A O 1
ATOM 4914 N N . GLN A 1 614 ? -8.623 -6.655 -4.380 1.00 93.56 614 GLN A N 1
ATOM 4915 C CA . GLN A 1 614 ? -9.919 -6.062 -4.064 1.00 93.56 614 GLN A CA 1
ATOM 4916 C C . GLN A 1 614 ? -10.376 -6.556 -2.696 1.00 93.56 614 GLN A C 1
ATOM 4918 O O . GLN A 1 614 ? -10.403 -7.762 -2.450 1.00 93.56 614 GLN A O 1
ATOM 4923 N N . LEU A 1 615 ? -10.721 -5.615 -1.821 1.00 94.25 615 LEU A N 1
ATOM 4924 C CA . LEU A 1 615 ? -11.309 -5.890 -0.513 1.00 94.25 615 LEU A CA 1
ATOM 4925 C C . LEU A 1 615 ? -12.839 -5.808 -0.598 1.00 94.25 615 LEU A C 1
ATOM 4927 O O . LEU A 1 615 ? -13.383 -5.183 -1.513 1.00 94.25 615 LEU A O 1
ATOM 4931 N N . THR A 1 616 ? -13.542 -6.452 0.329 1.00 94.00 616 THR A N 1
ATOM 4932 C CA . THR A 1 616 ? -14.994 -6.298 0.483 1.00 94.00 616 THR A CA 1
ATOM 4933 C C . THR A 1 616 ? -15.334 -4.919 1.056 1.00 94.00 616 THR A C 1
ATOM 4935 O O . THR A 1 616 ? -14.535 -4.306 1.767 1.00 94.00 616 THR A O 1
ATOM 4938 N N . THR A 1 617 ? -16.539 -4.415 0.767 1.00 91.25 617 THR A N 1
ATOM 4939 C CA . THR A 1 617 ? -17.007 -3.123 1.301 1.00 91.25 617 THR A CA 1
ATOM 4940 C C . THR A 1 617 ? -17.012 -3.122 2.831 1.00 91.25 617 THR A C 1
ATOM 4942 O O . THR A 1 617 ? -16.503 -2.190 3.445 1.00 91.25 617 THR A O 1
ATOM 4945 N N . THR A 1 618 ? -17.482 -4.213 3.444 1.00 90.31 618 THR A N 1
ATOM 4946 C CA . THR A 1 618 ? -17.508 -4.391 4.903 1.00 90.31 618 THR A CA 1
ATOM 4947 C C . THR A 1 618 ? -16.109 -4.350 5.522 1.00 90.31 618 THR A C 1
ATOM 4949 O O . THR A 1 618 ? -15.919 -3.725 6.567 1.00 90.31 618 THR A O 1
ATOM 4952 N N . CYS A 1 619 ? -15.110 -4.959 4.869 1.00 93.50 619 CYS A N 1
ATOM 4953 C CA . CYS A 1 619 ? -13.718 -4.880 5.310 1.00 93.50 619 CYS A CA 1
ATOM 4954 C C . CYS A 1 619 ? -13.211 -3.432 5.282 1.00 93.50 619 CYS A C 1
ATOM 4956 O O . CYS A 1 619 ? -12.637 -2.968 6.262 1.00 93.50 619 CYS A O 1
ATOM 4958 N N . LEU A 1 620 ? -13.468 -2.687 4.201 1.00 89.88 620 LEU A N 1
ATOM 4959 C CA . LEU A 1 620 ? -13.036 -1.289 4.087 1.00 89.88 620 LEU A CA 1
ATOM 4960 C C . LEU A 1 620 ? -13.667 -0.389 5.159 1.00 89.88 620 LEU A C 1
ATOM 4962 O O . LEU A 1 620 ? -12.953 0.401 5.773 1.00 89.88 620 LEU A O 1
ATOM 4966 N N . GLU A 1 621 ? -14.969 -0.533 5.413 1.00 90.00 621 GLU A N 1
ATOM 4967 C CA . GLU A 1 621 ? -15.680 0.212 6.463 1.00 90.00 621 GLU A CA 1
ATOM 4968 C C . GLU A 1 621 ? -15.129 -0.112 7.860 1.00 90.00 621 GLU A C 1
ATOM 4970 O O . GLU A 1 621 ? -14.899 0.782 8.679 1.00 90.00 621 GLU A O 1
ATOM 4975 N N . THR A 1 622 ? -14.847 -1.391 8.127 1.00 90.19 622 THR A N 1
ATOM 4976 C CA . THR A 1 622 ? -14.303 -1.823 9.421 1.00 90.19 622 THR A CA 1
ATOM 4977 C C . THR A 1 622 ? -12.860 -1.353 9.597 1.00 90.19 622 THR A C 1
ATOM 4979 O O . THR A 1 622 ? -12.523 -0.790 10.639 1.00 90.19 622 THR A O 1
ATOM 4982 N N . LEU A 1 623 ? -12.026 -1.482 8.560 1.00 90.62 623 LEU A N 1
ATOM 4983 C CA . LEU A 1 623 ? -10.643 -1.007 8.537 1.00 90.62 623 LEU A CA 1
ATOM 4984 C C . LEU A 1 623 ? -10.549 0.500 8.812 1.00 90.62 623 LEU A C 1
ATOM 4986 O O . LEU A 1 623 ? -9.638 0.930 9.519 1.00 90.62 623 LEU A O 1
ATOM 4990 N N . GLU A 1 624 ? -11.481 1.308 8.295 1.00 90.25 624 GLU A N 1
ATOM 4991 C CA . GLU A 1 624 ? -11.539 2.747 8.590 1.00 90.25 624 GLU A CA 1
ATOM 4992 C C . GLU A 1 624 ? -11.780 3.040 10.074 1.00 90.25 624 GLU A C 1
ATOM 4994 O O . GLU A 1 624 ? -11.224 4.003 10.604 1.00 90.25 624 GLU A O 1
ATOM 4999 N N . SER A 1 625 ? -12.566 2.200 10.751 1.00 86.44 625 SER A N 1
ATOM 5000 C CA . SER A 1 625 ? -12.857 2.348 12.180 1.00 86.44 625 SER A CA 1
ATOM 5001 C C . SER A 1 625 ? -11.761 1.781 13.092 1.00 86.44 625 SER A C 1
ATOM 5003 O O . SER A 1 625 ? -11.491 2.351 14.148 1.00 86.44 625 SER A O 1
ATOM 5005 N N . SER A 1 626 ? -11.117 0.677 12.695 1.00 85.38 626 SER A N 1
ATOM 5006 C CA . SER A 1 626 ? -10.116 -0.029 13.508 1.00 85.38 626 SER A CA 1
ATOM 5007 C C . SER A 1 626 ? -8.693 0.498 13.304 1.00 85.38 626 SER A C 1
ATOM 5009 O O . SER A 1 626 ? -7.919 0.581 14.255 1.00 85.38 626 SER A O 1
ATOM 5011 N N . GLY A 1 627 ? -8.332 0.880 12.075 1.00 90.75 627 GLY A N 1
ATOM 5012 C CA . GLY A 1 627 ? -6.999 1.370 11.738 1.00 90.75 627 GLY A CA 1
ATOM 5013 C C . GLY A 1 627 ? -5.888 0.340 11.976 1.00 90.75 627 GLY A C 1
ATOM 5014 O O . GLY A 1 627 ? -5.912 -0.768 11.442 1.00 90.75 627 GLY A O 1
ATOM 5015 N N . ALA A 1 628 ? -4.862 0.732 12.734 1.00 89.75 628 ALA A N 1
ATOM 5016 C CA . ALA A 1 628 ? -3.732 -0.139 13.060 1.00 89.75 628 ALA A CA 1
ATOM 5017 C C . ALA A 1 628 ? -4.155 -1.265 14.014 1.00 89.75 628 ALA A C 1
ATOM 5019 O O . ALA A 1 628 ? -4.820 -1.007 15.013 1.00 89.75 628 ALA A O 1
ATOM 5020 N N . GLY A 1 629 ? -3.708 -2.490 13.735 1.00 88.88 629 GLY A N 1
ATOM 5021 C CA . GLY A 1 629 ? -4.107 -3.702 14.451 1.00 88.88 629 GLY A CA 1
ATOM 5022 C C . GLY A 1 629 ? -5.304 -4.433 13.836 1.00 88.88 629 GLY A C 1
ATOM 5023 O O . GLY A 1 629 ? -5.682 -5.473 14.358 1.00 88.88 629 GLY A O 1
ATOM 5024 N N . TYR A 1 630 ? -5.889 -3.927 12.742 1.00 94.69 630 TYR A N 1
ATOM 5025 C CA . TYR A 1 630 ? -6.932 -4.652 12.014 1.00 94.69 630 TYR A CA 1
ATOM 5026 C C . TYR A 1 630 ? -6.382 -5.962 11.434 1.00 94.69 630 TYR A C 1
ATOM 5028 O O . TYR A 1 630 ? -5.373 -5.944 10.723 1.00 94.69 630 TYR A O 1
ATOM 5036 N N . GLU A 1 631 ? -7.054 -7.068 11.739 1.00 96.00 631 GLU A N 1
ATOM 5037 C CA . GLU A 1 631 ? -6.727 -8.410 11.263 1.00 96.00 631 GLU A CA 1
ATOM 5038 C C . GLU A 1 631 ? -7.564 -8.742 10.027 1.00 96.00 631 GLU A C 1
ATOM 5040 O O . GLU A 1 631 ? -8.788 -8.834 10.095 1.00 96.00 631 GLU A O 1
ATOM 5045 N N . PHE A 1 632 ? -6.887 -8.914 8.897 1.00 96.25 632 PHE A N 1
ATOM 5046 C CA . PHE A 1 632 ? -7.459 -9.437 7.669 1.00 96.25 632 PHE A CA 1
ATOM 5047 C C . PHE A 1 632 ? -7.605 -10.952 7.751 1.00 96.25 632 PHE A C 1
ATOM 5049 O O . PHE A 1 632 ? -6.713 -11.658 8.228 1.00 96.25 632 PHE A O 1
ATOM 5056 N N . VAL A 1 633 ? -8.686 -11.450 7.164 1.00 94.44 633 VAL A N 1
ATOM 5057 C CA . VAL A 1 633 ? -8.939 -12.870 6.918 1.00 94.44 633 VAL A CA 1
ATOM 5058 C C . VAL A 1 633 ? -9.235 -13.115 5.436 1.00 94.44 633 VAL A C 1
ATOM 5060 O O . VAL A 1 633 ? -9.538 -12.203 4.670 1.00 94.44 633 VAL A O 1
ATOM 5063 N N . SER A 1 634 ? -9.172 -14.372 4.989 1.00 89.69 634 SER A N 1
ATOM 5064 C CA . SER A 1 634 ? -9.302 -14.720 3.557 1.00 89.69 634 SER A CA 1
ATOM 5065 C C . SER A 1 634 ? -10.609 -14.259 2.893 1.00 89.69 634 SER A C 1
ATOM 5067 O O . SER A 1 634 ? -10.629 -14.044 1.676 1.00 89.69 634 SER A O 1
ATOM 5069 N N . VAL A 1 635 ? -11.684 -14.095 3.673 1.00 90.38 635 VAL A N 1
ATOM 5070 C CA . VAL A 1 635 ? -12.994 -13.612 3.196 1.00 90.38 635 VAL A CA 1
ATOM 5071 C C . VAL A 1 635 ? -13.049 -12.095 2.989 1.00 90.38 635 VAL A C 1
ATOM 5073 O O . VAL A 1 635 ? -13.939 -11.617 2.290 1.00 90.38 635 VAL A O 1
ATOM 5076 N N . ASP A 1 636 ? -12.094 -11.339 3.540 1.00 93.88 636 ASP A N 1
ATOM 5077 C CA . ASP A 1 636 ? -12.011 -9.885 3.348 1.00 93.88 636 ASP A CA 1
ATOM 5078 C C . ASP A 1 636 ? -11.556 -9.512 1.944 1.00 93.88 636 ASP A C 1
ATOM 5080 O O . ASP A 1 636 ? -11.861 -8.429 1.445 1.00 93.88 636 ASP A O 1
ATOM 5084 N N . LEU A 1 637 ? -10.837 -10.413 1.278 1.00 93.19 637 LEU A N 1
ATOM 5085 C CA . LEU A 1 637 ? -10.522 -10.277 -0.131 1.00 93.19 637 LEU A CA 1
ATOM 5086 C C . LEU A 1 637 ? -11.767 -10.688 -0.913 1.00 93.19 637 LEU A C 1
ATOM 5088 O O . LEU A 1 637 ? -12.356 -11.725 -0.624 1.00 93.19 637 LEU A O 1
ATOM 5092 N N . SER A 1 638 ? -12.148 -9.919 -1.931 1.00 89.81 638 SER A N 1
ATOM 5093 C CA . SER A 1 638 ? -13.237 -10.257 -2.855 1.00 89.81 638 SER A CA 1
ATOM 5094 C C . SER A 1 638 ? -12.693 -10.904 -4.130 1.00 89.81 638 SER A C 1
ATOM 5096 O O . SER A 1 638 ? -13.143 -11.986 -4.513 1.00 89.81 638 SER A O 1
ATOM 5098 N N . ALA A 1 639 ? -11.652 -10.325 -4.729 1.00 87.69 639 ALA A N 1
ATOM 5099 C CA . ALA A 1 639 ? -10.977 -10.871 -5.903 1.00 87.69 639 ALA A CA 1
ATOM 5100 C C . ALA A 1 639 ? -9.549 -10.324 -6.061 1.00 87.69 639 ALA A C 1
ATOM 5102 O O . ALA A 1 639 ? -9.165 -9.316 -5.465 1.00 87.69 639 ALA A O 1
ATOM 5103 N N . LEU A 1 640 ? -8.771 -10.968 -6.934 1.00 89.69 640 LEU A N 1
ATOM 5104 C CA . LEU A 1 640 ? -7.531 -10.408 -7.470 1.00 89.69 640 LEU A CA 1
ATOM 5105 C C . LEU A 1 640 ? -7.764 -9.947 -8.914 1.00 89.69 640 LEU A C 1
ATOM 5107 O O . LEU A 1 640 ? -7.789 -10.753 -9.853 1.00 89.69 640 LEU A O 1
ATOM 5111 N N . ALA A 1 641 ? -7.957 -8.643 -9.086 1.00 91.12 641 ALA A N 1
ATOM 5112 C CA . ALA A 1 641 ? -8.261 -8.007 -10.357 1.00 91.12 641 ALA A CA 1
ATOM 5113 C C . ALA A 1 641 ? -7.004 -7.719 -11.189 1.00 91.12 641 ALA A C 1
ATOM 5115 O O . ALA A 1 641 ? -5.913 -7.452 -10.684 1.00 91.12 641 ALA A O 1
ATOM 5116 N N . VAL A 1 642 ? -7.184 -7.737 -12.508 1.00 93.50 642 VAL A N 1
ATOM 5117 C CA . VAL A 1 642 ? -6.157 -7.323 -13.467 1.00 93.50 642 VAL A CA 1
ATOM 5118 C C . VAL A 1 642 ? -6.081 -5.804 -13.497 1.00 93.50 642 VAL A C 1
ATOM 5120 O O . VAL A 1 642 ? -7.102 -5.122 -13.598 1.00 93.50 642 VAL A O 1
ATOM 5123 N N . ARG A 1 643 ? -4.866 -5.263 -13.465 1.00 94.62 643 ARG A N 1
ATOM 5124 C CA . ARG A 1 643 ? -4.638 -3.823 -13.550 1.00 94.62 643 ARG A CA 1
ATOM 5125 C C . ARG A 1 643 ? -4.210 -3.432 -14.949 1.00 94.62 643 ARG A C 1
ATOM 5127 O O . ARG A 1 643 ? -3.260 -3.988 -15.477 1.00 94.62 643 ARG A O 1
ATOM 5134 N N . ILE A 1 644 ? -4.907 -2.461 -15.528 1.00 93.44 644 ILE A N 1
ATOM 5135 C CA . ILE A 1 644 ? -4.631 -1.960 -16.872 1.00 93.44 644 ILE A CA 1
ATOM 5136 C C . ILE A 1 644 ? -4.076 -0.535 -16.793 1.00 93.44 644 ILE A C 1
ATOM 5138 O O . ILE A 1 644 ? -4.532 0.274 -15.982 1.00 93.44 644 ILE A O 1
ATOM 5142 N N . LYS A 1 645 ? -3.084 -0.230 -17.625 1.00 93.62 645 LYS A N 1
ATOM 5143 C CA . LYS A 1 645 ? -2.725 1.137 -18.025 1.00 93.62 645 LYS A CA 1
ATOM 5144 C C . LYS A 1 645 ? -2.697 1.177 -19.537 1.00 93.62 645 LYS A C 1
ATOM 5146 O O . LYS A 1 645 ? -2.263 0.207 -20.137 1.00 93.62 645 LYS A O 1
ATOM 5151 N N . HIS A 1 646 ? -3.114 2.264 -20.151 1.00 93.25 646 HIS A N 1
ATOM 5152 C CA . HIS A 1 646 ? -3.159 2.367 -21.604 1.00 93.25 646 HIS A CA 1
ATOM 5153 C C . HIS A 1 646 ? -2.824 3.788 -22.046 1.00 93.25 646 HIS A C 1
ATOM 5155 O O . HIS A 1 646 ? -2.510 4.640 -21.214 1.00 93.25 646 HIS A O 1
ATOM 5161 N N . MET A 1 647 ? -2.837 4.026 -23.354 1.00 91.12 647 MET A N 1
ATOM 5162 C CA . MET A 1 647 ? -2.562 5.347 -23.912 1.00 91.12 647 MET A CA 1
ATOM 5163 C C . MET A 1 647 ? -3.595 6.384 -23.454 1.00 91.12 647 MET A C 1
ATOM 5165 O O . MET A 1 647 ? -4.779 6.068 -23.299 1.00 91.12 647 MET A O 1
ATOM 5169 N N . SER A 1 648 ? -3.135 7.624 -23.274 1.00 90.12 648 SER A N 1
ATOM 5170 C CA . SER A 1 648 ? -3.926 8.760 -22.781 1.00 90.12 648 SER A CA 1
ATOM 5171 C C . SER A 1 648 ? -5.095 9.123 -23.705 1.00 90.12 648 SER A C 1
ATOM 5173 O O . SER A 1 648 ? -6.153 9.533 -23.232 1.00 90.12 648 SER A O 1
ATOM 5175 N N . VAL A 1 649 ? -4.950 8.890 -25.016 1.00 88.44 649 VAL A N 1
ATOM 5176 C CA . VAL A 1 649 ? -6.000 9.127 -26.022 1.00 88.44 649 VAL A CA 1
ATOM 5177 C C . VAL A 1 649 ? -7.308 8.393 -25.709 1.00 88.44 649 VAL A C 1
ATOM 5179 O O . VAL A 1 649 ? -8.381 8.888 -26.036 1.00 88.44 649 VAL A O 1
ATOM 5182 N N . ILE A 1 650 ? -7.252 7.240 -25.042 1.00 89.38 650 ILE A N 1
ATOM 5183 C CA . ILE A 1 650 ? -8.438 6.426 -24.743 1.00 89.38 650 ILE A CA 1
ATOM 5184 C C . ILE A 1 650 ? -9.300 7.100 -23.667 1.00 89.38 650 ILE A C 1
ATOM 5186 O O . ILE A 1 650 ? -10.522 7.207 -23.818 1.00 89.38 650 ILE A O 1
ATOM 5190 N N . ASP A 1 651 ? -8.665 7.593 -22.600 1.00 92.25 651 ASP A N 1
ATOM 5191 C CA . ASP A 1 651 ? -9.345 8.364 -21.556 1.00 92.25 651 ASP A CA 1
ATOM 5192 C C . ASP A 1 651 ? -9.833 9.707 -22.115 1.00 92.25 651 ASP A C 1
ATOM 5194 O O . ASP A 1 651 ? -10.960 10.115 -21.836 1.00 92.25 651 ASP A O 1
ATOM 5198 N N . TYR A 1 652 ? -9.037 10.350 -22.976 1.00 91.75 652 TYR A N 1
ATOM 5199 C CA . TYR A 1 652 ? -9.416 11.591 -23.651 1.00 91.75 652 TYR A CA 1
ATOM 5200 C C . TYR A 1 652 ? -10.645 11.409 -24.552 1.00 91.75 652 TYR A C 1
ATOM 5202 O O . TYR A 1 652 ? -11.584 12.200 -24.481 1.00 91.75 652 TYR A O 1
ATOM 5210 N N . ALA A 1 653 ? -10.681 10.340 -25.354 1.00 91.06 653 ALA A N 1
ATOM 5211 C CA . ALA A 1 653 ? -11.817 9.995 -26.206 1.00 91.06 653 ALA A CA 1
ATOM 5212 C C . ALA A 1 653 ? -13.085 9.769 -25.377 1.00 91.06 653 ALA A C 1
ATOM 5214 O O . ALA A 1 653 ? -14.142 10.321 -25.678 1.00 91.06 653 ALA A O 1
ATOM 5215 N N . THR A 1 654 ? -12.958 9.024 -24.279 1.00 92.31 654 THR A N 1
ATOM 5216 C CA . THR A 1 654 ? -14.065 8.771 -23.350 1.00 92.31 654 THR A CA 1
ATOM 5217 C C . THR A 1 654 ? -14.564 10.071 -22.718 1.00 92.31 654 THR A C 1
ATOM 5219 O O . THR A 1 654 ? -15.767 10.333 -22.714 1.00 92.31 654 THR A O 1
ATOM 5222 N N . ALA A 1 655 ? -13.654 10.936 -22.262 1.00 92.62 655 ALA A N 1
ATOM 5223 C CA . ALA A 1 655 ? -13.988 12.244 -21.706 1.00 92.62 655 ALA A CA 1
ATOM 5224 C C . ALA A 1 655 ? -14.717 13.139 -22.721 1.00 92.62 655 ALA A C 1
ATOM 5226 O O . ALA A 1 655 ? -15.714 13.779 -22.383 1.00 92.62 655 ALA A O 1
ATOM 5227 N N . LYS A 1 656 ? -14.256 13.143 -23.980 1.00 89.69 656 LYS A N 1
ATOM 5228 C CA . LYS A 1 656 ? -14.888 13.862 -25.092 1.00 89.69 656 LYS A CA 1
ATOM 5229 C C . LYS A 1 656 ? -16.314 13.383 -25.343 1.00 89.69 656 LYS A C 1
ATOM 5231 O O . LYS A 1 656 ? -17.209 14.220 -25.422 1.00 89.69 656 LYS A O 1
ATOM 5236 N N . VAL A 1 657 ? -16.543 12.070 -25.425 1.00 90.00 657 VAL A N 1
ATOM 5237 C CA . VAL A 1 657 ? -17.892 11.507 -25.619 1.00 90.00 657 VAL A CA 1
ATOM 5238 C C . VAL A 1 657 ? -18.810 11.906 -24.465 1.00 90.00 657 VAL A C 1
ATOM 5240 O O . VAL A 1 657 ? -19.868 12.480 -24.710 1.00 90.00 657 VAL A O 1
ATOM 5243 N N . LEU A 1 658 ? -18.380 11.696 -23.218 1.00 92.00 658 LEU A N 1
ATOM 5244 C CA . LEU A 1 658 ? -19.182 12.004 -22.029 1.00 92.00 658 LEU A CA 1
ATOM 5245 C C . LEU A 1 658 ? -19.511 13.501 -21.912 1.00 92.00 658 LEU A C 1
ATOM 5247 O O . LEU A 1 658 ? -20.654 13.860 -21.641 1.00 92.00 658 LEU A O 1
ATOM 5251 N N . SER A 1 659 ? -18.533 14.383 -22.153 1.00 89.06 659 SER A N 1
ATOM 5252 C CA . SER A 1 659 ? -18.727 15.841 -22.083 1.00 89.06 659 SER A CA 1
ATOM 5253 C C . SER A 1 659 ? -19.699 16.352 -23.155 1.00 89.06 659 SER A C 1
ATOM 5255 O O . SER A 1 659 ? -20.471 17.280 -22.905 1.00 89.06 659 SER A O 1
ATOM 5257 N N . GLN A 1 660 ? -19.695 15.738 -24.342 1.00 84.50 660 GLN A N 1
ATOM 5258 C CA . GLN A 1 660 ? -20.617 16.079 -25.428 1.00 84.50 660 GLN A CA 1
ATOM 5259 C C . GLN A 1 660 ? -22.007 15.457 -25.236 1.00 84.50 660 GLN A C 1
ATOM 5261 O O . GLN A 1 660 ? -23.010 16.097 -25.534 1.00 84.50 660 GLN A O 1
ATOM 5266 N N . GLU A 1 661 ? -22.110 14.241 -24.698 1.00 85.88 661 GLU A N 1
ATOM 5267 C CA . GLU A 1 661 ? -23.402 13.628 -24.363 1.00 85.88 661 GLU A CA 1
ATOM 5268 C C . GLU A 1 661 ? -24.101 14.358 -23.218 1.00 85.88 661 GLU A C 1
ATOM 5270 O O . GLU A 1 661 ? -25.310 14.570 -23.281 1.00 85.88 661 GLU A O 1
ATOM 5275 N N . ALA A 1 662 ? -23.340 14.863 -22.244 1.00 85.94 662 ALA A N 1
ATOM 5276 C CA . ALA A 1 662 ? -23.871 15.735 -21.204 1.00 85.94 662 ALA A CA 1
ATOM 5277 C C . ALA A 1 662 ? -24.505 17.024 -21.755 1.00 85.94 662 ALA A C 1
ATOM 5279 O O . ALA A 1 662 ? -25.339 17.629 -21.088 1.00 85.94 662 ALA A O 1
ATOM 5280 N N . TYR A 1 663 ? -24.142 17.452 -22.970 1.00 76.25 663 TYR A N 1
ATOM 5281 C CA . TYR A 1 663 ? -24.768 18.602 -23.625 1.00 76.25 663 TYR A CA 1
ATOM 5282 C C . TYR A 1 663 ? -26.232 18.331 -24.006 1.00 76.25 663 TYR A C 1
ATOM 5284 O O . TYR A 1 663 ? -27.023 19.264 -24.093 1.00 76.25 663 TYR A O 1
ATOM 5292 N N . LYS A 1 664 ? -26.600 17.058 -24.210 1.00 77.44 664 LYS A N 1
ATOM 5293 C CA . LYS A 1 664 ? -27.953 16.635 -24.600 1.00 77.44 664 LYS A CA 1
ATOM 5294 C C . LYS A 1 664 ? -28.886 16.408 -23.402 1.00 77.44 664 LYS A C 1
ATOM 5296 O O . LYS A 1 664 ? -30.086 16.277 -23.608 1.00 77.44 664 LYS A O 1
ATOM 5301 N N . ASP A 1 665 ? -28.350 16.364 -22.180 1.00 76.31 665 ASP A N 1
ATOM 5302 C CA . ASP A 1 665 ? -29.098 16.132 -20.938 1.00 76.31 665 ASP A CA 1
ATOM 5303 C C . ASP A 1 665 ? -28.785 17.237 -19.913 1.00 76.31 665 ASP A C 1
ATOM 5305 O O . ASP A 1 665 ? -27.672 17.343 -19.390 1.00 76.31 665 ASP A O 1
ATOM 5309 N N . THR A 1 666 ? -29.759 18.102 -19.630 1.00 68.25 666 THR A N 1
ATOM 5310 C CA . THR A 1 666 ? -29.644 19.184 -18.634 1.00 68.25 666 THR A CA 1
ATOM 5311 C C . THR A 1 666 ? -30.014 18.738 -17.216 1.00 68.25 666 THR A C 1
ATOM 5313 O O . THR A 1 666 ? -29.888 19.524 -16.278 1.00 68.25 666 THR A O 1
ATOM 5316 N N . GLY A 1 667 ? -30.438 17.483 -17.036 1.00 70.88 667 GLY A N 1
ATOM 5317 C CA . GLY A 1 667 ? -30.817 16.903 -15.754 1.00 70.88 667 GLY A CA 1
ATOM 5318 C C . GLY A 1 667 ? -29.659 16.261 -14.980 1.00 70.88 667 GLY A C 1
ATOM 5319 O O . GLY A 1 667 ? -28.475 16.422 -15.286 1.00 70.88 667 GLY A O 1
ATOM 5320 N N . VAL A 1 668 ? -30.019 15.478 -13.954 1.00 75.88 668 VAL A N 1
ATOM 5321 C CA . VAL A 1 668 ? -29.074 14.781 -13.056 1.00 75.88 668 VAL A CA 1
ATOM 5322 C C . VAL A 1 668 ? -28.162 13.809 -13.820 1.00 75.88 668 VAL A C 1
ATOM 5324 O O . VAL A 1 668 ? -27.000 13.627 -13.448 1.00 75.88 668 VAL A O 1
ATOM 5327 N N . GLY A 1 669 ? -28.665 13.208 -14.905 1.00 80.81 669 GLY A N 1
ATOM 5328 C CA . GLY A 1 669 ? -27.880 12.349 -15.793 1.00 80.81 669 GLY A CA 1
ATOM 5329 C C . GLY A 1 669 ? -26.733 13.113 -16.453 1.00 80.81 669 GLY A C 1
ATOM 5330 O O . GLY A 1 669 ? -25.580 12.691 -16.358 1.00 80.81 669 GLY A O 1
ATOM 5331 N N . GLY A 1 670 ? -27.013 14.292 -17.008 1.00 83.88 670 GLY A N 1
ATOM 5332 C CA . GLY A 1 670 ? -26.001 15.177 -17.576 1.00 83.88 670 GLY A CA 1
ATOM 5333 C C . GLY A 1 670 ? -24.938 15.631 -16.577 1.00 83.88 670 GLY A C 1
ATOM 5334 O O . GLY A 1 670 ? -23.754 15.645 -16.905 1.00 83.88 670 GLY A O 1
ATOM 5335 N N . ASP A 1 671 ? -25.323 15.939 -15.338 1.00 82.62 671 ASP A N 1
ATOM 5336 C CA . ASP A 1 671 ? -24.366 16.326 -14.289 1.00 82.62 671 ASP A CA 1
ATOM 5337 C C . ASP A 1 671 ? -23.423 15.178 -13.914 1.00 82.62 671 ASP A C 1
ATOM 5339 O O . ASP A 1 671 ? -22.214 15.369 -13.718 1.00 82.62 671 ASP A O 1
ATOM 5343 N N . ARG A 1 672 ? -23.962 13.955 -13.864 1.00 88.12 672 ARG A N 1
ATOM 5344 C CA . ARG A 1 672 ? -23.161 12.746 -13.672 1.00 88.12 672 ARG A CA 1
ATOM 5345 C C . ARG A 1 672 ? -22.206 12.530 -14.847 1.00 88.12 672 ARG A C 1
ATOM 5347 O O . ARG A 1 672 ? -21.041 12.217 -14.613 1.00 88.12 672 ARG A O 1
ATOM 5354 N N . LEU A 1 673 ? -22.660 12.732 -16.085 1.00 90.94 673 LEU A N 1
ATOM 5355 C CA . LEU A 1 673 ? -21.817 12.626 -17.281 1.00 90.94 673 LEU A CA 1
ATOM 5356 C C . LEU A 1 673 ? -20.678 13.658 -17.276 1.00 90.94 673 LEU A C 1
ATOM 5358 O O . LEU A 1 673 ? -19.540 13.282 -17.547 1.00 90.94 673 LEU A O 1
ATOM 5362 N N . LEU A 1 674 ? -20.932 14.917 -16.893 1.00 89.69 674 LEU A N 1
ATOM 5363 C CA . LEU A 1 674 ? -19.877 15.935 -16.737 1.00 89.69 674 LEU A CA 1
ATOM 5364 C C . LEU A 1 674 ? -18.849 15.539 -15.672 1.00 89.69 674 LEU A C 1
ATOM 5366 O O . LEU A 1 674 ? -17.648 15.726 -15.869 1.00 89.69 674 LEU A O 1
ATOM 5370 N N . SER A 1 675 ? -19.305 14.957 -14.562 1.00 89.31 675 SER A N 1
ATOM 5371 C CA . SER A 1 675 ? -18.426 14.485 -13.488 1.00 89.31 675 SER A CA 1
ATOM 5372 C C . SER A 1 675 ? -17.528 13.331 -13.957 1.00 89.31 675 SER A C 1
ATOM 5374 O O . SER A 1 675 ? -16.314 13.369 -13.753 1.00 89.31 675 SER A O 1
ATOM 5376 N N . LEU A 1 676 ? -18.096 12.344 -14.662 1.00 92.75 676 LEU A N 1
ATOM 5377 C CA . LEU A 1 676 ? -17.348 11.228 -15.260 1.00 92.75 676 LEU A CA 1
ATOM 5378 C C . LEU A 1 676 ? -16.393 11.696 -16.373 1.00 92.75 676 LEU A C 1
ATOM 5380 O O . LEU A 1 676 ? -15.287 11.164 -16.517 1.00 92.75 676 LEU A O 1
ATOM 5384 N N . ALA A 1 677 ? -16.791 12.714 -17.143 1.00 93.00 677 ALA A N 1
ATOM 5385 C CA . ALA A 1 677 ? -15.933 13.342 -18.141 1.00 93.00 677 ALA A CA 1
ATOM 5386 C C . ALA A 1 677 ? -14.716 14.000 -17.478 1.00 93.00 677 ALA A C 1
ATOM 5388 O O . ALA A 1 677 ? -13.588 13.766 -17.909 1.00 93.00 677 ALA A O 1
ATOM 5389 N N . MET A 1 678 ? -14.921 14.759 -16.394 1.00 92.62 678 MET A N 1
ATOM 5390 C CA . MET A 1 678 ? -13.825 15.354 -15.625 1.00 92.62 678 MET A CA 1
ATOM 5391 C C . MET A 1 678 ? -12.878 14.300 -15.055 1.00 92.62 678 MET A C 1
ATOM 5393 O O . MET A 1 678 ? -11.666 14.464 -15.169 1.00 92.62 678 MET A O 1
ATOM 5397 N N . GLU A 1 679 ? -13.394 13.200 -14.499 1.00 92.75 679 GLU A N 1
ATOM 5398 C CA . GLU A 1 679 ? -12.559 12.090 -14.021 1.00 92.75 679 GLU A CA 1
ATOM 5399 C C . GLU A 1 679 ? -11.667 11.525 -15.143 1.00 92.75 679 GLU A C 1
ATOM 5401 O O . GLU A 1 679 ? -10.473 11.295 -14.945 1.00 92.75 679 GLU A O 1
ATOM 5406 N N . SER A 1 680 ? -12.227 11.355 -16.343 1.00 93.19 680 SER A N 1
ATOM 5407 C CA . SER A 1 680 ? -11.508 10.839 -17.516 1.00 93.19 680 SER A CA 1
ATOM 5408 C C . SER A 1 680 ? -10.475 11.844 -18.060 1.00 93.19 680 SER A C 1
ATOM 5410 O O . SER A 1 680 ? -9.349 11.464 -18.397 1.00 93.19 680 SER A O 1
ATOM 5412 N N . PHE A 1 681 ? -10.782 13.147 -18.056 1.00 92.38 681 PHE A N 1
ATOM 5413 C CA . PHE A 1 681 ? -9.792 14.187 -18.359 1.00 92.38 681 PHE A CA 1
ATOM 5414 C C . PHE A 1 681 ? -8.641 14.187 -17.347 1.00 92.38 681 PHE A C 1
ATOM 5416 O O . PHE A 1 681 ? -7.477 14.268 -17.738 1.00 92.38 681 PHE A O 1
ATOM 5423 N N . TYR A 1 682 ? -8.927 14.034 -16.051 1.00 89.94 682 TYR A N 1
ATOM 5424 C CA . TYR A 1 682 ? -7.876 13.941 -15.038 1.00 89.94 682 TYR A CA 1
ATOM 5425 C C . TYR A 1 682 ? -6.984 12.709 -15.233 1.00 89.94 682 TYR A C 1
ATOM 5427 O O . TYR A 1 682 ? -5.766 12.833 -15.113 1.00 89.94 682 TYR A O 1
ATOM 5435 N N . LYS A 1 683 ? -7.539 11.546 -15.606 1.00 90.44 683 LYS A N 1
ATOM 5436 C CA . LYS A 1 683 ? -6.739 10.350 -15.953 1.00 90.44 683 LYS A CA 1
ATOM 5437 C C . LYS A 1 683 ? -5.795 10.612 -17.127 1.00 90.44 683 LYS A C 1
ATOM 5439 O O . LYS A 1 683 ? -4.611 10.276 -17.046 1.00 90.44 683 LYS A O 1
ATOM 5444 N N . THR A 1 684 ? -6.287 11.297 -18.161 1.00 90.06 684 THR A N 1
ATOM 5445 C CA . THR A 1 684 ? -5.472 11.733 -19.306 1.00 90.06 684 THR A CA 1
ATOM 5446 C C . THR A 1 684 ? -4.300 12.594 -18.825 1.00 90.06 684 THR A C 1
ATOM 5448 O O . THR A 1 684 ? -3.146 12.233 -19.055 1.00 90.06 684 THR A O 1
ATOM 5451 N N . LEU A 1 685 ? -4.573 13.656 -18.059 1.00 87.38 685 LEU A N 1
ATOM 5452 C CA . LEU A 1 685 ? -3.558 14.591 -17.550 1.00 87.38 685 LEU A CA 1
ATOM 5453 C C . LEU A 1 685 ? -2.562 13.957 -16.570 1.00 87.38 685 LEU A C 1
ATOM 5455 O O . LEU A 1 685 ? -1.418 14.389 -16.489 1.00 87.38 685 LEU A O 1
ATOM 5459 N N . GLN A 1 686 ? -2.949 12.913 -15.835 1.00 84.94 686 GLN A N 1
ATOM 5460 C CA . GLN A 1 686 ? -2.015 12.171 -14.980 1.00 84.94 686 GLN A CA 1
ATOM 5461 C C . GLN A 1 686 ? -0.973 11.385 -15.786 1.00 84.94 686 GLN A C 1
ATOM 5463 O O . GLN A 1 686 ? 0.147 11.163 -15.310 1.00 84.94 686 GLN A O 1
ATOM 5468 N N . SER A 1 687 ? -1.351 10.921 -16.978 1.00 83.88 687 SER A N 1
ATOM 5469 C CA . SER A 1 687 ? -0.469 10.181 -17.885 1.00 83.88 687 SER A CA 1
ATOM 5470 C C . SER A 1 687 ? 0.312 11.088 -18.839 1.00 83.88 687 SER A C 1
ATOM 5472 O O . SER A 1 687 ? 1.445 10.755 -19.184 1.00 83.88 687 SER A O 1
ATOM 5474 N N . ASP A 1 688 ? -0.269 12.235 -19.192 1.00 87.00 688 ASP A N 1
ATOM 5475 C CA . ASP A 1 688 ? 0.255 13.224 -20.131 1.00 87.00 688 ASP A CA 1
ATOM 5476 C C . ASP A 1 688 ? -0.022 14.658 -19.618 1.00 87.00 688 ASP A C 1
ATOM 5478 O O . ASP A 1 688 ? -0.983 15.306 -20.044 1.00 87.00 688 ASP A O 1
ATOM 5482 N N . PRO A 1 689 ? 0.778 15.161 -18.653 1.00 83.88 689 PRO A N 1
ATOM 5483 C CA . PRO A 1 689 ? 0.540 16.467 -18.031 1.00 83.88 689 PRO A CA 1
ATOM 5484 C C . PRO A 1 689 ? 0.691 17.662 -18.979 1.00 83.88 689 PRO A C 1
ATOM 5486 O O . PRO A 1 689 ? 0.170 18.735 -18.682 1.00 83.88 689 PRO A O 1
ATOM 5489 N N . LEU A 1 690 ? 1.396 17.483 -20.102 1.00 81.31 690 LEU A N 1
ATOM 5490 C CA . LEU A 1 690 ? 1.643 18.522 -21.107 1.00 81.31 690 LEU A CA 1
ATOM 5491 C C . LEU A 1 690 ? 0.553 18.564 -22.195 1.00 81.31 690 LEU A C 1
ATOM 5493 O O . LEU A 1 690 ? 0.672 19.316 -23.162 1.00 81.31 690 LEU A O 1
ATOM 5497 N N . ASN A 1 691 ? -0.527 17.786 -22.052 1.00 85.31 691 ASN A N 1
ATOM 5498 C CA . ASN A 1 691 ? -1.620 17.748 -23.019 1.00 85.31 691 ASN A CA 1
ATOM 5499 C C . ASN A 1 691 ? -2.491 19.017 -22.963 1.00 85.31 691 ASN A C 1
ATOM 5501 O O . ASN A 1 691 ? -3.503 19.087 -22.257 1.00 85.31 691 ASN A O 1
ATOM 5505 N N . THR A 1 692 ? -2.113 20.029 -23.741 1.00 83.88 692 THR A N 1
ATOM 5506 C CA . THR A 1 692 ? -2.794 21.333 -23.802 1.00 83.88 692 THR A CA 1
ATOM 5507 C C . THR A 1 692 ? -4.251 21.230 -24.263 1.00 83.88 692 THR A C 1
ATOM 5509 O O . THR A 1 692 ? -5.121 21.915 -23.718 1.00 83.88 692 THR A O 1
ATOM 5512 N N . ASN A 1 693 ? -4.551 20.324 -25.199 1.00 85.69 693 ASN A N 1
ATOM 5513 C CA . ASN A 1 693 ? -5.917 20.067 -25.665 1.00 85.69 693 ASN A CA 1
ATOM 5514 C C . ASN A 1 693 ? -6.800 19.522 -24.537 1.00 85.69 693 ASN A C 1
ATOM 5516 O O . ASN A 1 693 ? -7.913 20.003 -24.327 1.00 85.69 693 ASN A O 1
ATOM 5520 N N . CYS A 1 694 ? -6.301 18.550 -23.772 1.00 89.44 694 CYS A N 1
ATOM 5521 C CA . CYS A 1 694 ? -7.004 18.010 -22.614 1.00 89.44 694 CYS A CA 1
ATOM 5522 C C . CYS A 1 694 ? -7.206 19.063 -21.520 1.00 89.44 694 CYS A C 1
ATOM 5524 O O . CYS A 1 694 ? -8.297 19.143 -20.958 1.00 89.44 694 CYS A O 1
ATOM 5526 N N . LEU A 1 695 ? -6.197 19.896 -21.238 1.00 85.81 695 LEU A N 1
ATOM 5527 C CA . LEU A 1 695 ? -6.314 20.987 -20.263 1.00 85.81 695 LEU A CA 1
ATOM 5528 C C . LEU A 1 695 ? -7.441 21.958 -20.633 1.00 85.81 695 LEU A C 1
ATOM 5530 O O . LEU A 1 695 ? -8.290 22.265 -19.794 1.00 85.81 695 LEU A O 1
ATOM 5534 N N . ARG A 1 696 ? -7.486 22.392 -21.898 1.00 87.38 696 ARG A N 1
ATOM 5535 C CA . ARG A 1 696 ? -8.521 23.302 -22.401 1.00 87.38 696 ARG A CA 1
ATOM 5536 C C . ARG A 1 696 ? -9.920 22.699 -22.265 1.00 87.38 696 ARG A C 1
ATOM 5538 O O . ARG A 1 696 ? -10.833 23.354 -21.769 1.00 87.38 696 ARG A O 1
ATOM 5545 N N . GLU A 1 697 ? -10.092 21.446 -22.669 1.00 88.38 697 GLU A N 1
ATOM 5546 C CA . GLU A 1 697 ? -11.387 20.754 -22.625 1.00 88.38 697 GLU A CA 1
ATOM 5547 C C . GLU A 1 697 ? -11.860 20.464 -21.196 1.00 88.38 697 GLU A C 1
ATOM 5549 O O . GLU A 1 697 ? -13.042 20.633 -20.879 1.00 88.38 697 GLU A O 1
ATOM 5554 N N . ALA A 1 698 ? -10.936 20.099 -20.305 1.00 87.75 698 ALA A N 1
ATOM 5555 C CA . ALA A 1 698 ? -11.216 19.945 -18.884 1.00 87.75 698 ALA A CA 1
ATOM 5556 C C . ALA A 1 698 ? -11.654 21.279 -18.261 1.00 87.75 698 ALA A C 1
ATOM 5558 O O . ALA A 1 698 ? -12.613 21.318 -17.491 1.00 87.75 698 ALA A O 1
ATOM 5559 N N . GLN A 1 699 ? -11.009 22.392 -18.627 1.00 83.38 699 GLN A N 1
ATOM 5560 C CA . GLN A 1 699 ? -11.399 23.722 -18.159 1.00 83.38 699 GLN A CA 1
ATOM 5561 C C . GLN A 1 699 ? -12.796 24.111 -18.654 1.00 83.38 699 GLN A C 1
ATOM 5563 O O . GLN A 1 699 ? -13.618 24.552 -17.850 1.00 83.38 699 GLN A O 1
ATOM 5568 N N . ILE A 1 700 ? -13.099 23.889 -19.937 1.00 85.06 700 ILE A N 1
ATOM 5569 C CA . ILE A 1 700 ? -14.438 24.122 -20.503 1.00 85.06 700 ILE A CA 1
ATOM 5570 C C . ILE A 1 700 ? -15.486 23.290 -19.752 1.00 85.06 700 ILE A C 1
ATOM 5572 O O . ILE A 1 700 ? -16.517 23.814 -19.331 1.00 85.06 700 ILE A O 1
ATOM 5576 N N . THR A 1 701 ? -15.213 22.004 -19.534 1.00 87.19 701 THR A N 1
ATOM 5577 C CA . THR A 1 701 ? -16.119 21.093 -18.816 1.00 87.19 701 THR A CA 1
ATOM 5578 C C . THR A 1 701 ? -16.329 21.549 -17.369 1.00 87.19 701 THR A C 1
ATOM 5580 O O . THR A 1 701 ? -17.459 21.581 -16.885 1.00 87.19 701 THR A O 1
ATOM 5583 N N . ARG A 1 702 ? -15.275 22.018 -16.696 1.00 87.56 702 ARG A N 1
ATOM 5584 C CA . ARG A 1 702 ? -15.358 22.574 -15.340 1.00 87.56 702 ARG A CA 1
ATOM 5585 C C . ARG A 1 702 ? -16.180 23.862 -15.276 1.00 87.56 702 ARG A C 1
ATOM 5587 O O . ARG A 1 702 ? -16.974 24.023 -14.353 1.00 87.56 702 ARG A O 1
ATOM 5594 N N . MET A 1 703 ? -16.026 24.759 -16.251 1.00 82.69 703 MET A N 1
ATOM 5595 C CA . MET A 1 703 ? -16.853 25.969 -16.349 1.00 82.69 703 MET A CA 1
ATOM 5596 C C . MET A 1 703 ? -18.335 25.619 -16.515 1.00 82.69 703 MET A C 1
ATOM 5598 O O . MET A 1 703 ? -19.183 26.269 -15.911 1.00 82.69 703 MET A O 1
ATOM 5602 N N . ARG A 1 704 ? -18.653 24.558 -17.269 1.00 82.69 704 ARG A N 1
ATOM 5603 C CA . ARG A 1 704 ? -20.031 24.063 -17.421 1.00 82.69 704 ARG A CA 1
ATOM 5604 C C . ARG A 1 704 ? -20.602 23.523 -16.112 1.00 82.69 704 ARG A C 1
ATOM 5606 O O . ARG A 1 704 ? -21.730 23.866 -15.774 1.00 82.69 704 ARG A O 1
ATOM 5613 N N . ILE A 1 705 ? -19.827 22.732 -15.365 1.00 84.00 705 ILE A N 1
ATOM 5614 C CA . ILE A 1 705 ? -20.234 22.252 -14.032 1.00 84.00 705 ILE A CA 1
ATOM 5615 C C . ILE A 1 705 ? -20.550 23.447 -13.125 1.00 84.00 705 ILE A C 1
ATOM 5617 O O . ILE A 1 705 ? -21.633 23.511 -12.550 1.00 84.00 705 ILE A O 1
ATOM 5621 N N . ALA A 1 706 ? -19.660 24.443 -13.077 1.00 80.44 706 ALA A N 1
ATOM 5622 C CA . ALA A 1 706 ? -19.865 25.646 -12.273 1.00 80.44 706 ALA A CA 1
ATOM 5623 C C . ALA A 1 706 ? -21.102 26.459 -12.710 1.00 80.44 706 ALA A C 1
ATOM 5625 O O . ALA A 1 706 ? -21.831 26.978 -11.865 1.00 80.44 706 ALA A O 1
ATOM 5626 N N . ALA A 1 707 ? -21.369 26.558 -14.017 1.00 77.19 707 ALA A N 1
ATOM 5627 C CA . ALA A 1 707 ? -22.563 27.222 -14.538 1.00 77.19 707 ALA A CA 1
ATOM 5628 C C . ALA A 1 707 ? -23.852 26.517 -14.079 1.00 77.19 707 ALA A C 1
ATOM 5630 O O . ALA A 1 707 ? -24.752 27.176 -13.560 1.00 77.19 707 ALA A O 1
ATOM 5631 N N . ARG A 1 708 ? -23.905 25.180 -14.171 1.00 77.69 708 ARG A N 1
ATOM 5632 C CA . ARG A 1 708 ? -25.051 24.382 -13.701 1.00 77.69 708 ARG A CA 1
ATOM 5633 C C . ARG A 1 708 ? -25.237 24.448 -12.186 1.00 77.69 708 ARG A C 1
ATOM 5635 O O . ARG A 1 708 ? -26.362 24.565 -11.708 1.00 77.69 708 ARG A O 1
ATOM 5642 N N . GLU A 1 709 ? -24.153 24.428 -11.410 1.00 77.06 709 GLU A N 1
ATOM 5643 C CA . GLU A 1 709 ? -24.216 24.630 -9.955 1.00 77.06 709 GLU A CA 1
ATOM 5644 C C . GLU A 1 709 ? -24.765 26.014 -9.589 1.00 77.06 709 GLU A C 1
ATOM 5646 O O . GLU A 1 709 ? -25.540 26.145 -8.641 1.00 77.06 709 GLU A O 1
ATOM 5651 N N . ASN A 1 710 ? -24.406 27.053 -10.347 1.00 71.88 710 ASN A N 1
ATOM 5652 C CA . ASN A 1 710 ? -24.948 28.396 -10.152 1.00 71.88 710 ASN A CA 1
ATOM 5653 C C . ASN A 1 710 ? -26.437 28.483 -10.514 1.00 71.88 710 ASN A C 1
ATOM 5655 O O . ASN A 1 710 ? -27.187 29.152 -9.804 1.00 71.88 710 ASN A O 1
ATOM 5659 N N . GLU A 1 711 ? -26.890 27.800 -11.568 1.00 67.88 711 GLU A N 1
ATOM 5660 C CA . GLU A 1 711 ? -28.319 27.685 -11.889 1.00 67.88 711 GLU A CA 1
ATOM 5661 C C . GLU A 1 711 ? -29.097 26.944 -10.798 1.00 67.88 711 GLU A C 1
ATOM 5663 O O . GLU A 1 711 ? -30.167 27.408 -10.401 1.00 67.88 711 GLU A O 1
ATOM 5668 N N . LYS A 1 712 ? -28.544 25.855 -10.244 1.00 67.94 712 LYS A N 1
ATOM 5669 C CA . LYS A 1 712 ? -29.125 25.171 -9.075 1.00 67.94 712 LYS A CA 1
ATOM 5670 C C . LYS A 1 712 ? -29.236 26.110 -7.881 1.00 67.94 712 LYS A C 1
ATOM 5672 O O . LYS A 1 712 ? -30.324 26.269 -7.348 1.00 67.94 712 LYS A O 1
ATOM 5677 N N . LYS A 1 713 ? -28.170 26.845 -7.546 1.00 66.56 713 LYS A N 1
ATOM 5678 C CA . LYS A 1 713 ? -28.198 27.847 -6.466 1.00 66.56 713 LYS A CA 1
ATOM 5679 C C . LYS A 1 713 ? -29.235 28.951 -6.697 1.00 66.56 713 LYS A C 1
ATOM 5681 O O . LYS A 1 713 ? -29.815 29.436 -5.729 1.00 66.56 713 LYS A O 1
ATOM 5686 N N . LYS A 1 714 ? -29.477 29.373 -7.946 1.00 62.00 714 LYS A N 1
ATOM 5687 C CA . LYS A 1 714 ? -30.557 30.323 -8.279 1.00 62.00 714 LYS A CA 1
ATOM 5688 C C . LYS A 1 714 ? -31.940 29.702 -8.049 1.00 62.00 714 LYS A C 1
ATOM 5690 O O . LYS A 1 714 ? -32.781 30.354 -7.435 1.00 62.00 714 LYS A O 1
ATOM 5695 N N . LYS A 1 715 ? -32.153 28.451 -8.480 1.00 59.69 715 LYS A N 1
ATOM 5696 C CA . LYS A 1 715 ? -33.392 27.690 -8.225 1.00 59.69 715 LYS A CA 1
ATOM 5697 C C . LYS A 1 715 ? -33.628 27.505 -6.718 1.00 59.69 715 LYS A C 1
ATOM 5699 O O . LYS A 1 715 ? -34.720 27.792 -6.243 1.00 59.69 715 LYS A O 1
ATOM 5704 N N . ASP A 1 716 ? -32.600 27.132 -5.959 1.00 58.22 716 ASP A N 1
ATOM 5705 C CA . ASP A 1 716 ? -32.677 26.948 -4.504 1.00 58.22 716 ASP A CA 1
ATOM 5706 C C . ASP A 1 716 ? -32.992 28.263 -3.777 1.00 58.22 716 ASP A C 1
ATOM 5708 O O . ASP A 1 716 ? -33.784 28.272 -2.841 1.00 58.22 716 ASP A O 1
ATOM 5712 N N . LYS A 1 717 ? -32.436 29.396 -4.233 1.00 60.25 717 LYS A N 1
ATOM 5713 C CA . LYS A 1 717 ? -32.775 30.727 -3.698 1.00 60.25 717 LYS A CA 1
ATOM 5714 C C . LYS A 1 717 ? -34.231 31.121 -3.959 1.00 60.25 717 LYS A C 1
ATOM 5716 O O . LYS A 1 717 ? -34.858 31.678 -3.064 1.00 60.25 717 LYS A O 1
ATOM 5721 N N . PHE A 1 718 ? -34.765 30.833 -5.149 1.00 58.56 718 PHE A N 1
ATOM 5722 C CA . PHE A 1 718 ? -36.178 31.075 -5.463 1.00 58.56 718 PHE A CA 1
ATOM 5723 C C . PHE A 1 718 ? -37.096 30.257 -4.542 1.00 58.56 718 PHE A C 1
ATOM 5725 O O . PHE A 1 718 ? -38.012 30.808 -3.933 1.00 58.56 718 PHE A O 1
ATOM 5732 N N . TRP A 1 719 ? -36.809 28.962 -4.370 1.00 56.12 719 TRP A N 1
ATOM 5733 C CA . TRP A 1 719 ? -37.586 28.099 -3.476 1.00 56.12 719 TRP A CA 1
ATOM 5734 C C . TRP A 1 719 ? -37.431 28.468 -1.998 1.00 56.12 719 TRP A C 1
ATOM 5736 O O . TRP A 1 719 ? -38.418 28.432 -1.272 1.00 56.12 719 TRP A O 1
ATOM 5746 N N . ALA A 1 720 ? -36.249 28.910 -1.563 1.00 55.75 720 ALA A N 1
ATOM 5747 C CA . ALA A 1 720 ? -36.046 29.415 -0.206 1.00 55.75 720 ALA A CA 1
ATOM 5748 C C . ALA A 1 720 ? -36.881 30.678 0.072 1.00 55.75 720 ALA A C 1
ATOM 5750 O O . ALA A 1 720 ? -37.511 30.770 1.121 1.00 55.75 720 ALA A O 1
ATOM 5751 N N . ALA A 1 721 ? -36.956 31.616 -0.880 1.00 57.22 721 ALA A N 1
ATOM 5752 C CA . ALA A 1 721 ? -37.796 32.811 -0.756 1.00 57.22 721 ALA A CA 1
ATOM 5753 C C . ALA A 1 721 ? -39.304 32.481 -0.780 1.00 57.22 721 ALA A C 1
ATOM 5755 O O . ALA A 1 721 ? -40.113 33.138 -0.114 1.00 57.22 721 ALA A O 1
ATOM 5756 N N . ALA A 1 722 ? -39.695 31.452 -1.537 1.00 56.06 722 ALA A N 1
ATOM 5757 C CA . ALA A 1 722 ? -41.055 30.924 -1.553 1.00 56.06 722 ALA A CA 1
ATOM 5758 C C . ALA A 1 722 ? -41.428 30.280 -0.203 1.00 56.06 722 ALA A C 1
ATOM 5760 O O . ALA A 1 722 ? -42.472 30.609 0.364 1.00 56.06 722 ALA A O 1
ATOM 5761 N N . ASP A 1 723 ? -40.553 29.436 0.349 1.00 55.41 723 ASP A N 1
ATOM 5762 C CA . ASP A 1 723 ? -40.734 28.806 1.661 1.00 55.41 723 ASP A CA 1
ATOM 5763 C C . ASP A 1 723 ? -40.743 29.850 2.796 1.00 55.41 723 ASP A C 1
ATOM 5765 O O . ASP A 1 723 ? -41.543 29.740 3.721 1.00 55.41 723 ASP A O 1
ATOM 5769 N N . GLU A 1 724 ? -39.942 30.916 2.701 1.00 59.31 724 GLU A N 1
ATOM 5770 C CA . GLU A 1 724 ? -39.950 32.038 3.652 1.00 59.31 724 GLU A CA 1
ATOM 5771 C C . GLU A 1 724 ? -41.274 32.819 3.609 1.00 59.31 724 GLU A C 1
ATOM 5773 O O . GLU A 1 724 ? -41.846 33.143 4.648 1.00 59.31 724 GLU A O 1
ATOM 5778 N N . SER A 1 725 ? -41.831 33.034 2.413 1.00 58.28 725 SER A N 1
ATOM 5779 C CA . SER A 1 725 ? -43.146 33.672 2.246 1.00 58.28 725 SER A CA 1
ATOM 5780 C C . SER A 1 725 ? -44.283 32.800 2.813 1.00 58.28 725 SER A C 1
ATOM 5782 O O . SER A 1 725 ? -45.222 33.316 3.415 1.00 58.28 725 SER A O 1
ATOM 5784 N N . LEU A 1 726 ? -44.185 31.472 2.660 1.00 55.06 726 LEU A N 1
ATOM 5785 C CA . LEU A 1 726 ? -45.085 30.479 3.271 1.00 55.06 726 LEU A CA 1
ATOM 5786 C C . LEU A 1 726 ? -44.919 30.383 4.797 1.00 55.06 726 LEU A C 1
ATOM 5788 O O . LEU A 1 726 ? -45.878 30.101 5.514 1.00 55.06 726 LEU A O 1
ATOM 5792 N N . PHE A 1 727 ? -43.720 30.624 5.316 1.00 54.56 727 PHE A N 1
ATOM 5793 C CA . PHE A 1 727 ? -43.469 30.643 6.753 1.00 54.56 727 PHE A CA 1
ATOM 5794 C C . PHE A 1 727 ? -44.035 31.909 7.406 1.00 54.56 727 PHE A C 1
ATOM 5796 O O . PHE A 1 727 ? -44.667 31.843 8.462 1.00 54.56 727 PHE A O 1
ATOM 5803 N N . GLU A 1 728 ? -43.897 33.058 6.745 1.00 58.47 728 GLU A N 1
ATOM 5804 C CA . GLU A 1 728 ? -44.435 34.324 7.247 1.00 58.47 728 GLU A CA 1
ATOM 5805 C C . GLU A 1 728 ? -45.961 34.379 7.175 1.00 58.47 728 GLU A C 1
ATOM 5807 O O . GLU A 1 728 ? -46.617 34.884 8.089 1.00 58.47 728 GLU A O 1
ATOM 5812 N N . ALA A 1 729 ? -46.533 33.725 6.166 1.00 54.53 729 ALA A N 1
ATOM 5813 C CA . ALA A 1 729 ? -47.945 33.387 6.106 1.00 54.53 729 ALA A CA 1
ATOM 5814 C C . ALA A 1 729 ? -48.441 32.628 7.344 1.00 54.53 729 ALA A C 1
ATOM 5816 O O . ALA A 1 729 ? -49.464 32.993 7.923 1.00 54.53 729 ALA A O 1
ATOM 5817 N N . CYS A 1 730 ? -47.705 31.599 7.780 1.00 51.78 730 CYS A N 1
ATOM 5818 C CA . CYS A 1 730 ? -48.053 30.834 8.978 1.00 51.78 730 CYS A CA 1
ATOM 5819 C C . CYS A 1 730 ? -48.031 31.716 10.228 1.00 51.78 730 CYS A C 1
ATOM 5821 O O . CYS A 1 730 ? -48.937 31.628 11.051 1.00 51.78 730 CYS A O 1
ATOM 5823 N N . LYS A 1 731 ? -47.045 32.615 10.358 1.00 57.16 731 LYS A N 1
ATOM 5824 C CA . LYS A 1 731 ? -46.980 33.553 11.491 1.00 57.16 731 LYS A CA 1
ATOM 5825 C C . LYS A 1 731 ? -48.133 34.555 11.507 1.00 57.16 731 LYS A C 1
ATOM 5827 O O . LYS A 1 731 ? -48.601 34.918 12.585 1.00 57.16 731 LYS A O 1
ATOM 5832 N N . LEU A 1 732 ? -48.560 35.039 10.341 1.00 56.75 732 LEU A N 1
ATOM 5833 C CA . LEU A 1 732 ? -49.705 35.946 10.225 1.00 56.75 732 LEU A CA 1
ATOM 5834 C C . LEU A 1 732 ? -51.020 35.216 10.523 1.00 56.75 732 LEU A C 1
ATOM 5836 O O . LEU A 1 732 ? -51.830 35.731 11.291 1.00 56.75 732 LEU A O 1
ATOM 5840 N N . ALA A 1 733 ? -51.187 33.992 10.016 1.00 51.94 733 ALA A N 1
ATOM 5841 C CA . ALA A 1 733 ? -52.321 33.131 10.347 1.00 51.94 733 ALA A CA 1
ATOM 5842 C C . ALA A 1 733 ? -52.377 32.792 11.848 1.00 51.94 733 ALA A C 1
ATOM 5844 O O . ALA A 1 733 ? -53.457 32.714 12.424 1.00 51.94 733 ALA A O 1
ATOM 5845 N N . ASP A 1 734 ? -51.232 32.663 12.522 1.00 51.62 734 ASP A N 1
ATOM 5846 C CA . ASP A 1 734 ? -51.196 32.397 13.963 1.00 51.62 734 ASP A CA 1
ATOM 5847 C C . ASP A 1 734 ? -51.687 33.597 14.805 1.00 51.62 734 ASP A C 1
ATOM 5849 O O . ASP A 1 734 ? -52.186 33.424 15.922 1.00 51.62 734 ASP A O 1
ATOM 5853 N N . LYS A 1 735 ? -51.606 34.815 14.244 1.00 54.34 735 LYS A N 1
ATOM 5854 C CA . LYS A 1 735 ? -52.106 36.069 14.838 1.00 54.34 735 LYS A CA 1
ATOM 5855 C C . LYS A 1 735 ? -53.549 36.416 14.454 1.00 54.34 735 LYS A C 1
ATOM 5857 O O . LYS A 1 735 ? -54.114 37.330 15.057 1.00 54.34 735 LYS A O 1
ATOM 5862 N N . ALA A 1 736 ? -54.125 35.727 13.472 1.00 54.25 736 ALA A N 1
ATOM 5863 C CA . ALA A 1 736 ? -55.501 35.925 13.032 1.00 54.25 736 ALA A CA 1
ATOM 5864 C C . ALA A 1 736 ? -56.486 35.572 14.154 1.00 54.25 736 ALA A C 1
ATOM 5866 O O . ALA A 1 736 ? -56.298 34.588 14.879 1.00 54.25 736 ALA A O 1
ATOM 5867 N N . LYS A 1 737 ? -57.520 36.399 14.335 1.00 52.56 737 LYS A N 1
ATOM 5868 C CA . LYS A 1 737 ? -58.448 36.251 15.467 1.00 52.56 737 LYS A CA 1
ATOM 5869 C C . LYS A 1 737 ? -59.607 35.317 15.146 1.00 52.56 737 LYS A C 1
ATOM 5871 O O . LYS A 1 737 ? -60.140 34.681 16.055 1.00 52.56 737 LYS A O 1
ATOM 5876 N N . ASP A 1 738 ? -59.963 35.212 13.873 1.00 54.81 738 ASP A N 1
ATOM 5877 C CA . ASP A 1 738 ? -61.014 34.337 13.383 1.00 54.81 738 ASP A CA 1
ATOM 5878 C C . ASP A 1 738 ? -60.662 33.712 12.022 1.00 54.81 738 ASP A C 1
ATOM 5880 O O . ASP A 1 738 ? -59.571 33.882 11.475 1.00 54.81 738 ASP A O 1
ATOM 5884 N N . LEU A 1 739 ? -61.588 32.897 11.514 1.00 52.03 739 LEU A N 1
ATOM 5885 C CA . LEU A 1 739 ? -61.405 32.161 10.269 1.00 52.03 739 LEU A CA 1
ATOM 5886 C C . LEU A 1 739 ? -61.365 33.094 9.048 1.00 52.03 739 LEU A C 1
ATOM 5888 O O . LEU A 1 739 ? -60.678 32.776 8.082 1.00 52.03 739 LEU A O 1
ATOM 5892 N N . ASP A 1 740 ? -62.054 34.234 9.098 1.00 55.94 740 ASP A N 1
ATOM 5893 C CA . ASP A 1 740 ? -62.085 35.197 7.997 1.00 55.94 740 ASP A CA 1
ATOM 5894 C C . ASP A 1 740 ? -60.760 35.962 7.896 1.00 55.94 740 ASP A C 1
ATOM 5896 O O . ASP A 1 740 ? -60.248 36.149 6.790 1.00 55.94 740 ASP A O 1
ATOM 5900 N N . ASP A 1 741 ? -60.133 36.292 9.030 1.00 57.91 741 ASP A N 1
ATOM 5901 C CA . ASP A 1 741 ? -58.768 36.829 9.091 1.00 57.91 741 ASP A CA 1
ATOM 5902 C C . ASP A 1 741 ? -57.745 35.848 8.491 1.00 57.91 741 ASP A C 1
ATOM 5904 O O . ASP A 1 741 ? -56.905 36.239 7.677 1.00 57.91 741 ASP A O 1
ATOM 5908 N N . VAL A 1 742 ? -57.829 34.554 8.838 1.00 55.12 742 VAL A N 1
ATOM 5909 C CA . VAL A 1 742 ? -56.951 33.512 8.268 1.00 55.12 742 VAL A CA 1
ATOM 5910 C C . VAL A 1 742 ? -57.156 33.405 6.755 1.00 55.12 742 VAL A C 1
ATOM 5912 O O . VAL A 1 742 ? -56.187 33.351 5.997 1.00 55.12 742 VAL A O 1
ATOM 5915 N N . MET A 1 743 ? -58.409 33.410 6.296 1.00 57.31 743 MET A N 1
ATOM 5916 C CA . MET A 1 743 ? -58.738 33.307 4.873 1.00 57.31 743 MET A CA 1
ATOM 5917 C C . MET A 1 743 ? -58.321 34.558 4.087 1.00 57.31 743 MET A C 1
ATOM 5919 O O . MET A 1 743 ? -57.913 34.437 2.933 1.00 57.31 743 MET A O 1
ATOM 5923 N N . ASN A 1 744 ? -58.343 35.746 4.695 1.00 62.38 744 ASN A N 1
ATOM 5924 C CA . ASN A 1 744 ? -57.835 36.979 4.088 1.00 62.38 744 ASN A CA 1
ATOM 5925 C C . ASN A 1 744 ? -56.309 36.977 3.957 1.00 62.38 744 ASN A C 1
ATOM 5927 O O . ASN A 1 744 ? -55.805 37.295 2.880 1.00 62.38 744 ASN A O 1
ATOM 5931 N N . VAL A 1 745 ? -55.587 36.521 4.987 1.00 61.16 745 VAL A N 1
ATOM 5932 C CA . VAL A 1 745 ? -54.130 36.319 4.928 1.00 61.16 745 VAL A CA 1
ATOM 5933 C C . VAL A 1 745 ? -53.786 35.345 3.800 1.00 61.16 745 VAL A C 1
ATOM 5935 O O . VAL A 1 745 ? -52.974 35.666 2.933 1.00 61.16 745 VAL A O 1
ATOM 5938 N N . VAL A 1 746 ? -54.466 34.192 3.737 1.00 58.44 746 VAL A N 1
ATOM 5939 C CA . VAL A 1 746 ? -54.280 33.199 2.665 1.00 58.44 746 VAL A CA 1
ATOM 5940 C C . VAL A 1 746 ? -54.547 33.815 1.285 1.00 58.44 746 VAL A C 1
ATOM 5942 O O . VAL A 1 746 ? -53.712 33.666 0.395 1.00 58.44 746 VAL A O 1
ATOM 5945 N N . ARG A 1 747 ? -55.635 34.574 1.087 1.00 63.44 747 ARG A N 1
ATOM 5946 C CA . ARG A 1 747 ? -55.918 35.267 -0.190 1.00 63.44 747 ARG A CA 1
ATOM 5947 C C . ARG A 1 747 ? -54.845 36.304 -0.563 1.00 63.44 747 ARG A C 1
ATOM 5949 O O . ARG A 1 747 ? -54.488 36.399 -1.738 1.00 63.44 747 ARG A O 1
ATOM 5956 N N . GLU A 1 748 ? -54.292 37.041 0.400 1.00 64.19 748 GLU A N 1
ATOM 5957 C CA . GLU A 1 748 ? -53.238 38.045 0.184 1.00 64.19 748 GLU A CA 1
ATOM 5958 C C . GLU A 1 748 ? -51.907 37.404 -0.247 1.00 64.19 748 GLU A C 1
ATOM 5960 O O . GLU A 1 748 ? -51.289 37.824 -1.234 1.00 64.19 748 GLU A O 1
ATOM 5965 N N . ILE A 1 749 ? -51.510 36.310 0.406 1.00 60.38 749 ILE A N 1
ATOM 5966 C CA . ILE A 1 749 ? -50.328 35.514 0.035 1.00 60.38 749 ILE A CA 1
ATOM 5967 C C . ILE A 1 749 ? -50.496 34.933 -1.366 1.00 60.38 749 ILE A C 1
ATOM 5969 O O . ILE A 1 749 ? -49.571 34.987 -2.179 1.00 60.38 749 ILE A O 1
ATOM 5973 N N . LEU A 1 750 ? -51.692 34.427 -1.678 1.00 59.78 750 LEU A N 1
ATOM 5974 C CA . LEU A 1 750 ? -52.016 33.897 -2.998 1.00 59.78 750 LEU A CA 1
ATOM 5975 C C . LEU A 1 750 ? -51.986 34.977 -4.081 1.00 59.78 750 LEU A C 1
ATOM 5977 O O . LEU A 1 750 ? -51.545 34.698 -5.195 1.00 59.78 750 LEU A O 1
ATOM 5981 N N . SER A 1 751 ? -52.386 36.211 -3.769 1.00 62.62 751 SER A N 1
ATOM 5982 C CA . SER A 1 751 ? -52.255 37.349 -4.687 1.00 62.62 751 SER A CA 1
ATOM 5983 C C . SER A 1 751 ? -50.785 37.721 -4.935 1.00 62.62 751 SER A C 1
ATOM 5985 O O . SER A 1 751 ? -50.388 37.932 -6.082 1.00 62.62 751 SER A O 1
ATOM 5987 N N . THR A 1 752 ? -49.955 37.679 -3.889 1.00 62.38 752 THR A N 1
ATOM 5988 C CA . THR A 1 752 ? -48.512 37.961 -3.944 1.00 62.38 752 THR A CA 1
ATOM 5989 C C . THR A 1 752 ? -47.769 36.894 -4.749 1.00 62.38 752 THR A C 1
ATOM 5991 O O . THR A 1 752 ? -46.931 37.206 -5.593 1.00 62.38 752 THR A O 1
ATOM 5994 N N . TRP A 1 753 ? -48.124 35.623 -4.561 1.00 60.59 753 TRP A N 1
ATOM 5995 C CA . TRP A 1 753 ? -47.597 34.511 -5.351 1.00 60.59 753 TRP A CA 1
ATOM 5996 C C . TRP A 1 753 ? -48.061 34.557 -6.808 1.00 60.59 753 TRP A C 1
ATOM 5998 O O . TRP A 1 753 ? -47.246 34.364 -7.707 1.00 60.59 753 TRP A O 1
ATOM 6008 N N . LYS A 1 754 ? -49.337 34.879 -7.075 1.00 58.94 754 LYS A N 1
ATOM 6009 C CA . LYS A 1 754 ? -49.845 35.105 -8.443 1.00 58.94 754 LYS A CA 1
ATOM 6010 C C . LYS A 1 754 ? -49.124 36.279 -9.128 1.00 58.94 754 LYS A C 1
ATOM 6012 O O . LYS A 1 754 ? -48.912 36.221 -10.337 1.00 58.94 754 LYS A O 1
ATOM 6017 N N . ALA A 1 755 ? -48.722 37.314 -8.383 1.00 62.72 755 ALA A N 1
ATOM 6018 C CA . ALA A 1 755 ? -47.925 38.429 -8.897 1.00 62.72 755 ALA A CA 1
ATOM 6019 C C . ALA A 1 755 ? -46.467 38.026 -9.190 1.00 62.72 755 ALA A C 1
ATOM 6021 O O . ALA A 1 755 ? -45.979 38.322 -10.277 1.00 62.72 755 ALA A O 1
ATOM 6022 N N . ARG A 1 756 ? -45.809 37.272 -8.296 1.00 58.78 756 ARG A N 1
ATOM 6023 C CA . ARG A 1 756 ? -44.442 36.743 -8.499 1.00 58.78 756 ARG A CA 1
ATOM 6024 C C . ARG A 1 756 ? -44.346 35.684 -9.602 1.00 58.78 756 ARG A C 1
ATOM 6026 O O . ARG A 1 756 ? -43.339 35.597 -10.288 1.00 58.78 756 ARG A O 1
ATOM 6033 N N . LEU A 1 757 ? -45.408 34.908 -9.827 1.00 54.09 757 LEU A N 1
ATOM 6034 C CA . LEU A 1 757 ? -45.507 33.995 -10.974 1.00 54.09 757 LEU A CA 1
ATOM 6035 C C . LEU A 1 757 ? -45.664 34.742 -12.314 1.00 54.09 757 LEU A C 1
ATOM 6037 O O . LEU A 1 757 ? -45.333 34.183 -13.357 1.00 54.09 757 LEU A O 1
ATOM 6041 N N . LYS A 1 758 ? -46.171 35.987 -12.296 1.00 53.34 758 LYS A N 1
ATOM 6042 C CA . LYS A 1 758 ? -46.339 36.851 -13.481 1.00 53.34 758 LYS A CA 1
ATOM 6043 C C . LYS A 1 758 ? -45.148 37.785 -13.737 1.00 53.34 758 LYS A C 1
ATOM 6045 O O . LYS A 1 758 ? -44.884 38.096 -14.892 1.00 53.34 758 LYS A O 1
ATOM 6050 N N . GLN A 1 759 ? -44.461 38.249 -12.695 1.00 50.56 759 GLN A N 1
ATOM 6051 C CA . GLN A 1 759 ? -43.247 39.065 -12.786 1.00 50.56 759 GLN A CA 1
ATOM 6052 C C . GLN A 1 759 ? -42.032 38.141 -12.912 1.00 50.56 759 GLN A C 1
ATOM 6054 O O . GLN A 1 759 ? -41.598 37.669 -11.880 1.00 50.56 759 GLN A O 1
ATOM 6059 N N . GLU A 1 760 ? -41.566 37.853 -14.137 1.00 50.00 760 GLU A N 1
ATOM 6060 C CA . GLU A 1 760 ? -40.266 37.302 -14.631 1.00 50.00 760 GLU A CA 1
ATOM 6061 C C . GLU A 1 760 ? -39.215 36.622 -13.687 1.00 50.00 760 GLU A C 1
ATOM 6063 O O . GLU A 1 760 ? -38.075 36.404 -14.087 1.00 50.00 760 GLU A O 1
ATOM 6068 N N . GLU A 1 761 ? -39.545 36.202 -12.466 1.00 52.78 761 GLU A N 1
ATOM 6069 C CA . GLU A 1 761 ? -38.675 35.517 -11.499 1.00 52.78 761 GLU A CA 1
ATOM 6070 C C . GLU A 1 761 ? -38.834 33.988 -11.569 1.00 52.78 761 GLU A C 1
ATOM 6072 O O . GLU A 1 761 ? -38.086 33.244 -10.934 1.00 52.78 761 GLU A O 1
ATOM 6077 N N . CYS A 1 762 ? -39.787 33.497 -12.369 1.00 46.31 762 CYS A N 1
ATOM 6078 C CA . CYS A 1 762 ? -39.966 32.079 -12.656 1.00 46.31 762 CYS A CA 1
ATOM 6079 C C . CYS A 1 762 ? -39.166 31.697 -13.922 1.00 46.31 762 CYS A C 1
ATOM 6081 O O . CYS A 1 762 ? -39.407 32.290 -14.974 1.00 46.31 762 CYS A O 1
ATOM 6083 N N . PRO A 1 763 ? -38.229 30.726 -13.871 1.00 49.56 763 PRO A N 1
ATOM 6084 C CA . PRO A 1 763 ? -37.443 30.327 -15.044 1.00 49.56 763 PRO A CA 1
ATOM 6085 C C . PRO A 1 763 ? -38.342 29.880 -16.213 1.00 49.56 763 PRO A C 1
ATOM 6087 O O . PRO A 1 763 ? -39.244 29.071 -16.000 1.00 49.56 763 PRO A O 1
ATOM 6090 N N . GLU A 1 764 ? -38.077 30.344 -17.443 1.00 46.75 764 GLU A N 1
ATOM 6091 C CA . GLU A 1 764 ? -38.918 30.123 -18.645 1.00 46.75 764 GLU A CA 1
ATOM 6092 C C . GLU A 1 764 ? -39.314 28.653 -18.908 1.00 46.75 764 GLU A C 1
ATOM 6094 O O . GLU A 1 764 ? -40.383 28.389 -19.464 1.00 46.75 764 GLU A O 1
ATOM 6099 N N . GLU A 1 765 ? -38.502 27.679 -18.473 1.00 46.97 765 GLU A N 1
ATOM 6100 C CA . GLU A 1 765 ? -38.823 26.242 -18.546 1.00 46.97 765 GLU A CA 1
ATOM 6101 C C . GLU A 1 765 ? -40.146 25.885 -17.839 1.00 46.97 765 GLU A C 1
ATOM 6103 O O . GLU A 1 765 ? -40.837 24.963 -18.273 1.00 46.97 765 GLU A O 1
ATOM 6108 N N . TYR A 1 766 ? -40.550 26.617 -16.796 1.00 47.34 766 TYR A N 1
ATOM 6109 C CA . TYR A 1 766 ? -41.762 26.339 -16.013 1.00 47.34 766 TYR A CA 1
ATOM 6110 C C . TYR A 1 766 ? -43.057 26.821 -16.674 1.00 47.34 766 TYR A C 1
ATOM 6112 O O . TYR A 1 766 ? -44.123 26.292 -16.370 1.00 47.34 766 TYR A O 1
ATOM 6120 N N . GLN A 1 767 ? -42.987 27.774 -17.607 1.00 45.75 767 GLN A N 1
ATOM 6121 C CA . GLN A 1 767 ? -44.162 28.202 -18.377 1.00 45.75 767 GLN A CA 1
ATOM 6122 C C . GLN A 1 767 ? -44.474 27.255 -19.547 1.00 45.75 767 GLN A C 1
ATOM 6124 O O . GLN A 1 767 ? -45.589 27.274 -20.066 1.00 45.75 767 GLN A O 1
ATOM 6129 N N . LYS A 1 768 ? -43.504 26.430 -19.974 1.00 42.19 768 LYS A N 1
ATOM 6130 C CA . LYS A 1 768 ? -43.609 25.590 -21.182 1.00 42.19 768 LYS A CA 1
ATOM 6131 C C . LYS A 1 768 ? -43.522 24.079 -20.940 1.00 42.19 768 LYS A C 1
ATOM 6133 O O . LYS A 1 768 ? -43.951 23.325 -21.810 1.00 42.19 768 LYS A O 1
ATOM 6138 N N . SER A 1 769 ? -42.992 23.603 -19.809 1.00 36.78 769 SER A N 1
ATOM 6139 C CA . SER A 1 769 ? -42.798 22.162 -19.582 1.00 36.78 769 SER A CA 1
ATOM 6140 C C . SER A 1 769 ? -43.943 21.514 -18.789 1.00 36.78 769 SER A C 1
ATOM 6142 O O . SER A 1 769 ? -43.998 21.541 -17.564 1.00 36.78 769 SER A O 1
ATOM 6144 N N . GLY A 1 770 ? -44.847 20.840 -19.501 1.00 38.03 770 GLY A N 1
ATOM 6145 C CA . GLY A 1 770 ? -45.779 19.858 -18.929 1.00 38.03 770 GLY A CA 1
ATOM 6146 C C . GLY A 1 770 ? -45.084 18.541 -18.540 1.00 38.03 770 GLY A C 1
ATOM 6147 O O . GLY A 1 770 ? -45.480 17.483 -19.019 1.00 38.03 770 GLY A O 1
ATOM 6148 N N . GLY A 1 771 ? -44.009 18.602 -17.741 1.00 35.66 771 GLY A N 1
ATOM 6149 C CA . GLY A 1 771 ? -43.147 17.464 -17.384 1.00 35.66 771 GLY A CA 1
ATOM 6150 C C . GLY A 1 771 ? -43.210 17.064 -15.901 1.00 35.66 771 GLY A C 1
ATOM 6151 O O . GLY A 1 771 ? -43.037 17.884 -15.003 1.00 35.66 771 GLY A O 1
ATOM 6152 N N . ALA A 1 772 ? -43.415 15.769 -15.656 1.00 37.72 772 ALA A N 1
ATOM 6153 C CA . ALA A 1 772 ? -44.000 15.158 -14.457 1.00 37.72 772 ALA A CA 1
ATOM 6154 C C . ALA A 1 772 ? -43.170 15.083 -13.147 1.00 37.72 772 ALA A C 1
ATOM 6156 O O . ALA A 1 772 ? -43.512 14.271 -12.293 1.00 37.72 772 ALA A O 1
ATOM 6157 N N . SER A 1 773 ? -42.106 15.868 -12.928 1.00 43.81 773 SER A N 1
ATOM 6158 C CA . SER A 1 773 ? -41.371 15.818 -11.634 1.00 43.81 773 SER A CA 1
ATOM 6159 C C . SER A 1 773 ? -41.317 17.130 -10.856 1.00 43.81 773 SER A C 1
ATOM 6161 O O . SER A 1 773 ? -40.945 17.133 -9.687 1.00 43.81 773 SER A O 1
ATOM 6163 N N . THR A 1 774 ? -41.707 18.242 -11.472 1.00 44.69 774 THR A N 1
ATOM 6164 C CA . THR A 1 774 ? -41.774 19.562 -10.821 1.00 44.69 774 THR A CA 1
ATOM 6165 C C . THR A 1 774 ? -43.180 20.161 -10.872 1.00 44.69 774 THR A C 1
ATOM 6167 O O . THR A 1 774 ? -43.413 21.227 -10.303 1.00 44.69 774 THR A O 1
ATOM 6170 N N . SER A 1 775 ? -44.142 19.452 -11.482 1.00 50.69 775 SER A N 1
ATOM 6171 C CA . SER A 1 775 ? -45.549 19.858 -11.517 1.00 50.69 775 SER A CA 1
ATOM 6172 C C . SER A 1 775 ? -46.296 19.553 -10.221 1.00 50.69 775 SER A C 1
ATOM 6174 O O . SER A 1 775 ? -47.276 20.231 -9.953 1.00 50.69 775 SER A O 1
ATOM 6176 N N . ASP A 1 776 ? -45.852 18.607 -9.387 1.00 51.22 776 ASP A N 1
ATOM 6177 C CA . ASP A 1 776 ? -46.627 18.168 -8.216 1.00 51.22 776 ASP A CA 1
ATOM 6178 C C . ASP A 1 776 ? -46.787 19.266 -7.163 1.00 51.22 776 ASP A C 1
ATOM 6180 O O . ASP A 1 776 ? -47.879 19.439 -6.633 1.00 51.22 776 ASP A O 1
ATOM 6184 N N . ARG A 1 777 ? -45.743 20.066 -6.906 1.00 51.47 777 ARG A N 1
ATOM 6185 C CA . ARG A 1 777 ? -45.788 21.139 -5.898 1.00 51.47 777 ARG A CA 1
ATOM 6186 C C . ARG A 1 777 ? -46.636 22.321 -6.371 1.00 51.47 777 ARG A C 1
ATOM 6188 O O . ARG A 1 777 ? -47.478 22.811 -5.627 1.00 51.47 777 ARG A O 1
ATOM 6195 N N . VAL A 1 778 ? -46.486 22.731 -7.633 1.00 52.41 778 VAL A N 1
ATOM 6196 C CA . VAL A 1 778 ? -47.281 23.821 -8.229 1.00 52.41 778 VAL A CA 1
ATOM 6197 C C . VAL A 1 778 ? -48.736 23.391 -8.443 1.00 52.41 778 VAL A C 1
ATOM 6199 O O . VAL A 1 778 ? -49.639 24.144 -8.093 1.00 52.41 778 VAL A O 1
ATOM 6202 N N . HIS A 1 779 ? -48.996 22.169 -8.925 1.00 54.56 779 HIS A N 1
ATOM 6203 C CA . HIS A 1 779 ? -50.356 21.626 -9.018 1.00 54.56 779 HIS A CA 1
ATOM 6204 C C . HIS A 1 779 ? -50.986 21.420 -7.642 1.00 54.56 779 HIS A C 1
ATOM 6206 O O . HIS A 1 779 ? -52.171 21.696 -7.500 1.00 54.56 779 HIS A O 1
ATOM 6212 N N . ALA A 1 780 ? -50.235 20.976 -6.629 1.00 56.81 780 ALA A N 1
ATOM 6213 C CA . ALA A 1 780 ? -50.741 20.865 -5.262 1.00 56.81 780 ALA A CA 1
ATOM 6214 C C . ALA A 1 780 ? -51.141 22.237 -4.714 1.00 56.81 780 ALA A C 1
ATOM 6216 O O . ALA A 1 780 ? -52.228 22.366 -4.161 1.00 56.81 780 ALA A O 1
ATOM 6217 N N . ILE A 1 781 ? -50.327 23.272 -4.947 1.00 54.94 781 ILE A N 1
ATOM 6218 C CA . ILE A 1 781 ? -50.649 24.649 -4.559 1.00 54.94 781 ILE A CA 1
ATOM 6219 C C . ILE A 1 781 ? -51.881 25.156 -5.315 1.00 54.94 781 ILE A C 1
ATOM 6221 O O . ILE A 1 781 ? -52.816 25.638 -4.690 1.00 54.94 781 ILE A O 1
ATOM 6225 N N . VAL A 1 782 ? -51.949 25.007 -6.640 1.00 55.44 782 VAL A N 1
ATOM 6226 C CA . VAL A 1 782 ? -53.111 25.447 -7.436 1.00 55.44 782 VAL A CA 1
ATOM 6227 C C . VAL A 1 782 ? -54.384 24.694 -7.034 1.00 55.44 782 VAL A C 1
ATOM 6229 O O . VAL A 1 782 ? -55.449 25.297 -6.902 1.00 55.44 782 VAL A O 1
ATOM 6232 N N . ARG A 1 783 ? -54.288 23.386 -6.783 1.00 59.47 783 ARG A N 1
ATOM 6233 C CA . ARG A 1 783 ? -55.406 22.559 -6.316 1.00 59.47 783 ARG A CA 1
ATOM 6234 C C . ARG A 1 783 ? -55.847 22.971 -4.913 1.00 59.47 783 ARG A C 1
ATOM 6236 O O . ARG A 1 783 ? -57.043 23.079 -4.683 1.00 59.47 783 ARG A O 1
ATOM 6243 N N . PHE A 1 784 ? -54.908 23.279 -4.019 1.00 61.16 784 PHE A N 1
ATOM 6244 C CA . PHE A 1 784 ? -55.197 23.837 -2.698 1.00 61.16 784 PHE A CA 1
ATOM 6245 C C . PHE A 1 784 ? -55.957 25.162 -2.801 1.00 61.16 784 PHE A C 1
ATOM 6247 O O . PHE A 1 784 ? -57.015 25.301 -2.199 1.00 61.16 784 PHE A O 1
ATOM 6254 N N . VAL A 1 785 ? -55.480 26.095 -3.630 1.00 56.69 785 VAL A N 1
ATOM 6255 C CA . VAL A 1 785 ? -56.156 27.379 -3.890 1.00 56.69 785 VAL A CA 1
ATOM 6256 C C . VAL A 1 785 ? -57.587 27.164 -4.362 1.00 56.69 785 VAL A C 1
ATOM 6258 O O . VAL A 1 785 ? -58.512 27.781 -3.846 1.00 56.69 785 VAL A O 1
ATOM 6261 N N . THR A 1 786 ? -57.764 26.243 -5.305 1.00 58.31 786 THR A N 1
ATOM 6262 C CA . THR A 1 786 ? -59.069 25.943 -5.899 1.00 58.31 786 THR A CA 1
ATOM 6263 C C . THR A 1 786 ? -60.033 25.329 -4.881 1.00 58.31 786 THR A C 1
ATOM 6265 O O . THR A 1 786 ? -61.226 25.604 -4.931 1.00 58.31 786 THR A O 1
ATOM 6268 N N . GLU A 1 787 ? -59.549 24.500 -3.953 1.00 60.38 787 GLU A N 1
ATOM 6269 C CA . GLU A 1 787 ? -60.385 23.913 -2.897 1.00 60.38 787 GLU A CA 1
ATOM 6270 C C . GLU A 1 787 ? -60.717 24.911 -1.782 1.00 60.38 787 GLU A C 1
ATOM 6272 O O . GLU A 1 787 ? -61.829 24.896 -1.264 1.00 60.38 787 GLU A O 1
ATOM 6277 N N . VAL A 1 788 ? -59.800 25.822 -1.451 1.00 57.72 788 VAL A N 1
ATOM 6278 C CA . VAL A 1 788 ? -60.027 26.892 -0.465 1.00 57.72 788 VAL A CA 1
ATOM 6279 C C . VAL A 1 788 ? -61.019 27.941 -0.989 1.00 57.72 788 VAL A C 1
ATOM 6281 O O . VAL A 1 788 ? -61.847 28.429 -0.225 1.00 57.72 788 VAL A O 1
ATOM 6284 N N . GLU A 1 789 ? -60.992 28.256 -2.290 1.00 57.19 789 GLU A N 1
ATOM 6285 C CA . GLU A 1 789 ? -61.937 29.188 -2.935 1.00 57.19 789 GLU A CA 1
ATOM 6286 C C . GLU A 1 789 ? -63.377 28.634 -3.035 1.00 57.19 789 GLU A C 1
ATOM 6288 O O . GLU A 1 789 ? -64.314 29.412 -3.198 1.00 57.19 789 GLU A O 1
ATOM 6293 N N . LYS A 1 790 ? -63.584 27.313 -2.909 1.00 56.78 790 LYS A N 1
ATOM 6294 C CA . LYS A 1 790 ? -64.914 26.667 -2.986 1.00 56.78 790 LYS A CA 1
ATOM 6295 C C . LYS A 1 790 ? -65.713 26.689 -1.680 1.00 56.78 790 LYS A C 1
ATOM 6297 O O . LYS A 1 790 ? -66.878 26.292 -1.686 1.00 56.78 790 LYS A O 1
ATOM 6302 N N . VAL A 1 791 ? -65.107 27.078 -0.561 1.00 55.91 791 VAL A N 1
ATOM 6303 C CA . VAL A 1 791 ? -65.745 26.986 0.757 1.00 55.91 791 VAL A CA 1
ATOM 6304 C C . VAL A 1 791 ? -66.411 28.312 1.116 1.00 55.91 791 VAL A C 1
ATOM 6306 O O . VAL A 1 791 ? -65.731 29.307 1.344 1.00 55.91 791 VAL A O 1
ATOM 6309 N N . ASP A 1 792 ? -67.744 28.312 1.171 1.00 52.06 792 ASP A N 1
ATOM 6310 C CA . ASP A 1 792 ? -68.542 29.441 1.664 1.00 52.06 792 ASP A CA 1
ATOM 6311 C C . ASP A 1 792 ? -68.533 29.490 3.209 1.00 52.06 792 ASP A C 1
ATOM 6313 O O . ASP A 1 792 ? -68.273 28.469 3.852 1.00 52.06 792 ASP A O 1
ATOM 6317 N N . ASN A 1 793 ? -68.812 30.660 3.801 1.00 49.72 793 ASN A N 1
ATOM 6318 C CA . ASN A 1 793 ? -68.472 31.102 5.176 1.00 49.72 793 ASN A CA 1
ATOM 6319 C C . ASN A 1 793 ? -68.944 30.238 6.387 1.00 49.72 793 ASN A C 1
ATOM 6321 O O . ASN A 1 793 ? -68.823 30.655 7.542 1.00 49.72 793 ASN A O 1
ATOM 6325 N N . SER A 1 794 ? -69.440 29.014 6.196 1.00 49.81 794 SER A N 1
ATOM 6326 C CA . SER A 1 794 ? -69.706 28.044 7.268 1.00 49.81 794 SER A CA 1
ATOM 6327 C C . SER A 1 794 ? -68.504 27.108 7.498 1.00 49.81 794 SER A C 1
ATOM 6329 O O . SER A 1 794 ? -68.232 26.201 6.711 1.00 49.81 794 SER A O 1
ATOM 6331 N N . GLY A 1 795 ? -67.788 27.303 8.610 1.00 50.06 795 GLY A N 1
ATOM 6332 C CA . GLY A 1 795 ? -66.490 26.672 8.909 1.00 50.06 795 GLY A CA 1
ATOM 6333 C C . GLY A 1 795 ? -66.429 25.140 9.062 1.00 50.06 795 GLY A C 1
ATOM 6334 O O . GLY A 1 795 ? -65.336 24.625 9.271 1.00 50.06 795 GLY A O 1
ATOM 6335 N N . SER A 1 796 ? -67.532 24.394 8.952 1.00 50.81 796 SER A N 1
ATOM 6336 C CA . SER A 1 796 ? -67.541 22.922 9.052 1.00 50.81 796 SER A CA 1
ATOM 6337 C C . SER A 1 796 ? -67.121 22.206 7.756 1.00 50.81 796 SER A C 1
ATOM 6339 O O . SER A 1 796 ? -66.547 21.120 7.826 1.00 50.81 796 SER A O 1
ATOM 6341 N N . ASN A 1 797 ? -67.319 22.817 6.581 1.00 51.34 797 ASN A N 1
ATOM 6342 C CA . ASN A 1 797 ? -66.918 22.227 5.291 1.00 51.34 797 ASN A CA 1
ATOM 6343 C C . ASN A 1 797 ? -65.424 22.416 4.962 1.00 51.34 797 ASN A C 1
ATOM 6345 O O . ASN A 1 797 ? -64.852 21.613 4.227 1.00 51.34 797 ASN A O 1
ATOM 6349 N N . LEU A 1 798 ? -64.760 23.425 5.543 1.00 56.47 798 LEU A N 1
ATOM 6350 C CA . LEU A 1 798 ? -63.333 23.693 5.314 1.00 56.47 798 LEU A CA 1
ATOM 6351 C C . LEU A 1 798 ? -62.438 22.586 5.890 1.00 56.47 798 LEU A C 1
ATOM 6353 O O . LEU A 1 798 ? -61.486 22.153 5.245 1.00 56.47 798 LEU A O 1
ATOM 6357 N N . THR A 1 799 ? -62.762 22.101 7.092 1.00 53.78 799 THR A N 1
ATOM 6358 C CA . THR A 1 799 ? -62.001 21.054 7.786 1.00 53.78 799 THR A CA 1
ATOM 6359 C C . THR A 1 799 ? -62.000 19.741 7.004 1.00 53.78 799 THR A C 1
ATOM 6361 O O . THR A 1 799 ? -60.951 19.124 6.843 1.00 53.78 799 THR A O 1
ATOM 6364 N N . ILE A 1 800 ? -63.149 19.341 6.453 1.00 53.12 800 ILE A N 1
ATOM 6365 C CA . ILE A 1 800 ? -63.289 18.096 5.685 1.00 53.12 800 ILE A CA 1
ATOM 6366 C C . ILE A 1 800 ? -62.511 18.185 4.362 1.00 53.12 800 ILE A C 1
ATOM 6368 O O . ILE A 1 800 ? -61.764 17.261 4.028 1.00 53.12 800 ILE A O 1
ATOM 6372 N N . SER A 1 801 ? -62.601 19.312 3.647 1.00 54.69 801 SER A N 1
ATOM 6373 C CA . SER A 1 801 ? -61.843 19.531 2.405 1.00 54.69 801 SER A CA 1
ATOM 6374 C C . SER A 1 801 ? -60.327 19.595 2.635 1.00 54.69 801 SER A C 1
ATOM 6376 O O . SER A 1 801 ? -59.563 19.011 1.864 1.00 54.69 801 SER A O 1
ATOM 6378 N N . LEU A 1 802 ? -59.870 20.229 3.721 1.00 58.28 802 LEU A N 1
ATOM 6379 C CA . LEU A 1 802 ? -58.451 20.263 4.097 1.00 58.28 802 LEU A CA 1
ATOM 6380 C C . LEU A 1 802 ? -57.923 18.874 4.499 1.00 58.28 802 LEU A C 1
ATOM 6382 O O . LEU A 1 802 ? -56.828 18.501 4.077 1.00 58.28 802 LEU A O 1
ATOM 6386 N N . CYS A 1 803 ? -58.698 18.077 5.246 1.00 54.09 803 CYS A N 1
ATOM 6387 C CA . CYS A 1 803 ? -58.353 16.687 5.570 1.00 54.09 803 CYS A CA 1
ATOM 6388 C C . CYS A 1 803 ? -58.264 15.808 4.312 1.00 54.09 803 CYS A C 1
ATOM 6390 O O . CYS A 1 803 ? -57.301 15.054 4.151 1.00 54.09 803 CYS A O 1
ATOM 6392 N N . SER A 1 804 ? -59.219 15.941 3.384 1.00 56.34 804 SER A N 1
ATOM 6393 C CA . SER A 1 804 ? -59.192 15.221 2.106 1.00 56.34 804 SER A CA 1
ATOM 6394 C C . SER A 1 804 ? -57.973 15.604 1.261 1.00 56.34 804 SER A C 1
ATOM 6396 O O . SER A 1 804 ? -57.329 14.722 0.691 1.00 56.34 804 SER A O 1
ATOM 6398 N N . PHE A 1 805 ? -57.596 16.884 1.213 1.00 59.81 805 PHE A N 1
ATOM 6399 C CA . PHE A 1 805 ? -56.391 17.320 0.508 1.00 59.81 805 PHE A CA 1
ATOM 6400 C C . PHE A 1 805 ? -55.111 16.780 1.167 1.00 59.81 805 PHE A C 1
ATOM 6402 O O . PHE A 1 805 ? -54.271 16.201 0.477 1.00 59.81 805 PHE A O 1
ATOM 6409 N N . LEU A 1 806 ? -54.973 16.903 2.496 1.00 58.66 806 LEU A N 1
ATOM 6410 C CA . LEU A 1 806 ? -53.806 16.421 3.251 1.00 58.66 806 LEU A CA 1
ATOM 6411 C C . LEU A 1 806 ? -53.582 14.912 3.087 1.00 58.66 806 LEU A C 1
ATOM 6413 O O . LEU A 1 806 ? -52.432 14.482 3.038 1.00 58.66 806 LEU A O 1
ATOM 6417 N N . SER A 1 807 ? -54.653 14.127 2.926 1.00 51.69 807 SER A N 1
ATOM 6418 C CA . SER A 1 807 ? -54.565 12.681 2.667 1.00 51.69 807 SER A CA 1
ATOM 6419 C C . SER A 1 807 ? -53.933 12.323 1.312 1.00 51.69 807 SER A C 1
ATOM 6421 O O . SER A 1 807 ? -53.481 11.197 1.120 1.00 51.69 807 SER A O 1
ATOM 6423 N N . THR A 1 808 ? -53.862 13.277 0.374 1.00 50.56 808 THR A N 1
ATOM 6424 C CA . THR A 1 808 ? -53.315 13.071 -0.981 1.00 50.56 808 THR A CA 1
ATOM 6425 C C . THR A 1 808 ? -52.096 13.948 -1.300 1.00 50.56 808 THR A C 1
ATOM 6427 O O . THR A 1 808 ? -51.492 13.789 -2.364 1.00 50.56 808 THR A O 1
ATOM 6430 N N . CYS A 1 809 ? -51.699 14.852 -0.394 1.00 52.84 809 CYS A N 1
ATOM 6431 C CA . CYS A 1 809 ? -50.566 15.762 -0.572 1.00 52.84 809 CYS A CA 1
ATOM 6432 C C . CYS A 1 809 ? -49.229 15.049 -0.310 1.00 52.84 809 CYS A C 1
ATOM 6434 O O . CYS A 1 809 ? -48.977 14.576 0.796 1.00 52.84 809 CYS A O 1
ATOM 6436 N N . LYS A 1 810 ? -48.356 14.995 -1.324 1.00 49.34 810 LYS A N 1
ATOM 6437 C CA . LYS A 1 810 ? -47.023 14.362 -1.241 1.00 49.34 810 LYS A CA 1
ATOM 6438 C C . LYS A 1 810 ? -45.890 15.337 -0.891 1.00 49.34 810 LYS A C 1
ATOM 6440 O O . LYS A 1 810 ? -44.771 14.894 -0.653 1.00 49.34 810 LYS A O 1
ATOM 6445 N N . ASP A 1 811 ? -46.164 16.644 -0.881 1.00 50.94 811 ASP A N 1
ATOM 6446 C CA . ASP A 1 811 ? -45.173 17.682 -0.582 1.00 50.94 811 ASP A CA 1
ATOM 6447 C C . ASP A 1 811 ? -45.113 17.962 0.924 1.00 50.94 811 ASP A C 1
ATOM 6449 O O . ASP A 1 811 ? -46.060 18.491 1.505 1.00 50.94 811 ASP A O 1
ATOM 6453 N N . GLU A 1 812 ? -43.998 17.604 1.566 1.00 49.81 812 GLU A N 1
ATOM 6454 C CA . GLU A 1 812 ? -43.856 17.633 3.029 1.00 49.81 812 GLU A CA 1
ATOM 6455 C C . GLU A 1 812 ? -43.963 19.052 3.619 1.00 49.81 812 GLU A C 1
ATOM 6457 O O . GLU A 1 812 ? -44.518 19.240 4.704 1.00 49.81 812 GLU A O 1
ATOM 6462 N N . SER A 1 813 ? -43.455 20.062 2.910 1.00 52.06 813 SER A N 1
ATOM 6463 C CA . SER A 1 813 ? -43.488 21.456 3.364 1.00 52.06 813 SER A CA 1
ATOM 6464 C C . SER A 1 813 ? -44.896 22.037 3.269 1.00 52.06 813 SER A C 1
ATOM 6466 O O . SER A 1 813 ? -45.369 22.650 4.227 1.00 52.06 813 SER A O 1
ATOM 6468 N N . LEU A 1 814 ? -45.599 21.793 2.154 1.00 54.00 814 LEU A N 1
ATOM 6469 C CA . LEU A 1 814 ? -47.001 22.192 2.008 1.00 54.00 814 LEU A CA 1
ATOM 6470 C C . LEU A 1 814 ? -47.892 21.474 3.024 1.00 54.00 814 LEU A C 1
ATOM 6472 O O . LEU A 1 814 ? -48.760 22.093 3.636 1.00 54.00 814 LEU A O 1
ATOM 6476 N N . TRP A 1 815 ? -47.641 20.180 3.239 1.00 60.12 815 TRP A N 1
ATOM 6477 C CA . TRP A 1 815 ? -48.350 19.377 4.229 1.00 60.12 815 TRP A CA 1
ATOM 6478 C C . TRP A 1 815 ? -48.210 19.969 5.635 1.00 60.12 815 TRP A C 1
ATOM 6480 O O . TRP A 1 815 ? -49.214 20.120 6.322 1.00 60.12 815 TRP A O 1
ATOM 6490 N N . LYS A 1 816 ? -47.003 20.391 6.046 1.00 53.06 816 LYS A N 1
ATOM 6491 C CA . LYS A 1 816 ? -46.764 21.023 7.360 1.00 53.06 816 LYS A CA 1
ATOM 6492 C C . LYS A 1 816 ? -47.535 22.332 7.536 1.00 53.06 816 LYS A C 1
ATOM 6494 O O . LYS A 1 816 ? -48.179 22.517 8.564 1.00 53.06 816 LYS A O 1
ATOM 6499 N N . VAL A 1 817 ? -47.498 23.211 6.534 1.00 53.62 817 VAL A N 1
ATOM 6500 C CA . VAL A 1 817 ? -48.216 24.500 6.560 1.00 53.62 817 VAL A CA 1
ATOM 6501 C C . VAL A 1 817 ? -49.726 24.284 6.654 1.00 53.62 817 VAL A C 1
ATOM 6503 O O . VAL A 1 817 ? -50.417 24.923 7.444 1.00 53.62 817 VAL A O 1
ATOM 6506 N N . MET A 1 818 ? -50.249 23.344 5.870 1.00 57.88 818 MET A N 1
ATOM 6507 C CA . MET A 1 818 ? -51.681 23.070 5.814 1.00 57.88 818 MET A CA 1
ATOM 6508 C C . MET A 1 818 ? -52.194 22.287 7.019 1.00 57.88 818 MET A C 1
ATOM 6510 O O . MET A 1 818 ? -53.316 22.520 7.458 1.00 57.88 818 MET A O 1
ATOM 6514 N N . HIS A 1 819 ? -51.377 21.396 7.577 1.00 61.00 819 HIS A N 1
ATOM 6515 C CA . HIS A 1 819 ? -51.650 20.753 8.855 1.00 61.00 819 HIS A CA 1
ATOM 6516 C C . HIS A 1 819 ? -51.748 21.796 9.971 1.00 61.00 819 HIS A C 1
ATOM 6518 O O . HIS A 1 819 ? -52.664 21.724 10.781 1.00 61.00 819 HIS A O 1
ATOM 6524 N N . GLU A 1 820 ? -50.859 22.795 9.990 1.00 56.78 820 GLU A N 1
ATOM 6525 C CA . GLU A 1 820 ? -50.931 23.887 10.964 1.00 56.78 820 GLU A CA 1
ATOM 6526 C C . GLU A 1 820 ? -52.196 24.736 10.763 1.00 56.78 820 GLU A C 1
ATOM 6528 O O . GLU A 1 820 ? -52.900 25.012 11.724 1.00 56.78 820 GLU A O 1
ATOM 6533 N N . LEU A 1 821 ? -52.579 25.069 9.526 1.00 53.72 821 LEU A N 1
ATOM 6534 C CA . LEU A 1 821 ? -53.855 25.749 9.248 1.00 53.72 821 LEU A CA 1
ATOM 6535 C C . LEU A 1 821 ? -55.077 24.914 9.671 1.00 53.72 821 LEU A C 1
ATOM 6537 O O . LEU A 1 821 ? -56.006 25.445 10.282 1.00 53.72 821 LEU A O 1
ATOM 6541 N N . LEU A 1 822 ? -55.084 23.607 9.396 1.00 56.09 822 LEU A N 1
ATOM 6542 C CA . LEU A 1 822 ? -56.135 22.693 9.850 1.00 56.09 822 LEU A CA 1
ATOM 6543 C C . LEU A 1 822 ? -56.197 22.669 11.382 1.00 56.09 822 LEU A C 1
ATOM 6545 O O . LEU A 1 822 ? -57.274 22.831 11.950 1.00 56.09 822 LEU A O 1
ATOM 6549 N N . TYR A 1 823 ? -55.045 22.534 12.043 1.00 55.44 823 TYR A N 1
ATOM 6550 C CA . TYR A 1 823 ? -54.904 22.560 13.496 1.00 55.44 823 TYR A CA 1
ATOM 6551 C C . TYR A 1 823 ? -55.437 23.873 14.078 1.00 55.44 823 TYR A C 1
ATOM 6553 O O . TYR A 1 823 ? -56.241 23.864 15.000 1.00 55.44 823 TYR A O 1
ATOM 6561 N N . GLN A 1 824 ? -55.085 25.017 13.499 1.00 54.06 824 GLN A N 1
ATOM 6562 C CA . GLN A 1 824 ? -55.524 26.326 13.981 1.00 54.06 824 GLN A CA 1
ATOM 6563 C C . GLN A 1 824 ? -57.036 26.528 13.783 1.00 54.06 824 GLN A C 1
ATOM 6565 O O . GLN A 1 824 ? -57.719 27.003 14.689 1.00 54.06 824 GLN A O 1
ATOM 6570 N N . THR A 1 825 ? -57.594 26.100 12.647 1.00 51.97 825 THR A N 1
ATOM 6571 C CA . THR A 1 825 ? -59.033 26.239 12.350 1.00 51.97 825 THR A CA 1
ATOM 6572 C C . THR A 1 825 ? -59.923 25.275 13.143 1.00 51.97 825 THR A C 1
ATOM 6574 O O . THR A 1 825 ? -61.047 25.643 13.486 1.00 51.97 825 THR A O 1
ATOM 6577 N N . THR A 1 826 ? -59.425 24.086 13.502 1.00 51.84 826 THR A N 1
ATOM 6578 C CA . THR A 1 826 ? -60.153 23.108 14.337 1.00 51.84 826 THR A CA 1
ATOM 6579 C C . THR A 1 826 ? -59.943 23.315 15.835 1.00 51.84 826 THR A C 1
ATOM 6581 O O . THR A 1 826 ? -60.908 23.259 16.594 1.00 51.84 826 THR A O 1
ATOM 6584 N N . VAL A 1 827 ? -58.719 23.613 16.280 1.00 47.91 827 VAL A N 1
ATOM 6585 C CA . VAL A 1 827 ? -58.359 23.660 17.707 1.00 47.91 827 VAL A CA 1
ATOM 6586 C C . VAL A 1 827 ? -58.603 25.035 18.337 1.00 47.91 827 VAL A C 1
ATOM 6588 O O . VAL A 1 827 ? -59.098 25.088 19.462 1.00 47.91 827 VAL A O 1
ATOM 6591 N N . LYS A 1 828 ? -58.345 26.170 17.654 1.00 46.19 828 LYS A N 1
ATOM 6592 C CA . LYS A 1 828 ? -58.637 27.499 18.251 1.00 46.19 828 LYS A CA 1
ATOM 6593 C C . LYS A 1 828 ? -60.140 27.798 18.328 1.00 46.19 828 LYS A C 1
ATOM 6595 O O . LYS A 1 828 ? -60.550 28.484 19.264 1.00 46.19 828 LYS A O 1
ATOM 6600 N N . LYS A 1 829 ? -60.969 27.281 17.406 1.00 45.97 829 LYS A N 1
ATOM 6601 C CA . LYS A 1 829 ? -62.432 27.508 17.416 1.00 45.97 829 LYS A CA 1
ATOM 6602 C C . LYS A 1 829 ? -63.196 26.599 18.390 1.00 45.97 829 LYS A C 1
ATOM 6604 O O . LYS A 1 829 ? -64.271 26.983 18.832 1.00 45.97 829 LYS A O 1
ATOM 6609 N N . GLN A 1 830 ? -62.645 25.449 18.790 1.00 49.19 830 GLN A N 1
ATOM 6610 C CA . GLN A 1 830 ? -63.302 24.502 19.709 1.00 49.19 830 GLN A CA 1
ATOM 6611 C C . GLN A 1 830 ? -62.928 24.702 21.185 1.00 49.19 830 GLN A C 1
ATOM 6613 O O . GLN A 1 830 ? -62.891 23.757 21.969 1.00 49.19 830 GLN A O 1
ATOM 6618 N N . LYS A 1 831 ? -62.688 25.945 21.610 1.00 41.84 831 LYS A N 1
ATOM 6619 C CA . LYS A 1 831 ? -62.405 26.244 23.022 1.00 41.84 831 LYS A CA 1
ATOM 6620 C C . LYS A 1 831 ? -63.599 26.065 23.972 1.00 41.84 831 LYS A C 1
ATOM 6622 O O . LYS A 1 831 ? -63.436 26.320 25.161 1.00 41.84 831 LYS A O 1
ATOM 6627 N N . THR A 1 832 ? -64.771 25.633 23.500 1.00 43.91 832 THR A N 1
ATOM 6628 C CA . THR A 1 832 ? -65.976 25.563 24.345 1.00 43.91 832 THR A CA 1
ATOM 6629 C C . THR A 1 832 ? -66.776 24.263 24.316 1.00 43.91 832 THR A C 1
ATOM 6631 O O . THR A 1 832 ? -67.698 24.166 25.116 1.00 43.91 832 THR A O 1
ATOM 6634 N N . GLU A 1 833 ? -66.443 23.232 23.526 1.00 46.88 833 GLU A N 1
ATOM 6635 C CA . GLU A 1 833 ? -67.196 21.964 23.595 1.00 46.88 833 GLU A CA 1
ATOM 6636 C C . GLU A 1 833 ? -66.302 20.718 23.589 1.00 46.88 833 GLU A C 1
ATOM 6638 O O . GLU A 1 833 ? -65.590 20.409 22.641 1.00 46.88 833 GLU A O 1
ATOM 6643 N N . LEU A 1 834 ? -66.376 19.975 24.693 1.00 39.34 834 LEU A N 1
ATOM 6644 C CA . LEU A 1 834 ? -65.545 18.817 25.028 1.00 39.34 834 LEU A CA 1
ATOM 6645 C C . LEU A 1 834 ? -65.879 17.552 24.209 1.00 39.34 834 LEU A C 1
ATOM 6647 O O . LEU A 1 834 ? -65.116 16.588 24.175 1.00 39.34 834 LEU A O 1
ATOM 6651 N N . LYS A 1 835 ? -67.031 17.562 23.529 1.00 45.25 835 LYS A N 1
ATOM 6652 C CA . LYS A 1 835 ? -67.571 16.430 22.767 1.00 45.25 835 LYS A CA 1
ATOM 6653 C C . LYS A 1 835 ? -66.815 16.212 21.449 1.00 45.25 835 LYS A C 1
ATOM 6655 O O . LYS A 1 835 ? -66.499 15.079 21.108 1.00 45.25 835 LYS A O 1
ATOM 6660 N N . THR A 1 836 ? -66.396 17.290 20.788 1.00 47.75 836 THR A N 1
ATOM 6661 C CA . THR A 1 836 ? -65.701 17.239 19.493 1.00 47.75 836 THR A CA 1
ATOM 6662 C C . THR A 1 836 ? -64.226 16.845 19.591 1.00 47.75 836 THR A C 1
ATOM 6664 O O . THR A 1 836 ? -63.693 16.282 18.639 1.00 47.75 836 THR A O 1
ATOM 6667 N N . ALA A 1 837 ? -63.555 17.066 20.728 1.00 47.09 837 ALA A N 1
ATOM 6668 C CA . ALA A 1 837 ? -62.177 16.604 20.938 1.00 47.09 837 ALA A CA 1
ATOM 6669 C C . ALA A 1 837 ? -62.091 15.068 21.010 1.00 47.09 837 ALA A C 1
ATOM 6671 O O . ALA A 1 837 ? -61.162 14.473 20.464 1.00 47.09 837 ALA A O 1
ATOM 6672 N N . LYS A 1 838 ? -63.096 14.430 21.625 1.00 48.69 838 LYS A N 1
ATOM 6673 C CA . LYS A 1 838 ? -63.254 12.971 21.649 1.00 48.69 838 LYS A CA 1
ATOM 6674 C C . LYS A 1 838 ? -63.583 12.423 20.258 1.00 48.69 838 LYS A C 1
ATOM 6676 O O . LYS A 1 838 ? -62.904 11.510 19.806 1.00 48.69 838 LYS A O 1
ATOM 6681 N N . ASP A 1 839 ? -64.507 13.059 19.538 1.00 50.25 839 ASP A N 1
ATOM 6682 C CA . ASP A 1 839 ? -64.855 12.673 18.161 1.00 50.25 839 ASP A CA 1
ATOM 6683 C C . ASP A 1 839 ? -63.665 12.834 17.187 1.00 50.25 839 ASP A C 1
ATOM 6685 O O . ASP A 1 839 ? -63.478 12.030 16.275 1.00 50.25 839 ASP A O 1
ATOM 6689 N N . THR A 1 840 ? -62.806 13.837 17.405 1.00 48.62 840 THR A N 1
ATOM 6690 C CA . THR A 1 840 ? -61.568 14.051 16.631 1.00 48.62 840 THR A CA 1
ATOM 6691 C C . THR A 1 840 ? -60.528 12.963 16.922 1.00 48.62 840 THR A C 1
ATOM 6693 O O . THR A 1 840 ? -59.863 12.481 16.003 1.00 48.62 840 THR A O 1
ATOM 6696 N N . LEU A 1 841 ? -60.412 12.534 18.184 1.00 50.31 841 LEU A N 1
ATOM 6697 C CA . LEU A 1 841 ? -59.523 11.448 18.603 1.00 50.31 841 LEU A CA 1
ATOM 6698 C C . LEU A 1 841 ? -60.015 10.083 18.086 1.00 50.31 841 LEU A C 1
ATOM 6700 O O . LEU A 1 841 ? -59.210 9.266 17.635 1.00 50.31 841 LEU A O 1
ATOM 6704 N N . ASP A 1 842 ? -61.330 9.863 18.066 1.00 51.34 842 ASP A N 1
ATOM 6705 C CA . ASP A 1 842 ? -61.965 8.670 17.497 1.00 51.34 842 ASP A CA 1
ATOM 6706 C C . ASP A 1 842 ? -61.800 8.623 15.962 1.00 51.34 842 ASP A C 1
ATOM 6708 O O . ASP A 1 842 ? -61.477 7.572 15.400 1.00 51.34 842 ASP A O 1
ATOM 6712 N N . ALA A 1 843 ? -61.898 9.768 15.272 1.00 48.03 843 ALA A N 1
ATOM 6713 C CA . ALA A 1 843 ? -61.625 9.883 13.835 1.00 48.03 843 ALA A CA 1
ATOM 6714 C C . ALA A 1 843 ? -60.142 9.636 13.485 1.00 48.03 843 ALA A C 1
ATOM 6716 O O . ALA A 1 843 ? -59.833 8.959 12.497 1.00 48.03 843 ALA A O 1
ATOM 6717 N N . TRP A 1 844 ? -59.207 10.121 14.311 1.00 50.25 844 TRP A N 1
ATOM 6718 C CA . TRP A 1 844 ? -57.778 9.810 14.174 1.00 50.25 844 TRP A CA 1
ATOM 6719 C C . TRP A 1 844 ? -57.504 8.322 14.421 1.00 50.25 844 TRP A C 1
ATOM 6721 O O . TRP A 1 844 ? -56.776 7.697 13.651 1.00 50.25 844 TRP A O 1
ATOM 6731 N N . THR A 1 845 ? -58.160 7.720 15.415 1.00 47.78 845 THR A N 1
ATOM 6732 C CA . THR A 1 845 ? -58.063 6.282 15.724 1.00 47.78 845 THR A CA 1
ATOM 6733 C C . THR A 1 845 ? -58.549 5.409 14.560 1.00 47.78 845 THR A C 1
ATOM 6735 O O . THR A 1 845 ? -57.939 4.381 14.256 1.00 47.78 845 THR A O 1
ATOM 6738 N N . LEU A 1 846 ? -59.606 5.827 13.856 1.00 46.12 846 LEU A N 1
ATOM 6739 C CA . LEU A 1 846 ? -60.104 5.144 12.657 1.00 46.12 846 LEU A CA 1
ATOM 6740 C C . LEU A 1 846 ? -59.135 5.272 11.465 1.00 46.12 846 LEU A C 1
ATOM 6742 O O . LEU A 1 846 ? -58.944 4.309 10.726 1.00 46.12 846 LEU A O 1
ATOM 6746 N N . THR A 1 847 ? -58.485 6.430 11.315 1.00 44.66 847 THR A N 1
ATOM 6747 C CA . THR A 1 847 ? -57.516 6.714 10.239 1.00 44.66 847 THR A CA 1
ATOM 6748 C C . THR A 1 847 ? -56.227 5.900 10.405 1.00 44.66 847 THR A C 1
ATOM 6750 O O . THR A 1 847 ? -55.685 5.379 9.434 1.00 44.66 847 THR A O 1
ATOM 6753 N N . VAL A 1 848 ? -55.759 5.724 11.646 1.00 47.88 848 VAL A N 1
ATOM 6754 C CA . VAL A 1 848 ? -54.568 4.916 11.967 1.00 47.88 848 VAL A CA 1
ATOM 6755 C C . VAL A 1 848 ? -54.820 3.425 11.749 1.00 47.88 848 VAL A C 1
ATOM 6757 O O . VAL A 1 848 ? -53.953 2.738 11.220 1.00 47.88 848 VAL A O 1
ATOM 6760 N N . LYS A 1 849 ? -56.029 2.933 12.051 1.00 46.66 849 LYS A N 1
ATOM 6761 C CA . LYS A 1 849 ? -56.434 1.544 11.764 1.00 46.66 849 LYS A CA 1
ATOM 6762 C C . LYS A 1 849 ? -56.476 1.194 10.269 1.00 46.66 849 LYS A C 1
ATOM 6764 O O . LYS A 1 849 ? -56.526 0.014 9.946 1.00 46.66 849 LYS A O 1
ATOM 6769 N N . GLN A 1 850 ? -56.481 2.181 9.371 1.00 43.09 850 GLN A N 1
ATOM 6770 C CA . GLN A 1 850 ? -56.540 1.977 7.916 1.00 43.09 850 GLN A CA 1
ATOM 6771 C C . GLN A 1 850 ? -55.173 2.104 7.214 1.00 43.09 850 GLN A C 1
ATOM 6773 O O . GLN A 1 850 ? -55.083 1.856 6.013 1.00 43.09 850 GLN A O 1
ATOM 6778 N N . LEU A 1 851 ? -54.108 2.471 7.935 1.00 43.56 851 LEU A N 1
ATOM 6779 C CA . LEU A 1 851 ? -52.751 2.620 7.400 1.00 43.56 851 LEU A CA 1
ATOM 6780 C C . LEU A 1 851 ? -51.899 1.393 7.768 1.00 43.56 851 LEU A C 1
ATOM 6782 O O . LEU A 1 851 ? -51.272 1.357 8.822 1.00 43.56 851 LEU A O 1
ATOM 6786 N N . GLU A 1 852 ? -51.846 0.381 6.900 1.00 40.53 852 GLU A N 1
ATOM 6787 C CA . GLU A 1 852 ? -50.957 -0.775 7.088 1.00 40.53 852 GLU A CA 1
ATOM 6788 C C . GLU A 1 852 ? -49.488 -0.393 6.801 1.00 40.53 852 GLU A C 1
ATOM 6790 O O . GLU A 1 852 ? -49.093 -0.202 5.648 1.00 40.53 852 GLU A O 1
ATOM 6795 N N . GLY A 1 853 ? -48.654 -0.276 7.846 1.00 45.72 853 GLY A N 1
ATOM 6796 C CA . GLY A 1 853 ? -47.201 -0.103 7.694 1.00 45.72 853 GLY A CA 1
ATOM 6797 C C . GLY A 1 853 ? -46.432 0.334 8.954 1.00 45.72 853 GLY A C 1
ATOM 6798 O O . GLY A 1 853 ? -46.467 1.497 9.356 1.00 45.72 853 GLY A O 1
ATOM 6799 N N . ALA A 1 854 ? -45.616 -0.575 9.501 1.00 41.91 854 ALA A N 1
ATOM 6800 C CA . ALA A 1 854 ? -44.913 -0.485 10.795 1.00 41.91 854 ALA A CA 1
ATOM 6801 C C . ALA A 1 854 ? -43.890 0.668 10.985 1.00 41.91 854 ALA A C 1
ATOM 6803 O O . ALA A 1 854 ? -43.381 0.871 12.087 1.00 41.91 854 ALA A O 1
ATOM 6804 N N . ALA A 1 855 ? -43.551 1.442 9.948 1.00 40.28 855 ALA A N 1
ATOM 6805 C CA . ALA A 1 855 ? -42.609 2.565 10.078 1.00 40.28 855 ALA A CA 1
ATOM 6806 C C . ALA A 1 855 ? -43.290 3.886 10.490 1.00 40.28 855 ALA A C 1
ATOM 6808 O O . ALA A 1 855 ? -42.618 4.796 10.982 1.00 40.28 855 ALA A O 1
ATOM 6809 N N . LEU A 1 856 ? -44.615 3.995 10.314 1.00 41.62 856 LEU A N 1
ATOM 6810 C CA . LEU A 1 856 ? -45.377 5.210 10.621 1.00 41.62 856 LEU A CA 1
ATOM 6811 C C . LEU A 1 856 ? -45.925 5.229 12.058 1.00 41.62 856 LEU A C 1
ATOM 6813 O O . LEU A 1 856 ? -46.052 6.306 12.638 1.00 41.62 856 LEU A O 1
ATOM 6817 N N . GLU A 1 857 ? -46.173 4.063 12.664 1.00 51.62 857 GLU A N 1
ATOM 6818 C CA . GLU A 1 857 ? -46.777 3.938 14.002 1.00 51.62 857 GLU A CA 1
ATOM 6819 C C . GLU A 1 857 ? -45.958 4.652 15.091 1.00 51.62 857 GLU A C 1
ATOM 6821 O O . GLU A 1 857 ? -46.514 5.384 15.907 1.00 51.62 857 GLU A O 1
ATOM 6826 N N . LYS A 1 858 ? -44.621 4.563 15.052 1.00 45.34 858 LYS A N 1
ATOM 6827 C CA . LYS A 1 858 ? -43.750 5.184 16.070 1.00 45.34 858 LYS A CA 1
ATOM 6828 C C . LYS A 1 858 ? -43.737 6.714 16.012 1.00 45.34 858 LYS A C 1
ATOM 6830 O O . LYS A 1 858 ? -43.698 7.367 17.049 1.00 45.34 858 LYS A O 1
ATOM 6835 N N . LYS A 1 859 ? -43.788 7.298 14.810 1.00 45.59 859 LYS A N 1
ATOM 6836 C CA . LYS A 1 859 ? -43.777 8.762 14.617 1.00 45.59 859 LYS A CA 1
ATOM 6837 C C . LYS A 1 859 ? -45.151 9.373 14.900 1.00 45.59 859 LYS A C 1
ATOM 6839 O O . LYS A 1 859 ? -45.244 10.516 15.335 1.00 45.59 859 LYS A O 1
ATOM 6844 N N . LEU A 1 860 ? -46.210 8.600 14.676 1.00 47.03 860 LEU A N 1
ATOM 6845 C CA . LEU A 1 860 ? -47.587 9.026 14.872 1.00 47.03 860 LEU A CA 1
ATOM 6846 C C . LEU A 1 860 ? -47.996 8.980 16.352 1.00 47.03 860 LEU A C 1
ATOM 6848 O O . LEU A 1 860 ? -48.562 9.953 16.843 1.00 47.03 860 LEU A O 1
ATOM 6852 N N . VAL A 1 861 ? -47.587 7.937 17.087 1.00 49.41 861 VAL A N 1
ATOM 6853 C CA . VAL A 1 861 ? -47.672 7.894 18.560 1.00 49.41 861 VAL A CA 1
ATOM 6854 C C . VAL A 1 861 ? -46.875 9.050 19.179 1.00 49.41 861 VAL A C 1
ATOM 6856 O O . VAL A 1 861 ? -47.373 9.738 20.067 1.00 49.41 861 VAL A O 1
ATOM 6859 N N . TRP A 1 862 ? -45.684 9.345 18.646 1.00 46.72 862 TRP A N 1
ATOM 6860 C CA . TRP A 1 862 ? -44.855 10.469 19.094 1.00 46.72 862 TRP A CA 1
ATOM 6861 C C . TRP A 1 862 ? -45.512 11.844 18.881 1.00 46.72 862 TRP A C 1
ATOM 6863 O O . TRP A 1 862 ? -45.504 12.688 19.775 1.00 46.72 862 TRP A O 1
ATOM 6873 N N . ASN A 1 863 ? -46.135 12.068 17.721 1.00 48.12 863 ASN A N 1
ATOM 6874 C CA . ASN A 1 863 ? -46.839 13.319 17.426 1.00 48.12 863 ASN A CA 1
ATOM 6875 C C . ASN A 1 863 ? -48.121 13.486 18.264 1.00 48.12 863 ASN A C 1
ATOM 6877 O O . ASN A 1 863 ? -48.463 14.610 18.631 1.00 48.12 863 ASN A O 1
ATOM 6881 N N . LEU A 1 864 ? -48.809 12.386 18.600 1.00 49.16 864 LEU A N 1
ATOM 6882 C CA . LEU A 1 864 ? -49.977 12.392 19.489 1.00 49.16 864 LEU A CA 1
ATOM 6883 C C . LEU A 1 864 ? -49.591 12.831 20.913 1.00 49.16 864 LEU A C 1
ATOM 6885 O O . LEU A 1 864 ? -50.270 13.659 21.520 1.00 49.16 864 LEU A O 1
ATOM 6889 N N . ILE A 1 865 ? -48.457 12.324 21.411 1.00 49.34 865 ILE A N 1
ATOM 6890 C CA . ILE A 1 865 ? -47.876 12.695 22.709 1.00 49.34 865 ILE A CA 1
ATOM 6891 C C . ILE A 1 865 ? -47.515 14.194 22.735 1.00 49.34 865 ILE A C 1
ATOM 6893 O O . ILE A 1 865 ? -47.831 14.887 23.702 1.00 49.34 865 ILE A O 1
ATOM 6897 N N . GLU A 1 866 ? -46.930 14.731 21.660 1.00 49.25 866 GLU A N 1
ATOM 6898 C CA . GLU A 1 866 ? -46.596 16.163 21.532 1.00 49.25 866 GLU A CA 1
ATOM 6899 C C . GLU A 1 866 ? -47.831 17.082 21.400 1.00 49.25 866 GLU A C 1
ATOM 6901 O O . GLU A 1 866 ? -47.837 18.191 21.938 1.00 49.25 866 GLU A O 1
ATOM 6906 N N . ALA A 1 867 ? -48.907 16.640 20.741 1.00 47.28 867 ALA A N 1
ATOM 6907 C CA . ALA A 1 867 ? -50.147 17.419 20.638 1.00 47.28 867 ALA A CA 1
ATOM 6908 C C . ALA A 1 867 ? -50.873 17.538 21.992 1.00 47.28 867 ALA A C 1
ATOM 6910 O O . ALA A 1 867 ? -51.366 18.610 22.351 1.00 47.28 867 ALA A O 1
ATOM 6911 N N . ILE A 1 868 ? -50.883 16.461 22.782 1.00 49.69 868 ILE A N 1
ATOM 6912 C CA . ILE A 1 868 ? -51.479 16.438 24.127 1.00 49.69 868 ILE A CA 1
ATOM 6913 C C . ILE A 1 868 ? -50.635 17.263 25.114 1.00 49.69 868 ILE A C 1
ATOM 6915 O O . ILE A 1 868 ? -51.191 17.990 25.934 1.00 49.69 868 ILE A O 1
ATOM 6919 N N . LYS A 1 869 ? -49.303 17.275 24.962 1.00 44.06 869 LYS A N 1
ATOM 6920 C CA . LYS A 1 869 ? -48.367 18.131 25.720 1.00 44.06 869 LYS A CA 1
ATOM 6921 C C . LYS A 1 869 ? -48.690 19.634 25.632 1.00 44.06 869 LYS A C 1
ATOM 6923 O O . LYS A 1 869 ? -48.343 20.383 26.543 1.00 44.06 869 LYS A O 1
ATOM 6928 N N . LYS A 1 870 ? -49.370 20.093 24.570 1.00 45.50 870 LYS A N 1
ATOM 6929 C CA . LYS A 1 870 ? -49.795 21.499 24.405 1.00 45.50 870 LYS A CA 1
ATOM 6930 C C . LYS A 1 870 ? -51.154 21.837 25.033 1.00 45.50 870 LYS A C 1
ATOM 6932 O O . LYS A 1 870 ? -51.391 23.014 25.307 1.00 45.50 870 LYS A O 1
ATOM 6937 N N . ASN A 1 871 ? -52.031 20.863 25.291 1.00 49.62 871 ASN A N 1
ATOM 6938 C CA . ASN A 1 871 ? -53.382 21.103 25.811 1.00 49.62 871 ASN A CA 1
ATOM 6939 C C . ASN A 1 871 ? -53.517 20.601 27.259 1.00 49.62 871 ASN A C 1
ATOM 6941 O O . ASN A 1 871 ? -53.522 19.406 27.523 1.00 49.62 871 ASN A O 1
ATOM 6945 N N . LYS A 1 872 ? -53.671 21.527 28.215 1.00 46.81 872 LYS A N 1
ATOM 6946 C CA . LYS A 1 872 ? -53.702 21.273 29.674 1.00 46.81 872 LYS A CA 1
ATOM 6947 C C . LYS A 1 872 ? -54.984 20.584 30.197 1.00 46.81 872 LYS A C 1
ATOM 6949 O O . LYS A 1 872 ? -55.349 20.783 31.351 1.00 46.81 872 LYS A O 1
ATOM 6954 N N . HIS A 1 873 ? -55.695 19.817 29.373 1.00 50.97 873 HIS A N 1
ATOM 6955 C CA . HIS A 1 873 ? -56.983 19.212 29.737 1.00 50.97 873 HIS A CA 1
ATOM 6956 C C . HIS A 1 873 ? -56.810 17.777 30.262 1.00 50.97 873 HIS A C 1
ATOM 6958 O O . HIS A 1 873 ? -56.185 16.943 29.611 1.00 50.97 873 HIS A O 1
ATOM 6964 N N . SER A 1 874 ? -57.379 17.481 31.433 1.00 50.50 874 SER A N 1
ATOM 6965 C CA . SER A 1 874 ? -57.249 16.202 32.155 1.00 50.50 874 SER A CA 1
ATOM 6966 C C . SER A 1 874 ? -57.901 15.006 31.446 1.00 50.50 874 SER A C 1
ATOM 6968 O O . SER A 1 874 ? -57.408 13.886 31.544 1.00 50.50 874 SER A O 1
ATOM 6970 N N . GLU A 1 875 ? -58.965 15.217 30.671 1.00 48.84 875 GLU A N 1
ATOM 6971 C CA . GLU A 1 875 ? -59.692 14.125 29.999 1.00 48.84 875 GLU A CA 1
ATOM 6972 C C . GLU A 1 875 ? -58.929 13.537 28.794 1.00 48.84 875 GLU A C 1
ATOM 6974 O O . GLU A 1 875 ? -59.033 12.341 28.523 1.00 48.84 875 GLU A O 1
ATOM 6979 N N . LEU A 1 876 ? -58.087 14.334 28.119 1.00 49.62 876 LEU A N 1
ATOM 6980 C CA . LEU A 1 876 ? -57.171 13.857 27.068 1.00 49.62 876 LEU A CA 1
ATOM 6981 C C . LEU A 1 876 ? -56.013 13.020 27.643 1.00 49.62 876 LEU A C 1
ATOM 6983 O O . LEU A 1 876 ? -55.530 12.104 26.976 1.00 49.62 876 LEU A O 1
ATOM 6987 N N . LYS A 1 877 ? -55.603 13.287 28.892 1.00 51.81 877 LYS A N 1
ATOM 6988 C CA . LYS A 1 877 ? -54.570 12.511 29.602 1.00 51.81 877 LYS A CA 1
ATOM 6989 C C . LYS A 1 877 ? -55.067 11.109 29.967 1.00 51.81 877 LYS A C 1
ATOM 6991 O O . LYS A 1 877 ? -54.385 10.122 29.696 1.00 51.81 877 LYS A O 1
ATOM 6996 N N . ALA A 1 878 ? -56.302 11.005 30.466 1.00 52.38 878 ALA A N 1
ATOM 6997 C CA . ALA A 1 878 ? -56.941 9.720 30.765 1.00 52.38 878 ALA A CA 1
ATOM 6998 C C . ALA A 1 878 ? -57.136 8.846 29.508 1.00 52.38 878 ALA A C 1
ATOM 7000 O O . ALA A 1 878 ? -56.955 7.628 29.555 1.00 52.38 878 ALA A O 1
ATOM 7001 N N . ALA A 1 879 ? -57.458 9.461 28.365 1.00 49.97 879 ALA A N 1
ATOM 7002 C CA . ALA A 1 879 ? -57.584 8.757 27.090 1.00 49.97 879 ALA A CA 1
ATOM 7003 C C . ALA A 1 879 ? -56.238 8.194 26.586 1.00 49.97 879 ALA A C 1
ATOM 7005 O O . ALA A 1 879 ? -56.197 7.054 26.124 1.00 49.97 879 ALA A O 1
ATOM 7006 N N . LEU A 1 880 ? -55.135 8.943 26.731 1.00 54.66 880 LEU A N 1
ATOM 7007 C CA . LEU A 1 880 ? -53.784 8.481 26.379 1.00 54.66 880 LEU A CA 1
ATOM 7008 C C . LEU A 1 880 ? -53.312 7.331 27.281 1.00 54.66 880 LEU A C 1
ATOM 7010 O O . LEU A 1 880 ? -52.748 6.356 26.788 1.00 54.66 880 LEU A O 1
ATOM 7014 N N . SER A 1 881 ? -53.584 7.423 28.585 1.00 51.78 881 SER A N 1
ATOM 7015 C CA . SER A 1 881 ? -53.251 6.374 29.558 1.00 51.78 881 SER A CA 1
ATOM 7016 C C . SER A 1 881 ? -53.945 5.045 29.219 1.00 51.78 881 SER A C 1
ATOM 7018 O O . SER A 1 881 ? -53.297 4.002 29.123 1.00 51.78 881 SER A O 1
ATOM 7020 N N . ASN A 1 882 ? -55.240 5.090 28.884 1.00 51.62 882 ASN A N 1
ATOM 7021 C CA . ASN A 1 882 ? -55.989 3.913 28.428 1.00 51.62 882 ASN A CA 1
ATOM 7022 C C . ASN A 1 882 ? -55.509 3.383 27.061 1.00 51.62 882 ASN A C 1
ATOM 7024 O O . ASN A 1 882 ? -55.481 2.171 26.848 1.00 51.62 882 ASN A O 1
ATOM 7028 N N . PHE A 1 883 ? -55.106 4.269 26.143 1.00 54.19 883 PHE A N 1
ATOM 7029 C CA . PHE A 1 883 ? -54.566 3.904 24.829 1.00 54.19 883 PHE A CA 1
ATOM 7030 C C . PHE A 1 883 ? -53.225 3.156 24.935 1.00 54.19 883 PHE A C 1
ATOM 7032 O O . PHE A 1 883 ? -53.036 2.138 24.271 1.00 54.19 883 PHE A O 1
ATOM 7039 N N . LEU A 1 884 ? -52.319 3.604 25.812 1.00 53.59 884 LEU A N 1
ATOM 7040 C CA . LEU A 1 884 ? -51.034 2.939 26.067 1.00 53.59 884 LEU A CA 1
ATOM 7041 C C . LEU A 1 884 ? -51.197 1.626 26.851 1.00 53.59 884 LEU A C 1
ATOM 7043 O O . LEU A 1 884 ? -50.492 0.656 26.573 1.00 53.59 884 LEU A O 1
ATOM 7047 N N . ALA A 1 885 ? -52.148 1.561 27.790 1.00 51.41 885 ALA A N 1
ATOM 7048 C CA . ALA A 1 885 ? -52.475 0.335 28.522 1.00 51.41 885 ALA A CA 1
ATOM 7049 C C . ALA A 1 885 ? -53.043 -0.769 27.608 1.00 51.41 885 ALA A C 1
ATOM 7051 O O . ALA A 1 885 ? -52.733 -1.946 27.793 1.00 51.41 885 ALA A O 1
ATOM 7052 N N . ALA A 1 886 ? -53.818 -0.403 26.581 1.00 46.53 886 ALA A N 1
ATOM 7053 C CA . ALA A 1 886 ? -54.380 -1.349 25.614 1.00 46.53 886 ALA A CA 1
ATOM 7054 C C . ALA A 1 886 ? -53.333 -1.989 24.674 1.00 46.53 886 ALA A C 1
ATOM 7056 O O . ALA A 1 886 ? -53.607 -3.040 24.099 1.00 46.53 886 ALA A O 1
ATOM 7057 N N . LEU A 1 887 ? -52.144 -1.388 24.526 1.00 49.09 887 LEU A N 1
ATOM 7058 C CA . LEU A 1 887 ? -51.079 -1.861 23.628 1.00 49.09 887 LEU A CA 1
ATOM 7059 C C . LEU A 1 887 ? -50.084 -2.845 24.285 1.00 49.09 887 LEU A C 1
ATOM 7061 O O . LEU A 1 887 ? -49.304 -3.459 23.567 1.00 49.09 887 LEU A O 1
ATOM 7065 N N . GLN A 1 888 ? -50.104 -3.023 25.616 1.00 46.47 888 GLN A N 1
ATOM 7066 C CA . GLN A 1 888 ? -49.224 -3.942 26.376 1.00 46.47 888 GLN A CA 1
ATOM 7067 C C . GLN A 1 888 ? -47.708 -3.824 26.077 1.00 46.47 888 GLN A C 1
ATOM 7069 O O . GLN A 1 888 ? -47.006 -4.832 26.048 1.00 46.47 888 GLN A O 1
ATOM 7074 N N . MET A 1 889 ? -47.171 -2.612 25.876 1.00 48.16 889 MET A N 1
ATOM 7075 C CA . MET A 1 889 ? -45.736 -2.408 25.584 1.00 48.16 889 MET A CA 1
ATOM 7076 C C . MET A 1 889 ? -45.016 -1.616 26.703 1.00 48.16 889 MET A C 1
ATOM 7078 O O . MET A 1 889 ? -45.071 -0.382 26.704 1.00 48.16 889 MET A O 1
ATOM 7082 N N . PRO A 1 890 ? -44.332 -2.277 27.664 1.00 46.09 890 PRO A N 1
ATOM 7083 C CA . PRO A 1 890 ? -43.694 -1.625 28.818 1.00 46.09 890 PRO A CA 1
ATOM 7084 C C . PRO A 1 890 ? -42.528 -0.693 28.452 1.00 46.09 890 PRO A C 1
ATOM 7086 O O . PRO A 1 890 ? -42.333 0.333 29.104 1.00 46.09 890 PRO A O 1
ATOM 7089 N N . GLU A 1 891 ? -41.779 -0.985 27.381 1.00 46.41 891 GLU A N 1
ATOM 7090 C CA . GLU A 1 891 ? -40.675 -0.124 26.928 1.00 46.41 891 GLU A CA 1
ATOM 7091 C C . GLU A 1 891 ? -41.119 1.289 26.500 1.00 46.41 891 GLU A C 1
ATOM 7093 O O . GLU A 1 891 ? -40.343 2.241 26.609 1.00 46.41 891 GLU A O 1
ATOM 7098 N N . PHE A 1 892 ? -42.373 1.454 26.063 1.00 50.56 892 PHE A N 1
ATOM 7099 C CA . PHE A 1 892 ? -42.911 2.745 25.624 1.00 50.56 892 PHE A CA 1
ATOM 7100 C C . PHE A 1 892 ? -43.437 3.604 26.777 1.00 50.56 892 PHE A C 1
ATOM 7102 O O . PHE A 1 892 ? -43.463 4.824 26.639 1.00 50.56 892 PHE A O 1
ATOM 7109 N N . TRP A 1 893 ? -43.774 3.017 27.931 1.00 54.41 893 TRP A N 1
ATOM 7110 C CA . TRP A 1 893 ? -44.097 3.775 29.149 1.00 54.41 893 TRP A CA 1
ATOM 7111 C C . TRP A 1 893 ? -42.866 4.508 29.688 1.00 54.41 893 TRP A C 1
ATOM 7113 O O . TRP A 1 893 ? -42.931 5.700 29.976 1.00 54.41 893 TRP A O 1
ATOM 7123 N N . ILE A 1 894 ? -41.713 3.835 29.699 1.00 49.88 894 ILE A N 1
ATOM 7124 C CA . ILE A 1 894 ? -40.422 4.430 30.080 1.00 49.88 894 ILE A CA 1
ATOM 7125 C C . ILE A 1 894 ? -40.038 5.558 29.101 1.00 49.88 894 ILE A C 1
ATOM 7127 O O . ILE A 1 894 ? -39.559 6.611 29.520 1.00 49.88 894 ILE A O 1
ATOM 7131 N N . GLN A 1 895 ? -40.342 5.397 27.805 1.00 49.28 895 GLN A N 1
ATOM 7132 C CA . GLN A 1 895 ? -40.171 6.450 26.794 1.00 49.28 895 GLN A CA 1
ATOM 7133 C C . GLN A 1 895 ? -41.214 7.578 26.872 1.00 49.28 895 GLN A C 1
ATOM 7135 O O . GLN A 1 895 ? -40.889 8.710 26.537 1.00 49.28 895 GLN A O 1
ATOM 7140 N N . ALA A 1 896 ? -42.441 7.331 27.330 1.00 47.06 896 ALA A N 1
ATOM 7141 C CA . ALA A 1 896 ? -43.456 8.372 27.521 1.00 47.06 896 ALA A CA 1
ATOM 7142 C C . ALA A 1 896 ? -43.139 9.253 28.745 1.00 47.06 896 ALA A C 1
ATOM 7144 O O . ALA A 1 896 ? -43.265 10.480 28.688 1.00 47.06 896 ALA A O 1
ATOM 7145 N N . CYS A 1 897 ? -42.620 8.645 29.816 1.00 50.78 897 CYS A N 1
ATOM 7146 C CA . CYS A 1 897 ? -42.057 9.341 30.974 1.00 50.78 897 CYS A CA 1
ATOM 7147 C C . CYS A 1 897 ? -40.799 10.160 30.627 1.00 50.78 897 CYS A C 1
ATOM 7149 O O . CYS A 1 897 ? -40.528 11.161 31.287 1.00 50.78 897 CYS A O 1
ATOM 7151 N N . HIS A 1 898 ? -40.073 9.806 29.556 1.00 48.66 898 HIS A N 1
ATOM 7152 C CA . HIS A 1 898 ? -38.945 10.585 29.022 1.00 48.66 898 HIS A CA 1
ATOM 7153 C C . HIS A 1 898 ? -39.339 11.941 28.390 1.00 48.66 898 HIS A C 1
ATOM 7155 O O . HIS A 1 898 ? -38.461 12.672 27.948 1.00 48.66 898 HIS A O 1
ATOM 7161 N N . ILE A 1 899 ? -40.620 12.327 28.286 1.00 43.19 899 ILE A N 1
ATOM 7162 C CA . ILE A 1 899 ? -41.004 13.499 27.456 1.00 43.19 899 ILE A CA 1
ATOM 7163 C C . ILE A 1 899 ? -41.884 14.513 28.194 1.00 43.19 899 ILE A C 1
ATOM 7165 O O . ILE A 1 899 ? -41.961 15.676 27.779 1.00 43.19 899 ILE A O 1
ATOM 7169 N N . SER A 1 900 ? -42.538 14.110 29.287 1.00 44.88 900 SER A N 1
ATOM 7170 C CA . SER A 1 900 ? -43.468 14.962 30.032 1.00 44.88 900 SER A CA 1
ATOM 7171 C C . SER A 1 900 ? -43.296 14.813 31.543 1.00 44.88 900 SER A C 1
ATOM 7173 O O . SER A 1 900 ? -43.549 13.754 32.113 1.00 44.88 900 SER A O 1
ATOM 7175 N N . LYS A 1 901 ? -42.925 15.921 32.195 1.00 46.44 901 LYS A N 1
ATOM 7176 C CA . LYS A 1 901 ? -42.828 16.040 33.657 1.00 46.44 901 LYS A CA 1
ATOM 7177 C C . LYS A 1 901 ? -44.177 15.788 34.351 1.00 46.44 901 LYS A C 1
ATOM 7179 O O . LYS A 1 901 ? -44.201 15.193 35.419 1.00 46.44 901 LYS A O 1
ATOM 7184 N N . ASP A 1 902 ? -45.282 16.149 33.698 1.00 45.56 902 ASP A N 1
ATOM 7185 C CA . ASP A 1 902 ? -46.644 15.988 34.223 1.00 45.56 902 ASP A CA 1
ATOM 7186 C C . ASP A 1 902 ? -47.100 14.515 34.260 1.00 45.56 902 ASP A C 1
ATOM 7188 O O . ASP A 1 902 ? -47.883 14.139 35.124 1.00 45.56 902 ASP A O 1
ATOM 7192 N N . LEU A 1 903 ? -46.607 13.671 33.341 1.00 49.66 903 LEU A N 1
ATOM 7193 C CA . LEU A 1 903 ? -46.841 12.214 33.353 1.00 49.66 903 LEU A CA 1
ATOM 7194 C C . LEU A 1 903 ? -46.008 11.525 34.442 1.00 49.66 903 LEU A C 1
ATOM 7196 O O . LEU A 1 903 ? -46.437 10.531 35.019 1.00 49.66 903 LEU A O 1
ATOM 7200 N N . LEU A 1 904 ? -44.831 12.084 34.749 1.00 49.00 904 LEU A N 1
ATOM 7201 C CA . LEU A 1 904 ? -44.030 11.691 35.906 1.00 49.00 904 LEU A CA 1
ATOM 7202 C C . LEU A 1 904 ? -44.737 12.043 37.227 1.00 49.00 904 LEU A C 1
ATOM 7204 O O . LEU A 1 904 ? -44.552 11.338 38.209 1.00 49.00 904 LEU A O 1
ATOM 7208 N N . ASP A 1 905 ? -45.528 13.123 37.255 1.00 51.97 905 ASP A N 1
ATOM 7209 C CA . ASP A 1 905 ? -46.317 13.540 38.420 1.00 51.97 905 ASP A CA 1
ATOM 7210 C C . ASP A 1 905 ? -47.607 12.708 38.595 1.00 51.97 905 ASP A C 1
ATOM 7212 O O . ASP A 1 905 ? -47.955 12.394 39.727 1.00 51.97 905 ASP A O 1
ATOM 7216 N N . GLU A 1 906 ? -48.263 12.259 37.515 1.00 50.34 906 GLU A N 1
ATOM 7217 C CA . GLU A 1 906 ? -49.370 11.276 37.585 1.00 50.34 906 GLU A CA 1
ATOM 7218 C C . GLU A 1 906 ? -48.898 9.884 38.056 1.00 50.34 906 GLU A C 1
ATOM 7220 O O . GLU A 1 906 ? -49.629 9.177 38.743 1.00 50.34 906 GLU A O 1
ATOM 7225 N N . LEU A 1 907 ? -47.652 9.500 37.758 1.00 45.59 907 LEU A N 1
ATOM 7226 C CA . LEU A 1 907 ? -47.017 8.280 38.283 1.00 45.59 907 LEU A CA 1
ATOM 7227 C C . LEU A 1 907 ? -46.671 8.352 39.778 1.00 45.59 907 LEU A C 1
ATOM 7229 O O . LEU A 1 907 ? -46.465 7.308 40.393 1.00 45.59 907 LEU A O 1
ATOM 7233 N N . LYS A 1 908 ? -46.614 9.559 40.359 1.00 45.56 908 LYS A N 1
ATOM 7234 C CA . LYS A 1 908 ? -46.448 9.769 41.808 1.00 45.56 908 LYS A CA 1
ATOM 7235 C C . LYS A 1 908 ? -47.758 9.623 42.579 1.00 45.56 908 LYS A C 1
ATOM 7237 O O . LYS A 1 908 ? -47.739 9.713 43.803 1.00 45.56 908 LYS A O 1
ATOM 7242 N N . GLU A 1 909 ? -48.893 9.433 41.903 1.00 50.19 909 GLU A N 1
ATOM 7243 C CA . GLU A 1 909 ? -50.102 8.989 42.592 1.00 50.19 909 GLU A CA 1
ATOM 7244 C C . GLU A 1 909 ? -49.890 7.546 43.088 1.00 50.19 909 GLU A C 1
ATOM 7246 O O . GLU A 1 909 ? -49.480 6.679 42.313 1.00 50.19 909 GLU A O 1
ATOM 7251 N N . GLU A 1 910 ? -50.185 7.285 44.373 1.00 45.88 910 GLU A N 1
ATOM 7252 C CA . GLU A 1 910 ? -49.883 6.042 45.129 1.00 45.88 910 GLU A CA 1
ATOM 7253 C C . GLU A 1 910 ? -50.191 4.727 44.377 1.00 45.88 910 GLU A C 1
ATOM 7255 O O . GLU A 1 910 ? -49.579 3.691 44.633 1.00 45.88 910 GLU A O 1
ATOM 7260 N N . LYS A 1 911 ? -51.114 4.761 43.408 1.00 46.19 911 LYS A N 1
ATOM 7261 C CA . LYS A 1 911 ? -51.617 3.608 42.651 1.00 46.19 911 LYS A CA 1
ATOM 7262 C C . LYS A 1 911 ? -50.591 2.918 41.744 1.00 46.19 911 LYS A C 1
ATOM 7264 O O . LYS A 1 911 ? -50.756 1.735 41.458 1.00 46.19 911 LYS A O 1
ATOM 7269 N N . TYR A 1 912 ? -49.579 3.635 41.250 1.00 46.72 912 TYR A N 1
ATOM 7270 C CA . TYR A 1 912 ? -48.556 3.061 40.359 1.00 46.72 912 TYR A CA 1
ATOM 7271 C C . TYR A 1 912 ? -47.241 2.751 41.079 1.00 46.72 912 TYR A C 1
ATOM 7273 O O . TYR A 1 912 ? -46.502 1.870 40.640 1.00 46.72 912 TYR A O 1
ATOM 7281 N N . GLU A 1 913 ? -46.978 3.416 42.205 1.00 47.06 913 GLU A N 1
ATOM 7282 C CA . GLU A 1 913 ? -45.821 3.159 43.065 1.00 47.06 913 GLU A CA 1
ATOM 7283 C C . GLU A 1 913 ? -45.892 1.740 43.665 1.00 47.06 913 GLU A C 1
ATOM 7285 O O . GLU A 1 913 ? -44.912 0.997 43.615 1.00 47.06 913 GLU A O 1
ATOM 7290 N N . GLU A 1 914 ? -47.080 1.298 44.103 1.00 49.41 914 GLU A N 1
ATOM 7291 C CA . GLU A 1 914 ? -47.322 -0.089 44.544 1.00 49.41 914 GLU A CA 1
ATOM 7292 C C . GLU A 1 914 ? -47.105 -1.135 43.441 1.00 49.41 914 GLU A C 1
ATOM 7294 O O . GLU A 1 914 ? -46.692 -2.255 43.737 1.00 49.41 914 GLU A O 1
ATOM 7299 N N . LEU A 1 915 ? -47.358 -0.792 42.172 1.00 46.44 915 LEU A N 1
ATOM 7300 C CA . LEU A 1 915 ? -47.293 -1.755 41.068 1.00 46.44 915 LEU A CA 1
ATOM 7301 C C . LEU A 1 915 ? -45.849 -2.135 40.688 1.00 46.44 915 LEU A C 1
ATOM 7303 O O . LEU A 1 915 ? -45.641 -3.201 40.112 1.00 46.44 915 LEU A O 1
ATOM 7307 N N . TYR A 1 916 ? -44.866 -1.272 40.987 1.00 49.53 916 TYR A N 1
ATOM 7308 C CA . TYR A 1 916 ? -43.489 -1.405 40.481 1.00 49.53 916 TYR A CA 1
ATOM 7309 C C . TYR A 1 916 ? -42.377 -1.265 41.536 1.00 49.53 916 TYR A C 1
ATOM 7311 O O . TYR A 1 916 ? -41.220 -1.539 41.215 1.00 49.53 916 TYR A O 1
ATOM 7319 N N . LYS A 1 917 ? -42.703 -0.913 42.789 1.00 48.03 917 LYS A N 1
ATOM 7320 C CA . LYS A 1 917 ? -41.768 -0.757 43.926 1.00 48.03 917 LYS A CA 1
ATOM 7321 C C . LYS A 1 917 ? -40.812 -1.936 44.158 1.00 48.03 917 LYS A C 1
ATOM 7323 O O . LYS A 1 917 ? -39.702 -1.731 44.635 1.00 48.03 917 LYS A O 1
ATOM 7328 N N . ASP A 1 918 ? -41.227 -3.156 43.830 1.00 47.56 918 ASP A N 1
ATOM 7329 C CA . ASP A 1 918 ? -40.434 -4.367 44.079 1.00 47.56 918 ASP A CA 1
ATOM 7330 C C . ASP A 1 918 ? -39.891 -5.007 42.789 1.00 47.56 918 ASP A C 1
ATOM 7332 O O . ASP A 1 918 ? -39.420 -6.144 42.810 1.00 47.56 918 ASP A O 1
ATOM 7336 N N . THR A 1 919 ? -39.947 -4.303 41.650 1.00 43.88 919 THR A N 1
ATOM 7337 C CA . THR A 1 919 ? -39.511 -4.857 40.358 1.00 43.88 919 THR A CA 1
ATOM 7338 C C . THR A 1 919 ? -38.080 -4.410 40.031 1.00 43.88 919 THR A C 1
ATOM 7340 O O . THR A 1 919 ? -37.885 -3.269 39.602 1.00 43.88 919 THR A O 1
ATOM 7343 N N . PRO A 1 920 ? -37.055 -5.269 40.207 1.00 46.94 920 PRO A N 1
ATOM 7344 C CA . PRO A 1 920 ? -35.694 -4.943 39.800 1.00 46.94 920 PRO A CA 1
ATOM 7345 C C . PRO A 1 920 ? -35.625 -4.712 38.288 1.00 46.94 920 PRO A C 1
ATOM 7347 O O . PRO A 1 920 ? -36.163 -5.484 37.494 1.00 46.94 920 PRO A O 1
ATOM 7350 N N . TRP A 1 921 ? -34.951 -3.638 37.880 1.00 48.91 921 TRP A N 1
ATOM 7351 C CA . TRP A 1 921 ? -34.827 -3.247 36.476 1.00 48.91 921 TRP A CA 1
ATOM 7352 C C . TRP A 1 921 ? -33.360 -3.053 36.078 1.00 48.91 921 TRP A C 1
ATOM 7354 O O . TRP A 1 921 ? -32.498 -2.752 36.908 1.00 48.91 921 TRP A O 1
ATOM 7364 N N . LYS A 1 922 ? -33.063 -3.259 34.789 1.00 46.62 922 LYS A N 1
ATOM 7365 C CA . LYS A 1 922 ? -31.721 -3.130 34.201 1.00 46.62 922 LYS A CA 1
ATOM 7366 C C . LYS A 1 922 ? -31.744 -2.056 33.129 1.00 46.62 922 LYS A C 1
ATOM 7368 O O . LYS A 1 922 ? -32.490 -2.175 32.160 1.00 46.62 922 LYS A O 1
ATOM 7373 N N . LEU A 1 923 ? -30.898 -1.037 33.264 1.00 51.94 923 LEU A N 1
ATOM 7374 C CA . LEU A 1 923 ? -30.720 -0.028 32.223 1.00 51.94 923 LEU A CA 1
ATOM 7375 C C . LEU A 1 923 ? -29.474 -0.367 31.407 1.00 51.94 923 LEU A C 1
ATOM 7377 O O . LEU A 1 923 ? -28.354 -0.210 31.891 1.00 51.94 923 LEU A O 1
ATOM 7381 N N . LYS A 1 924 ? -29.666 -0.828 30.167 1.00 48.84 924 LYS A N 1
ATOM 7382 C CA . LYS A 1 924 ? -28.581 -1.101 29.218 1.00 48.84 924 LYS A CA 1
ATOM 7383 C C . LYS A 1 924 ? -28.708 -0.185 28.010 1.00 48.84 924 LYS A C 1
ATOM 7385 O O . LYS A 1 924 ? -29.680 -0.282 27.266 1.00 48.84 924 LYS A O 1
ATOM 7390 N N . ARG A 1 925 ? -27.708 0.669 27.790 1.00 55.00 925 ARG A N 1
ATOM 7391 C CA . ARG A 1 925 ? -27.624 1.535 26.610 1.00 55.00 925 ARG A CA 1
ATOM 7392 C C . ARG A 1 925 ? -26.284 1.340 25.912 1.00 55.00 925 ARG A C 1
ATOM 7394 O O . ARG A 1 925 ? -25.237 1.417 26.547 1.00 55.00 925 ARG A O 1
ATOM 7401 N N . THR A 1 926 ? -26.335 1.103 24.604 1.00 47.59 926 THR A N 1
ATOM 7402 C CA . THR A 1 926 ? -25.163 0.839 23.747 1.00 47.59 926 THR A CA 1
ATOM 7403 C C . THR A 1 926 ? -25.061 1.815 22.565 1.00 47.59 926 THR A C 1
ATOM 7405 O O . THR A 1 926 ? -24.368 1.541 21.586 1.00 47.59 926 THR A O 1
ATOM 7408 N N . ASP A 1 927 ? -25.785 2.939 22.619 1.00 51.59 927 ASP A N 1
ATOM 7409 C CA . ASP A 1 927 ? -25.920 3.902 21.517 1.00 51.59 927 ASP A CA 1
ATOM 7410 C C . ASP A 1 927 ? -24.679 4.779 21.332 1.00 51.59 927 ASP A C 1
ATOM 7412 O O . ASP A 1 927 ? -24.035 5.174 22.292 1.00 51.59 927 ASP A O 1
ATOM 7416 N N . LYS A 1 928 ? -24.386 5.213 20.100 1.00 54.06 928 LYS A N 1
ATOM 7417 C CA . LYS A 1 928 ? -23.165 5.982 19.799 1.00 54.06 928 LYS A CA 1
ATOM 7418 C C . LYS A 1 928 ? -23.140 7.439 20.311 1.00 54.06 928 LYS A C 1
ATOM 7420 O O . LYS A 1 928 ? -22.076 8.033 20.195 1.00 54.06 928 LYS A O 1
ATOM 7425 N N . LYS A 1 929 ? -24.219 8.047 20.851 1.00 58.00 929 LYS A N 1
ATOM 7426 C CA . LYS A 1 929 ? -24.202 9.433 21.406 1.00 58.00 929 LYS A CA 1
ATOM 7427 C C . LYS A 1 929 ? -25.416 9.759 22.300 1.00 58.00 929 LYS A C 1
ATOM 7429 O O . LYS A 1 929 ? -26.538 9.541 21.864 1.00 58.00 929 LYS A O 1
ATOM 7434 N N . ILE A 1 930 ? -25.194 10.326 23.493 1.00 60.97 930 ILE A N 1
ATOM 7435 C CA . ILE A 1 930 ? -26.242 10.808 24.430 1.00 60.97 930 ILE A CA 1
ATOM 7436 C C . ILE A 1 930 ? -26.322 12.347 24.377 1.00 60.97 930 ILE A C 1
ATOM 7438 O O . ILE A 1 930 ? -25.280 12.989 24.242 1.00 60.97 930 ILE A O 1
ATOM 7442 N N . SER A 1 931 ? -27.516 12.946 24.470 1.00 68.75 931 SER A N 1
ATOM 7443 C CA . SER A 1 931 ? -27.753 14.404 24.559 1.00 68.75 931 SER A CA 1
ATOM 7444 C C . SER A 1 931 ? -27.903 14.923 26.004 1.00 68.75 931 SER A C 1
ATOM 7446 O O . SER A 1 931 ? -28.126 14.147 26.932 1.00 68.75 931 SER A O 1
ATOM 7448 N N . ASP A 1 932 ? -27.789 16.245 26.204 1.00 67.50 932 ASP A N 1
ATOM 7449 C CA . ASP A 1 932 ? -27.805 16.873 27.540 1.00 67.50 932 ASP A CA 1
ATOM 7450 C C . ASP A 1 932 ? -29.160 16.710 28.268 1.00 67.50 932 ASP A C 1
ATOM 7452 O O . ASP A 1 932 ? -29.188 16.538 29.485 1.00 67.50 932 ASP A O 1
ATOM 7456 N N . GLU A 1 933 ? -30.282 16.701 27.540 1.00 64.25 933 GLU A N 1
ATOM 7457 C CA . GLU A 1 933 ? -31.615 16.496 28.132 1.00 64.25 933 GLU A CA 1
ATOM 7458 C C . GLU A 1 933 ? -31.848 15.024 28.510 1.00 64.25 933 GLU A C 1
ATOM 7460 O O . GLU A 1 933 ? -32.369 14.728 29.583 1.00 64.25 933 GLU A O 1
ATOM 7465 N N . GLU A 1 934 ? -31.376 14.084 27.684 1.00 61.00 934 GLU A N 1
ATOM 7466 C CA . GLU A 1 934 ? -31.454 12.650 27.990 1.00 61.00 934 GLU A CA 1
ATOM 7467 C C . GLU A 1 934 ? -30.651 12.293 29.246 1.00 61.00 934 GLU A C 1
ATOM 7469 O O . GLU A 1 934 ? -31.095 11.487 30.061 1.00 61.00 934 GLU A O 1
ATOM 7474 N N . ALA A 1 935 ? -29.479 12.903 29.439 1.00 61.47 935 ALA A N 1
ATOM 7475 C CA . ALA A 1 935 ? -28.673 12.689 30.639 1.00 61.47 935 ALA A CA 1
ATOM 7476 C C . ALA A 1 935 ? -29.392 13.155 31.918 1.00 61.47 935 ALA A C 1
ATOM 7478 O O . ALA A 1 935 ? -29.346 12.470 32.943 1.00 61.47 935 ALA A O 1
ATOM 7479 N N . LYS A 1 936 ? -30.110 14.282 31.843 1.00 69.69 936 LYS A N 1
ATOM 7480 C CA . LYS A 1 936 ? -30.918 14.821 32.942 1.00 69.69 936 LYS A CA 1
ATOM 7481 C C . LYS A 1 936 ? -32.111 13.923 33.272 1.00 69.69 936 LYS A C 1
ATOM 7483 O O . LYS A 1 936 ? -32.404 13.701 34.443 1.00 69.69 936 LYS A O 1
ATOM 7488 N N . GLN A 1 937 ? -32.757 13.362 32.257 1.00 63.34 937 GLN A N 1
ATOM 7489 C CA . GLN A 1 937 ? -33.875 12.437 32.439 1.00 63.34 937 GLN A CA 1
ATOM 7490 C C . GLN A 1 937 ? -33.426 11.100 33.031 1.00 63.34 937 GLN A C 1
ATOM 7492 O O . GLN A 1 937 ? -34.059 10.609 33.960 1.00 63.34 937 GLN A O 1
ATOM 7497 N N . ILE A 1 938 ? -32.300 10.541 32.565 1.00 62.50 938 ILE A N 1
ATOM 7498 C CA . ILE A 1 938 ? -31.685 9.351 33.179 1.00 62.50 938 ILE A CA 1
ATOM 7499 C C . ILE A 1 938 ? -31.410 9.617 34.667 1.00 62.50 938 ILE A C 1
ATOM 7501 O O . ILE A 1 938 ? -31.719 8.783 35.516 1.00 62.50 938 ILE A O 1
ATOM 7505 N N . ALA A 1 939 ? -30.892 10.801 34.997 1.00 67.25 939 ALA A N 1
ATOM 7506 C CA . ALA A 1 939 ? -30.647 11.213 36.373 1.00 67.25 939 ALA A CA 1
ATOM 7507 C C . ALA A 1 939 ? -31.939 11.365 37.212 1.00 67.25 939 ALA A C 1
ATOM 7509 O O . ALA A 1 939 ? -31.937 11.050 38.399 1.00 67.25 939 ALA A O 1
ATOM 7510 N N . GLU A 1 940 ? -33.053 11.828 36.644 1.00 66.69 940 GLU A N 1
ATOM 7511 C CA . GLU A 1 940 ? -34.337 11.914 37.362 1.00 66.69 940 GLU A CA 1
ATOM 7512 C C . GLU A 1 940 ? -34.975 10.536 37.587 1.00 66.69 940 GLU A C 1
ATOM 7514 O O . GLU A 1 940 ? -35.468 10.269 38.681 1.00 66.69 940 GLU A O 1
ATOM 7519 N N . VAL A 1 941 ? -34.885 9.630 36.610 1.00 61.03 941 VAL A N 1
ATOM 7520 C CA . VAL A 1 941 ? -35.388 8.249 36.722 1.00 61.03 941 VAL A CA 1
ATOM 7521 C C . VAL A 1 941 ? -34.638 7.471 37.810 1.00 61.03 941 VAL A C 1
ATOM 7523 O O . VAL A 1 941 ? -35.268 6.825 38.646 1.00 61.03 941 VAL A O 1
ATOM 7526 N N . ILE A 1 942 ? -33.305 7.592 37.868 1.00 62.78 942 ILE A N 1
ATOM 7527 C CA . ILE A 1 942 ? -32.466 6.955 38.904 1.00 62.78 942 ILE A CA 1
ATOM 7528 C C . ILE A 1 942 ? -32.856 7.407 40.325 1.00 62.78 942 ILE A C 1
ATOM 7530 O O . ILE A 1 942 ? -32.697 6.644 41.273 1.00 62.78 942 ILE A O 1
ATOM 7534 N N . LYS A 1 943 ? -33.380 8.629 40.491 1.00 63.09 943 LYS A N 1
ATOM 7535 C CA . LYS A 1 943 ? -33.807 9.152 41.801 1.00 63.09 943 LYS A CA 1
ATOM 7536 C C . LYS A 1 943 ? -35.142 8.588 42.291 1.00 63.09 943 LYS A C 1
ATOM 7538 O O . LYS A 1 943 ? -35.387 8.654 43.490 1.00 63.09 943 LYS A O 1
ATOM 7543 N N . PHE A 1 944 ? -35.997 8.099 41.390 1.00 57.50 944 PHE A N 1
ATOM 7544 C CA . PHE A 1 944 ? -37.379 7.718 41.705 1.00 57.50 944 PHE A CA 1
ATOM 7545 C C . PHE A 1 944 ? -37.618 6.205 41.756 1.00 57.50 944 PHE A C 1
ATOM 7547 O O . PHE A 1 944 ? -38.437 5.759 42.549 1.00 57.50 944 PHE A O 1
ATOM 7554 N N . PHE A 1 945 ? -36.911 5.404 40.956 1.00 54.28 945 PHE A N 1
ATOM 7555 C CA . PHE A 1 945 ? -37.141 3.957 40.900 1.00 54.28 945 PHE A CA 1
ATOM 7556 C C . PHE A 1 945 ? -36.128 3.179 41.759 1.00 54.28 945 PHE A C 1
ATOM 7558 O O . PHE A 1 945 ? -34.926 3.208 41.492 1.00 54.28 945 PHE A O 1
ATOM 7565 N N . SER A 1 946 ? -36.615 2.430 42.756 1.00 53.06 946 SER A N 1
ATOM 7566 C CA . SER A 1 946 ? -35.828 1.541 43.628 1.00 53.06 946 SER A CA 1
ATOM 7567 C C . SER A 1 946 ? -36.415 0.118 43.620 1.00 53.06 946 SER A C 1
ATOM 7569 O O . SER A 1 946 ? -37.633 0.034 43.711 1.00 53.06 946 SER A O 1
ATOM 7571 N N . PRO A 1 947 ? -35.610 -0.973 43.584 1.00 56.28 947 PRO A N 1
ATOM 7572 C CA . PRO A 1 947 ? -34.153 -1.006 43.424 1.00 56.28 947 PRO A CA 1
ATOM 7573 C C . PRO A 1 947 ? -33.716 -1.254 41.962 1.00 56.28 947 PRO A C 1
ATOM 7575 O O . PRO A 1 947 ? -34.114 -2.229 41.325 1.00 56.28 947 PRO A O 1
ATOM 7578 N N . LEU A 1 948 ? -32.841 -0.389 41.436 1.00 55.59 948 LEU A N 1
ATOM 7579 C CA . LEU A 1 948 ? -32.106 -0.621 40.183 1.00 55.59 948 LEU A CA 1
ATOM 7580 C C . LEU A 1 948 ? -31.108 -1.780 40.378 1.00 55.59 948 LEU A C 1
ATOM 7582 O O . LEU A 1 948 ? -30.256 -1.708 41.260 1.00 55.59 948 LEU A O 1
ATOM 7586 N N . GLU A 1 949 ? -31.180 -2.834 39.558 1.00 51.12 949 GLU A N 1
ATOM 7587 C CA . GLU A 1 949 ? -30.326 -4.031 39.704 1.00 51.12 949 GLU A CA 1
ATOM 7588 C C . GLU A 1 949 ? -28.952 -3.849 39.034 1.00 51.12 949 GLU A C 1
ATOM 7590 O O . GLU A 1 949 ? -27.931 -4.290 39.567 1.00 51.12 949 GLU A O 1
ATOM 7595 N N . SER A 1 950 ? -28.910 -3.193 37.866 1.00 48.91 950 SER A N 1
ATOM 7596 C CA . SER A 1 950 ? -27.665 -2.939 37.125 1.00 48.91 950 SER A CA 1
ATOM 7597 C C . SER A 1 950 ? -27.771 -1.754 36.158 1.00 48.91 950 SER A C 1
ATOM 7599 O O . SER A 1 950 ? -28.748 -1.653 35.406 1.00 48.91 950 SER A O 1
ATOM 7601 N N . LEU A 1 951 ? -26.722 -0.927 36.101 1.00 53.75 951 LEU A N 1
ATOM 7602 C CA . LEU A 1 951 ? -26.544 0.159 35.126 1.00 53.75 951 LEU A CA 1
ATOM 7603 C C . LEU A 1 951 ? -25.390 -0.165 34.159 1.00 53.75 951 LEU A C 1
ATOM 7605 O O . LEU A 1 951 ? -24.240 -0.279 34.584 1.00 53.75 951 LEU A O 1
ATOM 7609 N N . ASN A 1 952 ? -25.681 -0.268 32.858 1.00 50.47 952 ASN A N 1
ATOM 7610 C CA . ASN A 1 952 ? -24.703 -0.564 31.807 1.00 50.47 952 ASN A CA 1
ATOM 7611 C C . ASN A 1 952 ? -24.765 0.493 30.690 1.00 50.47 952 ASN A C 1
ATOM 7613 O O . ASN A 1 952 ? -25.695 0.520 29.883 1.00 50.47 952 ASN A O 1
ATOM 7617 N N . LEU A 1 953 ? -23.756 1.367 30.651 1.00 54.47 953 LEU A N 1
ATOM 7618 C CA . LEU A 1 953 ? -23.622 2.457 29.672 1.00 54.47 953 LEU A CA 1
ATOM 7619 C C . LEU A 1 953 ? -22.471 2.214 28.675 1.00 54.47 953 LEU A C 1
ATOM 7621 O O . LEU A 1 953 ? -21.936 3.159 28.088 1.00 54.47 953 LEU A O 1
ATOM 7625 N N . ASN A 1 954 ? -22.052 0.958 28.492 1.00 49.16 954 ASN A N 1
ATOM 7626 C CA . ASN A 1 954 ? -20.922 0.616 27.628 1.00 49.16 954 ASN A CA 1
ATOM 7627 C C . ASN A 1 954 ? -21.169 1.022 26.167 1.00 49.16 954 ASN A C 1
ATOM 7629 O O . ASN A 1 954 ? -22.163 0.638 25.556 1.00 49.16 954 ASN A O 1
ATOM 7633 N N . GLY A 1 955 ? -20.222 1.767 25.586 1.00 47.50 955 GLY A N 1
ATOM 7634 C CA . GLY A 1 955 ? -20.274 2.221 24.190 1.00 47.50 955 GLY A CA 1
ATOM 7635 C C . GLY A 1 955 ? -20.967 3.571 23.963 1.00 47.50 955 GLY A C 1
ATOM 7636 O O . GLY A 1 955 ? -20.961 4.063 22.833 1.00 47.50 955 GLY A O 1
ATOM 7637 N N . CYS A 1 956 ? -21.502 4.202 25.015 1.00 52.06 956 CYS A N 1
ATOM 7638 C CA . CYS A 1 956 ? -22.150 5.510 24.924 1.00 52.06 956 CYS A CA 1
ATOM 7639 C C . CYS A 1 956 ? -21.147 6.673 24.835 1.00 52.06 956 CYS A C 1
ATOM 7641 O O . CYS A 1 956 ? -20.366 6.891 25.759 1.00 52.06 956 CYS A O 1
ATOM 7643 N N . GLN A 1 957 ? -21.198 7.493 23.772 1.00 53.50 957 GLN A N 1
ATOM 7644 C CA . GLN A 1 957 ? -20.459 8.768 23.758 1.00 53.50 957 GLN A CA 1
ATOM 7645 C C . GLN A 1 957 ? -21.193 9.802 24.618 1.00 53.50 957 GLN A C 1
ATOM 7647 O O . GLN A 1 957 ? -22.245 10.323 24.233 1.00 53.50 957 GLN A O 1
ATOM 7652 N N . MET A 1 958 ? -20.620 10.113 25.777 1.00 57.66 958 MET A N 1
ATOM 7653 C CA . MET A 1 958 ? -21.128 11.102 26.725 1.00 57.66 958 MET A CA 1
ATOM 7654 C C . MET A 1 958 ? -20.191 12.310 26.798 1.00 57.66 958 MET A C 1
ATOM 7656 O O . MET A 1 958 ? -18.975 12.169 26.675 1.00 57.66 958 MET A O 1
ATOM 7660 N N . LYS A 1 959 ? -20.760 13.504 26.994 1.00 57.62 959 LYS A N 1
ATOM 7661 C CA . LYS A 1 959 ? -20.002 14.681 27.427 1.00 57.62 959 LYS A CA 1
ATOM 7662 C C . LYS A 1 959 ? -19.848 14.631 28.945 1.00 57.62 959 LYS A C 1
ATOM 7664 O O . LYS A 1 959 ? -20.670 14.036 29.639 1.00 57.62 959 LYS A O 1
ATOM 7669 N N . ASP A 1 960 ? -18.868 15.347 29.464 1.00 52.25 960 ASP A N 1
ATOM 7670 C CA . ASP A 1 960 ? -18.606 15.437 30.904 1.00 52.25 960 ASP A CA 1
ATOM 7671 C C . ASP A 1 960 ? -19.805 15.947 31.721 1.00 52.25 960 ASP A C 1
ATOM 7673 O O . ASP A 1 960 ? -20.038 15.505 32.845 1.00 52.25 960 ASP A O 1
ATOM 7677 N N . THR A 1 961 ? -20.613 16.839 31.136 1.00 58.22 961 THR A N 1
ATOM 7678 C CA . THR A 1 961 ? -21.861 17.347 31.728 1.00 58.22 961 THR A CA 1
ATOM 7679 C C . THR A 1 961 ? -22.891 16.240 31.952 1.00 58.22 961 THR A C 1
ATOM 7681 O O . THR A 1 961 ? -23.549 16.230 32.992 1.00 58.22 961 THR A O 1
ATOM 7684 N N . HIS A 1 962 ? -22.988 15.279 31.027 1.00 64.94 962 HIS A N 1
ATOM 7685 C CA . HIS A 1 962 ? -23.903 14.139 31.125 1.00 64.94 962 HIS A CA 1
ATOM 7686 C C . HIS A 1 962 ? -23.485 13.200 32.260 1.00 64.94 962 HIS A C 1
ATOM 7688 O O . HIS A 1 962 ? -24.305 12.800 33.083 1.00 64.94 962 HIS A O 1
ATOM 7694 N N . ILE A 1 963 ? -22.187 12.888 32.326 1.00 53.31 963 ILE A N 1
ATOM 7695 C CA . ILE A 1 963 ? -21.610 12.004 33.346 1.00 53.31 963 ILE A CA 1
ATOM 7696 C C . ILE A 1 963 ? -21.832 12.603 34.738 1.00 53.31 963 ILE A C 1
ATOM 7698 O O . ILE A 1 963 ? -22.249 11.897 35.654 1.00 53.31 963 ILE A O 1
ATOM 7702 N N . ARG A 1 964 ? -21.630 13.919 34.885 1.00 55.62 964 ARG A N 1
ATOM 7703 C CA . ARG A 1 964 ? -21.850 14.640 36.144 1.00 55.62 964 ARG A CA 1
ATOM 7704 C C . ARG A 1 964 ? -23.290 14.526 36.650 1.00 55.62 964 ARG A C 1
ATOM 7706 O O . ARG A 1 964 ? -23.493 14.233 37.824 1.00 55.62 964 ARG A O 1
ATOM 7713 N N . GLN A 1 965 ? -24.278 14.740 35.783 1.00 62.84 965 GLN A N 1
ATOM 7714 C CA . GLN A 1 965 ? -25.695 14.666 36.160 1.00 62.84 965 GLN A CA 1
ATOM 7715 C C . GLN A 1 965 ? -26.109 13.253 36.587 1.00 62.84 965 GLN A C 1
ATOM 7717 O O . GLN A 1 965 ? -26.789 13.091 37.599 1.00 62.84 965 GLN A O 1
ATOM 7722 N N . ILE A 1 966 ? -25.666 12.232 35.847 1.00 61.84 966 ILE A N 1
ATOM 7723 C CA . ILE A 1 966 ? -25.972 10.828 36.150 1.00 61.84 966 ILE A CA 1
ATOM 7724 C C . ILE A 1 966 ? -25.300 10.410 37.467 1.00 61.84 966 ILE A C 1
ATOM 7726 O O . ILE A 1 966 ? -25.948 9.818 38.327 1.00 61.84 966 ILE A O 1
ATOM 7730 N N . ALA A 1 967 ? -24.038 10.791 37.683 1.00 56.91 967 ALA A N 1
ATOM 7731 C CA . ALA A 1 967 ? -23.322 10.510 38.927 1.00 56.91 967 ALA A CA 1
ATOM 7732 C C . ALA A 1 967 ? -23.970 11.172 40.160 1.00 56.91 967 ALA A C 1
ATOM 7734 O O . ALA A 1 967 ? -24.004 10.568 41.231 1.00 56.91 967 ALA A O 1
ATOM 7735 N N . GLU A 1 968 ? -24.521 12.386 40.025 1.00 58.66 968 GLU A N 1
ATOM 7736 C CA . GLU A 1 968 ? -25.269 13.056 41.101 1.00 58.66 968 GLU A CA 1
ATOM 7737 C C . GLU A 1 968 ? -26.572 12.325 41.468 1.00 58.66 968 GLU A C 1
ATOM 7739 O O . GLU A 1 968 ? -26.985 12.357 42.627 1.00 58.66 968 GLU A O 1
ATOM 7744 N N . ALA A 1 969 ? -27.222 11.651 40.517 1.00 62.56 969 ALA A N 1
ATOM 7745 C CA . ALA A 1 969 ? -28.431 10.873 40.782 1.00 62.56 969 ALA A CA 1
ATOM 7746 C C . ALA A 1 969 ? -28.156 9.535 41.473 1.00 62.56 969 ALA A C 1
ATOM 7748 O O . ALA A 1 969 ? -28.930 9.129 42.340 1.00 62.56 969 ALA A O 1
ATOM 7749 N N . CYS A 1 970 ? -27.027 8.893 41.162 1.00 57.16 970 CYS A N 1
ATOM 7750 C CA . CYS A 1 970 ? -26.633 7.607 41.743 1.00 57.16 970 CYS A CA 1
ATOM 7751 C C . CYS A 1 970 ? -26.435 7.633 43.274 1.00 57.16 970 CYS A C 1
ATOM 7753 O O . CYS A 1 970 ? -26.327 6.579 43.892 1.00 57.16 970 CYS A O 1
ATOM 7755 N N . ILE A 1 971 ? -26.413 8.812 43.910 1.00 55.19 971 ILE A N 1
ATOM 7756 C CA . ILE A 1 971 ? -26.349 8.973 45.375 1.00 55.19 971 ILE A CA 1
ATOM 7757 C C . ILE A 1 971 ? -27.581 8.365 46.072 1.00 55.19 971 ILE A C 1
ATOM 7759 O O . ILE A 1 971 ? -27.476 7.913 47.209 1.00 55.19 971 ILE A O 1
ATOM 7763 N N . HIS A 1 972 ? -28.732 8.338 45.395 1.00 56.84 972 HIS A N 1
ATOM 7764 C CA . HIS A 1 972 ? -30.004 7.859 45.949 1.00 56.84 972 HIS A CA 1
ATOM 7765 C C . HIS A 1 972 ? -30.205 6.341 45.828 1.00 56.84 972 HIS A C 1
ATOM 7767 O O . HIS A 1 972 ? -31.220 5.822 46.285 1.00 56.84 972 HIS A O 1
ATOM 7773 N N . LEU A 1 973 ? -29.251 5.629 45.224 1.00 56.25 973 LEU A N 1
ATOM 7774 C CA . LEU A 1 973 ? -29.341 4.187 45.033 1.00 56.25 973 LEU A CA 1
ATOM 7775 C C . LEU A 1 973 ? -29.060 3.430 46.348 1.00 56.25 973 LEU A C 1
ATOM 7777 O O . LEU A 1 973 ? -28.168 3.826 47.106 1.00 56.25 973 LEU A O 1
ATOM 7781 N N . PRO A 1 974 ? -29.786 2.333 46.635 1.00 53.22 974 PRO A N 1
ATOM 7782 C CA . PRO A 1 974 ? -29.541 1.512 47.817 1.00 53.22 974 PRO A CA 1
ATOM 7783 C C . PRO A 1 974 ? -28.148 0.854 47.796 1.00 53.22 974 PRO A C 1
ATOM 7785 O O . PRO A 1 974 ? -27.581 0.562 46.736 1.00 53.22 974 PRO A O 1
ATOM 7788 N N . LYS A 1 975 ? -27.598 0.594 48.995 1.00 47.81 975 LYS A N 1
ATOM 7789 C CA . LYS A 1 975 ? -26.310 -0.100 49.185 1.00 47.81 975 LYS A CA 1
ATOM 7790 C C . LYS A 1 975 ? -26.321 -1.450 48.450 1.00 47.81 975 LYS A C 1
ATOM 7792 O O . LYS A 1 975 ? -27.184 -2.276 48.726 1.00 47.81 975 LYS A O 1
ATOM 7797 N N . GLY A 1 976 ? -25.343 -1.681 47.568 1.00 45.34 976 GLY A N 1
ATOM 7798 C CA . GLY A 1 976 ? -25.186 -2.942 46.822 1.00 45.34 976 GLY A CA 1
ATOM 7799 C C . GLY A 1 976 ? -25.646 -2.925 45.356 1.00 45.34 976 GLY A C 1
ATOM 7800 O O . GLY A 1 976 ? -25.658 -3.981 44.725 1.00 45.34 976 GLY A O 1
ATOM 7801 N N . THR A 1 977 ? -26.006 -1.762 44.801 1.00 48.94 977 THR A N 1
ATOM 7802 C CA . THR A 1 977 ? -26.329 -1.608 43.366 1.00 48.94 977 THR A CA 1
ATOM 7803 C C . THR A 1 977 ? -25.091 -1.870 42.495 1.00 48.94 977 THR A C 1
ATOM 7805 O O . THR A 1 977 ? -24.079 -1.206 42.683 1.00 48.94 977 THR A O 1
ATOM 7808 N N . ARG A 1 978 ? -25.154 -2.813 41.539 1.00 41.88 978 ARG A N 1
ATOM 7809 C CA . ARG A 1 978 ? -23.999 -3.203 40.703 1.00 41.88 978 ARG A CA 1
ATOM 7810 C C . ARG A 1 978 ? -23.740 -2.202 39.567 1.00 41.88 978 ARG A C 1
ATOM 7812 O O . ARG A 1 978 ? -24.591 -2.020 38.692 1.00 41.88 978 ARG A O 1
ATOM 7819 N N . PHE A 1 979 ? -22.536 -1.625 39.521 1.00 48.59 979 PHE A N 1
ATOM 7820 C CA . PHE A 1 979 ? -22.060 -0.796 38.404 1.00 48.59 979 PHE A CA 1
ATOM 7821 C C . PHE A 1 979 ? -21.100 -1.586 37.506 1.00 48.59 979 PHE A C 1
ATOM 7823 O O . PHE A 1 979 ? -20.018 -1.970 37.938 1.00 48.59 979 PHE A O 1
ATOM 7830 N N . GLU A 1 980 ? -21.468 -1.825 36.243 1.00 39.69 980 GLU A N 1
ATOM 7831 C CA . GLU A 1 980 ? -20.646 -2.674 35.363 1.00 39.69 980 GLU A CA 1
ATOM 7832 C C . GLU A 1 980 ? -19.520 -1.914 34.642 1.00 39.69 980 GLU A C 1
ATOM 7834 O O . GLU A 1 980 ? -18.483 -2.520 34.387 1.00 39.69 980 GLU A O 1
ATOM 7839 N N . THR A 1 981 ? -19.652 -0.603 34.382 1.00 40.47 981 THR A N 1
ATOM 7840 C CA . THR A 1 981 ? -18.539 0.283 33.963 1.00 40.47 981 THR A CA 1
ATOM 7841 C C . THR A 1 981 ? -19.001 1.738 33.797 1.00 40.47 981 THR A C 1
ATOM 7843 O O . THR A 1 981 ? -20.027 2.001 33.171 1.00 40.47 981 THR A O 1
ATOM 7846 N N . LEU A 1 982 ? -18.197 2.701 34.260 1.00 41.50 982 LEU A N 1
ATOM 7847 C CA . LEU A 1 982 ? -18.277 4.114 33.865 1.00 41.50 982 LEU A CA 1
ATOM 7848 C C . LEU A 1 982 ? -16.918 4.517 33.266 1.00 41.50 982 LEU A C 1
ATOM 7850 O O . LEU A 1 982 ? -15.938 4.648 33.995 1.00 41.50 982 LEU A O 1
ATOM 7854 N N . GLU A 1 983 ? -16.830 4.688 31.941 1.00 39.78 983 GLU A N 1
ATOM 7855 C CA . GLU A 1 983 ? -15.648 5.300 31.306 1.00 39.78 983 GLU A CA 1
ATOM 7856 C C . GLU A 1 983 ? -15.615 6.795 31.676 1.00 39.78 983 GLU A C 1
ATOM 7858 O O . GLU A 1 983 ? -16.404 7.595 31.172 1.00 39.78 983 GLU A O 1
ATOM 7863 N N . TYR A 1 984 ? -14.724 7.172 32.594 1.00 42.97 984 TYR A N 1
ATOM 7864 C CA . TYR A 1 984 ? -14.611 8.532 33.123 1.00 42.97 984 TYR A CA 1
ATOM 7865 C C . TYR A 1 984 ? -13.572 9.331 32.317 1.00 42.97 984 TYR A C 1
ATOM 7867 O O . TYR A 1 984 ? -12.457 8.856 32.111 1.00 42.97 984 TYR A O 1
ATOM 7875 N N . LYS A 1 985 ? -13.925 10.533 31.831 1.00 36.94 985 LYS A N 1
ATOM 7876 C CA . LYS A 1 985 ? -13.006 11.395 31.056 1.00 36.94 985 LYS A CA 1
ATOM 7877 C C . LYS A 1 985 ? -12.844 12.838 31.551 1.00 36.94 985 LYS A C 1
ATOM 7879 O O . LYS A 1 985 ? -12.024 13.542 30.961 1.00 36.94 985 LYS A O 1
ATOM 7884 N N . SER A 1 986 ? -13.508 13.302 32.623 1.00 36.53 986 SER A N 1
ATOM 7885 C CA . SER A 1 986 ? -13.147 14.619 33.187 1.00 36.53 986 SER A CA 1
ATOM 7886 C C . SER A 1 986 ? -13.568 14.934 34.636 1.00 36.53 986 SER A C 1
ATOM 7888 O O . SER A 1 986 ? -14.206 14.149 35.330 1.00 36.53 986 SER A O 1
ATOM 7890 N N . LYS A 1 987 ? -13.102 16.107 35.092 1.00 37.25 987 LYS A N 1
ATOM 7891 C CA . LYS A 1 987 ? -12.899 16.605 36.463 1.00 37.25 987 LYS A CA 1
ATOM 7892 C C . LYS A 1 987 ? -14.189 16.822 37.309 1.00 37.25 987 LYS A C 1
ATOM 7894 O O . LYS A 1 987 ? -14.911 17.778 37.051 1.00 37.25 987 LYS A O 1
ATOM 7899 N N . ILE A 1 988 ? -14.300 16.069 38.431 1.00 41.62 988 ILE A N 1
ATOM 7900 C CA . ILE A 1 988 ? -14.830 16.426 39.798 1.00 41.62 988 ILE A CA 1
ATOM 7901 C C . ILE A 1 988 ? -16.379 16.626 39.963 1.00 41.62 988 ILE A C 1
ATOM 7903 O O . ILE A 1 988 ? -16.979 17.175 39.042 1.00 41.62 988 ILE A O 1
ATOM 7907 N N . PRO A 1 989 ? -17.068 16.271 41.106 1.00 44.66 989 PRO A N 1
ATOM 7908 C CA . PRO A 1 989 ? -16.603 16.062 42.503 1.00 44.66 989 PRO A CA 1
ATOM 7909 C C . PRO A 1 989 ? -16.974 14.740 43.222 1.00 44.66 989 PRO A C 1
ATOM 7911 O O . PRO A 1 989 ? -18.137 14.415 43.445 1.00 44.66 989 PRO A O 1
ATOM 7914 N N . VAL A 1 990 ? -15.953 14.085 43.789 1.00 40.47 990 VAL A N 1
ATOM 7915 C CA . VAL A 1 990 ? -16.044 12.890 44.660 1.00 40.47 990 VAL A CA 1
ATOM 7916 C C . VAL A 1 990 ? -16.317 13.228 46.142 1.00 40.47 990 VAL A C 1
ATOM 7918 O O . VAL A 1 990 ? -16.461 12.336 46.972 1.00 40.47 990 VAL A O 1
ATOM 7921 N N . GLN A 1 991 ? -16.541 14.499 46.506 1.00 38.12 991 GLN A N 1
ATOM 7922 C CA . GLN A 1 991 ? -16.969 14.837 47.878 1.00 38.12 991 GLN A CA 1
ATOM 7923 C C . GLN A 1 991 ? -18.288 14.151 48.294 1.00 38.12 991 GLN A C 1
ATOM 7925 O O . GLN A 1 991 ? -18.485 13.916 49.483 1.00 38.12 991 GLN A O 1
ATOM 7930 N N . ARG A 1 992 ? -19.158 13.780 47.338 1.00 41.78 992 ARG A N 1
ATOM 7931 C CA . ARG A 1 992 ? -20.438 13.092 47.602 1.00 41.78 992 ARG A CA 1
ATOM 7932 C C . ARG A 1 992 ? -20.411 11.569 47.410 1.00 41.78 992 ARG A C 1
ATOM 7934 O O . ARG A 1 992 ? -21.256 10.890 47.978 1.00 41.78 992 ARG A O 1
ATOM 7941 N N . LEU A 1 993 ? -19.408 11.019 46.716 1.00 46.12 993 LEU A N 1
ATOM 7942 C CA . LEU A 1 993 ? -19.193 9.563 46.611 1.00 46.12 993 LEU A CA 1
ATOM 7943 C C . LEU A 1 993 ? -18.631 8.948 47.906 1.00 46.12 993 LEU A C 1
ATOM 7945 O O . LEU A 1 993 ? -18.644 7.733 48.062 1.00 46.12 993 LEU A O 1
ATOM 7949 N N . ARG A 1 994 ? -18.224 9.776 48.883 1.00 41.78 994 ARG A N 1
ATOM 7950 C CA . ARG A 1 994 ? -17.792 9.353 50.230 1.00 41.78 994 ARG A CA 1
ATOM 7951 C C . ARG A 1 994 ? -18.740 8.367 50.931 1.00 41.78 994 ARG A C 1
ATOM 7953 O O . ARG A 1 994 ? -18.269 7.639 51.794 1.00 41.78 994 ARG A O 1
ATOM 7960 N N . GLN A 1 995 ? -20.037 8.362 50.608 1.00 46.03 995 GLN A N 1
ATOM 7961 C CA . GLN A 1 995 ? -21.048 7.578 51.332 1.00 46.03 995 GLN A CA 1
ATOM 7962 C C . GLN A 1 995 ? -21.398 6.219 50.692 1.00 46.03 995 GLN A C 1
ATOM 7964 O O . GLN A 1 995 ? -21.978 5.389 51.387 1.00 46.03 995 GLN A O 1
ATOM 7969 N N . ASN A 1 996 ? -21.012 5.964 49.431 1.00 45.94 996 ASN A N 1
ATOM 7970 C CA . ASN A 1 996 ? -21.467 4.795 48.651 1.00 45.94 996 ASN A CA 1
ATOM 7971 C C . ASN A 1 996 ? -20.341 4.019 47.932 1.00 45.94 996 ASN A C 1
ATOM 7973 O O . ASN A 1 996 ? -20.626 3.243 47.024 1.00 45.94 996 ASN A O 1
ATOM 7977 N N . LEU A 1 997 ? -19.067 4.215 48.290 1.00 51.75 997 LEU A N 1
ATOM 7978 C CA . LEU A 1 997 ? -17.975 3.463 47.658 1.00 51.75 997 LEU A CA 1
ATOM 7979 C C . LEU A 1 997 ? -17.983 2.000 48.131 1.00 51.75 997 LEU A C 1
ATOM 7981 O O . LEU A 1 997 ? -17.879 1.724 49.326 1.00 51.75 997 LEU A O 1
ATOM 7985 N N . GLU A 1 998 ? -18.144 1.093 47.165 1.00 54.12 998 GLU A N 1
ATOM 7986 C CA . GLU A 1 998 ? -18.075 -0.365 47.300 1.00 54.12 998 GLU A CA 1
ATOM 7987 C C . GLU A 1 998 ? -16.743 -0.826 47.926 1.00 54.12 998 GLU A C 1
ATOM 7989 O O . GLU A 1 998 ? -15.756 -0.090 47.963 1.00 54.12 998 GLU A O 1
ATOM 7994 N N . THR A 1 999 ? -16.665 -2.088 48.358 1.00 58.00 999 THR A N 1
ATOM 7995 C CA . THR A 1 999 ? -15.391 -2.711 48.764 1.00 58.00 999 THR A CA 1
ATOM 7996 C C . THR A 1 999 ? -14.397 -2.844 47.600 1.00 58.00 999 THR A C 1
ATOM 7998 O O . THR A 1 999 ? -13.216 -3.072 47.850 1.00 58.00 999 THR A O 1
ATOM 8001 N N . LYS A 1 1000 ? -14.828 -2.661 46.342 1.00 64.94 1000 LYS A N 1
ATOM 8002 C CA . LYS A 1 1000 ? -14.018 -2.811 45.126 1.00 64.94 1000 LYS A CA 1
ATOM 8003 C C . LYS A 1 1000 ? -14.193 -1.634 44.168 1.00 64.94 1000 LYS A C 1
ATOM 8005 O O . LYS A 1 1000 ? -15.302 -1.166 43.956 1.00 64.94 1000 LYS A O 1
ATOM 8010 N N . LEU A 1 1001 ? -13.105 -1.181 43.546 1.00 66.75 1001 LEU A N 1
ATOM 8011 C CA . LEU A 1 1001 ? -13.109 -0.085 42.575 1.00 66.75 1001 LEU A CA 1
ATOM 8012 C C . LEU A 1 1001 ? -12.327 -0.459 41.307 1.00 66.75 1001 LEU A C 1
ATOM 8014 O O . LEU A 1 1001 ? -11.203 -0.943 41.400 1.00 66.75 1001 LEU A O 1
ATOM 8018 N N . LYS A 1 1002 ? -12.873 -0.178 40.116 1.00 68.12 1002 LYS A N 1
ATOM 8019 C CA . LYS A 1 1002 ? -12.184 -0.369 38.825 1.00 68.12 1002 LYS A CA 1
ATOM 8020 C C . LYS A 1 1002 ? -12.170 0.919 37.996 1.00 68.12 1002 LYS A C 1
ATOM 8022 O O . LYS A 1 1002 ? -13.203 1.565 37.848 1.00 68.12 1002 LYS A O 1
ATOM 8027 N N . TYR A 1 1003 ? -11.015 1.268 37.428 1.00 65.94 1003 TYR A N 1
ATOM 8028 C CA . TYR A 1 1003 ? -10.803 2.466 36.613 1.00 65.94 1003 TYR A CA 1
ATOM 8029 C C . TYR A 1 1003 ? -9.919 2.148 35.396 1.00 65.94 1003 TYR A C 1
ATOM 8031 O O . TYR A 1 1003 ? -8.784 1.699 35.539 1.00 65.94 1003 TYR A O 1
ATOM 8039 N N . SER A 1 1004 ? -10.392 2.442 34.182 1.00 66.81 1004 SER A N 1
ATOM 8040 C CA . SER A 1 1004 ? -9.603 2.260 32.954 1.00 66.81 1004 SER A CA 1
ATOM 8041 C C . SER A 1 1004 ? -9.252 3.584 32.269 1.00 66.81 1004 SER A C 1
ATOM 8043 O O . SER A 1 1004 ? -10.089 4.480 32.198 1.00 66.81 1004 SER A O 1
ATOM 8045 N N . ARG A 1 1005 ? -8.035 3.688 31.713 1.00 64.44 1005 ARG A N 1
ATOM 8046 C CA . ARG A 1 1005 ? -7.525 4.853 30.957 1.00 64.44 1005 ARG A CA 1
ATOM 8047 C C . ARG A 1 1005 ? -7.548 6.172 31.741 1.00 64.44 1005 ARG A C 1
ATOM 8049 O O . ARG A 1 1005 ? -7.875 7.218 31.180 1.00 64.44 1005 ARG A O 1
ATOM 8056 N N . ALA A 1 1006 ? -7.193 6.124 33.024 1.00 62.06 1006 ALA A N 1
ATOM 8057 C CA . ALA A 1 1006 ? -7.135 7.310 33.873 1.00 62.06 1006 ALA A CA 1
ATOM 8058 C C . ALA A 1 1006 ? -6.037 8.276 33.399 1.00 62.06 1006 ALA A C 1
ATOM 8060 O O . ALA A 1 1006 ? -4.970 7.851 32.944 1.00 62.06 1006 ALA A O 1
ATOM 8061 N N . THR A 1 1007 ? -6.275 9.582 33.515 1.00 68.38 1007 THR A N 1
ATOM 8062 C CA . THR A 1 1007 ? -5.201 10.567 33.349 1.00 68.38 1007 THR A CA 1
ATOM 8063 C C . THR A 1 1007 ? -4.334 10.620 34.608 1.00 68.38 1007 THR A C 1
ATOM 8065 O O . THR A 1 1007 ? -4.770 10.240 35.695 1.00 68.38 1007 THR A O 1
ATOM 8068 N N . SER A 1 1008 ? -3.117 11.156 34.496 1.00 69.44 1008 SER A N 1
ATOM 8069 C CA . SER A 1 1008 ? -2.227 11.404 35.640 1.00 69.44 1008 SER A CA 1
ATOM 8070 C C . SER A 1 1008 ? -2.920 12.113 36.808 1.00 69.44 1008 SER A C 1
ATOM 8072 O O . SER A 1 1008 ? -2.763 11.737 37.968 1.00 69.44 1008 SER A O 1
ATOM 8074 N N . GLN A 1 1009 ? -3.741 13.121 36.501 1.00 64.56 1009 GLN A N 1
ATOM 8075 C CA . GLN A 1 1009 ? -4.456 13.888 37.516 1.00 64.56 1009 GLN A CA 1
ATOM 8076 C C . GLN A 1 1009 ? -5.554 13.065 38.197 1.00 64.56 1009 GLN A C 1
ATOM 8078 O O . GLN A 1 1009 ? -5.785 13.251 39.393 1.00 64.56 1009 GLN A O 1
ATOM 8083 N N . ASP A 1 1010 ? -6.203 12.161 37.458 1.00 63.53 1010 ASP A N 1
ATOM 8084 C CA . ASP A 1 1010 ? -7.237 11.274 37.994 1.00 63.53 1010 ASP A CA 1
ATOM 8085 C C . ASP A 1 1010 ? -6.642 10.288 38.997 1.00 63.53 1010 ASP A C 1
ATOM 8087 O O . ASP A 1 1010 ? -7.234 10.075 40.049 1.00 63.53 1010 ASP A O 1
ATOM 8091 N N . VAL A 1 1011 ? -5.452 9.740 38.720 1.00 70.75 1011 VAL A N 1
ATOM 8092 C CA . VAL A 1 1011 ? -4.771 8.807 39.632 1.00 70.75 1011 VAL A CA 1
ATOM 8093 C C . VAL A 1 1011 ? -4.349 9.509 40.918 1.00 70.75 1011 VAL A C 1
ATOM 8095 O O . VAL A 1 1011 ? -4.702 9.057 42.006 1.00 70.75 1011 VAL A O 1
ATOM 8098 N N . VAL A 1 1012 ? -3.650 10.646 40.816 1.00 70.69 1012 VAL A N 1
ATOM 8099 C CA . VAL A 1 1012 ? -3.217 11.410 42.001 1.00 70.69 1012 VAL A CA 1
ATOM 8100 C C . VAL A 1 1012 ? -4.420 11.790 42.860 1.00 70.69 1012 VAL A C 1
ATOM 8102 O O . VAL A 1 1012 ? -4.391 11.657 44.084 1.00 70.69 1012 VAL A O 1
ATOM 8105 N N . TRP A 1 1013 ? -5.507 12.221 42.225 1.00 67.12 1013 TRP A N 1
ATOM 8106 C CA . TRP A 1 1013 ? -6.717 12.613 42.932 1.00 67.12 1013 TRP A CA 1
ATOM 8107 C C . TRP A 1 1013 ? -7.460 11.426 43.554 1.00 67.12 1013 TRP A C 1
ATOM 8109 O O . TRP A 1 1013 ? -7.885 11.515 44.707 1.00 67.12 1013 TRP A O 1
ATOM 8119 N N . LEU A 1 1014 ? -7.571 10.307 42.834 1.00 72.25 1014 LEU A N 1
ATOM 8120 C CA . LEU A 1 1014 ? -8.178 9.074 43.326 1.00 72.25 1014 LEU A CA 1
ATOM 8121 C C . LEU A 1 1014 ? -7.470 8.578 44.593 1.00 72.25 1014 LEU A C 1
ATOM 8123 O O . LEU A 1 1014 ? -8.123 8.337 45.607 1.00 72.25 1014 LEU A O 1
ATOM 8127 N N . PHE A 1 1015 ? -6.141 8.480 44.569 1.00 74.94 1015 PHE A N 1
ATOM 8128 C CA . PHE A 1 1015 ? -5.376 7.984 45.715 1.00 74.94 1015 PHE A CA 1
ATOM 8129 C C . PHE A 1 1015 ? -5.285 9.006 46.858 1.00 74.94 1015 PHE A C 1
ATOM 8131 O O . PHE A 1 1015 ? -5.290 8.609 48.022 1.00 74.94 1015 PHE A O 1
ATOM 8138 N N . SER A 1 1016 ? -5.357 10.311 46.570 1.00 66.38 1016 SER A N 1
ATOM 8139 C CA . SER A 1 1016 ? -5.538 11.340 47.610 1.00 66.38 1016 SER A CA 1
ATOM 8140 C C . SER A 1 1016 ? -6.880 11.198 48.338 1.00 66.38 1016 SER A C 1
ATOM 8142 O O . SER A 1 1016 ? -6.980 11.450 49.538 1.00 66.38 1016 SER A O 1
ATOM 8144 N N . LEU A 1 1017 ? -7.930 10.785 47.623 1.00 63.94 1017 LEU A N 1
ATOM 8145 C CA . LEU A 1 1017 ? -9.245 10.561 48.213 1.00 63.94 1017 LEU A CA 1
ATOM 8146 C C . LEU A 1 1017 ? -9.286 9.291 49.068 1.00 63.94 1017 LEU A C 1
ATOM 8148 O O . LEU A 1 1017 ? -9.817 9.305 50.181 1.00 63.94 1017 LEU A O 1
ATOM 8152 N N . LEU A 1 1018 ? -8.723 8.204 48.545 1.00 70.31 1018 LEU A N 1
ATOM 8153 C CA . LEU A 1 1018 ? -8.647 6.917 49.233 1.00 70.31 1018 LEU A CA 1
ATOM 8154 C C . LEU A 1 1018 ? -7.799 6.991 50.503 1.00 70.31 1018 LEU A C 1
ATOM 8156 O O . LEU A 1 1018 ? -8.107 6.308 51.469 1.00 70.31 1018 LEU A O 1
ATOM 8160 N N . HIS A 1 1019 ? -6.831 7.910 50.561 1.00 68.81 1019 HIS A N 1
ATOM 8161 C CA . HIS A 1 1019 ? -6.068 8.217 51.774 1.00 68.81 1019 HIS A CA 1
ATOM 8162 C C . HIS A 1 1019 ? -6.961 8.519 53.001 1.00 68.81 1019 HIS A C 1
ATOM 8164 O O . HIS A 1 1019 ? -6.512 8.394 54.133 1.00 68.81 1019 HIS A O 1
ATOM 8170 N N . HIS A 1 1020 ? -8.228 8.912 52.797 1.00 61.19 1020 HIS A N 1
ATOM 8171 C CA . HIS A 1 1020 ? -9.182 9.247 53.863 1.00 61.19 1020 HIS A CA 1
ATOM 8172 C C . HIS A 1 1020 ? -10.409 8.310 53.906 1.00 61.19 1020 HIS A C 1
ATOM 8174 O O . HIS A 1 1020 ? -11.380 8.616 54.602 1.00 61.19 1020 HIS A O 1
ATOM 8180 N N . ASN A 1 1021 ? -10.422 7.208 53.145 1.00 60.84 1021 ASN A N 1
ATOM 8181 C CA . ASN A 1 1021 ? -11.553 6.279 53.054 1.00 60.84 1021 ASN A CA 1
ATOM 8182 C C . ASN A 1 1021 ? -11.088 4.842 53.296 1.00 60.84 1021 ASN A C 1
ATOM 8184 O O . ASN A 1 1021 ? -10.515 4.250 52.399 1.00 60.84 1021 ASN A O 1
ATOM 8188 N N . THR A 1 1022 ? -11.424 4.259 54.450 1.00 64.88 1022 THR A N 1
ATOM 8189 C CA . THR A 1 1022 ? -10.991 2.910 54.862 1.00 64.88 1022 THR A CA 1
ATOM 8190 C C . THR A 1 1022 ? -11.854 1.752 54.337 1.00 64.88 1022 THR A C 1
ATOM 8192 O O . THR A 1 1022 ? -11.551 0.594 54.624 1.00 64.88 1022 THR A O 1
ATOM 8195 N N . SER A 1 1023 ? -12.932 2.030 53.592 1.00 69.00 1023 SER A N 1
ATOM 8196 C CA . SER A 1 1023 ? -13.933 1.016 53.206 1.00 69.00 1023 SER A CA 1
ATOM 8197 C C . SER A 1 1023 ? -13.575 0.239 51.934 1.00 69.00 1023 SER A C 1
ATOM 8199 O O . SER A 1 1023 ? -13.973 -0.915 51.796 1.00 69.00 1023 SER A O 1
ATOM 8201 N N . VAL A 1 1024 ? -12.814 0.841 51.014 1.00 73.00 1024 VAL A N 1
ATOM 8202 C CA . VAL A 1 1024 ? -12.402 0.187 49.760 1.00 73.00 1024 VAL A CA 1
ATOM 8203 C C . VAL A 1 1024 ? -11.269 -0.798 50.048 1.00 73.00 1024 VAL A C 1
ATOM 8205 O O . VAL A 1 1024 ? -10.238 -0.401 50.573 1.00 73.00 1024 VAL A O 1
ATOM 8208 N N . LYS A 1 1025 ? -11.416 -2.072 49.695 1.00 81.56 1025 LYS A N 1
ATOM 8209 C CA . LYS A 1 1025 ? -10.398 -3.118 49.896 1.00 81.56 1025 LYS A CA 1
ATOM 8210 C C . LYS A 1 1025 ? -9.728 -3.572 48.606 1.00 81.56 1025 LYS A C 1
ATOM 8212 O O . LYS A 1 1025 ? -8.594 -4.041 48.654 1.00 81.56 1025 LYS A O 1
ATOM 8217 N N . GLU A 1 1026 ? -10.361 -3.356 47.458 1.00 82.94 1026 GLU A N 1
ATOM 8218 C CA . GLU A 1 1026 ? -9.835 -3.773 46.160 1.00 82.94 1026 GLU A CA 1
ATOM 8219 C C . GLU A 1 1026 ? -9.790 -2.624 45.144 1.00 82.94 1026 GLU A C 1
ATOM 8221 O O . GLU A 1 1026 ? -10.760 -1.876 45.008 1.00 82.94 1026 GLU A O 1
ATOM 8226 N N . ILE A 1 1027 ? -8.697 -2.513 44.380 1.00 85.25 1027 ILE A N 1
ATOM 8227 C CA . ILE A 1 1027 ? -8.564 -1.551 43.272 1.00 85.25 1027 ILE A CA 1
ATOM 8228 C C . ILE A 1 1027 ? -8.028 -2.223 42.010 1.00 85.25 1027 ILE A C 1
ATOM 8230 O O . ILE A 1 1027 ? -7.075 -2.996 42.064 1.00 85.25 1027 ILE A O 1
ATOM 8234 N N . GLU A 1 1028 ? -8.592 -1.856 40.861 1.00 85.19 1028 GLU A N 1
ATOM 8235 C CA . GLU A 1 1028 ? -8.092 -2.199 39.533 1.00 85.19 1028 GLU A CA 1
ATOM 8236 C C . GLU A 1 1028 ? -7.922 -0.947 38.662 1.00 85.19 1028 GLU A C 1
ATOM 8238 O O . GLU A 1 1028 ? -8.889 -0.250 38.368 1.00 85.19 1028 GLU A O 1
ATOM 8243 N N . LEU A 1 1029 ? -6.693 -0.681 38.221 1.00 84.12 1029 LEU A N 1
ATOM 8244 C CA . LEU A 1 1029 ? -6.362 0.270 37.168 1.00 84.12 1029 LEU A CA 1
ATOM 8245 C C . LEU A 1 1029 ? -5.978 -0.493 35.897 1.00 84.12 1029 LEU A C 1
ATOM 8247 O O . LEU A 1 1029 ? -5.083 -1.332 35.947 1.00 84.12 1029 LEU A O 1
ATOM 8251 N N . ASP A 1 1030 ? -6.600 -0.180 34.759 1.00 81.50 1030 ASP A N 1
ATOM 8252 C CA . ASP A 1 1030 ? -6.241 -0.772 33.457 1.00 81.50 1030 ASP A CA 1
ATOM 8253 C C . ASP A 1 1030 ? -5.929 0.303 32.410 1.00 81.50 1030 ASP A C 1
ATOM 8255 O O . ASP A 1 1030 ? -6.665 1.277 32.258 1.00 81.50 1030 ASP A O 1
ATOM 8259 N N . SER A 1 1031 ? -4.859 0.115 31.638 1.00 77.69 1031 SER A N 1
ATOM 8260 C CA . SER A 1 1031 ? -4.498 0.962 30.497 1.00 77.69 1031 SER A CA 1
ATOM 8261 C C . SER A 1 1031 ? -4.256 2.426 30.891 1.00 77.69 1031 SER A C 1
ATOM 8263 O O . SER A 1 1031 ? -4.555 3.351 30.132 1.00 77.69 1031 SER A O 1
ATOM 8265 N N . THR A 1 1032 ? -3.726 2.627 32.098 1.00 78.44 1032 THR A N 1
ATOM 8266 C CA . THR A 1 1032 ? -3.435 3.926 32.721 1.00 78.44 1032 THR A CA 1
ATOM 8267 C C . THR A 1 1032 ? -1.926 4.109 32.815 1.00 78.44 1032 THR A C 1
ATOM 8269 O O . THR A 1 1032 ? -1.279 3.326 33.494 1.00 78.44 1032 THR A O 1
ATOM 8272 N N . ASN A 1 1033 ? -1.352 5.128 32.175 1.00 82.50 1033 ASN A N 1
ATOM 8273 C CA . ASN A 1 1033 ? 0.100 5.337 32.190 1.00 82.50 1033 ASN A CA 1
ATOM 8274 C C . ASN A 1 1033 ? 0.568 5.855 33.563 1.00 82.50 1033 ASN A C 1
ATOM 8276 O O . ASN A 1 1033 ? 0.367 7.028 33.869 1.00 82.50 1033 ASN A O 1
ATOM 8280 N N . LEU A 1 1034 ? 1.181 4.986 34.369 1.00 87.12 1034 LEU A N 1
ATOM 8281 C CA . LEU A 1 1034 ? 1.698 5.311 35.698 1.00 87.12 1034 LEU A CA 1
ATOM 8282 C C . LEU A 1 1034 ? 3.200 5.603 35.616 1.00 87.12 1034 LEU A C 1
ATOM 8284 O O . LEU A 1 1034 ? 4.007 4.701 35.395 1.00 87.12 1034 LEU A O 1
ATOM 8288 N N . ASN A 1 1035 ? 3.572 6.867 35.801 1.00 86.88 1035 ASN A N 1
ATOM 8289 C CA . ASN A 1 1035 ? 4.954 7.295 35.980 1.00 86.88 1035 ASN A CA 1
ATOM 8290 C C . ASN A 1 1035 ? 5.278 7.461 37.479 1.00 86.88 1035 ASN A C 1
ATOM 8292 O O . ASN A 1 1035 ? 4.441 7.254 38.361 1.00 86.88 1035 ASN A O 1
ATOM 8296 N N . VAL A 1 1036 ? 6.522 7.842 37.777 1.00 88.56 1036 VAL A N 1
ATOM 8297 C CA . VAL A 1 1036 ? 7.021 8.030 39.149 1.00 88.56 1036 VAL A CA 1
ATOM 8298 C C . VAL A 1 1036 ? 6.115 8.917 40.017 1.00 88.56 1036 VAL A C 1
ATOM 8300 O O . VAL A 1 1036 ? 5.986 8.651 41.210 1.00 88.56 1036 VAL A O 1
ATOM 8303 N N . LEU A 1 1037 ? 5.500 9.967 39.467 1.00 84.31 1037 LEU A N 1
ATOM 8304 C CA . LEU A 1 1037 ? 4.655 10.889 40.232 1.00 84.31 1037 LEU A CA 1
ATOM 8305 C C . LEU A 1 1037 ? 3.344 10.237 40.671 1.00 84.31 1037 LEU A C 1
ATOM 8307 O O . LEU A 1 1037 ? 2.990 10.340 41.845 1.00 84.31 1037 LEU A O 1
ATOM 8311 N N . GLU A 1 1038 ? 2.637 9.543 39.775 1.00 90.25 1038 GLU A N 1
ATOM 8312 C CA . GLU A 1 1038 ? 1.388 8.880 40.162 1.00 90.25 1038 GLU A CA 1
ATOM 8313 C C . GLU A 1 1038 ? 1.657 7.708 41.105 1.00 90.25 1038 GLU A C 1
ATOM 8315 O O . GLU A 1 1038 ? 0.913 7.512 42.063 1.00 90.25 1038 GLU A O 1
ATOM 8320 N N . VAL A 1 1039 ? 2.755 6.975 40.897 1.00 92.38 1039 VAL A N 1
ATOM 8321 C CA . VAL A 1 1039 ? 3.150 5.891 41.805 1.00 92.38 1039 VAL A CA 1
ATOM 8322 C C . VAL A 1 1039 ? 3.498 6.413 43.195 1.00 92.38 1039 VAL A C 1
ATOM 8324 O O . VAL A 1 1039 ? 3.117 5.784 44.175 1.00 92.38 1039 VAL A O 1
ATOM 8327 N N . LYS A 1 1040 ? 4.126 7.587 43.324 1.00 89.69 1040 LYS A N 1
ATOM 8328 C CA . LYS A 1 1040 ? 4.329 8.214 44.641 1.00 89.69 1040 LYS A CA 1
ATOM 8329 C C . LYS A 1 1040 ? 3.009 8.504 45.354 1.00 89.69 1040 LYS A C 1
ATOM 8331 O O . LYS A 1 1040 ? 2.889 8.171 46.528 1.00 89.69 1040 LYS A O 1
ATOM 8336 N N . ALA A 1 1041 ? 2.015 9.043 44.645 1.00 84.38 1041 ALA A N 1
ATOM 8337 C CA . ALA A 1 1041 ? 0.690 9.285 45.220 1.00 84.38 1041 ALA A CA 1
ATOM 8338 C C . ALA A 1 1041 ? -0.001 7.977 45.650 1.00 84.38 1041 ALA A C 1
ATOM 8340 O O . ALA A 1 1041 ? -0.635 7.921 46.705 1.00 84.38 1041 ALA A O 1
ATOM 8341 N N . ILE A 1 1042 ? 0.167 6.901 44.870 1.00 91.75 1042 ILE A N 1
ATOM 8342 C CA . ILE A 1 1042 ? -0.276 5.558 45.262 1.00 91.75 1042 ILE A CA 1
ATOM 8343 C C . ILE A 1 1042 ? 0.432 5.140 46.556 1.00 91.75 1042 ILE A C 1
ATOM 8345 O O . ILE A 1 1042 ? -0.243 4.821 47.530 1.00 91.75 1042 ILE A O 1
ATOM 8349 N N . CYS A 1 1043 ? 1.764 5.204 46.615 1.00 92.19 1043 CYS A N 1
ATOM 8350 C CA . CYS A 1 1043 ? 2.546 4.826 47.796 1.00 92.19 1043 CYS A CA 1
ATOM 8351 C C . CYS A 1 1043 ? 2.162 5.622 49.057 1.00 92.19 1043 CYS A C 1
ATOM 8353 O O . CYS A 1 1043 ? 2.100 5.049 50.144 1.00 92.19 1043 CYS A O 1
ATOM 8355 N N . GLU A 1 1044 ? 1.862 6.916 48.929 1.00 88.38 1044 GLU A N 1
ATOM 8356 C CA . GLU A 1 1044 ? 1.361 7.746 50.033 1.00 88.38 1044 GLU A CA 1
ATOM 8357 C C . GLU A 1 1044 ? 0.011 7.242 50.558 1.00 88.38 1044 GLU A C 1
ATOM 8359 O O . GLU A 1 1044 ? -0.201 7.174 51.767 1.00 88.38 1044 GLU A O 1
ATOM 8364 N N . CYS A 1 1045 ? -0.897 6.820 49.678 1.00 86.12 1045 CYS A N 1
ATOM 8365 C CA . CYS A 1 1045 ? -2.158 6.194 50.077 1.00 86.12 1045 CYS A CA 1
ATOM 8366 C C . CYS A 1 1045 ? -1.940 4.829 50.752 1.00 86.12 1045 CYS A C 1
ATOM 8368 O O . CYS A 1 1045 ? -2.523 4.575 51.806 1.00 86.12 1045 CYS A O 1
ATOM 8370 N N . LEU A 1 1046 ? -1.046 3.989 50.218 1.00 90.06 1046 LEU A N 1
ATOM 8371 C CA . LEU A 1 1046 ? -0.711 2.685 50.810 1.00 90.06 1046 LEU A CA 1
ATOM 8372 C C . LEU A 1 1046 ? -0.137 2.802 52.232 1.00 90.06 1046 LEU A C 1
ATOM 8374 O O . LEU A 1 1046 ? -0.221 1.856 53.006 1.00 90.06 1046 LEU A O 1
ATOM 8378 N N . SER A 1 1047 ? 0.423 3.956 52.611 1.00 87.00 1047 SER A N 1
ATOM 8379 C CA . SER A 1 1047 ? 0.961 4.163 53.963 1.00 87.00 1047 SER A CA 1
ATOM 8380 C C . SER A 1 1047 ? -0.103 4.222 55.067 1.00 87.00 1047 SER A C 1
ATOM 8382 O O . SER A 1 1047 ? 0.215 3.977 56.230 1.00 87.00 1047 SER A O 1
ATOM 8384 N N . VAL A 1 1048 ? -1.355 4.525 54.712 1.00 83.25 1048 VAL A N 1
ATOM 8385 C CA . VAL A 1 1048 ? -2.475 4.680 55.658 1.00 83.25 1048 VAL A CA 1
ATOM 8386 C C . VAL A 1 1048 ? -3.639 3.738 55.368 1.00 83.25 1048 VAL A C 1
ATOM 8388 O O . VAL A 1 1048 ? -4.543 3.606 56.193 1.00 83.25 1048 VAL A O 1
ATOM 8391 N N . HIS A 1 1049 ? -3.634 3.081 54.206 1.00 83.31 1049 HIS A N 1
ATOM 8392 C CA . HIS A 1 1049 ? -4.769 2.315 53.714 1.00 83.31 1049 HIS A CA 1
ATOM 8393 C C . HIS A 1 1049 ? -4.420 0.850 53.443 1.00 83.31 1049 HIS A C 1
ATOM 8395 O O . HIS A 1 1049 ? -3.461 0.531 52.745 1.00 83.31 1049 HIS A O 1
ATOM 8401 N N . ALA A 1 1050 ? -5.242 -0.050 53.982 1.00 84.12 1050 ALA A N 1
ATOM 8402 C CA . ALA A 1 1050 ? -5.023 -1.493 53.968 1.00 84.12 1050 ALA A CA 1
ATOM 8403 C C . ALA A 1 1050 ? -5.857 -2.178 52.869 1.00 84.12 1050 ALA A C 1
ATOM 8405 O O . ALA A 1 1050 ? -7.005 -2.567 53.120 1.00 84.12 1050 ALA A O 1
ATOM 8406 N N . PHE A 1 1051 ? -5.282 -2.282 51.665 1.00 88.88 1051 PHE A N 1
ATOM 8407 C CA . PHE A 1 1051 ? -5.872 -2.992 50.524 1.00 88.88 1051 PHE A CA 1
ATOM 8408 C C . PHE A 1 1051 ? -5.623 -4.502 50.589 1.00 88.88 1051 PHE A C 1
ATOM 8410 O O . PHE A 1 1051 ? -4.518 -4.942 50.896 1.00 88.88 1051 PHE A O 1
ATOM 8417 N N . GLU A 1 1052 ? -6.640 -5.268 50.204 1.00 91.38 1052 GLU A N 1
ATOM 8418 C CA . GLU A 1 1052 ? -6.608 -6.726 50.060 1.00 91.38 1052 GLU A CA 1
ATOM 8419 C C . GLU A 1 1052 ? -6.253 -7.142 48.623 1.00 91.38 1052 GLU A C 1
ATOM 8421 O O . GLU A 1 1052 ? -5.525 -8.115 48.421 1.00 91.38 1052 GLU A O 1
ATOM 8426 N N . SER A 1 1053 ? -6.675 -6.365 47.612 1.00 91.88 1053 SER A N 1
ATOM 8427 C CA . SER A 1 1053 ? -6.334 -6.614 46.202 1.00 91.88 1053 SER A CA 1
ATOM 8428 C C . SER A 1 1053 ? -5.958 -5.341 45.443 1.00 91.88 1053 SER A C 1
ATOM 8430 O O . SER A 1 1053 ? -6.714 -4.371 45.423 1.00 91.88 1053 SER A O 1
ATOM 8432 N N . LEU A 1 1054 ? -4.845 -5.374 44.709 1.00 94.44 1054 LEU A N 1
ATOM 8433 C CA . LEU A 1 1054 ? -4.400 -4.286 43.831 1.00 94.44 1054 LEU A CA 1
ATOM 8434 C C . LEU A 1 1054 ? -4.077 -4.813 42.432 1.00 94.44 1054 LEU A C 1
ATOM 8436 O O . LEU A 1 1054 ? -3.287 -5.734 42.269 1.00 94.44 1054 LEU A O 1
ATOM 8440 N N . LYS A 1 1055 ? -4.665 -4.227 41.391 1.00 94.50 1055 LYS A N 1
ATOM 8441 C CA . LYS A 1 1055 ? -4.440 -4.641 40.001 1.00 94.50 1055 LYS A CA 1
ATOM 8442 C C . LYS A 1 1055 ? -4.040 -3.435 39.162 1.00 94.50 1055 LYS A C 1
ATOM 8444 O O . LYS A 1 1055 ? -4.800 -2.484 39.058 1.00 94.50 1055 LYS A O 1
ATOM 8449 N N . PHE A 1 1056 ? -2.860 -3.479 38.561 1.00 95.56 1056 PHE A N 1
ATOM 8450 C CA . PHE A 1 1056 ? -2.307 -2.445 37.689 1.00 95.56 1056 PHE A CA 1
ATOM 8451 C C . PHE A 1 1056 ? -1.984 -3.063 36.325 1.00 95.56 1056 PHE A C 1
ATOM 8453 O O . PHE A 1 1056 ? -0.872 -3.529 36.076 1.00 95.56 1056 PHE A O 1
ATOM 8460 N N . ILE A 1 1057 ? -2.982 -3.103 35.449 1.00 92.56 1057 ILE A N 1
ATOM 8461 C CA . ILE A 1 1057 ? -2.967 -3.836 34.183 1.00 92.56 1057 ILE A CA 1
ATOM 8462 C C . ILE A 1 1057 ? -2.639 -2.869 33.036 1.00 92.56 1057 ILE A C 1
ATOM 8464 O O . ILE A 1 1057 ? -3.231 -1.803 32.919 1.00 92.56 1057 ILE A O 1
ATOM 8468 N N . ASN A 1 1058 ? -1.686 -3.212 32.167 1.00 90.06 1058 ASN A N 1
ATOM 8469 C CA . ASN A 1 1058 ? -1.231 -2.372 31.048 1.00 90.06 1058 ASN A CA 1
ATOM 8470 C C . ASN A 1 1058 ? -0.896 -0.925 31.468 1.00 90.06 1058 ASN A C 1
ATOM 8472 O O . ASN A 1 1058 ? -1.159 0.027 30.728 1.00 90.06 1058 ASN A O 1
ATOM 8476 N N . CYS A 1 1059 ? -0.333 -0.751 32.667 1.00 89.94 1059 CYS A N 1
ATOM 8477 C CA . CYS A 1 1059 ? -0.085 0.566 33.251 1.00 89.94 1059 CYS A CA 1
ATOM 8478 C C . CYS A 1 1059 ? 1.248 1.211 32.835 1.00 89.94 1059 CYS A C 1
ATOM 8480 O O . CYS A 1 1059 ? 1.574 2.307 33.286 1.00 89.94 1059 CYS A O 1
ATOM 8482 N N . ASN A 1 1060 ? 2.014 0.547 31.962 1.00 87.81 1060 ASN A N 1
ATOM 8483 C CA . ASN A 1 1060 ? 3.297 1.017 31.434 1.00 87.81 1060 ASN A CA 1
ATOM 8484 C C . ASN A 1 1060 ? 4.341 1.385 32.519 1.00 87.81 1060 ASN A C 1
ATOM 8486 O O . ASN A 1 1060 ? 5.231 2.203 32.285 1.00 87.81 1060 ASN A O 1
ATOM 8490 N N . MET A 1 1061 ? 4.262 0.759 33.698 1.00 91.50 1061 MET A N 1
ATOM 8491 C CA . MET A 1 1061 ? 5.256 0.933 34.762 1.00 91.50 1061 MET A CA 1
ATOM 8492 C C . MET A 1 1061 ? 6.602 0.311 34.369 1.00 91.50 1061 MET A C 1
ATOM 8494 O O . MET A 1 1061 ? 6.634 -0.763 33.755 1.00 91.50 1061 MET A O 1
ATOM 8498 N N . ARG A 1 1062 ? 7.707 0.966 34.752 1.00 92.38 1062 ARG A N 1
ATOM 8499 C CA . ARG A 1 1062 ? 9.089 0.495 34.556 1.00 92.38 1062 ARG A CA 1
ATOM 8500 C C . ARG A 1 1062 ? 9.779 0.256 35.904 1.00 92.38 1062 ARG A C 1
ATOM 8502 O O . ARG A 1 1062 ? 9.159 0.356 36.960 1.00 92.38 1062 ARG A O 1
ATOM 8509 N N . ASP A 1 1063 ? 11.063 -0.107 35.874 1.00 92.75 1063 ASP A N 1
ATOM 8510 C CA . ASP A 1 1063 ? 11.829 -0.466 37.079 1.00 92.75 1063 ASP A CA 1
ATOM 8511 C C . ASP A 1 1063 ? 11.797 0.584 38.211 1.00 92.75 1063 ASP A C 1
ATOM 8513 O O . ASP A 1 1063 ? 11.627 0.180 39.363 1.00 92.75 1063 ASP A O 1
ATOM 8517 N N . PRO A 1 1064 ? 11.942 1.904 37.958 1.00 92.06 1064 PRO A N 1
ATOM 8518 C CA . PRO A 1 1064 ? 11.893 2.905 39.027 1.00 92.06 1064 PRO A CA 1
ATOM 8519 C C . PRO A 1 1064 ? 10.525 2.979 39.707 1.00 92.06 1064 PRO A C 1
ATOM 8521 O O . PRO A 1 1064 ? 10.447 3.069 40.931 1.00 92.06 1064 PRO A O 1
ATOM 8524 N N . GLU A 1 1065 ? 9.452 2.923 38.917 1.00 94.19 1065 GLU A N 1
ATOM 8525 C CA . GLU A 1 1065 ? 8.081 2.927 39.413 1.00 94.19 1065 GLU A CA 1
ATOM 8526 C C . GLU A 1 1065 ? 7.786 1.662 40.222 1.00 94.19 1065 GLU A C 1
ATOM 8528 O O . GLU A 1 1065 ? 7.323 1.753 41.359 1.00 94.19 1065 GLU A O 1
ATOM 8533 N N . LEU A 1 1066 ? 8.122 0.483 39.686 1.00 93.88 1066 LEU A N 1
ATOM 8534 C CA . LEU A 1 1066 ? 7.880 -0.771 40.395 1.00 93.88 1066 LEU A CA 1
ATOM 8535 C C . LEU A 1 1066 ? 8.693 -0.862 41.687 1.00 93.88 1066 LEU A C 1
ATOM 8537 O O . LEU A 1 1066 ? 8.183 -1.370 42.678 1.00 93.88 1066 LEU A O 1
ATOM 8541 N N . LYS A 1 1067 ? 9.927 -0.352 41.709 1.00 92.81 1067 LYS A N 1
ATOM 8542 C CA . LYS A 1 1067 ? 10.734 -0.323 42.931 1.00 92.81 1067 LYS A CA 1
ATOM 8543 C C . LYS A 1 1067 ? 10.042 0.460 44.050 1.00 92.81 1067 LYS A C 1
ATOM 8545 O O . LYS A 1 1067 ? 9.896 -0.062 45.150 1.00 92.81 1067 LYS A O 1
ATOM 8550 N N . LEU A 1 1068 ? 9.574 1.674 43.752 1.00 92.56 1068 LEU A N 1
ATOM 8551 C CA . LEU A 1 1068 ? 8.850 2.506 44.721 1.00 92.56 1068 LEU A CA 1
ATOM 8552 C C . LEU A 1 1068 ? 7.553 1.844 45.189 1.00 92.56 1068 LEU A C 1
ATOM 8554 O O . LEU A 1 1068 ? 7.225 1.887 46.375 1.00 92.56 1068 LEU A O 1
ATOM 8558 N N . LEU A 1 1069 ? 6.820 1.234 44.255 1.00 94.25 1069 LEU A N 1
ATOM 8559 C CA . LEU A 1 1069 ? 5.577 0.544 44.562 1.00 94.25 1069 LEU A CA 1
ATOM 8560 C C . LEU A 1 1069 ? 5.830 -0.683 45.447 1.00 94.25 1069 LEU A C 1
ATOM 8562 O O . LEU A 1 1069 ? 5.182 -0.827 46.476 1.00 94.25 1069 LEU A O 1
ATOM 8566 N N . ALA A 1 1070 ? 6.792 -1.537 45.096 1.00 90.69 1070 ALA A N 1
ATOM 8567 C CA . ALA A 1 1070 ? 7.113 -2.755 45.838 1.00 90.69 1070 ALA A CA 1
ATOM 8568 C C . ALA A 1 1070 ? 7.565 -2.463 47.280 1.00 90.69 1070 ALA A C 1
ATOM 8570 O O . ALA A 1 1070 ? 7.101 -3.130 48.201 1.00 90.69 1070 ALA A O 1
ATOM 8571 N N . GLU A 1 1071 ? 8.382 -1.424 47.489 1.00 89.50 1071 GLU A N 1
ATOM 8572 C CA . GLU A 1 1071 ? 8.799 -0.963 48.826 1.00 89.50 1071 GLU A CA 1
ATOM 8573 C C . GLU A 1 1071 ? 7.618 -0.483 49.694 1.00 89.50 1071 GLU A C 1
ATOM 8575 O O . GLU A 1 1071 ? 7.656 -0.581 50.924 1.00 89.50 1071 GLU A O 1
ATOM 8580 N N . ALA A 1 1072 ? 6.566 0.066 49.078 1.00 90.94 1072 ALA A N 1
ATOM 8581 C CA . ALA A 1 1072 ? 5.345 0.448 49.784 1.00 90.94 1072 ALA A CA 1
ATOM 8582 C C . ALA A 1 1072 ? 4.444 -0.768 50.051 1.00 90.94 1072 ALA A C 1
ATOM 8584 O O . ALA A 1 1072 ? 3.937 -0.926 51.161 1.00 90.94 1072 ALA A O 1
ATOM 8585 N N . LEU A 1 1073 ? 4.287 -1.649 49.058 1.00 91.44 1073 LEU A N 1
ATOM 8586 C CA . LEU A 1 1073 ? 3.478 -2.864 49.160 1.00 91.44 1073 LEU A CA 1
ATOM 8587 C C . LEU A 1 1073 ? 4.016 -3.835 50.219 1.00 91.44 1073 LEU A C 1
ATOM 8589 O O . LEU A 1 1073 ? 3.219 -4.467 50.905 1.00 91.44 1073 LEU A O 1
ATOM 8593 N N . SER A 1 1074 ? 5.337 -3.930 50.412 1.00 87.06 1074 SER A N 1
ATOM 8594 C CA . SER A 1 1074 ? 5.941 -4.847 51.396 1.00 87.06 1074 SER A CA 1
ATOM 8595 C C . SER A 1 1074 ? 5.605 -4.520 52.854 1.00 87.06 1074 SER A C 1
ATOM 8597 O O . SER A 1 1074 ? 5.802 -5.353 53.739 1.00 87.06 1074 SER A O 1
ATOM 8599 N N . LYS A 1 1075 ? 5.039 -3.336 53.113 1.00 86.31 1075 LYS A N 1
ATOM 8600 C CA . LYS A 1 1075 ? 4.557 -2.914 54.435 1.00 86.31 1075 LYS A CA 1
ATOM 8601 C C . LYS A 1 1075 ? 3.100 -3.305 54.697 1.00 86.31 1075 LYS A C 1
ATOM 8603 O O . LYS A 1 1075 ? 2.648 -3.202 55.836 1.00 86.31 1075 LYS A O 1
ATOM 8608 N N . LEU A 1 1076 ? 2.362 -3.741 53.675 1.00 86.12 1076 LEU A N 1
ATOM 8609 C CA . LEU A 1 1076 ? 0.957 -4.117 53.798 1.00 86.12 1076 LEU A CA 1
ATOM 8610 C C . LEU A 1 1076 ? 0.834 -5.571 54.253 1.00 86.12 1076 LEU A C 1
ATOM 8612 O O . LEU A 1 1076 ? 1.165 -6.493 53.517 1.00 86.12 1076 LEU A O 1
ATOM 8616 N N . SER A 1 1077 ? 0.293 -5.786 55.452 1.00 84.81 1077 SER A N 1
ATOM 8617 C CA . SER A 1 1077 ? -0.006 -7.129 55.973 1.00 84.81 1077 SER A CA 1
ATOM 8618 C C . SER A 1 1077 ? -1.334 -7.710 55.476 1.00 84.81 1077 SER A C 1
ATOM 8620 O O . SER A 1 1077 ? -1.657 -8.849 55.797 1.00 84.81 1077 SER A O 1
ATOM 8622 N N . THR A 1 1078 ? -2.117 -6.926 54.734 1.00 88.62 1078 THR A N 1
ATOM 8623 C CA . THR A 1 1078 ? -3.468 -7.284 54.269 1.00 88.62 1078 THR A CA 1
ATOM 8624 C C . THR A 1 1078 ? -3.524 -7.640 52.790 1.00 88.62 1078 THR A C 1
ATOM 8626 O O . THR A 1 1078 ? -4.546 -8.140 52.345 1.00 88.62 1078 THR A O 1
ATOM 8629 N N . LEU A 1 1079 ? -2.451 -7.405 52.027 1.00 92.94 1079 LEU A N 1
ATOM 8630 C CA . LEU A 1 1079 ? -2.461 -7.616 50.584 1.00 92.94 1079 LEU A CA 1
ATOM 8631 C C . LEU A 1 1079 ? -2.383 -9.112 50.258 1.00 92.94 1079 LEU A C 1
ATOM 8633 O O . LEU A 1 1079 ? -1.361 -9.757 50.511 1.00 92.94 1079 LEU A O 1
ATOM 8637 N N . GLU A 1 1080 ? -3.445 -9.632 49.653 1.00 94.50 1080 GLU A N 1
ATOM 8638 C CA . GLU A 1 1080 ? -3.575 -11.033 49.250 1.00 94.50 1080 GLU A CA 1
ATOM 8639 C C . GLU A 1 1080 ? -3.502 -11.204 47.727 1.00 94.50 1080 GLU A C 1
ATOM 8641 O O . GLU A 1 1080 ? -3.021 -12.235 47.261 1.00 94.50 1080 GLU A O 1
ATOM 8646 N N . SER A 1 1081 ? -3.897 -10.196 46.941 1.00 95.81 1081 SER A N 1
ATOM 8647 C CA . SER A 1 1081 ? -3.926 -10.260 45.470 1.00 95.81 1081 SER A CA 1
ATOM 8648 C C . SER A 1 1081 ? -3.213 -9.073 44.813 1.00 95.81 1081 SER A C 1
ATOM 8650 O O . SER A 1 1081 ? -3.482 -7.910 45.125 1.00 95.81 1081 SER A O 1
ATOM 8652 N N . LEU A 1 1082 ? -2.316 -9.361 43.863 1.00 96.31 1082 LEU A N 1
ATOM 8653 C CA . LEU A 1 1082 ? -1.596 -8.363 43.071 1.00 96.31 1082 LEU A CA 1
ATOM 8654 C C . LEU A 1 1082 ? -1.590 -8.731 41.581 1.00 96.31 1082 LEU A C 1
ATOM 8656 O O . LEU A 1 1082 ? -1.160 -9.817 41.203 1.00 96.31 1082 LEU A O 1
ATOM 8660 N N . SER A 1 1083 ? -1.978 -7.802 40.706 1.00 96.81 1083 SER A N 1
ATOM 8661 C CA . SER A 1 1083 ? -1.728 -7.918 39.260 1.00 96.81 1083 SER A CA 1
ATOM 8662 C C . SER A 1 1083 ? -0.861 -6.769 38.770 1.00 96.81 1083 SER A C 1
ATOM 8664 O O . SER A 1 1083 ? -1.142 -5.605 39.043 1.00 96.81 1083 SER A O 1
ATOM 8666 N N . LEU A 1 1084 ? 0.183 -7.106 38.020 1.00 96.81 1084 LEU A N 1
ATOM 8667 C CA . LEU A 1 1084 ? 1.069 -6.180 37.316 1.00 96.81 1084 LEU A CA 1
ATOM 8668 C C . LEU A 1 1084 ? 1.108 -6.501 35.816 1.00 96.81 1084 LEU A C 1
ATOM 8670 O O . LEU A 1 1084 ? 2.088 -6.178 35.143 1.00 96.81 1084 LEU A O 1
ATOM 8674 N N . SER A 1 1085 ? 0.061 -7.147 35.296 1.00 96.25 1085 SER A N 1
ATOM 8675 C CA . SER A 1 1085 ? 0.003 -7.628 33.917 1.00 96.25 1085 SER A CA 1
ATOM 8676 C C . SER A 1 1085 ? 0.304 -6.523 32.895 1.00 96.25 1085 SER A C 1
ATOM 8678 O O . SER A 1 1085 ? -0.205 -5.408 32.999 1.00 96.25 1085 SER A O 1
ATOM 8680 N N . GLY A 1 1086 ? 1.130 -6.817 31.890 1.00 92.56 1086 GLY A N 1
ATOM 8681 C CA . GLY A 1 1086 ? 1.420 -5.909 30.773 1.00 92.56 1086 GLY A CA 1
ATOM 8682 C C . GLY A 1 1086 ? 2.309 -4.699 31.097 1.00 92.56 1086 GLY A C 1
ATOM 8683 O O . GLY A 1 1086 ? 2.361 -3.765 30.297 1.00 92.56 1086 GLY A O 1
ATOM 8684 N N . ASN A 1 1087 ? 3.004 -4.686 32.241 1.00 93.56 1087 ASN A N 1
ATOM 8685 C CA . ASN A 1 1087 ? 4.009 -3.662 32.565 1.00 93.56 1087 ASN A CA 1
ATOM 8686 C C . ASN A 1 1087 ? 5.420 -4.054 32.076 1.00 93.56 1087 ASN A C 1
ATOM 8688 O O . ASN A 1 1087 ? 5.680 -5.204 31.720 1.00 93.56 1087 ASN A O 1
ATOM 8692 N N . VAL A 1 1088 ? 6.348 -3.089 32.036 1.00 90.88 1088 VAL A N 1
ATOM 8693 C CA . VAL A 1 1088 ? 7.657 -3.221 31.366 1.00 90.88 1088 VAL A CA 1
ATOM 8694 C C . VAL A 1 1088 ? 8.808 -3.008 32.356 1.00 90.88 1088 VAL A C 1
ATOM 8696 O O . VAL A 1 1088 ? 9.523 -2.008 32.305 1.00 90.88 1088 VAL A O 1
ATOM 8699 N N . PHE A 1 1089 ? 9.015 -3.971 33.252 1.00 92.62 1089 PHE A N 1
ATOM 8700 C CA . PHE A 1 1089 ? 10.090 -3.959 34.254 1.00 92.62 1089 PHE A CA 1
ATOM 8701 C C . PHE A 1 1089 ? 11.005 -5.190 34.134 1.00 92.62 1089 PHE A C 1
ATOM 8703 O O . PHE A 1 1089 ? 10.667 -6.158 33.451 1.00 92.62 1089 PHE A O 1
ATOM 8710 N N . THR A 1 1090 ? 12.183 -5.142 34.759 1.00 92.50 1090 THR A N 1
ATOM 8711 C CA . THR A 1 1090 ? 13.202 -6.204 34.728 1.00 92.50 1090 THR A CA 1
ATOM 8712 C C . THR A 1 1090 ? 13.314 -6.924 36.074 1.00 92.50 1090 THR A C 1
ATOM 8714 O O . THR A 1 1090 ? 12.714 -6.520 37.072 1.00 92.50 1090 THR A O 1
ATOM 8717 N N . ASP A 1 1091 ? 14.141 -7.973 36.146 1.00 90.88 1091 ASP A N 1
ATOM 8718 C CA . ASP A 1 1091 ? 14.371 -8.701 37.401 1.00 90.88 1091 ASP A CA 1
ATOM 8719 C C . ASP A 1 1091 ? 14.926 -7.825 38.534 1.00 90.88 1091 ASP A C 1
ATOM 8721 O O . ASP A 1 1091 ? 14.804 -8.189 39.703 1.00 90.88 1091 ASP A O 1
ATOM 8725 N N . ALA A 1 1092 ? 15.563 -6.691 38.214 1.00 88.75 1092 ALA A N 1
ATOM 8726 C CA . ALA A 1 1092 ? 16.142 -5.802 39.216 1.00 88.75 1092 ALA A CA 1
ATOM 8727 C C . ALA A 1 1092 ? 15.077 -5.272 40.186 1.00 88.75 1092 ALA A C 1
ATOM 8729 O O . ALA A 1 1092 ? 15.285 -5.323 41.397 1.00 88.75 1092 ALA A O 1
ATOM 8730 N N . SER A 1 1093 ? 13.934 -4.815 39.665 1.00 88.75 1093 SER A N 1
ATOM 8731 C CA . SER A 1 1093 ? 12.784 -4.413 40.483 1.00 88.75 1093 SER A CA 1
ATOM 8732 C C . SER A 1 1093 ? 11.854 -5.591 40.785 1.00 88.75 1093 SER A C 1
ATOM 8734 O O . SER A 1 1093 ? 11.335 -5.684 41.893 1.00 88.75 1093 SER A O 1
ATOM 8736 N N . GLY A 1 1094 ? 11.706 -6.549 39.861 1.00 88.06 1094 GLY A N 1
ATOM 8737 C CA . GLY A 1 1094 ? 10.835 -7.713 40.040 1.00 88.06 1094 GLY A CA 1
ATOM 8738 C C . GLY A 1 1094 ? 11.194 -8.578 41.252 1.00 88.06 1094 GLY A C 1
ATOM 8739 O O . GLY A 1 1094 ? 10.307 -9.133 41.892 1.00 88.06 1094 GLY A O 1
ATOM 8740 N N . LYS A 1 1095 ? 12.476 -8.660 41.635 1.00 90.88 1095 LYS A N 1
ATOM 8741 C CA . LYS A 1 1095 ? 12.908 -9.361 42.861 1.00 90.88 1095 LYS A CA 1
ATOM 8742 C C . LYS A 1 1095 ? 12.282 -8.811 44.145 1.00 90.88 1095 LYS A C 1
ATOM 8744 O O . LYS A 1 1095 ? 12.110 -9.575 45.090 1.00 90.88 1095 LYS A O 1
ATOM 8749 N N . LEU A 1 1096 ? 11.924 -7.526 44.175 1.00 91.00 1096 LEU A N 1
ATOM 8750 C CA . LEU A 1 1096 ? 11.296 -6.879 45.333 1.00 91.00 1096 LEU A CA 1
ATOM 8751 C C . LEU A 1 1096 ? 9.876 -7.404 45.580 1.00 91.00 1096 LEU A C 1
ATOM 8753 O O . LEU A 1 1096 ? 9.385 -7.350 46.701 1.00 91.00 1096 LEU A O 1
ATOM 8757 N N . LEU A 1 1097 ? 9.234 -8.001 44.570 1.00 90.38 1097 LEU A N 1
ATOM 8758 C CA . LEU A 1 1097 ? 7.961 -8.706 44.754 1.00 90.38 1097 LEU A CA 1
ATOM 8759 C C . LEU A 1 1097 ? 8.098 -9.909 45.699 1.00 90.38 1097 LEU A C 1
ATOM 8761 O O . LEU A 1 1097 ? 7.131 -10.287 46.353 1.00 90.38 1097 LEU A O 1
ATOM 8765 N N . GLY A 1 1098 ? 9.308 -10.463 45.840 1.00 87.06 1098 GLY A N 1
ATOM 8766 C CA . GLY A 1 1098 ? 9.629 -11.474 46.846 1.00 87.06 1098 GLY A CA 1
ATOM 8767 C C . GLY A 1 1098 ? 9.605 -10.954 48.290 1.00 87.06 1098 GLY A C 1
ATOM 8768 O O . GLY A 1 1098 ? 9.870 -11.717 49.210 1.00 87.06 1098 GLY A O 1
ATOM 8769 N N . GLU A 1 1099 ? 9.312 -9.680 48.544 1.00 87.56 1099 GLU A N 1
ATOM 8770 C CA . GLU A 1 1099 ? 9.105 -9.162 49.904 1.00 87.56 1099 GLU A CA 1
ATOM 8771 C C . GLU A 1 1099 ? 7.640 -9.292 50.365 1.00 87.56 1099 GLU A C 1
ATOM 8773 O O . GLU A 1 1099 ? 7.350 -9.180 51.557 1.00 87.56 1099 GLU A O 1
ATOM 8778 N N . LEU A 1 1100 ? 6.718 -9.595 49.442 1.00 89.94 1100 LEU A N 1
ATOM 8779 C CA . LEU A 1 1100 ? 5.271 -9.653 49.674 1.00 89.94 1100 LEU A CA 1
ATOM 8780 C C . LEU A 1 1100 ? 4.847 -11.013 50.257 1.00 89.94 1100 LEU A C 1
ATOM 8782 O O . LEU A 1 1100 ? 4.334 -11.889 49.561 1.00 89.94 1100 LEU A O 1
ATOM 8786 N N . LYS A 1 1101 ? 5.088 -11.221 51.554 1.00 87.12 1101 LYS A N 1
ATOM 8787 C CA . LYS A 1 1101 ? 4.916 -12.534 52.216 1.00 87.12 1101 LYS A CA 1
ATOM 8788 C C . LYS A 1 1101 ? 3.464 -13.009 52.352 1.00 87.12 1101 LYS A C 1
ATOM 8790 O O . LYS A 1 1101 ? 3.244 -14.208 52.501 1.00 87.12 1101 LYS A O 1
ATOM 8795 N N . THR A 1 1102 ? 2.497 -12.095 52.332 1.00 89.19 1102 THR A N 1
ATOM 8796 C CA . THR A 1 1102 ? 1.061 -12.389 52.512 1.00 89.19 1102 THR A CA 1
ATOM 8797 C C . THR A 1 1102 ? 0.348 -12.737 51.209 1.00 89.19 1102 THR A C 1
ATOM 8799 O O . THR A 1 1102 ? -0.813 -13.135 51.238 1.00 89.19 1102 THR A O 1
ATOM 8802 N N . LEU A 1 1103 ? 1.038 -12.609 50.073 1.00 93.69 1103 LEU A N 1
ATOM 8803 C CA . LEU A 1 1103 ? 0.432 -12.717 48.756 1.00 93.69 1103 LEU A CA 1
ATOM 8804 C C . LEU A 1 1103 ? -0.044 -14.146 48.462 1.00 93.69 1103 LEU A C 1
ATOM 8806 O O . LEU A 1 1103 ? 0.728 -15.103 48.554 1.00 93.69 1103 LEU A O 1
ATOM 8810 N N . GLN A 1 1104 ? -1.311 -14.263 48.074 1.00 96.12 1104 GLN A N 1
ATOM 8811 C CA . GLN A 1 1104 ? -1.971 -15.503 47.673 1.00 96.12 1104 GLN A CA 1
ATOM 8812 C C . GLN A 1 1104 ? -2.162 -15.575 46.154 1.00 96.12 1104 GLN A C 1
ATOM 8814 O O . GLN A 1 1104 ? -2.026 -16.655 45.582 1.00 96.12 1104 GLN A O 1
ATOM 8819 N N . GLU A 1 1105 ? -2.415 -14.445 45.489 1.00 97.50 1105 GLU A N 1
ATOM 8820 C CA . GLU A 1 1105 ? -2.600 -14.368 44.039 1.00 97.50 1105 GLU A CA 1
ATOM 8821 C C . GLU A 1 1105 ? -1.650 -13.349 43.405 1.00 97.50 1105 GLU A C 1
ATOM 8823 O O . GLU A 1 1105 ? -1.590 -12.188 43.816 1.00 97.50 1105 GLU A O 1
ATOM 8828 N N . LEU A 1 1106 ? -0.925 -13.775 42.369 1.00 97.19 1106 LEU A N 1
ATOM 8829 C CA . LEU A 1 1106 ? -0.022 -12.915 41.613 1.00 97.19 1106 LEU A CA 1
ATOM 8830 C C . LEU A 1 1106 ? -0.210 -13.093 40.106 1.00 97.19 1106 LEU A C 1
ATOM 8832 O O . LEU A 1 1106 ? -0.090 -14.194 39.571 1.00 97.19 1106 LEU A O 1
ATOM 8836 N N . ASP A 1 1107 ? -0.427 -11.990 39.398 1.00 97.69 1107 ASP A N 1
ATOM 8837 C CA . ASP A 1 1107 ? -0.493 -11.970 37.938 1.00 97.69 1107 ASP A CA 1
ATOM 8838 C C . ASP A 1 1107 ? 0.594 -11.072 37.340 1.00 97.69 1107 ASP A C 1
ATOM 8840 O O . ASP A 1 1107 ? 0.560 -9.848 37.466 1.00 97.69 1107 ASP A O 1
ATOM 8844 N N . LEU A 1 1108 ? 1.554 -11.703 36.664 1.00 97.31 1108 LEU A N 1
ATOM 8845 C CA . LEU A 1 1108 ? 2.643 -11.066 35.923 1.00 97.31 1108 LEU A CA 1
ATOM 8846 C C . LEU A 1 1108 ? 2.526 -11.319 34.416 1.00 97.31 1108 LEU A C 1
ATOM 8848 O O . LEU A 1 1108 ? 3.518 -11.224 33.693 1.00 97.31 1108 LEU A O 1
ATOM 8852 N N . SER A 1 1109 ? 1.343 -11.682 33.922 1.00 96.12 1109 SER A N 1
ATOM 8853 C CA . SER A 1 1109 ? 1.165 -11.983 32.506 1.00 96.12 1109 SER A CA 1
ATOM 8854 C C . SER A 1 1109 ? 1.607 -10.816 31.614 1.00 96.12 1109 SER A C 1
ATOM 8856 O O . SER A 1 1109 ? 1.415 -9.647 31.935 1.00 96.12 1109 SER A O 1
ATOM 8858 N N . LYS A 1 1110 ? 2.220 -11.121 30.468 1.00 93.25 1110 LYS A N 1
ATOM 8859 C CA . LYS A 1 1110 ? 2.759 -10.146 29.501 1.00 93.25 1110 LYS A CA 1
ATOM 8860 C C . LYS A 1 1110 ? 3.873 -9.236 30.053 1.00 93.25 1110 LYS A C 1
ATOM 8862 O O . LYS A 1 1110 ? 4.238 -8.268 29.391 1.00 93.25 1110 LYS A O 1
ATOM 8867 N N . CYS A 1 1111 ? 4.472 -9.551 31.202 1.00 94.06 1111 CYS A N 1
ATOM 8868 C CA . CYS A 1 1111 ? 5.695 -8.896 31.675 1.00 94.06 1111 CYS A CA 1
ATOM 8869 C C . CYS A 1 1111 ? 6.928 -9.525 31.000 1.00 94.06 1111 CYS A C 1
ATOM 8871 O O . CYS A 1 1111 ? 7.677 -10.291 31.602 1.00 94.06 1111 CYS A O 1
ATOM 8873 N N . PHE A 1 1112 ? 7.148 -9.213 29.718 1.00 90.75 1112 PHE A N 1
ATOM 8874 C CA . PHE A 1 1112 ? 8.101 -9.909 28.829 1.00 90.75 1112 PHE A CA 1
ATOM 8875 C C . PHE A 1 1112 ? 9.577 -9.921 29.275 1.00 90.75 1112 PHE A C 1
ATOM 8877 O O . PHE A 1 1112 ? 10.383 -10.677 28.728 1.00 90.75 1112 PHE A O 1
ATOM 8884 N N . ASN A 1 1113 ? 9.957 -9.059 30.219 1.00 91.56 1113 ASN A N 1
ATOM 8885 C CA . ASN A 1 1113 ? 11.330 -8.919 30.709 1.00 91.56 1113 ASN A CA 1
ATOM 8886 C C . ASN A 1 1113 ? 11.593 -9.617 32.051 1.00 91.56 1113 ASN A C 1
ATOM 8888 O O . ASN A 1 1113 ? 12.732 -9.588 32.515 1.00 91.56 1113 ASN A O 1
ATOM 8892 N N . VAL A 1 1114 ? 10.581 -10.264 32.630 1.00 92.38 1114 VAL A N 1
ATOM 8893 C CA . VAL A 1 1114 ? 10.709 -11.107 33.824 1.00 92.38 1114 VAL A CA 1
ATOM 8894 C C . VAL A 1 1114 ? 11.371 -12.437 33.454 1.00 92.38 1114 VAL A C 1
ATOM 8896 O O . VAL A 1 1114 ? 10.976 -13.076 32.476 1.00 92.38 1114 VAL A O 1
ATOM 8899 N N . THR A 1 1115 ? 12.374 -12.855 34.229 1.00 95.75 1115 THR A N 1
ATOM 8900 C CA . THR A 1 1115 ? 13.093 -14.132 34.070 1.00 95.75 1115 THR A CA 1
ATOM 8901 C C . THR A 1 1115 ? 13.017 -14.983 35.344 1.00 95.75 1115 THR A C 1
ATOM 8903 O O . THR A 1 1115 ? 12.364 -14.610 36.324 1.00 95.75 1115 THR A O 1
ATOM 8906 N N . ASP A 1 1116 ? 13.711 -16.125 35.351 1.00 96.62 1116 ASP A N 1
ATOM 8907 C CA . ASP A 1 1116 ? 13.797 -17.049 36.491 1.00 96.62 1116 ASP A CA 1
ATOM 8908 C C . ASP A 1 1116 ? 14.194 -16.360 37.800 1.00 96.62 1116 ASP A C 1
ATOM 8910 O O . ASP A 1 1116 ? 13.667 -16.695 38.853 1.00 96.62 1116 ASP A O 1
ATOM 8914 N N . LYS A 1 1117 ? 15.028 -15.315 37.743 1.00 96.06 1117 LYS A N 1
ATOM 8915 C CA . LYS A 1 1117 ? 15.498 -14.586 38.933 1.00 96.06 1117 LYS A CA 1
ATOM 8916 C C . LYS A 1 1117 ? 14.377 -13.936 39.743 1.00 96.06 1117 LYS A C 1
ATOM 8918 O O . LYS A 1 1117 ? 14.491 -13.828 40.965 1.00 96.06 1117 LYS A O 1
ATOM 8923 N N . THR A 1 1118 ? 13.334 -13.436 39.085 1.00 95.88 1118 THR A N 1
ATOM 8924 C CA . THR A 1 1118 ? 12.155 -12.907 39.783 1.00 95.88 1118 THR A CA 1
ATOM 8925 C C . THR A 1 1118 ? 11.326 -14.042 40.366 1.00 95.88 1118 THR A C 1
ATOM 8927 O O . THR A 1 1118 ? 10.884 -13.941 41.508 1.00 95.88 1118 THR A O 1
ATOM 8930 N N . ILE A 1 1119 ? 11.169 -15.140 39.625 1.00 97.12 1119 ILE A N 1
ATOM 8931 C CA . ILE A 1 1119 ? 10.393 -16.301 40.074 1.00 97.12 1119 ILE A CA 1
ATOM 8932 C C . ILE A 1 1119 ? 11.056 -16.978 41.280 1.00 97.12 1119 ILE A C 1
ATOM 8934 O O . ILE A 1 1119 ? 10.375 -17.279 42.253 1.00 97.12 1119 ILE A O 1
ATOM 8938 N N . GLU A 1 1120 ? 12.380 -17.124 41.282 1.00 96.50 1120 GLU A N 1
ATOM 8939 C CA . GLU A 1 1120 ? 13.175 -17.602 42.420 1.00 96.50 1120 GLU A CA 1
ATOM 8940 C C . GLU A 1 1120 ? 12.960 -16.746 43.676 1.00 96.50 1120 GLU A C 1
ATOM 8942 O O . GLU A 1 1120 ? 12.789 -17.274 44.777 1.00 96.50 1120 GLU A O 1
ATOM 8947 N N . ALA A 1 1121 ? 12.946 -15.416 43.527 1.00 95.00 1121 ALA A N 1
ATOM 8948 C CA . ALA A 1 1121 ? 12.714 -14.501 44.642 1.00 95.00 1121 ALA A CA 1
ATOM 8949 C C . ALA A 1 1121 ? 11.296 -14.648 45.219 1.00 95.00 1121 ALA A C 1
ATOM 8951 O O . ALA A 1 1121 ? 11.136 -14.688 46.441 1.00 95.00 1121 ALA A O 1
ATOM 8952 N N . ILE A 1 1122 ? 10.288 -14.791 44.353 1.00 94.94 1122 ILE A N 1
ATOM 8953 C CA . ILE A 1 1122 ? 8.899 -15.062 44.750 1.00 94.94 1122 ILE A CA 1
ATOM 8954 C C . ILE A 1 1122 ? 8.817 -16.417 45.462 1.00 94.94 1122 ILE A C 1
ATOM 8956 O O . ILE A 1 1122 ? 8.326 -16.493 46.586 1.00 94.94 1122 ILE A O 1
ATOM 8960 N N . ALA A 1 1123 ? 9.376 -17.474 44.871 1.00 95.00 1123 ALA A N 1
ATOM 8961 C CA . ALA A 1 1123 ? 9.354 -18.824 45.425 1.00 95.00 1123 ALA A CA 1
ATOM 8962 C C . ALA A 1 1123 ? 10.027 -18.922 46.803 1.00 95.00 1123 ALA A C 1
ATOM 8964 O O . ALA A 1 1123 ? 9.587 -19.660 47.695 1.00 95.00 1123 ALA A O 1
ATOM 8965 N N . LYS A 1 1124 ? 11.098 -18.152 47.016 1.00 91.94 1124 LYS A N 1
ATOM 8966 C CA . LYS A 1 1124 ? 11.825 -18.130 48.286 1.00 91.94 1124 LYS A CA 1
ATOM 8967 C C . LYS A 1 1124 ? 10.987 -17.571 49.438 1.00 91.94 1124 LYS A C 1
ATOM 8969 O O . LYS A 1 1124 ? 11.147 -18.049 50.561 1.00 91.94 1124 LYS A O 1
ATOM 8974 N N . SER A 1 1125 ? 10.088 -16.625 49.176 1.00 85.19 1125 SER A N 1
ATOM 8975 C CA . SER A 1 1125 ? 9.481 -15.799 50.228 1.00 85.19 1125 SER A CA 1
ATOM 8976 C C . SER A 1 1125 ? 7.950 -15.818 50.281 1.00 85.19 1125 SER A C 1
ATOM 8978 O O . SER A 1 1125 ? 7.391 -15.754 51.375 1.00 85.19 1125 SER A O 1
ATOM 8980 N N . CYS A 1 1126 ? 7.258 -15.925 49.145 1.00 90.94 1126 CYS A N 1
ATOM 8981 C CA . CYS A 1 1126 ? 5.794 -15.908 49.050 1.00 90.94 1126 CYS A CA 1
ATOM 8982 C C . CYS A 1 1126 ? 5.223 -17.313 49.305 1.00 90.94 1126 CYS A C 1
ATOM 8984 O O . CYS A 1 1126 ? 4.737 -17.993 48.401 1.00 90.94 1126 CYS A O 1
ATOM 8986 N N . LYS A 1 1127 ? 5.324 -17.783 50.553 1.00 91.56 1127 LYS A N 1
ATOM 8987 C CA . LYS A 1 1127 ? 4.925 -19.149 50.945 1.00 91.56 1127 LYS A CA 1
ATOM 8988 C C . LYS A 1 1127 ? 3.413 -19.387 50.925 1.00 91.56 1127 LYS A C 1
ATOM 8990 O O . LYS A 1 1127 ? 2.994 -20.535 50.814 1.00 91.56 1127 LYS A O 1
ATOM 8995 N N . SER A 1 1128 ? 2.624 -18.317 50.987 1.00 92.62 1128 SER A N 1
ATOM 8996 C CA . SER A 1 1128 ? 1.157 -18.351 50.943 1.00 92.62 1128 SER A CA 1
ATOM 8997 C C . SER A 1 1128 ? 0.579 -18.334 49.523 1.00 92.62 1128 SER A C 1
ATOM 8999 O O . SER A 1 1128 ? -0.640 -18.307 49.373 1.00 92.62 1128 SER A O 1
ATOM 9001 N N . LEU A 1 1129 ? 1.422 -18.338 48.483 1.00 96.31 1129 LEU A N 1
ATOM 9002 C CA . LEU A 1 1129 ? 0.976 -18.198 47.100 1.00 96.31 1129 LEU A CA 1
ATOM 9003 C C . LEU A 1 1129 ? 0.162 -19.421 46.650 1.00 96.31 1129 LEU A C 1
ATOM 9005 O O . LEU A 1 1129 ? 0.654 -20.549 46.659 1.00 96.31 1129 LEU A O 1
ATOM 9009 N N . THR A 1 1130 ? -1.074 -19.177 46.220 1.00 97.56 1130 THR A N 1
ATOM 9010 C CA . THR A 1 1130 ? -2.012 -20.190 45.719 1.00 97.56 1130 THR A CA 1
ATOM 9011 C C . THR A 1 1130 ? -2.269 -20.063 44.218 1.00 97.56 1130 THR A C 1
ATOM 9013 O O . THR A 1 1130 ? -2.573 -21.068 43.576 1.00 97.56 1130 THR A O 1
ATOM 9016 N N . SER A 1 1131 ? -2.098 -18.872 43.633 1.00 98.12 1131 SER A N 1
ATOM 9017 C CA . SER A 1 1131 ? -2.329 -18.612 42.211 1.00 98.12 1131 SER A CA 1
ATOM 9018 C C . SER A 1 1131 ? -1.219 -17.756 41.607 1.00 98.12 1131 SER A C 1
ATOM 9020 O O . SER A 1 1131 ? -0.906 -16.681 42.121 1.00 98.12 1131 SER A O 1
ATOM 9022 N N . LEU A 1 1132 ? -0.633 -18.221 40.501 1.00 98.00 1132 LEU A N 1
ATOM 9023 C CA . LEU A 1 1132 ? 0.390 -17.491 39.757 1.00 98.00 1132 LEU A CA 1
ATOM 9024 C C . LEU A 1 1132 ? 0.118 -17.520 38.250 1.00 98.00 1132 LEU A C 1
ATOM 9026 O O . LEU A 1 1132 ? 0.018 -18.585 37.636 1.00 98.00 1132 LEU A O 1
ATOM 9030 N N . ASN A 1 1133 ? 0.061 -16.341 37.632 1.00 98.06 1133 ASN A N 1
ATOM 9031 C CA . ASN A 1 1133 ? -0.080 -16.192 36.187 1.00 98.06 1133 ASN A CA 1
ATOM 9032 C C . ASN A 1 1133 ? 1.177 -15.576 35.556 1.00 98.06 1133 ASN A C 1
ATOM 9034 O O . ASN A 1 1133 ? 1.537 -14.435 35.835 1.00 98.06 1133 ASN A O 1
ATOM 9038 N N . LEU A 1 1134 ? 1.825 -16.343 34.677 1.00 97.25 1134 LEU A N 1
ATOM 9039 C CA . LEU A 1 1134 ? 3.042 -15.992 33.936 1.00 97.25 1134 LEU A CA 1
ATOM 9040 C C . LEU A 1 1134 ? 2.830 -16.061 32.418 1.00 97.25 1134 LEU A C 1
ATOM 9042 O O . LEU A 1 1134 ? 3.788 -16.197 31.656 1.00 97.25 1134 LEU A O 1
ATOM 9046 N N . ARG A 1 1135 ? 1.580 -15.989 31.950 1.00 96.06 1135 ARG A N 1
ATOM 9047 C CA . ARG A 1 1135 ? 1.267 -16.049 30.519 1.00 96.06 1135 ARG A CA 1
ATOM 9048 C C . ARG A 1 1135 ? 2.098 -15.031 29.724 1.00 96.06 1135 ARG A C 1
ATOM 9050 O O . ARG A 1 1135 ? 2.121 -13.852 30.063 1.00 96.06 1135 ARG A O 1
ATOM 9057 N N . HIS A 1 1136 ? 2.713 -15.463 28.624 1.00 91.25 1136 HIS A N 1
ATOM 9058 C CA . HIS A 1 1136 ? 3.607 -14.671 27.766 1.00 91.25 1136 HIS A CA 1
ATOM 9059 C C . HIS A 1 1136 ? 4.911 -14.165 28.426 1.00 91.25 1136 HIS A C 1
ATOM 9061 O O . HIS A 1 1136 ? 5.614 -13.341 27.832 1.00 91.25 1136 HIS A O 1
ATOM 9067 N N . CYS A 1 1137 ? 5.313 -14.685 29.589 1.00 93.88 1137 CYS A N 1
ATOM 9068 C CA . CYS A 1 1137 ? 6.640 -14.439 30.170 1.00 93.88 1137 CYS A CA 1
ATOM 9069 C C . CYS A 1 1137 ? 7.696 -15.364 29.539 1.00 93.88 1137 CYS A C 1
ATOM 9071 O O . CYS A 1 1137 ? 8.263 -16.238 30.186 1.00 93.88 1137 CYS A O 1
ATOM 9073 N N . SER A 1 1138 ? 7.965 -15.170 28.244 1.00 89.94 1138 SER A N 1
ATOM 9074 C CA . SER A 1 1138 ? 8.774 -16.080 27.404 1.00 89.94 1138 SER A CA 1
ATOM 9075 C C . SER A 1 1138 ? 10.228 -16.315 27.850 1.00 89.94 1138 SER A C 1
ATOM 9077 O O . SER A 1 1138 ? 10.865 -17.248 27.359 1.00 89.94 1138 SER A O 1
ATOM 9079 N N . LYS A 1 1139 ? 10.758 -15.491 28.764 1.00 93.12 1139 LYS A N 1
ATOM 9080 C CA . LYS A 1 1139 ? 12.107 -15.627 29.337 1.00 93.12 1139 LYS A CA 1
ATOM 9081 C C . LYS A 1 1139 ? 12.150 -16.465 30.622 1.00 93.12 1139 LYS A C 1
ATOM 9083 O O . LYS A 1 1139 ? 13.244 -16.721 31.114 1.00 93.12 1139 LYS A O 1
ATOM 9088 N N . VAL A 1 1140 ? 11.002 -16.888 31.154 1.00 95.25 1140 VAL A N 1
ATOM 9089 C CA . VAL A 1 1140 ? 10.928 -17.850 32.263 1.00 95.25 1140 VAL A CA 1
ATOM 9090 C C . VAL A 1 1140 ? 11.201 -19.251 31.719 1.00 95.25 1140 VAL A C 1
ATOM 9092 O O . VAL A 1 1140 ? 10.592 -19.680 30.734 1.00 95.25 1140 VAL A O 1
ATOM 9095 N N . SER A 1 1141 ? 12.142 -19.949 32.344 1.00 95.62 1141 SER A N 1
ATOM 9096 C CA . SER A 1 1141 ? 12.628 -21.264 31.952 1.00 95.62 1141 SER A CA 1
ATOM 9097 C C . SER A 1 1141 ? 12.241 -22.345 32.965 1.00 95.62 1141 SER A C 1
ATOM 9099 O O . SER A 1 1141 ? 11.376 -22.160 33.821 1.00 95.62 1141 SER A O 1
ATOM 9101 N N . SER A 1 1142 ? 12.843 -23.525 32.810 1.00 95.88 1142 SER A N 1
ATOM 9102 C CA . SER A 1 1142 ? 12.625 -24.648 33.722 1.00 95.88 1142 SER A CA 1
ATOM 9103 C C . SER A 1 1142 ? 13.083 -24.313 35.145 1.00 95.88 1142 SER A C 1
ATOM 9105 O O . SER A 1 1142 ? 12.370 -24.651 36.079 1.00 95.88 1142 SER A O 1
ATOM 9107 N N . ASP A 1 1143 ? 14.178 -23.567 35.309 1.00 96.12 1143 ASP A N 1
ATOM 9108 C CA . ASP A 1 1143 ? 14.765 -23.271 36.624 1.00 96.12 1143 ASP A CA 1
ATOM 9109 C C . ASP A 1 1143 ? 13.834 -22.407 37.498 1.00 96.12 1143 ASP A C 1
ATOM 9111 O O . ASP A 1 1143 ? 13.650 -22.670 38.693 1.00 96.12 1143 ASP A O 1
ATOM 9115 N N . GLY A 1 1144 ? 13.164 -21.416 36.897 1.00 96.38 1144 GLY A N 1
ATOM 9116 C CA . GLY A 1 1144 ? 12.172 -20.598 37.592 1.00 96.38 1144 GLY A CA 1
ATOM 9117 C C . GLY A 1 1144 ? 10.953 -21.412 38.027 1.00 96.38 1144 GLY A C 1
ATOM 9118 O O . GLY A 1 1144 ? 10.498 -21.288 39.163 1.00 96.38 1144 GLY A O 1
ATOM 9119 N N . VAL A 1 1145 ? 10.443 -22.291 37.158 1.00 97.56 1145 VAL A N 1
ATOM 9120 C CA . VAL A 1 1145 ? 9.291 -23.153 37.480 1.00 97.56 1145 VAL A CA 1
ATOM 9121 C C . VAL A 1 1145 ? 9.648 -24.199 38.542 1.00 97.56 1145 VAL A C 1
ATOM 9123 O O . VAL A 1 1145 ? 8.885 -24.388 39.486 1.00 97.56 1145 VAL A O 1
ATOM 9126 N N . SER A 1 1146 ? 10.825 -24.816 38.454 1.00 97.19 1146 SER A N 1
ATOM 9127 C CA . SER A 1 1146 ? 11.363 -25.725 39.473 1.00 97.19 1146 SER A CA 1
ATOM 9128 C C . SER A 1 1146 ? 11.463 -25.060 40.845 1.00 97.19 1146 SER A C 1
ATOM 9130 O O . SER A 1 1146 ? 11.079 -25.640 41.862 1.00 97.19 1146 SER A O 1
ATOM 9132 N N . SER A 1 1147 ? 11.900 -23.798 40.878 1.00 97.19 1147 SER A N 1
ATOM 9133 C CA . SER A 1 1147 ? 11.976 -23.019 42.115 1.00 97.19 1147 SER A CA 1
ATOM 9134 C C . SER A 1 1147 ? 10.610 -22.863 42.789 1.00 97.19 1147 SER A C 1
ATOM 9136 O O . SER A 1 1147 ? 10.538 -22.934 44.016 1.00 97.19 1147 SER A O 1
ATOM 9138 N N . LEU A 1 1148 ? 9.518 -22.729 42.022 1.00 96.75 1148 LEU A N 1
ATOM 9139 C CA . LEU A 1 1148 ? 8.157 -22.707 42.577 1.00 96.75 1148 LEU A CA 1
ATOM 9140 C C . LEU A 1 1148 ? 7.813 -24.021 43.290 1.00 96.75 1148 LEU A C 1
ATOM 9142 O O . LEU A 1 1148 ? 7.265 -23.968 44.387 1.00 96.75 1148 LEU A O 1
ATOM 9146 N N . GLY A 1 1149 ? 8.190 -25.177 42.730 1.00 94.62 1149 GLY A N 1
ATOM 9147 C CA . GLY A 1 1149 ? 7.999 -26.483 43.377 1.00 94.62 1149 GLY A CA 1
ATOM 9148 C C . GLY A 1 1149 ? 8.761 -26.615 44.702 1.00 94.62 1149 GLY A C 1
ATOM 9149 O O . GLY A 1 1149 ? 8.250 -27.162 45.676 1.00 94.62 1149 GLY A O 1
ATOM 9150 N N . LEU A 1 1150 ? 9.960 -26.035 44.785 1.00 93.94 1150 LEU A N 1
ATOM 9151 C CA . LEU A 1 1150 ? 10.758 -26.012 46.018 1.00 93.94 1150 LEU A CA 1
ATOM 9152 C C . LEU A 1 1150 ? 10.230 -25.025 47.071 1.00 93.94 1150 LEU A C 1
ATOM 9154 O O . LEU A 1 1150 ? 10.598 -25.111 48.243 1.00 93.94 1150 LEU A O 1
ATOM 9158 N N . GLY A 1 1151 ? 9.445 -24.033 46.648 1.00 91.81 1151 GLY A N 1
ATOM 9159 C CA . GLY A 1 1151 ? 9.165 -22.845 47.443 1.00 91.81 1151 GLY A CA 1
ATOM 9160 C C . GLY A 1 1151 ? 7.708 -22.649 47.852 1.00 91.81 1151 GLY A C 1
ATOM 9161 O O . GLY A 1 1151 ? 7.462 -22.232 48.984 1.00 91.81 1151 GLY A O 1
ATOM 9162 N N . CYS A 1 1152 ? 6.764 -22.931 46.957 1.00 94.75 1152 CYS A N 1
ATOM 9163 C CA . CYS A 1 1152 ? 5.350 -22.565 47.052 1.00 94.75 1152 CYS A CA 1
ATOM 9164 C C . CYS A 1 1152 ? 4.461 -23.818 47.103 1.00 94.75 1152 CYS A C 1
ATOM 9166 O O . CYS A 1 1152 ? 3.657 -24.071 46.209 1.00 94.75 1152 CYS A O 1
ATOM 9168 N N . HIS A 1 1153 ? 4.583 -24.610 48.170 1.00 95.06 1153 HIS A N 1
ATOM 9169 C CA . HIS A 1 1153 ? 3.876 -25.894 48.304 1.00 95.06 1153 HIS A CA 1
ATOM 9170 C C . HIS A 1 1153 ? 2.338 -25.791 48.303 1.00 95.06 1153 HIS A C 1
ATOM 9172 O O . HIS A 1 1153 ? 1.659 -26.778 48.037 1.00 95.06 1153 HIS A O 1
ATOM 9178 N N . GLY A 1 1154 ? 1.785 -24.603 48.580 1.00 94.31 1154 GLY A N 1
ATOM 9179 C CA . GLY A 1 1154 ? 0.344 -24.326 48.561 1.00 94.31 1154 GLY A CA 1
ATOM 9180 C C . GLY A 1 1154 ? -0.229 -23.918 47.197 1.00 94.31 1154 GLY A C 1
ATOM 9181 O O . GLY A 1 1154 ? -1.401 -23.541 47.133 1.00 94.31 1154 GLY A O 1
ATOM 9182 N N . LEU A 1 1155 ? 0.568 -23.952 46.121 1.00 97.56 1155 LEU A N 1
ATOM 9183 C CA . LEU A 1 1155 ? 0.144 -23.502 44.796 1.00 97.56 1155 LEU A CA 1
ATOM 9184 C C . LEU A 1 1155 ? -0.959 -24.407 44.220 1.00 97.56 1155 LEU A C 1
ATOM 9186 O O . LEU A 1 1155 ? -0.779 -25.614 44.069 1.00 97.56 1155 LEU A O 1
ATOM 9190 N N . LYS A 1 1156 ? -2.093 -23.800 43.859 1.00 98.12 1156 LYS A N 1
ATOM 9191 C CA . LYS A 1 1156 ? -3.272 -24.461 43.276 1.00 98.12 1156 LYS A CA 1
ATOM 9192 C C . LYS A 1 1156 ? -3.462 -24.124 41.801 1.00 98.12 1156 LYS A C 1
ATOM 9194 O O . LYS A 1 1156 ? -3.940 -24.971 41.049 1.00 98.12 1156 LYS A O 1
ATOM 9199 N N . THR A 1 1157 ? -3.075 -22.920 41.385 1.00 98.38 1157 THR A N 1
ATOM 9200 C CA . THR A 1 1157 ? -3.247 -22.427 40.015 1.00 98.38 1157 THR A CA 1
ATOM 9201 C C . THR A 1 1157 ? -1.924 -21.926 39.459 1.00 98.38 1157 THR A C 1
ATOM 9203 O O . THR A 1 1157 ? -1.300 -21.037 40.037 1.00 98.38 1157 THR A O 1
ATOM 9206 N N . LEU A 1 1158 ? -1.519 -22.456 38.304 1.00 98.31 1158 LEU A N 1
ATOM 9207 C CA . LEU A 1 1158 ? -0.356 -21.977 37.564 1.00 98.31 1158 LEU A CA 1
ATOM 9208 C C . LEU A 1 1158 ? -0.671 -21.836 36.071 1.00 98.31 1158 LEU A C 1
ATOM 9210 O O . LEU A 1 1158 ? -1.097 -22.788 35.413 1.00 98.31 1158 LEU A O 1
ATOM 9214 N N . ILE A 1 1159 ? -0.422 -20.645 35.525 1.00 98.19 1159 ILE A N 1
ATOM 9215 C CA . ILE A 1 1159 ? -0.587 -20.347 34.098 1.00 98.19 1159 ILE A CA 1
ATOM 9216 C C . ILE A 1 1159 ? 0.777 -20.004 33.491 1.00 98.19 1159 ILE A C 1
ATOM 9218 O O . ILE A 1 1159 ? 1.393 -19.004 33.845 1.00 98.19 1159 ILE A O 1
ATOM 9222 N N . LEU A 1 1160 ? 1.217 -20.825 32.541 1.00 96.94 1160 LEU A N 1
ATOM 9223 C CA . LEU A 1 1160 ? 2.496 -20.772 31.823 1.00 96.94 1160 LEU A CA 1
ATOM 9224 C C . LEU A 1 1160 ? 2.294 -20.724 30.298 1.00 96.94 1160 LEU A C 1
ATOM 9226 O O . LEU A 1 1160 ? 3.165 -21.136 29.535 1.00 96.94 1160 LEU A O 1
ATOM 9230 N N . GLU A 1 1161 ? 1.134 -20.261 29.833 1.00 94.81 1161 GLU A N 1
ATOM 9231 C CA . GLU A 1 1161 ? 0.846 -20.149 28.401 1.00 94.81 1161 GLU A CA 1
ATOM 9232 C C . GLU A 1 1161 ? 1.944 -19.344 27.679 1.00 94.81 1161 GLU A C 1
ATOM 9234 O O . GLU A 1 1161 ? 2.267 -18.227 28.088 1.00 94.81 1161 GLU A O 1
ATOM 9239 N N . GLU A 1 1162 ? 2.496 -19.907 26.597 1.00 90.38 1162 GLU A N 1
ATOM 9240 C CA . GLU A 1 1162 ? 3.600 -19.335 25.799 1.00 90.38 1162 GLU A CA 1
ATOM 9241 C C . GLU A 1 1162 ? 4.965 -19.232 26.526 1.00 90.38 1162 GLU A C 1
ATOM 9243 O O . GLU A 1 1162 ? 5.874 -18.531 26.070 1.00 90.38 1162 GLU A O 1
ATOM 9248 N N . CYS A 1 1163 ? 5.180 -19.980 27.615 1.00 92.12 1163 CYS A N 1
ATOM 9249 C CA . CYS A 1 1163 ? 6.492 -20.123 28.267 1.00 92.12 1163 CYS A CA 1
ATOM 9250 C C . CYS A 1 1163 ? 7.330 -21.243 27.613 1.00 92.12 1163 CYS A C 1
ATOM 9252 O O . CYS A 1 1163 ? 7.581 -22.304 28.185 1.00 92.12 1163 CYS A O 1
ATOM 9254 N N . SER A 1 1164 ? 7.786 -21.010 26.379 1.00 88.31 1164 SER A N 1
ATOM 9255 C CA . SER A 1 1164 ? 8.422 -22.025 25.508 1.00 88.31 1164 SER A CA 1
ATOM 9256 C C . SER A 1 1164 ? 9.749 -22.647 26.002 1.00 88.31 1164 SER A C 1
ATOM 9258 O O . SER A 1 1164 ? 10.259 -23.600 25.395 1.00 88.31 1164 SER A O 1
ATOM 9260 N N . LEU A 1 1165 ? 10.338 -22.123 27.082 1.00 91.94 1165 LEU A N 1
ATOM 9261 C CA . LEU A 1 1165 ? 11.577 -22.630 27.683 1.00 91.94 1165 LEU A CA 1
ATOM 9262 C C . LEU A 1 1165 ? 11.342 -23.678 28.787 1.00 91.94 1165 LEU A C 1
ATOM 9264 O O . LEU A 1 1165 ? 12.305 -24.312 29.227 1.00 91.94 1165 LEU A O 1
ATOM 9268 N N . VAL A 1 1166 ? 10.089 -23.901 29.193 1.00 94.88 1166 VAL A N 1
ATOM 9269 C CA . VAL A 1 1166 ? 9.708 -24.907 30.196 1.00 94.88 1166 VAL A CA 1
ATOM 9270 C C . VAL A 1 1166 ? 9.778 -26.318 29.600 1.00 94.88 1166 VAL A C 1
ATOM 9272 O O . VAL A 1 1166 ? 9.290 -26.561 28.494 1.00 94.88 1166 VAL A O 1
ATOM 9275 N N . LYS A 1 1167 ? 10.407 -27.247 30.328 1.00 95.38 1167 LYS A N 1
ATOM 9276 C CA . LYS A 1 1167 ? 10.621 -28.654 29.946 1.00 95.38 1167 LYS A CA 1
ATOM 9277 C C . LYS A 1 1167 ? 10.043 -29.607 30.994 1.00 95.38 1167 LYS A C 1
ATOM 9279 O O . LYS A 1 1167 ? 9.618 -29.178 32.063 1.00 95.38 1167 LYS A O 1
ATOM 9284 N N . ASP A 1 1168 ? 10.102 -30.904 30.698 1.00 96.44 1168 ASP A N 1
ATOM 9285 C CA . ASP A 1 1168 ? 9.518 -31.959 31.531 1.00 96.44 1168 ASP A CA 1
ATOM 9286 C C . ASP A 1 1168 ? 9.941 -31.927 32.999 1.00 96.44 1168 ASP A C 1
ATOM 9288 O O . ASP A 1 1168 ? 9.077 -31.987 33.870 1.00 96.44 1168 ASP A O 1
ATOM 9292 N N . LEU A 1 1169 ? 11.244 -31.797 33.266 1.00 94.75 1169 LEU A N 1
ATOM 9293 C CA . LEU A 1 1169 ? 11.786 -31.846 34.626 1.00 94.75 1169 LEU A CA 1
ATOM 9294 C C . LEU A 1 1169 ? 11.151 -30.788 35.538 1.00 94.75 1169 LEU A C 1
ATOM 9296 O O . LEU A 1 1169 ? 10.779 -31.096 36.663 1.00 94.75 1169 LEU A O 1
ATOM 9300 N N . ALA A 1 1170 ? 10.928 -29.577 35.027 1.00 96.62 1170 ALA A N 1
ATOM 9301 C CA . ALA A 1 1170 ? 10.313 -28.510 35.808 1.00 96.62 1170 ALA A CA 1
ATOM 9302 C C . ALA A 1 1170 ? 8.866 -28.818 36.204 1.00 96.62 1170 ALA A C 1
ATOM 9304 O O . ALA A 1 1170 ? 8.451 -28.512 37.316 1.00 96.62 1170 ALA A O 1
ATOM 9305 N N . ILE A 1 1171 ? 8.091 -29.447 35.315 1.00 97.88 1171 ILE A N 1
ATOM 9306 C CA . ILE A 1 1171 ? 6.715 -29.859 35.626 1.00 97.88 1171 ILE A CA 1
ATOM 9307 C C . ILE A 1 1171 ? 6.709 -31.034 36.612 1.00 97.88 1171 ILE A C 1
ATOM 9309 O O . ILE A 1 1171 ? 5.820 -31.113 37.455 1.00 97.88 1171 ILE A O 1
ATOM 9313 N N . GLN A 1 1172 ? 7.697 -31.930 36.539 1.00 97.56 1172 GLN A N 1
ATOM 9314 C CA . GLN A 1 1172 ? 7.850 -33.024 37.501 1.00 97.56 1172 GLN A CA 1
ATOM 9315 C C . GLN A 1 1172 ? 8.173 -32.498 38.902 1.00 97.56 1172 GLN A C 1
ATOM 9317 O O . GLN A 1 1172 ? 7.485 -32.853 39.855 1.00 97.56 1172 GLN A O 1
ATOM 9322 N N . GLU A 1 1173 ? 9.157 -31.607 39.010 1.00 97.44 1173 GLU A N 1
ATOM 9323 C CA . GLU A 1 1173 ? 9.560 -30.982 40.274 1.00 97.44 1173 GLU A CA 1
ATOM 9324 C C . GLU A 1 1173 ? 8.451 -30.092 40.850 1.00 97.44 1173 GLU A C 1
ATOM 9326 O O . GLU A 1 1173 ? 8.200 -30.118 42.055 1.00 97.44 1173 GLU A O 1
ATOM 9331 N N . LEU A 1 1174 ? 7.716 -29.373 39.993 1.00 97.69 1174 LEU A N 1
ATOM 9332 C CA . LEU A 1 1174 ? 6.502 -28.661 40.390 1.00 97.69 1174 LEU A CA 1
ATOM 9333 C C . LEU A 1 1174 ? 5.460 -29.624 40.973 1.00 97.69 1174 LEU A C 1
ATOM 9335 O O . LEU A 1 1174 ? 4.888 -29.336 42.018 1.00 97.69 1174 LEU A O 1
ATOM 9339 N N . ALA A 1 1175 ? 5.214 -30.763 40.325 1.00 97.06 1175 ALA A N 1
ATOM 9340 C CA . ALA A 1 1175 ? 4.231 -31.740 40.786 1.00 97.06 1175 ALA A CA 1
ATOM 9341 C C . ALA A 1 1175 ? 4.636 -32.411 42.110 1.00 97.06 1175 ALA A C 1
ATOM 9343 O O . ALA A 1 1175 ? 3.780 -32.678 42.952 1.00 97.06 1175 ALA A O 1
ATOM 9344 N N . ASP A 1 1176 ? 5.932 -32.669 42.308 1.00 96.88 1176 ASP A N 1
ATOM 9345 C CA . ASP A 1 1176 ? 6.460 -33.201 43.568 1.00 96.88 1176 ASP A CA 1
ATOM 9346 C C . ASP A 1 1176 ? 6.350 -32.182 44.714 1.00 96.88 1176 ASP A C 1
ATOM 9348 O O . ASP A 1 1176 ? 6.110 -32.566 45.859 1.00 96.88 1176 ASP A O 1
ATOM 9352 N N . GLY A 1 1177 ? 6.493 -30.890 44.406 1.00 95.94 1177 GLY A N 1
ATOM 9353 C CA . GLY A 1 1177 ? 6.413 -29.797 45.371 1.00 95.94 1177 GLY A CA 1
ATOM 9354 C C . GLY A 1 1177 ? 5.006 -29.272 45.668 1.00 95.94 1177 GLY A C 1
ATOM 9355 O O . GLY A 1 1177 ? 4.766 -28.793 46.777 1.00 95.94 1177 GLY A O 1
ATOM 9356 N N . CYS A 1 1178 ? 4.083 -29.359 44.707 1.00 96.75 1178 CYS A N 1
ATOM 9357 C CA . CYS A 1 1178 ? 2.737 -28.773 44.752 1.00 96.75 1178 CYS A CA 1
ATOM 9358 C C . CYS A 1 1178 ? 1.656 -29.844 44.467 1.00 96.75 1178 CYS A C 1
ATOM 9360 O O . CYS A 1 1178 ? 0.984 -29.799 43.432 1.00 96.75 1178 CYS A O 1
ATOM 9362 N N . PRO A 1 1179 ? 1.447 -30.826 45.366 1.00 95.56 1179 PRO A N 1
ATOM 9363 C CA . PRO A 1 1179 ? 0.509 -31.935 45.137 1.00 95.56 1179 PRO A CA 1
ATOM 9364 C C . PRO A 1 1179 ? -0.967 -31.500 45.091 1.00 95.56 1179 PRO A C 1
ATOM 9366 O O . PRO A 1 1179 ? -1.812 -32.220 44.561 1.00 95.56 1179 PRO A O 1
ATOM 9369 N N . ASP A 1 1180 ? -1.284 -30.310 45.607 1.00 95.69 1180 ASP A N 1
ATOM 9370 C CA . ASP A 1 1180 ? -2.639 -29.748 45.648 1.00 95.69 1180 ASP A CA 1
ATOM 9371 C C . ASP A 1 1180 ? -3.006 -28.918 44.405 1.00 95.69 1180 ASP A C 1
ATOM 9373 O O . ASP A 1 1180 ? -3.983 -28.167 44.430 1.00 95.69 1180 ASP A O 1
ATOM 9377 N N . LEU A 1 1181 ? -2.246 -29.045 43.312 1.00 97.88 1181 LEU A N 1
ATOM 9378 C CA . LEU A 1 1181 ? -2.508 -28.320 42.073 1.00 97.88 1181 LEU A CA 1
ATOM 9379 C C . LEU A 1 1181 ? -3.885 -28.683 41.488 1.00 97.88 1181 LEU A C 1
ATOM 9381 O O . LEU A 1 1181 ? -4.206 -29.853 41.280 1.00 97.88 1181 LEU A O 1
ATOM 9385 N N . VAL A 1 1182 ? -4.683 -27.656 41.194 1.00 98.19 1182 VAL A N 1
ATOM 9386 C CA . VAL A 1 1182 ? -6.059 -27.754 40.681 1.00 98.19 1182 VAL A CA 1
ATOM 9387 C C . VAL A 1 1182 ? -6.147 -27.283 39.227 1.00 98.19 1182 VAL A C 1
ATOM 9389 O O . VAL A 1 1182 ? -6.861 -27.893 38.429 1.00 98.19 1182 VAL A O 1
ATOM 9392 N N . HIS A 1 1183 ? -5.419 -26.221 38.869 1.00 98.31 1183 HIS A N 1
ATOM 9393 C CA . HIS A 1 1183 ? -5.436 -25.617 37.538 1.00 98.31 1183 HIS A CA 1
ATOM 9394 C C . HIS A 1 1183 ? -4.015 -25.459 36.988 1.00 98.31 1183 HIS A C 1
ATOM 9396 O O . HIS A 1 1183 ? -3.203 -24.718 37.545 1.00 98.31 1183 HIS A O 1
ATOM 9402 N N . LEU A 1 1184 ? -3.732 -26.104 35.856 1.00 98.19 1184 LEU A N 1
ATOM 9403 C CA . LEU A 1 1184 ? -2.468 -25.952 35.138 1.00 98.19 1184 LEU A CA 1
ATOM 9404 C C . LEU A 1 1184 ? -2.715 -25.613 33.668 1.00 98.19 1184 LEU A C 1
ATOM 9406 O O . LEU A 1 1184 ? -3.230 -26.426 32.900 1.00 98.19 1184 LEU A O 1
ATOM 9410 N N . ASN A 1 1185 ? -2.278 -24.431 33.244 1.00 97.88 1185 ASN A N 1
ATOM 9411 C CA . ASN A 1 1185 ? -2.275 -24.057 31.834 1.00 97.88 1185 ASN A CA 1
ATOM 9412 C C . ASN A 1 1185 ? -0.837 -23.987 31.320 1.00 97.88 1185 ASN A C 1
ATOM 9414 O O . ASN A 1 1185 ? -0.092 -23.086 31.686 1.00 97.88 1185 ASN A O 1
ATOM 9418 N N . ILE A 1 1186 ? -0.463 -24.920 30.446 1.00 96.75 1186 ILE A N 1
ATOM 9419 C CA . ILE A 1 1186 ? 0.847 -24.980 29.779 1.00 96.75 1186 ILE A CA 1
ATOM 9420 C C . ILE A 1 1186 ? 0.678 -24.960 28.257 1.00 96.75 1186 ILE A C 1
ATOM 9422 O O . ILE A 1 1186 ? 1.444 -25.580 27.517 1.00 96.75 1186 ILE A O 1
ATOM 9426 N N . ARG A 1 1187 ? -0.348 -24.247 27.775 1.00 95.56 1187 ARG A N 1
ATOM 9427 C CA . ARG A 1 1187 ? -0.600 -24.056 26.347 1.00 95.56 1187 ARG A CA 1
ATOM 9428 C C . ARG A 1 1187 ? 0.656 -23.536 25.644 1.00 95.56 1187 ARG A C 1
ATOM 9430 O O . ARG A 1 1187 ? 1.274 -22.563 26.075 1.00 95.56 1187 ARG A O 1
ATOM 9437 N N . ASN A 1 1188 ? 0.990 -24.163 24.521 1.00 92.31 1188 ASN A N 1
ATOM 9438 C CA . ASN A 1 1188 ? 2.158 -23.850 23.697 1.00 92.31 1188 ASN A CA 1
ATOM 9439 C C . ASN A 1 1188 ? 3.525 -23.984 24.420 1.00 92.31 1188 ASN A C 1
ATOM 9441 O O . ASN A 1 1188 ? 4.539 -23.450 23.965 1.00 92.31 1188 ASN A O 1
ATOM 9445 N N . CYS A 1 1189 ? 3.607 -24.761 25.507 1.00 93.19 1189 CYS A N 1
ATOM 9446 C CA . CYS A 1 1189 ? 4.879 -25.187 26.101 1.00 93.19 1189 CYS A CA 1
ATOM 9447 C C . CYS A 1 1189 ? 5.444 -26.399 25.342 1.00 93.19 1189 CYS A C 1
ATOM 9449 O O . CYS A 1 1189 ? 5.472 -27.522 25.839 1.00 93.19 1189 CYS A O 1
ATOM 9451 N N . LYS A 1 1190 ? 5.910 -26.180 24.105 1.00 87.75 1190 LYS A N 1
ATOM 9452 C CA . LYS A 1 1190 ? 6.260 -27.248 23.142 1.00 87.75 1190 LYS A CA 1
ATOM 9453 C C . LYS A 1 1190 ? 7.340 -28.239 23.583 1.00 87.75 1190 LYS A C 1
ATOM 9455 O O . LYS A 1 1190 ? 7.525 -29.251 22.915 1.00 87.75 1190 LYS A O 1
ATOM 9460 N N . LYS A 1 1191 ? 8.102 -27.945 24.637 1.00 91.19 1191 LYS A N 1
ATOM 9461 C CA . LYS A 1 1191 ? 9.139 -28.844 25.169 1.00 91.19 1191 LYS A CA 1
ATOM 9462 C C . LYS A 1 1191 ? 8.638 -29.719 26.322 1.00 91.19 1191 LYS A C 1
ATOM 9464 O O . LYS A 1 1191 ? 9.429 -30.490 26.857 1.00 91.19 1191 LYS A O 1
ATOM 9469 N N . VAL A 1 1192 ? 7.358 -29.605 26.678 1.00 94.94 1192 VAL A N 1
ATOM 9470 C CA . VAL A 1 1192 ? 6.679 -30.500 27.614 1.00 94.94 1192 VAL A CA 1
ATOM 9471 C C . VAL A 1 1192 ? 6.089 -31.683 26.842 1.00 94.94 1192 VAL A C 1
ATOM 9473 O O . VAL A 1 1192 ? 5.409 -31.520 25.826 1.00 94.94 1192 VAL A O 1
ATOM 9476 N N . SER A 1 1193 ? 6.380 -32.887 27.317 1.00 95.00 1193 SER A N 1
ATOM 9477 C CA . SER A 1 1193 ? 6.003 -34.167 26.737 1.00 95.00 1193 SER A CA 1
ATOM 9478 C C . SER A 1 1193 ? 5.057 -34.948 27.648 1.00 95.00 1193 SER A C 1
ATOM 9480 O O . SER A 1 1193 ? 4.802 -34.590 28.801 1.00 95.00 1193 SER A O 1
ATOM 9482 N N . GLY A 1 1194 ? 4.550 -36.072 27.139 1.00 94.44 1194 GLY A N 1
ATOM 9483 C CA . GLY A 1 1194 ? 3.733 -36.992 27.927 1.00 94.44 1194 GLY A CA 1
ATOM 9484 C C . GLY A 1 1194 ? 4.407 -37.521 29.204 1.00 94.44 1194 GLY A C 1
ATOM 9485 O O . GLY A 1 1194 ? 3.697 -37.921 30.126 1.00 94.44 1194 GLY A O 1
ATOM 9486 N N . ILE A 1 1195 ? 5.744 -37.497 29.306 1.00 95.62 1195 ILE A N 1
ATOM 9487 C CA . ILE A 1 1195 ? 6.478 -37.930 30.510 1.00 95.62 1195 ILE A CA 1
ATOM 9488 C C . ILE A 1 1195 ? 6.126 -37.033 31.702 1.00 95.62 1195 ILE A C 1
ATOM 9490 O O . ILE A 1 1195 ? 5.782 -37.533 32.775 1.00 95.62 1195 ILE A O 1
ATOM 9494 N N . ALA A 1 1196 ? 6.143 -35.715 31.496 1.00 97.44 1196 ALA A N 1
ATOM 9495 C CA . ALA A 1 1196 ? 5.771 -34.744 32.516 1.00 97.44 1196 ALA A CA 1
ATOM 9496 C C . ALA A 1 1196 ? 4.315 -34.899 32.954 1.00 97.44 1196 ALA A C 1
ATOM 9498 O O . ALA A 1 1196 ? 4.038 -34.952 34.148 1.00 97.44 1196 ALA A O 1
ATOM 9499 N N . ILE A 1 1197 ? 3.393 -35.042 31.996 1.00 97.75 1197 ILE A N 1
ATOM 9500 C CA . ILE A 1 1197 ? 1.957 -35.182 32.284 1.00 97.75 1197 ILE A CA 1
ATOM 9501 C C . ILE A 1 1197 ? 1.660 -36.478 33.042 1.00 97.75 1197 ILE A C 1
ATOM 9503 O O . ILE A 1 1197 ? 0.853 -36.485 33.965 1.00 97.75 1197 ILE A O 1
ATOM 9507 N N . THR A 1 1198 ? 2.353 -37.567 32.706 1.00 97.44 1198 THR A N 1
ATOM 9508 C CA . THR A 1 1198 ? 2.231 -38.847 33.420 1.00 97.44 1198 THR A CA 1
ATOM 9509 C C . THR A 1 1198 ? 2.667 -38.718 34.881 1.00 97.44 1198 THR A C 1
ATOM 9511 O O . THR A 1 1198 ? 2.035 -39.296 35.763 1.00 97.44 1198 THR A O 1
ATOM 9514 N N . HIS A 1 1199 ? 3.750 -37.982 35.151 1.00 97.69 1199 HIS A N 1
ATOM 9515 C CA . HIS A 1 1199 ? 4.226 -37.740 36.517 1.00 97.69 1199 HIS A CA 1
ATOM 9516 C C . HIS A 1 1199 ? 3.286 -36.808 37.281 1.00 97.69 1199 HIS A C 1
ATOM 9518 O O . HIS A 1 1199 ? 2.871 -37.139 38.389 1.00 97.69 1199 HIS A O 1
ATOM 9524 N N . LEU A 1 1200 ? 2.884 -35.705 36.644 1.00 97.81 1200 LEU A N 1
ATOM 9525 C CA . LEU A 1 1200 ? 1.910 -34.746 37.158 1.00 97.81 1200 LEU A CA 1
ATOM 9526 C C . LEU A 1 1200 ? 0.621 -35.452 37.596 1.00 97.81 1200 LEU A C 1
ATOM 9528 O O . LEU A 1 1200 ? 0.191 -35.282 38.729 1.00 97.81 1200 LEU A O 1
ATOM 9532 N N . ALA A 1 1201 ? 0.056 -36.308 36.742 1.00 96.81 1201 ALA A N 1
ATOM 9533 C CA . ALA A 1 1201 ? -1.163 -37.061 37.025 1.00 96.81 1201 ALA A CA 1
ATOM 9534 C C . ALA A 1 1201 ? -1.069 -37.944 38.281 1.00 96.81 1201 ALA A C 1
ATOM 9536 O O . ALA A 1 1201 ? -2.047 -38.103 39.005 1.00 96.81 1201 ALA A O 1
ATOM 9537 N N . LYS A 1 1202 ? 0.104 -38.531 38.548 1.00 96.88 1202 LYS A N 1
ATOM 9538 C CA . LYS A 1 1202 ? 0.319 -39.412 39.708 1.00 96.88 1202 LYS A CA 1
ATOM 9539 C C . LYS A 1 1202 ? 0.469 -38.651 41.023 1.00 96.88 1202 LYS A C 1
ATOM 9541 O O . LYS A 1 1202 ? 0.275 -39.241 42.081 1.00 96.88 1202 LYS A O 1
ATOM 9546 N N . LYS A 1 1203 ? 0.884 -37.385 40.963 1.00 97.31 1203 LYS A N 1
ATOM 9547 C CA . LYS A 1 1203 ? 1.190 -36.559 42.138 1.00 97.31 1203 LYS A CA 1
ATOM 9548 C C . LYS A 1 1203 ? 0.070 -35.573 42.454 1.00 97.31 1203 LYS A C 1
ATOM 9550 O O . LYS A 1 1203 ? -0.341 -35.477 43.604 1.00 97.31 1203 LYS A O 1
ATOM 9555 N N . CYS A 1 1204 ? -0.463 -34.908 41.433 1.00 96.88 1204 CYS A N 1
ATOM 9556 C CA . CYS A 1 1204 ? -1.505 -33.890 41.534 1.00 96.88 1204 CYS A CA 1
ATOM 9557 C C . CYS A 1 1204 ? -2.881 -34.481 41.189 1.00 96.88 1204 CYS A C 1
ATOM 9559 O O . CYS A 1 1204 ? -3.485 -34.166 40.162 1.00 96.88 1204 CYS A O 1
ATOM 9561 N N . THR A 1 1205 ? -3.400 -35.362 42.044 1.00 96.12 1205 THR A N 1
ATOM 9562 C CA . THR A 1 1205 ? -4.680 -36.059 41.800 1.00 96.12 1205 THR A CA 1
ATOM 9563 C C . THR A 1 1205 ? -5.910 -35.151 41.922 1.00 96.12 1205 THR A C 1
ATOM 9565 O O . THR A 1 1205 ? -6.989 -35.526 41.473 1.00 96.12 1205 THR A O 1
ATOM 9568 N N . LYS A 1 1206 ? -5.742 -33.939 42.471 1.00 96.81 1206 LYS A N 1
ATOM 9569 C CA . LYS A 1 1206 ? -6.787 -32.909 42.627 1.00 96.81 1206 LYS A CA 1
ATOM 9570 C C . LYS A 1 1206 ? -6.962 -32.001 41.401 1.00 96.81 1206 LYS A C 1
ATOM 9572 O O . LYS A 1 1206 ? -7.706 -31.022 41.479 1.00 96.81 1206 LYS A O 1
ATOM 9577 N N . LEU A 1 1207 ? -6.281 -32.291 40.291 1.00 97.81 1207 LEU A N 1
ATOM 9578 C CA . LEU A 1 1207 ? -6.399 -31.512 39.060 1.00 97.81 1207 LEU A CA 1
ATOM 9579 C C . LEU A 1 1207 ? -7.833 -31.526 38.523 1.00 97.81 1207 LEU A C 1
ATOM 9581 O O . LEU A 1 1207 ? -8.411 -32.587 38.295 1.00 97.81 1207 LEU A O 1
ATOM 9585 N N . ARG A 1 1208 ? -8.355 -30.326 38.264 1.00 98.00 1208 ARG A N 1
ATOM 9586 C CA . ARG A 1 1208 ? -9.682 -30.084 37.679 1.00 98.00 1208 ARG A CA 1
ATOM 9587 C C . ARG A 1 1208 ? -9.600 -29.439 36.302 1.00 98.00 1208 ARG A C 1
ATOM 9589 O O . ARG A 1 1208 ? -10.422 -29.725 35.441 1.00 98.00 1208 ARG A O 1
ATOM 9596 N N . HIS A 1 1209 ? -8.596 -28.595 36.071 1.00 98.19 1209 HIS A N 1
ATOM 9597 C CA . HIS A 1 1209 ? -8.427 -27.873 34.813 1.00 98.19 1209 HIS A CA 1
ATOM 9598 C C . HIS A 1 1209 ? -7.016 -28.053 34.266 1.00 98.19 1209 HIS A C 1
ATOM 9600 O O . HIS A 1 1209 ? -6.034 -27.706 34.928 1.00 98.19 1209 HIS A O 1
ATOM 9606 N N . ILE A 1 1210 ? -6.911 -28.527 33.027 1.00 97.88 1210 ILE A N 1
ATOM 9607 C CA . ILE A 1 1210 ? -5.625 -28.650 32.345 1.00 97.88 1210 ILE A CA 1
ATOM 9608 C C . ILE A 1 1210 ? -5.702 -28.187 30.890 1.00 97.88 1210 ILE A C 1
ATOM 9610 O O . ILE A 1 1210 ? -6.572 -28.596 30.121 1.00 97.88 1210 ILE A O 1
ATOM 9614 N N . ASN A 1 1211 ? -4.778 -27.314 30.492 1.00 97.75 1211 ASN A N 1
ATOM 9615 C CA . ASN A 1 1211 ? -4.666 -26.847 29.112 1.00 97.75 1211 ASN A CA 1
ATOM 9616 C C . ASN A 1 1211 ? -3.317 -27.260 28.519 1.00 97.75 1211 ASN A C 1
ATOM 9618 O O . ASN A 1 1211 ? -2.270 -26.756 28.929 1.00 97.75 1211 ASN A O 1
ATOM 9622 N N . LEU A 1 1212 ? -3.373 -28.175 27.551 1.00 96.75 1212 LEU A N 1
ATOM 9623 C CA . LEU A 1 1212 ? -2.234 -28.757 26.839 1.00 96.75 1212 LEU A CA 1
ATOM 9624 C C . LEU A 1 1212 ? -2.234 -28.382 25.351 1.00 96.75 1212 LEU A C 1
ATOM 9626 O O . LEU A 1 1212 ? -1.480 -28.954 24.566 1.00 96.75 1212 LEU A O 1
ATOM 9630 N N . CYS A 1 1213 ? -3.084 -27.439 24.941 1.00 95.31 1213 CYS A N 1
ATOM 9631 C CA . CYS A 1 1213 ? -3.228 -27.072 23.541 1.00 95.31 1213 CYS A CA 1
ATOM 9632 C C . CYS A 1 1213 ? -1.883 -26.623 22.940 1.00 95.31 1213 CYS A C 1
ATOM 9634 O O . CYS A 1 1213 ? -1.119 -25.901 23.584 1.00 95.31 1213 CYS A O 1
ATOM 9636 N N . PHE A 1 1214 ? -1.592 -27.037 21.703 1.00 92.44 1214 PHE A N 1
ATOM 9637 C CA . PHE A 1 1214 ? -0.299 -26.828 21.024 1.00 92.44 1214 PHE A CA 1
ATOM 9638 C C . PHE A 1 1214 ? 0.927 -27.498 21.685 1.00 92.44 1214 PHE A C 1
ATOM 9640 O O . PHE A 1 1214 ? 2.066 -27.160 21.353 1.00 92.44 1214 PHE A O 1
ATOM 9647 N N . CYS A 1 1215 ? 0.742 -28.476 22.577 1.00 92.06 1215 CYS A N 1
ATOM 9648 C CA . CYS A 1 1215 ? 1.842 -29.308 23.073 1.00 92.06 1215 CYS A CA 1
ATOM 9649 C C . CYS A 1 1215 ? 2.047 -30.534 22.162 1.00 92.06 1215 CYS A C 1
ATOM 9651 O O . CYS A 1 1215 ? 1.347 -31.543 22.262 1.00 92.06 1215 CYS A O 1
ATOM 9653 N N . ASP A 1 1216 ? 3.038 -30.451 21.269 1.00 87.00 1216 ASP A N 1
ATOM 9654 C CA . ASP A 1 1216 ? 3.278 -31.415 20.178 1.00 87.00 1216 ASP A CA 1
ATOM 9655 C C . ASP A 1 1216 ? 3.722 -32.829 20.634 1.00 87.00 1216 ASP A C 1
ATOM 9657 O O . ASP A 1 1216 ? 3.712 -33.780 19.843 1.00 87.00 1216 ASP A O 1
ATOM 9661 N N . TYR A 1 1217 ? 4.138 -32.993 21.895 1.00 91.12 1217 TYR A N 1
ATOM 9662 C CA . TYR A 1 1217 ? 4.714 -34.240 22.425 1.00 91.12 1217 TYR A CA 1
ATOM 9663 C C . TYR A 1 1217 ? 3.826 -34.958 23.451 1.00 91.12 1217 TYR A C 1
ATOM 9665 O O . TYR A 1 1217 ? 4.288 -35.888 24.117 1.00 91.12 1217 TYR A O 1
ATOM 9673 N N . ILE A 1 1218 ? 2.557 -34.564 23.561 1.00 94.56 1218 ILE A N 1
ATOM 9674 C CA . ILE A 1 1218 ? 1.559 -35.259 24.385 1.00 94.56 1218 ILE A CA 1
ATOM 9675 C C . ILE A 1 1218 ? 1.038 -36.492 23.640 1.00 94.56 1218 ILE A C 1
ATOM 9677 O O . ILE A 1 1218 ? 0.845 -36.450 22.431 1.00 94.56 1218 ILE A O 1
ATOM 9681 N N . THR A 1 1219 ? 0.846 -37.604 24.348 1.00 93.00 1219 THR A N 1
ATOM 9682 C CA . THR A 1 1219 ? 0.479 -38.911 23.764 1.00 93.00 1219 THR A CA 1
ATOM 9683 C C . THR A 1 1219 ? -0.743 -39.513 24.451 1.00 93.00 1219 THR A C 1
ATOM 9685 O O . THR A 1 1219 ? -1.048 -39.152 25.592 1.00 93.00 1219 THR A O 1
ATOM 9688 N N . ASP A 1 1220 ? -1.401 -40.479 23.807 1.00 93.94 1220 ASP A N 1
ATOM 9689 C CA . ASP A 1 1220 ? -2.564 -41.154 24.390 1.00 93.94 1220 ASP A CA 1
ATOM 9690 C C . ASP A 1 1220 ? -2.264 -41.813 25.734 1.00 93.94 1220 ASP A C 1
ATOM 9692 O O . ASP A 1 1220 ? -3.072 -41.730 26.656 1.00 93.94 1220 ASP A O 1
ATOM 9696 N N . GLN A 1 1221 ? -1.071 -42.397 25.883 1.00 95.19 1221 GLN A N 1
ATOM 9697 C CA . GLN A 1 1221 ? -0.637 -43.005 27.139 1.00 95.19 1221 GLN A CA 1
ATOM 9698 C C . GLN A 1 1221 ? -0.643 -41.986 28.283 1.00 95.19 1221 GLN A C 1
ATOM 9700 O O . GLN A 1 1221 ? -1.152 -42.270 29.365 1.00 95.19 1221 GLN A O 1
ATOM 9705 N N . SER A 1 1222 ? -0.104 -40.786 28.047 1.00 96.06 1222 SER A N 1
ATOM 9706 C CA . SER A 1 1222 ? -0.056 -39.745 29.077 1.00 96.06 1222 SER A CA 1
ATOM 9707 C C . SER A 1 1222 ? -1.439 -39.224 29.465 1.00 96.06 1222 SER A C 1
ATOM 9709 O O . SER A 1 1222 ? -1.686 -38.998 30.647 1.00 96.06 1222 SER A O 1
ATOM 9711 N N . ILE A 1 1223 ? -2.355 -39.092 28.501 1.00 97.25 1223 ILE A N 1
ATOM 9712 C CA . ILE A 1 1223 ? -3.733 -38.657 28.769 1.00 97.25 1223 ILE A CA 1
ATOM 9713 C C . ILE A 1 1223 ? -4.548 -39.762 29.448 1.00 97.25 1223 ILE A C 1
ATOM 9715 O O . ILE A 1 1223 ? -5.324 -39.481 30.354 1.00 97.25 1223 ILE A O 1
ATOM 9719 N N . SER A 1 1224 ? -4.312 -41.025 29.097 1.00 95.38 1224 SER A N 1
ATOM 9720 C CA . SER A 1 1224 ? -4.945 -42.168 29.762 1.00 95.38 1224 SER A CA 1
ATOM 9721 C C . SER A 1 1224 ? -4.545 -42.246 31.237 1.00 95.38 1224 SER A C 1
ATOM 9723 O O . SER A 1 1224 ? -5.394 -42.449 32.099 1.00 95.38 1224 SER A O 1
ATOM 9725 N N . VAL A 1 1225 ? -3.261 -42.025 31.555 1.00 97.12 1225 VAL A N 1
ATOM 9726 C CA . VAL A 1 1225 ? -2.795 -41.965 32.952 1.00 97.12 1225 VAL A CA 1
ATOM 9727 C C . VAL A 1 1225 ? -3.389 -40.760 33.682 1.00 97.12 1225 VAL A C 1
ATOM 9729 O O . VAL A 1 1225 ? -3.779 -40.894 34.841 1.00 97.12 1225 VAL A O 1
ATOM 9732 N N . LEU A 1 1226 ? -3.492 -39.610 33.012 1.00 97.44 1226 LEU A N 1
ATOM 9733 C CA . LEU A 1 1226 ? -4.152 -38.424 33.550 1.00 97.44 1226 LEU A CA 1
ATOM 9734 C C . LEU A 1 1226 ? -5.613 -38.713 33.919 1.00 97.44 1226 LEU A C 1
ATOM 9736 O O . LEU A 1 1226 ? -5.985 -38.541 35.076 1.00 97.44 1226 LEU A O 1
ATOM 9740 N N . ALA A 1 1227 ? -6.403 -39.257 32.993 1.00 96.19 1227 ALA A N 1
ATOM 9741 C CA . ALA A 1 1227 ? -7.792 -39.641 33.245 1.00 96.19 1227 ALA A CA 1
ATOM 9742 C C . ALA A 1 1227 ? -7.920 -40.731 34.331 1.00 96.19 1227 ALA A C 1
ATOM 9744 O O . ALA A 1 1227 ? -8.846 -40.741 35.144 1.00 96.19 1227 ALA A O 1
ATOM 9745 N N . ALA A 1 1228 ? -6.960 -41.657 34.399 1.00 95.88 1228 ALA A N 1
ATOM 9746 C CA . ALA A 1 1228 ? -6.958 -42.717 35.400 1.00 95.88 1228 ALA A CA 1
ATOM 9747 C C . ALA A 1 1228 ? -6.744 -42.206 36.838 1.00 95.88 1228 ALA A C 1
ATOM 9749 O O . ALA A 1 1228 ? -7.257 -42.839 37.758 1.00 95.88 1228 ALA A O 1
ATOM 9750 N N . ASN A 1 1229 ? -6.027 -41.095 37.042 1.00 96.62 1229 ASN A N 1
ATOM 9751 C CA . ASN A 1 1229 ? -5.667 -40.599 38.380 1.00 96.62 1229 ASN A CA 1
ATOM 9752 C C . ASN A 1 1229 ? -6.413 -39.316 38.789 1.00 96.62 1229 ASN A C 1
ATOM 9754 O O . ASN A 1 1229 ? -6.675 -39.127 39.974 1.00 96.62 1229 ASN A O 1
ATOM 9758 N N . CYS A 1 1230 ? -6.790 -38.459 37.837 1.00 96.38 1230 CYS A N 1
ATOM 9759 C CA . CYS A 1 1230 ? -7.471 -37.184 38.084 1.00 96.38 1230 CYS A CA 1
ATOM 9760 C C . CYS A 1 1230 ? -8.971 -37.318 37.767 1.00 96.38 1230 CYS A C 1
ATOM 9762 O O . CYS A 1 1230 ? -9.441 -36.945 36.692 1.00 96.38 1230 CYS A O 1
ATOM 9764 N N . LYS A 1 1231 ? -9.729 -37.910 38.696 1.00 94.62 1231 LYS A N 1
ATOM 9765 C CA . LYS A 1 1231 ? -11.160 -38.228 38.507 1.00 94.62 1231 LYS A CA 1
ATOM 9766 C C . LYS A 1 1231 ? -12.073 -37.002 38.525 1.00 94.62 1231 LYS A C 1
ATOM 9768 O O . LYS A 1 1231 ? -13.140 -37.029 37.920 1.00 94.62 1231 LYS A O 1
ATOM 9773 N N . ASP A 1 1232 ? -11.615 -35.927 39.157 1.00 95.81 1232 ASP A N 1
ATOM 9774 C CA . ASP A 1 1232 ? -12.344 -34.665 39.289 1.00 95.81 1232 ASP A CA 1
ATOM 9775 C C . ASP A 1 1232 ? -12.046 -33.674 38.153 1.00 95.81 1232 ASP A C 1
ATOM 9777 O O . ASP A 1 1232 ? -12.273 -32.480 38.309 1.00 95.81 1232 ASP A O 1
ATOM 9781 N N . LEU A 1 1233 ? -11.523 -34.135 37.011 1.00 97.12 1233 LEU A N 1
ATOM 9782 C CA . LEU A 1 1233 ? -11.317 -33.264 35.853 1.00 97.12 1233 LEU A CA 1
ATOM 9783 C C . LEU A 1 1233 ? -12.648 -32.670 35.374 1.00 97.12 1233 LEU A C 1
ATOM 9785 O O . LEU A 1 1233 ? -13.590 -33.400 35.085 1.00 97.12 1233 LEU A O 1
ATOM 9789 N N . GLU A 1 1234 ? -12.682 -31.344 35.260 1.00 97.62 1234 GLU A N 1
ATOM 9790 C CA . GLU A 1 1234 ? -13.815 -30.537 34.796 1.00 97.62 1234 GLU A CA 1
ATOM 9791 C C . GLU A 1 1234 ? -13.527 -29.923 33.412 1.00 97.62 1234 GLU A C 1
ATOM 9793 O O . GLU A 1 1234 ? -14.420 -29.832 32.572 1.00 97.62 1234 GLU A O 1
ATOM 9798 N N . TYR A 1 1235 ? -12.273 -29.547 33.135 1.00 97.88 1235 TYR A N 1
ATOM 9799 C CA . TYR A 1 1235 ? -11.847 -28.942 31.867 1.00 97.88 1235 TYR A CA 1
ATOM 9800 C C . TYR A 1 1235 ? -10.547 -29.564 31.368 1.00 97.88 1235 TYR A C 1
ATOM 9802 O O . TYR A 1 1235 ? -9.533 -29.595 32.078 1.00 97.88 1235 TYR A O 1
ATOM 9810 N N . ILE A 1 1236 ? -10.539 -29.961 30.100 1.00 97.38 1236 ILE A N 1
ATOM 9811 C CA . ILE A 1 1236 ? -9.336 -30.429 29.421 1.00 97.38 1236 ILE A CA 1
ATOM 9812 C C . ILE A 1 1236 ? -9.283 -29.906 27.982 1.00 97.38 1236 ILE A C 1
ATOM 9814 O O . ILE A 1 1236 ? -10.194 -30.096 27.177 1.00 97.38 1236 ILE A O 1
ATOM 9818 N N . ASN A 1 1237 ? -8.182 -29.235 27.642 1.00 97.06 1237 ASN A N 1
ATOM 9819 C CA . ASN A 1 1237 ? -7.948 -28.734 26.290 1.00 97.06 1237 ASN A CA 1
ATOM 9820 C C . ASN A 1 1237 ? -6.729 -29.404 25.662 1.00 97.06 1237 ASN A C 1
ATOM 9822 O O . ASN A 1 1237 ? -5.598 -29.210 26.111 1.00 97.06 1237 ASN A O 1
ATOM 9826 N N . LEU A 1 1238 ? -6.991 -30.179 24.613 1.00 95.44 1238 LEU A N 1
ATOM 9827 C CA . LEU A 1 1238 ? -6.034 -30.987 23.862 1.00 95.44 1238 LEU A CA 1
ATOM 9828 C C . LEU A 1 1238 ? -5.892 -30.504 22.414 1.00 95.44 1238 LEU A C 1
ATOM 9830 O O . LEU A 1 1238 ? -5.252 -31.174 21.606 1.00 95.44 1238 LEU A O 1
ATOM 9834 N N . GLY A 1 1239 ? -6.474 -29.351 22.067 1.00 93.81 1239 GLY A N 1
ATOM 9835 C CA . GLY A 1 1239 ? -6.481 -28.862 20.695 1.00 93.81 1239 GLY A CA 1
ATOM 9836 C C . GLY A 1 1239 ? -5.071 -28.780 20.099 1.00 93.81 1239 GLY A C 1
ATOM 9837 O O . GLY A 1 1239 ? -4.109 -28.409 20.774 1.00 93.81 1239 GLY A O 1
ATOM 9838 N N . HIS A 1 1240 ? -4.928 -29.116 18.821 1.00 92.88 1240 HIS A N 1
ATOM 9839 C CA . HIS A 1 1240 ? -3.648 -29.161 18.109 1.00 92.88 1240 HIS A CA 1
ATOM 9840 C C . HIS A 1 1240 ? -2.602 -30.153 18.671 1.00 92.88 1240 HIS A C 1
ATOM 9842 O O . HIS A 1 1240 ? -1.446 -30.117 18.242 1.00 92.88 1240 HIS A O 1
ATOM 9848 N N . CYS A 1 1241 ? -2.958 -31.079 19.570 1.00 91.69 1241 CYS A N 1
ATOM 9849 C CA . CYS A 1 1241 ? -2.069 -32.171 19.984 1.00 91.69 1241 CYS A CA 1
ATOM 9850 C C . CYS A 1 1241 ? -2.061 -33.302 18.937 1.00 91.69 1241 CYS A C 1
ATOM 9852 O O . CYS A 1 1241 ? -2.840 -34.250 18.993 1.00 91.69 1241 CYS A O 1
ATOM 9854 N N . LYS A 1 1242 ? -1.130 -33.228 17.979 1.00 88.69 1242 LYS A N 1
ATOM 9855 C CA . LYS A 1 1242 ? -1.073 -34.072 16.759 1.00 88.69 1242 LYS A CA 1
ATOM 9856 C C . LYS A 1 1242 ? -0.809 -35.571 16.971 1.00 88.69 1242 LYS A C 1
ATOM 9858 O O . LYS A 1 1242 ? -0.821 -36.352 16.016 1.00 88.69 1242 LYS A O 1
ATOM 9863 N N . LYS A 1 1243 ? -0.464 -35.977 18.191 1.00 89.88 1243 LYS A N 1
ATOM 9864 C CA . LYS A 1 1243 ? -0.093 -37.360 18.527 1.00 89.88 1243 LYS A CA 1
ATOM 9865 C C . LYS A 1 1243 ? -1.201 -38.138 19.241 1.00 89.88 1243 LYS A C 1
ATOM 9867 O O . LYS A 1 1243 ? -0.976 -39.316 19.491 1.00 89.88 1243 LYS A O 1
ATOM 9872 N N . LEU A 1 1244 ? -2.337 -37.505 19.535 1.00 93.12 1244 LEU A N 1
ATOM 9873 C CA . LEU A 1 1244 ? -3.492 -38.134 20.181 1.00 93.12 1244 LEU A CA 1
ATOM 9874 C C . LEU A 1 1244 ? -4.394 -38.839 19.172 1.00 93.12 1244 LEU A C 1
ATOM 9876 O O . LEU A 1 1244 ? -4.527 -38.346 18.057 1.00 93.12 1244 LEU A O 1
ATOM 9880 N N . ASN A 1 1245 ? -5.014 -39.945 19.570 1.00 90.69 1245 ASN A N 1
ATOM 9881 C CA . ASN A 1 1245 ? -6.038 -40.671 18.821 1.00 90.69 1245 ASN A CA 1
ATOM 9882 C C . ASN A 1 1245 ? -7.252 -40.984 19.719 1.00 90.69 1245 ASN A C 1
ATOM 9884 O O . ASN A 1 1245 ? -7.325 -40.523 20.859 1.00 90.69 1245 ASN A O 1
ATOM 9888 N N . ASP A 1 1246 ? -8.202 -41.767 19.211 1.00 91.50 1246 ASP A N 1
ATOM 9889 C CA . ASP A 1 1246 ? -9.469 -42.075 19.891 1.00 91.50 1246 ASP A CA 1
ATOM 9890 C C . ASP A 1 1246 ? -9.299 -42.763 21.260 1.00 91.50 1246 ASP A C 1
ATOM 9892 O O . ASP A 1 1246 ? -10.120 -42.586 22.163 1.00 91.50 1246 ASP A O 1
ATOM 9896 N N . THR A 1 1247 ? -8.188 -43.482 21.471 1.00 91.75 1247 THR A N 1
ATOM 9897 C CA . THR A 1 1247 ? -7.912 -44.222 22.716 1.00 91.75 1247 THR A CA 1
ATOM 9898 C C . THR A 1 1247 ? -7.939 -43.313 23.943 1.00 91.75 1247 THR A C 1
ATOM 9900 O O . THR A 1 1247 ? -8.532 -43.661 24.967 1.00 91.75 1247 THR A O 1
ATOM 9903 N N . SER A 1 1248 ? -7.289 -42.148 23.866 1.00 88.88 1248 SER A N 1
ATOM 9904 C CA . SER A 1 1248 ? -7.239 -41.216 24.995 1.00 88.88 1248 SER A CA 1
ATOM 9905 C C . SER A 1 1248 ? -8.599 -40.625 25.343 1.00 88.88 1248 SER A C 1
ATOM 9907 O O . SER A 1 1248 ? -8.878 -40.407 26.522 1.00 88.88 1248 SER A O 1
ATOM 9909 N N . ILE A 1 1249 ? -9.456 -40.420 24.346 1.00 93.00 1249 ILE A N 1
ATOM 9910 C CA . ILE A 1 1249 ? -10.789 -39.843 24.524 1.00 93.00 1249 ILE A CA 1
ATOM 9911 C C . ILE A 1 1249 ? -11.728 -40.852 25.180 1.00 93.00 1249 ILE A C 1
ATOM 9913 O O . ILE A 1 1249 ? -12.382 -40.516 26.168 1.00 93.00 1249 ILE A O 1
ATOM 9917 N N . GLY A 1 1250 ? -11.691 -42.117 24.748 1.00 90.25 1250 GLY A N 1
ATOM 9918 C CA . GLY A 1 1250 ? -12.437 -43.191 25.410 1.00 90.25 1250 GLY A CA 1
ATOM 9919 C C . GLY A 1 1250 ? -12.053 -43.355 26.889 1.00 90.25 1250 GLY A C 1
ATOM 9920 O O . GLY A 1 1250 ? -12.917 -43.546 27.749 1.00 90.25 1250 GLY A O 1
ATOM 9921 N N . GLN A 1 1251 ? -10.763 -43.210 27.225 1.00 92.50 1251 GLN A N 1
ATOM 9922 C CA . GLN A 1 1251 ? -10.306 -43.241 28.620 1.00 92.50 1251 GLN A CA 1
ATOM 9923 C C . GLN A 1 1251 ? -10.800 -42.045 29.430 1.00 92.50 1251 GLN A C 1
ATOM 9925 O O . GLN A 1 1251 ? -11.182 -42.234 30.585 1.00 92.50 1251 GLN A O 1
ATOM 9930 N N . ILE A 1 1252 ? -10.820 -40.847 28.842 1.00 94.12 1252 ILE A N 1
ATOM 9931 C CA . ILE A 1 1252 ? -11.400 -39.654 29.463 1.00 94.12 1252 ILE A CA 1
ATOM 9932 C C . ILE A 1 1252 ? -12.889 -39.884 29.760 1.00 94.12 1252 ILE A C 1
ATOM 9934 O O . ILE A 1 1252 ? -13.299 -39.761 30.914 1.00 94.12 1252 ILE A O 1
ATOM 9938 N N . GLY A 1 1253 ? -13.674 -40.290 28.756 1.00 90.50 1253 GLY A N 1
ATOM 9939 C CA . GLY A 1 1253 ? -15.116 -40.519 28.902 1.00 90.50 1253 GLY A CA 1
ATOM 9940 C C . GLY A 1 1253 ? -15.463 -41.602 29.928 1.00 90.50 1253 GLY A C 1
ATOM 9941 O O . GLY A 1 1253 ? -16.458 -41.490 30.635 1.00 90.50 1253 GLY A O 1
ATOM 9942 N N . THR A 1 1254 ? -14.611 -42.623 30.069 1.00 92.31 1254 THR A N 1
ATOM 9943 C CA . THR A 1 1254 ? -14.817 -43.707 31.046 1.00 92.31 1254 THR A CA 1
ATOM 9944 C C . THR A 1 1254 ? -14.465 -43.291 32.477 1.00 92.31 1254 THR A C 1
ATOM 9946 O O . THR A 1 1254 ? -15.083 -43.757 33.432 1.00 92.31 1254 THR A O 1
ATOM 9949 N N . ASN A 1 1255 ? -13.434 -42.460 32.652 1.00 95.12 1255 ASN A N 1
ATOM 9950 C CA . ASN A 1 1255 ? -12.800 -42.258 33.955 1.00 95.12 1255 ASN A CA 1
ATOM 9951 C C . ASN A 1 1255 ? -13.045 -40.889 34.600 1.00 95.12 1255 ASN A C 1
ATOM 9953 O O . ASN A 1 1255 ? -12.776 -40.761 35.793 1.00 95.12 1255 ASN A O 1
ATOM 9957 N N . CYS A 1 1256 ? -13.506 -39.884 33.857 1.00 95.44 1256 CYS A N 1
ATOM 9958 C CA . CYS A 1 1256 ? -13.644 -38.507 34.338 1.00 95.44 1256 CYS A CA 1
ATOM 9959 C C . CYS A 1 1256 ? -15.116 -38.056 34.278 1.00 95.44 1256 CYS A C 1
ATOM 9961 O O . CYS A 1 1256 ? -15.502 -37.346 33.349 1.00 95.44 1256 CYS A O 1
ATOM 9963 N N . PRO A 1 1257 ? -15.957 -38.451 35.254 1.00 94.25 1257 PRO A N 1
ATOM 9964 C CA . PRO A 1 1257 ? -17.402 -38.196 35.220 1.00 94.25 1257 PRO A CA 1
ATOM 9965 C C . PRO A 1 1257 ? -17.788 -36.717 35.373 1.00 94.25 1257 PRO A C 1
ATOM 9967 O O . PRO A 1 1257 ? -18.923 -36.356 35.078 1.00 94.25 1257 PRO A O 1
ATOM 9970 N N . ASN A 1 1258 ? -16.864 -35.869 35.836 1.00 95.75 1258 ASN A N 1
ATOM 9971 C CA . ASN A 1 1258 ? -17.113 -34.456 36.128 1.00 95.75 1258 ASN A CA 1
ATOM 9972 C C . ASN A 1 1258 ? -16.726 -33.510 34.978 1.00 95.75 1258 ASN A C 1
ATOM 9974 O O . ASN A 1 1258 ? -16.774 -32.293 35.160 1.00 95.75 1258 ASN A O 1
ATOM 9978 N N . ILE A 1 1259 ? -16.351 -34.037 33.806 1.00 95.88 1259 ILE A N 1
ATOM 9979 C CA . ILE A 1 1259 ? -15.954 -33.209 32.664 1.00 95.88 1259 ILE A CA 1
ATOM 9980 C C . ILE A 1 1259 ? -17.125 -32.366 32.171 1.00 95.88 1259 ILE A C 1
ATOM 9982 O O . ILE A 1 1259 ? -18.189 -32.874 31.828 1.00 95.88 1259 ILE A O 1
ATOM 9986 N N . GLN A 1 1260 ? -16.879 -31.063 32.096 1.00 95.75 1260 GLN A N 1
ATOM 9987 C CA . GLN A 1 1260 ? -17.797 -30.048 31.593 1.00 95.75 1260 GLN A CA 1
ATOM 9988 C C . GLN A 1 1260 ? -17.350 -29.536 30.219 1.00 95.75 1260 GLN A C 1
ATOM 9990 O O . GLN A 1 1260 ? -18.191 -29.242 29.372 1.00 95.75 1260 GLN A O 1
ATOM 9995 N N . GLU A 1 1261 ? -16.038 -29.454 29.971 1.00 95.25 1261 GLU A N 1
ATOM 9996 C CA . GLU A 1 1261 ? -15.490 -28.983 28.698 1.00 95.25 1261 GLU A CA 1
ATOM 9997 C C . GLU A 1 1261 ? -14.291 -29.830 28.241 1.00 95.25 1261 GLU A C 1
ATOM 9999 O O . GLU A 1 1261 ? -13.274 -29.950 28.931 1.00 95.25 1261 GLU A O 1
ATOM 10004 N N . LEU A 1 1262 ? -14.407 -30.389 27.033 1.00 94.38 1262 LEU A N 1
ATOM 10005 C CA . LEU A 1 1262 ? -13.365 -31.142 26.339 1.00 94.38 1262 LEU A CA 1
ATOM 10006 C C . LEU A 1 1262 ? -13.118 -30.499 24.971 1.00 94.38 1262 LEU A C 1
ATOM 10008 O O . LEU A 1 1262 ? -13.980 -30.533 24.095 1.00 94.38 1262 LEU A O 1
ATOM 10012 N N . ASN A 1 1263 ? -11.933 -29.921 24.772 1.00 93.62 1263 ASN A N 1
ATOM 10013 C CA . ASN A 1 1263 ? -11.565 -29.298 23.502 1.00 93.62 1263 ASN A CA 1
ATOM 10014 C C . ASN A 1 1263 ? -10.560 -30.161 22.725 1.00 93.62 1263 ASN A C 1
ATOM 10016 O O . ASN A 1 1263 ? -9.423 -30.345 23.164 1.00 93.62 1263 ASN A O 1
ATOM 10020 N N . LEU A 1 1264 ? -10.985 -30.639 21.550 1.00 92.94 1264 LEU A N 1
ATOM 10021 C CA . LEU A 1 1264 ? -10.232 -31.517 20.641 1.00 92.94 1264 LEU A CA 1
ATOM 10022 C C . LEU A 1 1264 ? -9.943 -30.862 19.280 1.00 92.94 1264 LEU A C 1
ATOM 10024 O O . LEU A 1 1264 ? -9.669 -31.544 18.292 1.00 92.94 1264 LEU A O 1
ATOM 10028 N N . SER A 1 1265 ? -10.049 -29.533 19.187 1.00 91.06 1265 SER A N 1
ATOM 10029 C CA . SER A 1 1265 ? -9.944 -28.829 17.908 1.00 91.06 1265 SER A CA 1
ATOM 10030 C C . SER A 1 1265 ? -8.614 -29.133 17.210 1.00 91.06 1265 SER A C 1
ATOM 10032 O O . SER A 1 1265 ? -7.549 -28.938 17.797 1.00 91.06 1265 SER A O 1
ATOM 10034 N N . VAL A 1 1266 ? -8.660 -29.530 15.936 1.00 87.00 1266 VAL A N 1
ATOM 10035 C CA . VAL A 1 1266 ? -7.462 -29.753 15.099 1.00 87.00 1266 VAL A CA 1
ATOM 10036 C C . VAL A 1 1266 ? -6.559 -30.892 15.623 1.00 87.00 1266 VAL A C 1
ATOM 10038 O O . VAL A 1 1266 ? -5.335 -30.868 15.481 1.00 87.00 1266 VAL A O 1
ATOM 10041 N N . CYS A 1 1267 ? -7.162 -31.920 16.223 1.00 88.31 1267 CYS A N 1
ATOM 10042 C CA . CYS A 1 1267 ? -6.523 -33.207 16.503 1.00 88.31 1267 CYS A CA 1
ATOM 10043 C C . CYS A 1 1267 ? -6.775 -34.188 15.345 1.00 88.31 1267 CYS A C 1
ATOM 10045 O O . CYS A 1 1267 ? -7.741 -34.936 15.353 1.00 88.31 1267 CYS A O 1
ATOM 10047 N N . GLU A 1 1268 ? -5.896 -34.193 14.340 1.00 87.38 1268 GLU A N 1
ATOM 10048 C CA . GLU A 1 1268 ? -6.102 -34.878 13.042 1.00 87.38 1268 GLU A CA 1
ATOM 10049 C C . GLU A 1 1268 ? -6.298 -36.406 13.096 1.00 87.38 1268 GLU A C 1
ATOM 10051 O O . GLU A 1 1268 ? -6.681 -37.007 12.096 1.00 87.38 1268 GLU A O 1
ATOM 10056 N N . LYS A 1 1269 ? -5.979 -37.046 14.223 1.00 90.69 1269 LYS A N 1
ATOM 10057 C CA . LYS A 1 1269 ? -6.041 -38.504 14.404 1.00 90.69 1269 LYS A CA 1
ATOM 10058 C C . LYS A 1 1269 ? -7.173 -38.954 15.335 1.00 90.69 1269 LYS A C 1
ATOM 10060 O O . LYS A 1 1269 ? -7.254 -40.144 15.618 1.00 90.69 1269 LYS A O 1
ATOM 10065 N N . ILE A 1 1270 ? -7.985 -38.018 15.826 1.00 90.25 1270 ILE A N 1
ATOM 10066 C CA . ILE A 1 1270 ? -9.228 -38.310 16.544 1.00 90.25 1270 ILE A CA 1
ATOM 10067 C C . ILE A 1 1270 ? -10.344 -38.365 15.499 1.00 90.25 1270 ILE A C 1
ATOM 10069 O O . ILE A 1 1270 ? -10.422 -37.498 14.624 1.00 90.25 1270 ILE A O 1
ATOM 10073 N N . THR A 1 1271 ? -11.156 -39.407 15.562 1.00 87.75 1271 THR A N 1
ATOM 10074 C CA . THR A 1 1271 ? -12.219 -39.736 14.619 1.00 87.75 1271 THR A CA 1
ATOM 10075 C C . THR A 1 1271 ? -13.551 -39.907 15.348 1.00 87.75 1271 THR A C 1
ATOM 10077 O O . THR A 1 1271 ? -13.627 -39.826 16.574 1.00 87.75 1271 THR A O 1
ATOM 10080 N N . ASP A 1 1272 ? -14.611 -40.172 14.586 1.00 84.56 1272 ASP A N 1
ATOM 10081 C CA . ASP A 1 1272 ? -15.947 -40.450 15.124 1.00 84.56 1272 ASP A CA 1
ATOM 10082 C C . ASP A 1 1272 ? -16.024 -41.785 15.914 1.00 84.56 1272 ASP A C 1
ATOM 10084 O O . ASP A 1 1272 ? -17.097 -42.135 16.396 1.00 84.56 1272 ASP A O 1
ATOM 10088 N N . GLU A 1 1273 ? -14.933 -42.567 16.010 1.00 81.25 1273 GLU A N 1
ATOM 10089 C CA . GLU A 1 1273 ? -14.868 -43.789 16.836 1.00 81.25 1273 GLU A CA 1
ATOM 10090 C C . GLU A 1 1273 ? -14.725 -43.510 18.344 1.00 81.25 1273 GLU A C 1
ATOM 10092 O O . GLU A 1 1273 ? -15.032 -44.396 19.148 1.00 81.25 1273 GLU A O 1
ATOM 10097 N N . SER A 1 1274 ? -14.237 -42.321 18.721 1.00 74.38 1274 SER A N 1
ATOM 10098 C CA . SER A 1 1274 ? -14.152 -41.865 20.121 1.00 74.38 1274 SER A CA 1
ATOM 10099 C C . SER A 1 1274 ? -15.493 -41.444 20.705 1.00 74.38 1274 SER A C 1
ATOM 10101 O O . SER A 1 1274 ? -15.650 -41.642 21.935 1.00 74.38 1274 SER A O 1
#

Radius of gyration: 42.4 Å; chains: 1; bounding box: 130×94×104 Å

InterPro domains:
  IPR006553 Leucine-rich repeat, cysteine-containing subtype [SM00367] (1100-1125)
  IPR006553 Leucine-rich repeat, cysteine-containing subtype [SM00367] (1126-1151)
  IPR006553 Leucine-rich repeat, cysteine-containing subtype [SM00367] (1152-1177)
  IPR006553 Leucine-rich repeat, cysteine-containing subtype [SM00367] (1178-1203)
  IPR006553 Leucine-rich repeat, cysteine-containing subtype [SM00367] (1204-1229)
  IPR006553 Leucine-rich repeat, cysteine-containing subtype [SM00367] (1230-1255)
  IPR006553 Leucine-rich repeat, cysteine-containing subtype [SM00367] (1256-1274)
  IPR025697 CLU domain [PF13236] (156-382)
  IPR025697 CLU domain [PS51823] (129-385)
  IPR027523 CLU domain containing protein [PTHR12601] (142-664)
  IPR032675 Leucine-rich repeat domain superfamily [G3DSA:3.80.10.10] (922-987)
  IPR032675 Leucine-rich repeat domain superfamily [G3DSA:3.80.10.10] (990-1150)
  IPR032675 Leucine-rich repeat domain superfamily [G3DSA:3.80.10.10] (1151-1274)
  IPR033646 CLU central domain [PF12807] (473-530)
  IPR057207 F-box/LRR-repeat protein 15-like, leucin rich repeat domain [PF25372] (1069-1228)